Protein AF-0000000071061839 (afdb_homodimer)

pLDDT: mean 84.87, std 19.9, range [21.23, 98.69]

Structure (mmCIF, N/CA/C/O backbone):
data_AF-0000000071061839-model_v1
#
loop_
_entity.id
_entity.type
_entity.pdbx_description
1 polymer 'procollagen-proline 4-dioxygenase'
#
loop_
_atom_site.group_PDB
_atom_site.id
_atom_site.type_symbol
_atom_site.label_atom_id
_atom_site.label_alt_id
_atom_site.label_comp_id
_atom_site.label_asym_id
_atom_site.label_entity_id
_atom_site.label_seq_id
_atom_site.pdbx_PDB_ins_code
_atom_site.Cartn_x
_atom_site.Cartn_y
_atom_site.Cartn_z
_atom_site.occupancy
_atom_site.B_iso_or_equiv
_atom_site.auth_seq_id
_atom_site.auth_comp_id
_atom_site.auth_asym_id
_atom_site.auth_atom_id
_atom_site.pdbx_PDB_model_num
ATOM 1 N N . MET A 1 1 ? -59.281 7.383 -28.953 1 25.58 1 MET A N 1
ATOM 2 C CA . MET A 1 1 ? -58.375 8.438 -29.406 1 25.58 1 MET A CA 1
ATOM 3 C C . MET A 1 1 ? -57.938 9.312 -28.234 1 25.58 1 MET A C 1
ATOM 5 O O . MET A 1 1 ? -57.562 10.461 -28.422 1 25.58 1 MET A O 1
ATOM 9 N N . ASP A 1 2 ? -58.188 8.812 -27.031 1 27.55 2 ASP A N 1
ATOM 10 C CA . ASP A 1 2 ? -58.125 9.531 -25.75 1 27.55 2 ASP A CA 1
ATOM 11 C C . ASP A 1 2 ? -56.719 10.125 -25.531 1 27.55 2 ASP A C 1
ATOM 13 O O . ASP A 1 2 ? -55.719 9.414 -25.625 1 27.55 2 ASP A O 1
ATOM 17 N N . LEU A 1 3 ? -56.656 11.43 -25.875 1 27.33 3 LEU A N 1
ATOM 18 C CA . LEU A 1 3 ? -55.562 12.391 -25.844 1 27.33 3 LEU A CA 1
ATOM 19 C C . LEU A 1 3 ? -54.969 12.516 -24.453 1 27.33 3 LEU A C 1
ATOM 21 O O . LEU A 1 3 ? -55.625 13 -23.531 1 27.33 3 LEU A O 1
ATOM 25 N N . ILE A 1 4 ? -54.438 11.477 -23.859 1 32.66 4 ILE A N 1
ATOM 26 C CA . ILE A 1 4 ? -53.906 11.531 -22.484 1 32.66 4 ILE A CA 1
ATOM 27 C C . ILE A 1 4 ? -52.875 12.648 -22.375 1 32.66 4 ILE A C 1
ATOM 29 O O . ILE A 1 4 ? -51.906 12.672 -23.125 1 32.66 4 ILE A O 1
ATOM 33 N N . PRO A 1 5 ? -53.375 13.852 -21.891 1 31.67 5 PRO A N 1
ATOM 34 C CA . PRO A 1 5 ? -52.531 15.031 -21.734 1 31.67 5 PRO A CA 1
ATOM 35 C C . PRO A 1 5 ? -51.25 14.742 -21 1 31.67 5 PRO A C 1
ATOM 37 O O . PRO A 1 5 ? -51.188 13.844 -20.156 1 31.67 5 PRO A O 1
ATOM 40 N N . GLY A 1 6 ? -50.062 14.812 -21.719 1 27.62 6 GLY A N 1
ATOM 41 C CA . GLY A 1 6 ? -48.656 14.68 -21.391 1 27.62 6 GLY A CA 1
ATOM 42 C C . GLY A 1 6 ? -48.219 15.648 -20.312 1 27.62 6 GLY A C 1
ATOM 43 O O . GLY A 1 6 ? -48.125 16.859 -20.547 1 27.62 6 GLY A O 1
ATOM 44 N N . CYS A 1 7 ? -48.875 15.578 -19.047 1 29.03 7 CYS A N 1
ATOM 45 C CA . CYS A 1 7 ? -48.469 16.484 -17.984 1 29.03 7 CYS A CA 1
ATOM 46 C C . CYS A 1 7 ? -46.969 16.531 -17.844 1 29.03 7 CYS A C 1
ATOM 48 O O . CYS A 1 7 ? -46.312 15.5 -17.656 1 29.03 7 CYS A O 1
ATOM 50 N N . LEU A 1 8 ? -46.375 17.453 -18.516 1 27.45 8 LEU A N 1
ATOM 51 C CA . LEU A 1 8 ? -44.969 17.844 -18.422 1 27.45 8 LEU A CA 1
ATOM 52 C C . LEU A 1 8 ? -44.594 18.156 -16.984 1 27.45 8 LEU A C 1
ATOM 54 O O . LEU A 1 8 ? -45.062 19.141 -16.406 1 27.45 8 LEU A O 1
ATOM 58 N N . LEU A 1 9 ? -44.625 17.125 -16.094 1 29.12 9 LEU A N 1
ATOM 59 C CA . LEU A 1 9 ? -44.125 17.406 -14.766 1 29.12 9 LEU A CA 1
ATOM 60 C C . LEU A 1 9 ? -42.75 18.062 -14.859 1 29.12 9 LEU A C 1
ATOM 62 O O . LEU A 1 9 ? -41.781 17.453 -15.344 1 29.12 9 LEU A O 1
ATOM 66 N N . VAL A 1 10 ? -42.75 19.391 -15.141 1 29.34 10 VAL A N 1
ATOM 67 C CA . VAL A 1 10 ? -41.531 20.172 -14.969 1 29.34 10 VAL A CA 1
ATOM 68 C C . VAL A 1 10 ? -40.938 19.906 -13.594 1 29.34 10 VAL A C 1
ATOM 70 O O . VAL A 1 10 ? -41.594 20.172 -12.57 1 29.34 10 VAL A O 1
ATOM 73 N N . MET A 1 11 ? -40.25 18.766 -13.516 1 25.92 11 MET A N 1
ATOM 74 C CA . MET A 1 11 ? -39.406 18.562 -12.344 1 25.92 11 MET A CA 1
ATOM 75 C C . MET A 1 11 ? -38.594 19.828 -12.031 1 25.92 11 MET A C 1
ATOM 77 O O . MET A 1 11 ? -37.781 20.266 -12.844 1 25.92 11 MET A O 1
ATOM 81 N N . LEU A 1 12 ? -39.281 20.812 -11.383 1 27.95 12 LEU A N 1
ATOM 82 C CA . LEU A 1 12 ? -38.562 21.906 -10.773 1 27.95 12 LEU A CA 1
ATOM 83 C C . LEU A 1 12 ? -37.312 21.391 -10.031 1 27.95 12 LEU A C 1
ATOM 85 O O . LEU A 1 12 ? -37.438 20.609 -9.086 1 27.95 12 LEU A O 1
ATOM 89 N N . LEU A 1 13 ? -36.25 21.219 -10.812 1 29.03 13 LEU A N 1
ATOM 90 C CA . LEU A 1 13 ? -34.906 21.078 -10.25 1 29.03 13 LEU A CA 1
ATOM 91 C C . LEU A 1 13 ? -34.688 22.094 -9.141 1 29.03 13 LEU A C 1
ATOM 93 O O . LEU A 1 13 ? -34.562 23.297 -9.414 1 29.03 13 LEU A O 1
ATOM 97 N N . LEU A 1 14 ? -35.438 21.953 -8.031 1 28.61 14 LEU A N 1
ATOM 98 C CA . LEU A 1 14 ? -34.969 22.703 -6.867 1 28.61 14 LEU A CA 1
ATOM 99 C C . LEU A 1 14 ? -33.469 22.562 -6.703 1 28.61 14 LEU A C 1
ATOM 101 O O . LEU A 1 14 ? -32.969 21.469 -6.43 1 28.61 14 LEU A O 1
ATOM 105 N N . SER A 1 15 ? -32.719 23.312 -7.508 1 28.66 15 SER A N 1
ATOM 106 C CA . SER A 1 15 ? -31.328 23.562 -7.215 1 28.66 15 SER A CA 1
ATOM 107 C C . SER A 1 15 ? -31.125 23.938 -5.75 1 28.66 15 SER A C 1
ATOM 109 O O . SER A 1 15 ? -31.625 24.969 -5.297 1 28.66 15 SER A O 1
ATOM 111 N N . THR A 1 16 ? -31.328 22.969 -4.867 1 29.89 16 THR A N 1
ATOM 112 C CA . THR A 1 16 ? -30.812 23.266 -3.533 1 29.89 16 THR A CA 1
ATOM 113 C C . THR A 1 16 ? -29.484 24 -3.611 1 29.89 16 THR A C 1
ATOM 115 O O . THR A 1 16 ? -28.5 23.469 -4.145 1 29.89 16 THR A O 1
ATOM 118 N N . LEU A 1 17 ? -29.547 25.297 -3.766 1 29.91 17 LEU A N 1
ATOM 119 C CA . LEU A 1 17 ? -28.406 26.141 -3.439 1 29.91 17 LEU A CA 1
ATOM 120 C C . LEU A 1 17 ? -27.703 25.656 -2.172 1 29.91 17 LEU A C 1
ATOM 122 O O . LEU A 1 17 ? -28.281 25.719 -1.083 1 29.91 17 LEU A O 1
ATOM 126 N N . VAL A 1 18 ? -27 24.578 -2.287 1 32.41 18 VAL A N 1
ATOM 127 C CA . VAL A 1 18 ? -26.016 24.359 -1.239 1 32.41 18 VAL A CA 1
ATOM 128 C C . VAL A 1 18 ? -25.344 25.672 -0.871 1 32.41 18 VAL A C 1
ATOM 130 O O . VAL A 1 18 ? -24.672 26.297 -1.702 1 32.41 18 VAL A O 1
ATOM 133 N N . LEU A 1 19 ? -26.062 26.422 -0.115 1 31.7 19 LEU A N 1
ATOM 134 C CA . LEU A 1 19 ? -25.359 27.516 0.562 1 31.7 19 LEU A CA 1
ATOM 135 C C . LEU A 1 19 ? -23.922 27.094 0.889 1 31.7 19 LEU A C 1
ATOM 137 O O . LEU A 1 19 ? -23.703 26.156 1.65 1 31.7 19 LEU A O 1
ATOM 141 N N . GLY A 1 20 ? -23.062 27.188 -0.068 1 32.41 20 GLY A N 1
ATOM 142 C CA . GLY A 1 20 ? -21.625 27.125 0.153 1 32.41 20 GLY A CA 1
ATOM 143 C C . GLY A 1 20 ? -21.203 27.766 1.465 1 32.41 20 GLY A C 1
ATOM 144 O O . GLY A 1 20 ? -21.562 28.906 1.75 1 32.41 20 GLY A O 1
ATOM 145 N N . HIS A 1 21 ? -21.234 27.047 2.51 1 35.69 21 HIS A N 1
ATOM 146 C CA . HIS A 1 21 ? -20.547 27.562 3.697 1 35.69 21 HIS A CA 1
ATOM 147 C C . HIS A 1 21 ? -19.344 28.422 3.322 1 35.69 21 HIS A C 1
ATOM 149 O O . HIS A 1 21 ? -18.5 28 2.533 1 35.69 21 HIS A O 1
ATOM 155 N N . ARG A 1 22 ? -19.531 29.625 3.174 1 39.03 22 ARG A N 1
ATOM 156 C CA . ARG A 1 22 ? -18.422 30.547 2.996 1 39.03 22 ARG A CA 1
ATOM 157 C C . ARG A 1 22 ? -17.203 30.109 3.793 1 39.03 22 ARG A C 1
ATOM 159 O O . ARG A 1 22 ? -17.297 29.828 4.988 1 39.03 22 ARG A O 1
ATOM 166 N N . PRO A 1 23 ? -16.219 29.547 3.199 1 40.41 23 PRO A N 1
ATOM 167 C CA . PRO A 1 23 ? -15.031 29.156 3.949 1 40.41 23 PRO A CA 1
ATOM 168 C C . PRO A 1 23 ? -14.633 30.188 5.004 1 40.41 23 PRO A C 1
ATOM 170 O O . PRO A 1 23 ? -14.57 31.375 4.707 1 40.41 23 PRO A O 1
ATOM 173 N N . LEU A 1 24 ? -15.117 30.109 6.215 1 44.12 24 LEU A N 1
ATOM 174 C CA . LEU A 1 24 ? -14.531 30.906 7.297 1 44.12 24 LEU A CA 1
ATOM 175 C C . LEU A 1 24 ? -13.07 31.234 7 1 44.12 24 LEU A C 1
ATOM 177 O O . LEU A 1 24 ? -12.32 30.375 6.527 1 44.12 24 LEU A O 1
ATOM 181 N N . GLU A 1 25 ? -12.828 32.312 6.625 1 52.88 25 GLU A N 1
ATOM 182 C CA . GLU A 1 25 ? -11.453 32.75 6.375 1 52.88 25 GLU A CA 1
ATOM 183 C C . GLU A 1 25 ? -10.477 32 7.293 1 52.88 25 GLU A C 1
ATOM 185 O O . GLU A 1 25 ? -10.578 32.094 8.516 1 52.88 25 GLU A O 1
ATOM 190 N N . ARG A 1 26 ? -9.75 31.031 7.043 1 65.94 26 ARG A N 1
ATOM 191 C CA . ARG A 1 26 ? -8.977 30.031 7.762 1 65.94 26 ARG A CA 1
ATOM 192 C C . ARG A 1 26 ? -7.621 30.594 8.188 1 65.94 26 ARG A C 1
ATOM 194 O O . ARG A 1 26 ? -6.582 30.188 7.664 1 65.94 26 ARG A O 1
ATOM 201 N N . SER A 1 27 ? -7.621 31.828 8.781 1 84.69 27 SER A N 1
ATOM 202 C CA . SER A 1 27 ? -6.379 32.312 9.375 1 84.69 27 SER A CA 1
ATOM 203 C C . SER A 1 27 ? -6.289 31.938 10.852 1 84.69 27 SER A C 1
ATOM 205 O O . SER A 1 27 ? -6.316 32.812 11.719 1 84.69 27 SER A O 1
ATOM 207 N N . HIS A 1 28 ? -5.941 30.812 11.164 1 92.06 28 HIS A N 1
ATOM 208 C CA . HIS A 1 28 ? -5.93 30.266 12.516 1 92.06 28 HIS A CA 1
ATOM 209 C C . HIS A 1 28 ? -4.863 30.938 13.367 1 92.06 28 HIS A C 1
ATOM 211 O O . HIS A 1 28 ? -5.035 31.094 14.578 1 92.06 28 HIS A O 1
ATOM 217 N N . SER A 1 29 ? -3.801 31.375 12.742 1 92.88 29 SER A N 1
ATOM 218 C CA . SER A 1 29 ? -2.627 31.828 13.477 1 92.88 29 SER A CA 1
ATOM 219 C C . SER A 1 29 ? -2.846 33.219 14.047 1 92.88 29 SER A C 1
ATOM 221 O O . SER A 1 29 ? -2.07 33.688 14.891 1 92.88 29 SER A O 1
ATOM 223 N N . LEU A 1 30 ? -3.91 33.906 13.68 1 94.25 30 LEU A N 1
ATOM 224 C CA . LEU A 1 30 ? -4.152 35.281 14.07 1 94.25 30 LEU A CA 1
ATOM 225 C C . LEU A 1 30 ? -4.812 35.344 15.445 1 94.25 30 LEU A C 1
ATOM 227 O O . LEU A 1 30 ? -5.004 36.438 15.992 1 94.25 30 LEU A O 1
ATOM 231 N N . SER A 1 31 ? -5.141 34.219 16.016 1 95.81 31 SER A N 1
ATOM 232 C CA . SER A 1 31 ? -5.754 34.125 17.344 1 95.81 31 SER A CA 1
ATOM 233 C C . SER A 1 31 ? -5.398 32.812 18.016 1 95.81 31 SER A C 1
ATOM 235 O O . SER A 1 31 ? -5.41 31.766 17.391 1 95.81 31 SER A O 1
ATOM 237 N N . VAL A 1 32 ? -5.105 32.875 19.297 1 97.19 32 VAL A N 1
ATOM 238 C CA . VAL A 1 32 ? -4.766 31.672 20.031 1 97.19 32 VAL A CA 1
ATOM 239 C C . VAL A 1 32 ? -5.973 30.734 20.094 1 97.19 32 VAL A C 1
ATOM 241 O O . VAL A 1 32 ? -5.844 29.531 19.875 1 97.19 32 VAL A O 1
ATOM 244 N N . VAL A 1 33 ? -7.141 31.266 20.281 1 96.06 33 VAL A N 1
ATOM 245 C CA . VAL A 1 33 ? -8.328 30.438 20.516 1 96.06 33 VAL A CA 1
ATOM 246 C C . VAL A 1 33 ? -8.719 29.719 19.234 1 96.06 33 VAL A C 1
ATOM 248 O O . VAL A 1 33 ? -9.227 28.594 19.281 1 96.06 33 VAL A O 1
ATOM 251 N N . THR A 1 34 ? -8.461 30.281 18.109 1 94.88 34 THR A N 1
ATOM 252 C CA . THR A 1 34 ? -8.836 29.641 16.844 1 94.88 34 THR A CA 1
ATOM 253 C C . THR A 1 34 ? -7.867 28.5 16.516 1 94.88 34 THR A C 1
ATOM 255 O O . THR A 1 34 ? -8.141 27.688 15.633 1 94.88 34 THR A O 1
ATOM 258 N N . MET A 1 35 ? -6.762 28.375 17.203 1 96.56 35 MET A N 1
ATOM 259 C CA . MET A 1 35 ? -5.824 27.266 17 1 96.56 35 MET A CA 1
ATOM 260 C C . MET A 1 35 ? -6.203 26.062 17.859 1 96.56 35 MET A C 1
ATOM 262 O O . MET A 1 35 ? -5.719 24.953 17.609 1 96.56 35 MET A O 1
ATOM 266 N N . VAL A 1 36 ? -6.996 26.297 18.844 1 96.44 36 VAL A N 1
ATOM 267 C CA . VAL A 1 36 ? -7.316 25.25 19.812 1 96.44 36 VAL A CA 1
ATOM 268 C C . VAL A 1 36 ? -7.926 24.047 19.078 1 96.44 36 VAL A C 1
ATOM 270 O O . VAL A 1 36 ? -7.52 22.906 19.297 1 96.44 36 VAL A O 1
ATOM 273 N N . PRO A 1 37 ? -8.898 24.234 18.094 1 95.19 37 PRO A N 1
ATOM 274 C CA . PRO A 1 37 ? -9.477 23.094 17.391 1 95.19 37 PRO A CA 1
ATOM 275 C C . PRO A 1 37 ? -8.445 22.328 16.562 1 95.19 37 PRO A C 1
ATOM 277 O O . PRO A 1 37 ? -8.648 21.156 16.234 1 95.19 37 PRO A O 1
ATOM 280 N N . LEU A 1 38 ? -7.398 22.969 16.203 1 97.25 38 LEU A N 1
ATOM 281 C CA . LEU A 1 38 ? -6.359 22.312 15.398 1 97.25 38 LEU A CA 1
ATOM 282 C C . LEU A 1 38 ? -5.684 21.203 16.188 1 97.25 38 LEU A C 1
ATOM 284 O O . LEU A 1 38 ? -5.215 20.219 15.609 1 97.25 38 LEU A O 1
ATOM 288 N N . LEU A 1 39 ? -5.566 21.375 17.516 1 97.94 39 LEU A N 1
ATOM 289 C CA . LEU A 1 39 ? -5.012 20.328 18.359 1 97.94 39 LEU A CA 1
ATOM 290 C C . LEU A 1 39 ? -5.863 19.062 18.281 1 97.94 39 LEU A C 1
ATOM 292 O O . LEU A 1 39 ? -5.332 17.953 18.234 1 97.94 39 LEU A O 1
ATOM 296 N N . GLU A 1 40 ? -7.164 19.281 18.312 1 97 40 GLU A N 1
ATOM 297 C CA . GLU A 1 40 ? -8.07 18.141 18.172 1 97 40 GLU A CA 1
ATOM 298 C C . GLU A 1 40 ? -7.969 17.516 16.781 1 97 40 GLU A C 1
ATOM 300 O O . GLU A 1 40 ? -8.047 16.297 16.641 1 97 40 GLU A O 1
ATOM 305 N N . LEU A 1 41 ? -7.898 18.328 15.766 1 97.56 41 LEU A N 1
ATOM 306 C CA . LEU A 1 41 ? -7.719 17.812 14.406 1 97.56 41 LEU A CA 1
ATOM 307 C C . LEU A 1 41 ? -6.461 16.953 14.305 1 97.56 41 LEU A C 1
ATOM 309 O O . LEU A 1 41 ? -6.488 15.875 13.719 1 97.56 41 LEU A O 1
ATOM 313 N N . GLU A 1 42 ? -5.383 17.406 14.875 1 98.38 42 GLU A N 1
ATOM 314 C CA . GLU A 1 42 ? -4.137 16.641 14.844 1 98.38 42 GLU A CA 1
ATOM 315 C C . GLU A 1 42 ? -4.285 15.312 15.578 1 98.38 42 GLU A C 1
ATOM 317 O O . GLU A 1 42 ? -3.732 14.297 15.148 1 98.38 42 GLU A O 1
ATOM 322 N N . ARG A 1 43 ? -4.969 15.359 16.703 1 98.19 43 ARG A N 1
ATOM 323 C CA . ARG A 1 43 ? -5.227 14.117 17.422 1 98.19 43 ARG A CA 1
ATOM 324 C C . ARG A 1 43 ? -5.949 13.102 16.531 1 98.19 43 ARG A C 1
ATOM 326 O O . ARG A 1 43 ? -5.598 11.922 16.516 1 98.19 43 ARG A O 1
ATOM 333 N N . LYS A 1 44 ? -6.957 13.57 15.789 1 98 44 LYS A N 1
ATOM 334 C CA . LYS A 1 44 ? -7.695 12.703 14.875 1 98 44 LYS A CA 1
ATOM 335 C C . LYS A 1 44 ? -6.781 12.148 13.789 1 98 44 LYS A C 1
ATOM 337 O O . LYS A 1 44 ? -6.891 10.977 13.414 1 98 44 LYS A O 1
ATOM 342 N N . LEU A 1 45 ? -5.938 12.984 13.297 1 98.62 45 LEU A N 1
ATOM 343 C CA . LEU A 1 45 ? -5 12.57 12.266 1 98.62 45 LEU A CA 1
ATOM 344 C C . LEU A 1 45 ? -4.047 11.5 12.789 1 98.62 45 LEU A C 1
ATOM 346 O O . LEU A 1 45 ? -3.758 10.523 12.102 1 98.62 45 LEU A O 1
ATOM 350 N N . ILE A 1 46 ? -3.566 11.688 14.016 1 98.69 46 ILE A N 1
ATOM 351 C CA . ILE A 1 46 ? -2.67 10.727 14.648 1 98.69 46 ILE A CA 1
ATOM 352 C C . ILE A 1 46 ? -3.396 9.398 14.844 1 98.69 46 ILE A C 1
ATOM 354 O O . ILE A 1 46 ? -2.848 8.336 14.547 1 98.69 46 ILE A O 1
ATOM 358 N N . ASP A 1 47 ? -4.621 9.445 15.297 1 98.69 47 ASP A N 1
ATOM 359 C CA . ASP A 1 47 ? -5.426 8.234 15.477 1 98.69 47 ASP A CA 1
ATOM 360 C C . ASP A 1 47 ? -5.621 7.508 14.148 1 98.69 47 ASP A C 1
ATOM 362 O O . ASP A 1 47 ? -5.559 6.277 14.094 1 98.69 47 ASP A O 1
ATOM 366 N N . ASN A 1 48 ? -5.922 8.273 13.133 1 98.69 48 ASN A N 1
ATOM 367 C CA . ASN A 1 48 ? -6.094 7.695 11.805 1 98.69 48 ASN A CA 1
ATOM 368 C C . ASN A 1 48 ? -4.812 7.02 11.32 1 98.69 48 ASN A C 1
ATOM 370 O O . ASN A 1 48 ? -4.863 5.949 10.711 1 98.69 48 ASN A O 1
ATOM 374 N N . LEU A 1 49 ? -3.67 7.641 11.508 1 98.5 49 LEU A N 1
ATOM 375 C CA . LEU A 1 49 ? -2.383 7.062 11.148 1 98.5 49 LEU A CA 1
ATOM 376 C C . LEU A 1 49 ? -2.125 5.773 11.922 1 98.5 49 LEU A C 1
ATOM 378 O O . LEU A 1 49 ? -1.561 4.82 11.383 1 98.5 49 LEU A O 1
ATOM 382 N N . GLU A 1 50 ? -2.502 5.781 13.203 1 98.56 50 GLU A N 1
ATOM 383 C CA . GLU A 1 50 ? -2.395 4.57 14.016 1 98.56 50 GLU A CA 1
ATOM 384 C C . GLU A 1 50 ? -3.254 3.445 13.445 1 98.56 50 GLU A C 1
ATOM 386 O O . GLU A 1 50 ? -2.824 2.291 13.398 1 98.56 50 GLU A O 1
ATOM 391 N N . ASN A 1 51 ? -4.461 3.773 13.055 1 98.62 51 ASN A N 1
ATOM 392 C CA . ASN A 1 51 ? -5.328 2.785 12.422 1 98.62 51 ASN A CA 1
ATOM 393 C C . ASN A 1 51 ? -4.734 2.275 11.109 1 98.62 51 ASN A C 1
ATOM 395 O O . ASN A 1 51 ? -4.906 1.106 10.758 1 98.62 51 ASN A O 1
ATOM 399 N N . TYR A 1 52 ? -4.133 3.135 10.352 1 98.56 52 TYR A N 1
ATOM 400 C CA . TYR A 1 52 ? -3.436 2.738 9.133 1 98.56 52 TYR A CA 1
ATOM 401 C C . TYR A 1 52 ? -2.373 1.687 9.43 1 98.56 52 TYR A C 1
ATOM 403 O O . TYR A 1 52 ? -2.201 0.733 8.672 1 98.56 52 TYR A O 1
ATOM 411 N N . THR A 1 53 ? -1.593 1.855 10.547 1 98.5 53 THR A N 1
ATOM 412 C CA . THR A 1 53 ? -0.584 0.868 10.914 1 98.5 53 THR A CA 1
ATOM 413 C C . THR A 1 53 ? -1.233 -0.479 11.227 1 98.5 53 THR A C 1
ATOM 415 O O . THR A 1 53 ? -0.648 -1.53 10.953 1 98.5 53 THR A O 1
ATOM 418 N N . LYS A 1 54 ? -2.418 -0.487 11.797 1 98.44 54 LYS A N 1
ATOM 419 C CA . LYS A 1 54 ? -3.133 -1.736 12.047 1 98.44 54 LYS A CA 1
ATOM 420 C C . LYS A 1 54 ? -3.469 -2.445 10.734 1 98.44 54 LYS A C 1
ATOM 422 O O . LYS A 1 54 ? -3.408 -3.674 10.656 1 98.44 54 LYS A O 1
ATOM 427 N N . ALA A 1 55 ? -3.869 -1.646 9.758 1 97.88 55 ALA A N 1
ATOM 428 C CA . ALA A 1 55 ? -4.145 -2.217 8.438 1 97.88 55 ALA A CA 1
ATOM 429 C C . ALA A 1 55 ? -2.885 -2.832 7.836 1 97.88 55 ALA A C 1
ATOM 431 O O . ALA A 1 55 ? -2.934 -3.92 7.254 1 97.88 55 ALA A O 1
ATOM 432 N N . LEU A 1 56 ? -1.729 -2.146 7.941 1 97.94 56 LEU A N 1
ATOM 433 C CA . LEU A 1 56 ? -0.449 -2.672 7.477 1 97.94 56 LEU A CA 1
ATOM 434 C C . LEU A 1 56 ? -0.105 -3.975 8.195 1 97.94 56 LEU A C 1
ATOM 436 O O . LEU A 1 56 ? 0.336 -4.938 7.559 1 97.94 56 LEU A O 1
ATOM 440 N N . GLU A 1 57 ? -0.303 -3.969 9.484 1 98.19 57 GLU A N 1
ATOM 441 C CA . GLU A 1 57 ? -0.006 -5.145 10.297 1 98.19 57 GLU A CA 1
ATOM 442 C C . GLU A 1 57 ? -0.872 -6.332 9.883 1 98.19 57 GLU A C 1
ATOM 444 O O . GLU A 1 57 ? -0.398 -7.469 9.852 1 98.19 57 GLU A O 1
ATOM 449 N N . GLN A 1 58 ? -2.102 -6.074 9.656 1 97.56 58 GLN A N 1
ATOM 450 C CA . GLN A 1 58 ? -3.008 -7.141 9.234 1 97.56 58 GLN A CA 1
ATOM 451 C C . GLN A 1 58 ? -2.545 -7.773 7.93 1 97.56 58 GLN A C 1
ATOM 453 O O . GLN A 1 58 ? -2.52 -9 7.805 1 97.56 58 GLN A O 1
ATOM 458 N N . LYS A 1 59 ? -2.262 -6.914 6.949 1 97.31 59 LYS A N 1
ATOM 459 C CA . LYS A 1 59 ? -1.76 -7.438 5.68 1 97.31 59 LYS A CA 1
ATOM 460 C C . LYS A 1 59 ? -0.466 -8.219 5.883 1 97.31 59 LYS A C 1
ATOM 462 O O . LYS A 1 59 ? -0.29 -9.297 5.309 1 97.31 59 LYS A O 1
ATOM 467 N N . LEU A 1 60 ? 0.446 -7.695 6.691 1 97.81 60 LEU A N 1
ATOM 468 C CA . LEU A 1 60 ? 1.716 -8.344 6.996 1 97.81 60 LEU A CA 1
ATOM 469 C C . LEU A 1 60 ? 1.486 -9.727 7.602 1 97.81 60 LEU A C 1
ATOM 471 O O . LEU A 1 60 ? 2.127 -10.703 7.199 1 97.81 60 LEU A O 1
ATOM 475 N N . GLU A 1 61 ? 0.584 -9.852 8.539 1 97.19 61 GLU A N 1
ATOM 476 C CA . GLU A 1 61 ? 0.305 -11.102 9.242 1 97.19 61 GLU A CA 1
ATOM 477 C C . GLU A 1 61 ? -0.28 -12.141 8.289 1 97.19 61 GLU A C 1
ATOM 479 O O . GLU A 1 61 ? 0.076 -13.32 8.352 1 97.19 61 GLU A O 1
ATOM 484 N N . ILE A 1 62 ? -1.18 -11.711 7.465 1 97.06 62 ILE A N 1
ATOM 485 C CA . ILE A 1 62 ? -1.797 -12.609 6.496 1 97.06 62 ILE A CA 1
ATOM 486 C C . ILE A 1 62 ? -0.723 -13.203 5.586 1 97.06 62 ILE A C 1
ATOM 488 O O . ILE A 1 62 ? -0.671 -14.422 5.391 1 97.06 62 ILE A O 1
ATOM 492 N N . ILE A 1 63 ? 0.178 -12.406 5.039 1 97.94 63 ILE A N 1
ATOM 493 C CA . ILE A 1 63 ? 1.2 -12.859 4.102 1 97.94 63 ILE A CA 1
ATOM 494 C C . ILE A 1 63 ? 2.189 -13.773 4.816 1 97.94 63 ILE A C 1
ATOM 496 O O . ILE A 1 63 ? 2.525 -14.852 4.316 1 97.94 63 ILE A O 1
ATOM 500 N N . ARG A 1 64 ? 2.645 -13.398 6.016 1 97.31 64 ARG A N 1
ATOM 501 C CA . ARG A 1 64 ? 3.633 -14.172 6.758 1 97.31 64 ARG A CA 1
ATOM 502 C C . ARG A 1 64 ? 3.111 -15.57 7.074 1 97.31 64 ARG A C 1
ATOM 504 O O . ARG A 1 64 ? 3.848 -16.547 6.965 1 97.31 64 ARG A O 1
ATOM 511 N N . SER A 1 65 ? 1.888 -15.633 7.48 1 96.31 65 SER A N 1
ATOM 512 C CA . SER A 1 65 ? 1.301 -16.922 7.805 1 96.31 65 SER A CA 1
ATOM 513 C C . SER A 1 65 ? 1.286 -17.844 6.586 1 96.31 65 SER A C 1
ATOM 515 O O . SER A 1 65 ? 1.519 -19.047 6.707 1 96.31 65 SER A O 1
ATOM 517 N N . GLN A 1 66 ? 1.046 -17.328 5.426 1 97.31 66 GLN A N 1
ATOM 518 C CA . GLN A 1 66 ? 0.961 -18.125 4.207 1 97.31 66 GLN A CA 1
ATOM 519 C C . GLN A 1 66 ? 2.35 -18.469 3.68 1 97.31 66 GLN A C 1
ATOM 521 O O . GLN A 1 66 ? 2.547 -19.547 3.096 1 97.31 66 GLN A O 1
ATOM 526 N N . ILE A 1 67 ? 3.346 -17.562 3.875 1 98 67 ILE A N 1
ATOM 527 C CA . ILE A 1 67 ? 4.715 -17.828 3.441 1 98 67 ILE A CA 1
ATOM 528 C C . ILE A 1 67 ? 5.23 -19.094 4.105 1 98 67 ILE A C 1
ATOM 530 O O . ILE A 1 67 ? 5.875 -19.938 3.457 1 98 67 ILE A O 1
ATOM 534 N N . THR A 1 68 ? 4.945 -19.25 5.363 1 96.62 68 THR A N 1
ATOM 535 C CA . THR A 1 68 ? 5.375 -20.422 6.105 1 96.62 68 THR A CA 1
ATOM 536 C C . THR A 1 68 ? 4.812 -21.703 5.477 1 96.62 68 THR A C 1
ATOM 538 O O . THR A 1 68 ? 5.539 -22.672 5.266 1 96.62 68 THR A O 1
ATOM 541 N N . VAL A 1 69 ? 3.568 -21.703 5.113 1 96 69 VAL A N 1
ATOM 542 C CA . VAL A 1 69 ? 2.885 -22.844 4.523 1 96 69 VAL A CA 1
ATOM 543 C C . VAL A 1 69 ? 3.436 -23.109 3.125 1 96 69 VAL A C 1
ATOM 545 O O . VAL A 1 69 ? 3.742 -24.25 2.781 1 96 69 VAL A O 1
ATOM 548 N N . MET A 1 70 ? 3.568 -22.078 2.332 1 97.5 70 MET A N 1
ATOM 549 C CA . MET A 1 70 ? 4.043 -22.203 0.958 1 97.5 70 MET A CA 1
ATOM 550 C C . MET A 1 70 ? 5.48 -22.719 0.925 1 97.5 70 MET A C 1
ATOM 552 O O . MET A 1 70 ? 5.824 -23.562 0.09 1 97.5 70 MET A O 1
ATOM 556 N N . ARG A 1 71 ? 6.297 -22.188 1.824 1 97.69 71 ARG A N 1
ATOM 557 C CA . ARG A 1 71 ? 7.699 -22.594 1.879 1 97.69 71 ARG A CA 1
ATOM 558 C C . ARG A 1 71 ? 7.828 -24.062 2.275 1 97.69 71 ARG A C 1
ATOM 560 O O . ARG A 1 71 ? 8.648 -24.797 1.721 1 97.69 71 ARG A O 1
ATOM 567 N N . ALA A 1 72 ? 7.059 -24.469 3.26 1 96.94 72 ALA A N 1
ATOM 568 C CA . ALA A 1 72 ? 7.074 -25.875 3.684 1 96.94 72 ALA A CA 1
ATOM 569 C C . ALA A 1 72 ? 6.719 -26.797 2.523 1 96.94 72 ALA A C 1
ATOM 571 O O . ALA A 1 72 ? 7.371 -27.828 2.316 1 96.94 72 ALA A O 1
ATOM 572 N N . GLU A 1 73 ? 5.703 -26.453 1.767 1 96.69 73 GLU A N 1
ATOM 573 C CA . GLU A 1 73 ? 5.297 -27.266 0.623 1 96.69 73 GLU A CA 1
ATOM 574 C C . GLU A 1 73 ? 6.355 -27.25 -0.474 1 96.69 73 GLU A C 1
ATOM 576 O O . GLU A 1 73 ? 6.691 -28.297 -1.036 1 96.69 73 GLU A O 1
ATOM 581 N N . ASN A 1 74 ? 6.879 -26.109 -0.792 1 97.94 74 ASN A N 1
ATOM 582 C CA . ASN A 1 74 ? 7.891 -25.969 -1.835 1 97.94 74 ASN A CA 1
ATOM 583 C C . ASN A 1 74 ? 9.156 -26.734 -1.492 1 97.94 74 ASN A C 1
ATOM 585 O O . ASN A 1 74 ? 9.805 -27.297 -2.379 1 97.94 74 ASN A O 1
ATOM 589 N N . GLU A 1 75 ? 9.508 -26.797 -0.247 1 97.25 75 GLU A N 1
ATOM 590 C CA . GLU A 1 75 ? 10.719 -27.5 0.196 1 97.25 75 GLU A CA 1
ATOM 591 C C . GLU A 1 75 ? 10.594 -29 -0.002 1 97.25 75 GLU A C 1
ATOM 593 O O . GLU A 1 75 ? 11.578 -29.672 -0.3 1 97.25 75 GLU A O 1
ATOM 598 N N . LYS A 1 76 ? 9.383 -29.547 0.138 1 95.81 76 LYS A N 1
ATOM 599 C CA . LYS A 1 76 ? 9.172 -30.953 -0.174 1 95.81 76 LYS A CA 1
ATOM 600 C C . LYS A 1 76 ? 9.578 -31.266 -1.611 1 95.81 76 LYS A C 1
ATOM 602 O O . LYS A 1 76 ? 10.258 -32.25 -1.868 1 95.81 76 LYS A O 1
ATOM 607 N N . GLY A 1 77 ? 9.164 -30.406 -2.504 1 95.31 77 GLY A N 1
ATOM 608 C CA . GLY A 1 77 ? 9.492 -30.578 -3.91 1 95.31 77 GLY A CA 1
ATOM 609 C C . GLY A 1 77 ? 10.945 -30.281 -4.227 1 95.31 77 GLY A C 1
ATOM 610 O O . GLY A 1 77 ? 11.555 -30.938 -5.059 1 95.31 77 GLY A O 1
ATOM 611 N N . GLY A 1 78 ? 11.516 -29.266 -3.559 1 91.06 78 GLY A N 1
ATOM 612 C CA . GLY A 1 78 ? 12.891 -28.844 -3.803 1 91.06 78 GLY A CA 1
ATOM 613 C C . GLY A 1 78 ? 13.906 -29.906 -3.436 1 91.06 78 GLY A C 1
ATOM 614 O O . GLY A 1 78 ? 14.922 -30.078 -4.121 1 91.06 78 GLY A O 1
ATOM 615 N N . ARG A 1 79 ? 13.695 -30.688 -2.436 1 90.69 79 ARG A N 1
ATOM 616 C CA . ARG A 1 79 ? 14.609 -31.734 -1.981 1 90.69 79 ARG A CA 1
ATOM 617 C C . ARG A 1 79 ? 14.617 -32.906 -2.945 1 90.69 79 ARG A C 1
ATOM 619 O O . ARG A 1 79 ? 15.68 -33.469 -3.264 1 90.69 79 ARG A O 1
ATOM 626 N N . ASN A 1 80 ? 13.438 -33.281 -3.416 1 93.69 80 ASN A N 1
ATOM 627 C CA . ASN A 1 80 ? 13.25 -34.406 -4.336 1 93.69 80 ASN A CA 1
ATOM 628 C C . ASN A 1 80 ? 12.219 -34.094 -5.41 1 93.69 80 ASN A C 1
ATOM 630 O O . ASN A 1 80 ? 11.086 -34.594 -5.355 1 93.69 80 ASN A O 1
ATOM 634 N N . ALA A 1 81 ? 12.672 -33.438 -6.387 1 96.56 81 ALA A N 1
ATOM 635 C CA . ALA A 1 81 ? 11.75 -32.844 -7.355 1 96.56 81 ALA A CA 1
ATOM 636 C C . ALA A 1 81 ? 10.992 -33.938 -8.109 1 96.56 81 ALA A C 1
ATOM 638 O O . ALA A 1 81 ? 9.758 -33.906 -8.188 1 96.56 81 ALA A O 1
ATOM 639 N N . ILE A 1 82 ? 11.727 -34.938 -8.664 1 96.12 82 ILE A N 1
ATOM 640 C CA . ILE A 1 82 ? 11.109 -35.938 -9.539 1 96.12 82 ILE A CA 1
ATOM 641 C C . ILE A 1 82 ? 10.141 -36.781 -8.727 1 96.12 82 ILE A C 1
ATOM 643 O O . ILE A 1 82 ? 8.969 -36.938 -9.078 1 96.12 82 ILE A O 1
ATOM 647 N N . PRO A 1 83 ? 10.555 -37.344 -7.559 1 96.12 83 PRO A N 1
ATOM 648 C CA . PRO A 1 83 ? 9.602 -38.094 -6.746 1 96.12 83 PRO A CA 1
ATOM 649 C C . PRO A 1 83 ? 8.383 -37.25 -6.34 1 96.12 83 PRO A C 1
ATOM 651 O O . PRO A 1 83 ? 7.258 -37.75 -6.371 1 96.12 83 PRO A O 1
ATOM 654 N N . TYR A 1 84 ? 8.617 -36 -5.93 1 97.62 84 TYR A N 1
ATOM 655 C CA . TYR A 1 84 ? 7.527 -35.125 -5.539 1 97.62 84 TYR A CA 1
ATOM 656 C C . TYR A 1 84 ? 6.547 -34.938 -6.691 1 97.62 84 TYR A C 1
ATOM 658 O O . TYR A 1 84 ? 5.336 -35.062 -6.52 1 97.62 84 TYR A O 1
ATOM 666 N N . LEU A 1 85 ? 7.043 -34.71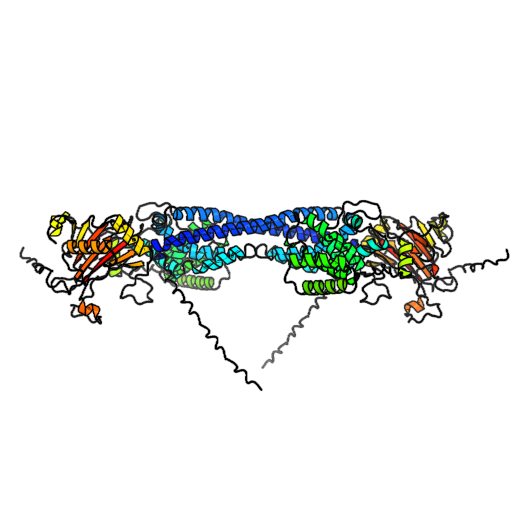9 -7.898 1 98 85 LEU A N 1
ATOM 667 C CA . LEU A 1 85 ? 6.219 -34.375 -9.055 1 98 85 LEU A CA 1
ATOM 668 C C . LEU A 1 85 ? 5.668 -35.625 -9.719 1 98 85 LEU A C 1
ATOM 670 O O . LEU A 1 85 ? 4.773 -35.562 -10.555 1 98 85 LEU A O 1
ATOM 674 N N . SER A 1 86 ? 6.238 -36.781 -9.352 1 97.31 86 SER A N 1
ATOM 675 C CA . SER A 1 86 ? 5.746 -38.031 -9.875 1 97.31 86 SER A CA 1
ATOM 676 C C . SER A 1 86 ? 4.363 -38.375 -9.32 1 97.31 86 SER A C 1
ATOM 678 O O . SER A 1 86 ? 3.645 -39.188 -9.883 1 97.31 86 SER A O 1
ATOM 680 N N . ASN A 1 87 ? 4.07 -37.812 -8.117 1 97.81 87 ASN A N 1
ATOM 681 C CA . ASN A 1 87 ? 2.699 -37.906 -7.621 1 97.81 87 ASN A CA 1
ATOM 682 C C . ASN A 1 87 ? 1.778 -36.938 -8.367 1 97.81 87 ASN A C 1
ATOM 684 O O . ASN A 1 87 ? 2.023 -35.719 -8.391 1 97.81 87 ASN A O 1
ATOM 688 N N . PRO A 1 88 ? 0.729 -37.469 -8.969 1 97.94 88 PRO A N 1
ATOM 689 C CA . PRO A 1 88 ? -0.1 -36.625 -9.82 1 97.94 88 PRO A CA 1
ATOM 690 C C . PRO A 1 88 ? -0.788 -35.5 -9.047 1 97.94 88 PRO A C 1
ATOM 692 O O . PRO A 1 88 ? -1.034 -34.438 -9.602 1 97.94 88 PRO A O 1
ATOM 695 N N . LEU A 1 89 ? -1.085 -35.688 -7.777 1 98.5 89 LEU A N 1
ATOM 696 C CA . LEU A 1 89 ? -1.746 -34.656 -6.98 1 98.5 89 LEU A CA 1
ATOM 697 C C . LEU A 1 89 ? -0.794 -33.5 -6.688 1 98.5 89 LEU A C 1
ATOM 699 O O . LEU A 1 89 ? -1.194 -32.344 -6.727 1 98.5 89 LEU A O 1
ATOM 703 N N . ASN A 1 90 ? 0.483 -33.844 -6.387 1 98.25 90 ASN A N 1
ATOM 704 C CA . ASN A 1 90 ? 1.486 -32.812 -6.176 1 98.25 90 ASN A CA 1
ATOM 705 C C . ASN A 1 90 ? 1.713 -31.969 -7.438 1 98.25 90 ASN A C 1
ATOM 707 O O . ASN A 1 90 ? 1.743 -30.75 -7.383 1 98.25 90 ASN A O 1
ATOM 711 N N . GLY A 1 91 ? 1.867 -32.719 -8.594 1 98.19 91 GLY A N 1
ATOM 712 C CA . GLY A 1 91 ? 2.057 -32.031 -9.852 1 98.19 91 GLY A CA 1
ATOM 713 C C . GLY A 1 91 ? 0.892 -31.109 -10.211 1 98.19 91 GLY A C 1
ATOM 714 O O . GLY A 1 91 ? 1.092 -29.969 -10.609 1 98.19 91 GLY A O 1
ATOM 715 N N . PHE A 1 92 ? -0.252 -31.578 -9.977 1 98.38 92 PHE A N 1
ATOM 716 C CA . PHE A 1 92 ? -1.46 -30.828 -10.281 1 98.38 92 PHE A CA 1
ATOM 717 C C . PHE A 1 92 ? -1.55 -29.578 -9.406 1 98.38 92 PHE A C 1
ATOM 719 O O . PHE A 1 92 ? -1.793 -28.469 -9.906 1 98.38 92 PHE A O 1
ATOM 726 N N . SER A 1 93 ? -1.406 -29.797 -8.109 1 98.44 93 SER A N 1
ATOM 727 C CA . SER A 1 93 ? -1.515 -28.688 -7.164 1 98.44 93 SER A CA 1
ATOM 728 C C . SER A 1 93 ? -0.504 -27.594 -7.477 1 98.44 93 SER A C 1
ATOM 730 O O . SER A 1 93 ? -0.801 -26.406 -7.324 1 98.44 93 SER A O 1
ATOM 732 N N . LEU A 1 94 ? 0.709 -28.016 -7.867 1 98.31 94 LEU A N 1
ATOM 733 C CA . LEU A 1 94 ? 1.732 -27.031 -8.227 1 98.31 94 LEU A CA 1
ATOM 734 C C . LEU A 1 94 ? 1.28 -26.188 -9.414 1 98.31 94 LEU A C 1
ATOM 736 O O . LEU A 1 94 ? 1.376 -24.953 -9.367 1 98.31 94 LEU A O 1
ATOM 740 N N . ILE A 1 95 ? 0.774 -26.844 -10.477 1 98.06 95 ILE A N 1
ATOM 741 C CA . ILE A 1 95 ? 0.309 -26.141 -11.672 1 98.06 95 ILE A CA 1
ATOM 742 C C . ILE A 1 95 ? -0.829 -25.188 -11.305 1 98.06 95 ILE A C 1
ATOM 744 O O . ILE A 1 95 ? -0.828 -24.031 -11.711 1 98.06 95 ILE A O 1
ATOM 748 N N . ARG A 1 96 ? -1.749 -25.641 -10.531 1 98.12 96 ARG A N 1
ATOM 749 C CA . ARG A 1 96 ? -2.914 -24.859 -10.148 1 98.12 96 ARG A CA 1
ATOM 750 C C . ARG A 1 96 ? -2.51 -23.656 -9.305 1 98.12 96 ARG A C 1
ATOM 752 O O . ARG A 1 96 ? -2.963 -22.531 -9.547 1 98.12 96 ARG A O 1
ATOM 759 N N . ARG A 1 97 ? -1.63 -23.875 -8.258 1 97.56 97 ARG A N 1
ATOM 760 C CA . ARG A 1 97 ? -1.172 -22.781 -7.402 1 97.56 97 ARG A CA 1
ATOM 761 C C . ARG A 1 97 ? -0.481 -21.688 -8.227 1 97.56 97 ARG A C 1
ATOM 763 O O . ARG A 1 97 ? -0.749 -20.5 -8.039 1 97.56 97 ARG A O 1
ATOM 770 N N . LEU A 1 98 ? 0.378 -22.125 -9.125 1 98.19 98 LEU A N 1
ATOM 771 C CA . LEU A 1 98 ? 1.139 -21.172 -9.922 1 98.19 98 LEU A CA 1
ATOM 772 C C . LEU A 1 98 ? 0.224 -20.406 -10.875 1 98.19 98 LEU A C 1
ATOM 774 O O . LEU A 1 98 ? 0.408 -19.219 -11.094 1 98.19 98 LEU A O 1
ATOM 778 N N . HIS A 1 99 ? -0.749 -21.078 -11.398 1 97.31 99 HIS A N 1
ATOM 779 C CA . HIS A 1 99 ? -1.604 -20.438 -12.391 1 97.31 99 HIS A CA 1
ATOM 780 C C . HIS A 1 99 ? -2.662 -19.562 -11.727 1 97.31 99 HIS A C 1
ATOM 782 O O . HIS A 1 99 ? -3.047 -18.516 -12.266 1 97.31 99 HIS A O 1
ATOM 788 N N . VAL A 1 100 ? -3.145 -19.984 -10.547 1 97.56 100 VAL A N 1
ATOM 789 C CA . VAL A 1 100 ? -4.305 -19.312 -9.977 1 97.56 100 VAL A CA 1
ATOM 790 C C . VAL A 1 100 ? -3.889 -18.516 -8.75 1 97.56 100 VAL A C 1
ATOM 792 O O . VAL A 1 100 ? -3.992 -17.281 -8.734 1 97.56 100 VAL A O 1
ATOM 795 N N . ASP A 1 101 ? -3.322 -19.156 -7.766 1 97.69 101 ASP A N 1
ATOM 796 C CA . ASP A 1 101 ? -3.049 -18.531 -6.477 1 97.69 101 ASP A CA 1
ATOM 797 C C . ASP A 1 101 ? -2.021 -17.406 -6.621 1 97.69 101 ASP A C 1
ATOM 799 O O . ASP A 1 101 ? -2.158 -16.359 -6 1 97.69 101 ASP A O 1
ATOM 803 N N . TRP A 1 102 ? -1.002 -17.641 -7.344 1 98.25 102 TRP A N 1
ATOM 804 C CA . TRP A 1 102 ? 0.069 -16.656 -7.418 1 98.25 102 TRP A CA 1
ATOM 805 C C . TRP A 1 102 ? -0.389 -15.414 -8.172 1 98.25 102 TRP A C 1
ATOM 807 O O . TRP A 1 102 ? 0.085 -14.305 -7.902 1 98.25 102 TRP A O 1
ATOM 817 N N . ILE A 1 103 ? -1.317 -15.586 -9.141 1 97.44 103 ILE A N 1
ATOM 818 C CA . ILE A 1 103 ? -1.913 -14.414 -9.773 1 97.44 103 ILE A CA 1
ATOM 819 C C . ILE A 1 103 ? -2.684 -13.602 -8.734 1 97.44 103 ILE A C 1
ATOM 821 O O . ILE A 1 103 ? -2.607 -12.375 -8.727 1 97.44 103 ILE A O 1
ATOM 825 N N . LYS A 1 104 ? -3.389 -14.273 -7.871 1 97.44 104 LYS A N 1
ATOM 826 C CA . LYS A 1 104 ? -4.109 -13.617 -6.785 1 97.44 104 LYS A CA 1
ATOM 827 C C . LYS A 1 104 ? -3.145 -12.93 -5.824 1 97.44 104 LYS A C 1
ATOM 829 O O . LYS A 1 104 ? -3.432 -11.836 -5.324 1 97.44 104 LYS A O 1
ATOM 834 N N . TRP A 1 105 ? -1.999 -13.578 -5.52 1 97.75 105 TRP A N 1
ATOM 835 C CA . TRP A 1 105 ? -0.978 -12.969 -4.672 1 97.75 105 TRP A CA 1
ATOM 836 C C . TRP A 1 105 ? -0.438 -11.688 -5.305 1 97.75 105 TRP A C 1
ATOM 838 O O . TRP A 1 105 ? -0.238 -10.688 -4.617 1 97.75 105 TRP A O 1
ATOM 848 N N . GLY A 1 106 ? -0.188 -11.805 -6.656 1 97.31 106 GLY A N 1
ATOM 849 C CA . GLY A 1 106 ? 0.244 -10.602 -7.355 1 97.31 106 GLY A CA 1
ATOM 850 C C . GLY A 1 106 ? -0.719 -9.438 -7.195 1 97.31 106 GLY A C 1
ATOM 851 O O . GLY A 1 106 ? -0.303 -8.32 -6.887 1 97.31 106 GLY A O 1
ATOM 852 N N . LYS A 1 107 ? -2.006 -9.711 -7.34 1 96.88 107 LYS A N 1
ATOM 853 C CA . LYS A 1 107 ? -3.035 -8.68 -7.188 1 96.88 107 LYS A CA 1
ATOM 854 C C . LYS A 1 107 ? -3.104 -8.188 -5.746 1 96.88 107 LYS A C 1
ATOM 856 O O . LYS A 1 107 ? -3.307 -6.992 -5.508 1 96.88 107 LYS A O 1
ATOM 861 N N . TYR A 1 108 ? -2.967 -9.055 -4.816 1 97.5 108 TYR A N 1
ATOM 862 C CA . TYR A 1 108 ? -3.021 -8.719 -3.398 1 97.5 108 TYR A CA 1
ATOM 863 C C . TYR A 1 108 ? -1.893 -7.766 -3.02 1 97.5 108 TYR A C 1
ATOM 865 O O . TYR A 1 108 ? -2.092 -6.84 -2.227 1 97.5 108 TYR A O 1
ATOM 873 N N . MET A 1 109 ? -0.698 -7.98 -3.547 1 97.19 109 MET A N 1
ATOM 874 C CA . MET A 1 109 ? 0.436 -7.09 -3.314 1 97.19 109 MET A CA 1
ATOM 875 C C . MET A 1 109 ? 0.15 -5.691 -3.854 1 97.19 109 MET A C 1
ATOM 877 O O . MET A 1 109 ? 0.543 -4.695 -3.244 1 97.19 109 MET A O 1
ATOM 881 N N . GLU A 1 110 ? -0.525 -5.641 -4.98 1 96 110 GLU A N 1
ATOM 882 C CA . GLU A 1 110 ? -0.809 -4.375 -5.648 1 96 110 GLU A CA 1
ATOM 883 C C . GLU A 1 110 ? -1.904 -3.6 -4.922 1 96 110 GLU A C 1
ATOM 885 O O . GLU A 1 110 ? -2.023 -2.385 -5.086 1 96 110 GLU A O 1
ATOM 890 N N . GLN A 1 111 ? -2.727 -4.297 -4.207 1 95.06 111 GLN A N 1
ATOM 891 C CA . GLN A 1 111 ? -3.84 -3.66 -3.506 1 95.06 111 GLN A CA 1
ATOM 892 C C . GLN A 1 111 ? -3.336 -2.678 -2.451 1 95.06 111 GLN A C 1
ATOM 894 O O . GLN A 1 111 ? -2.504 -3.031 -1.613 1 95.06 111 GLN A O 1
ATOM 899 N N . PRO A 1 112 ? -3.848 -1.429 -2.525 1 94 112 PRO A N 1
ATOM 900 C CA . PRO A 1 112 ? -3.422 -0.447 -1.525 1 94 112 PRO A CA 1
ATOM 901 C C . PRO A 1 112 ? -3.852 -0.823 -0.109 1 94 112 PRO A C 1
ATOM 903 O O . PRO A 1 112 ? -4.918 -1.411 0.08 1 94 112 PRO A O 1
ATOM 906 N N . VAL A 1 113 ? -3.031 -0.48 0.836 1 95.94 113 VAL A N 1
ATOM 907 C CA . VAL A 1 113 ? -3.33 -0.717 2.244 1 95.94 113 VAL A CA 1
ATOM 908 C C . VAL A 1 113 ? -3.98 0.523 2.852 1 95.94 113 VAL A C 1
ATOM 910 O O . VAL A 1 113 ? -3.594 1.651 2.537 1 95.94 113 VAL A O 1
ATOM 913 N N . GLY A 1 114 ? -4.961 0.306 3.738 1 96.75 114 GLY A N 1
ATOM 914 C CA . GLY A 1 114 ? -5.543 1.392 4.512 1 96.75 114 GLY A CA 1
ATOM 915 C C . GLY A 1 114 ? -6.371 2.346 3.67 1 96.75 114 GLY A C 1
ATOM 916 O O . GLY A 1 114 ? -6.27 3.564 3.824 1 96.75 114 GLY A O 1
ATOM 917 N N . ILE A 1 115 ? -7.141 1.818 2.775 1 96.19 115 ILE A N 1
ATOM 918 C CA . ILE A 1 115 ? -7.953 2.629 1.875 1 96.19 115 ILE A CA 1
ATOM 919 C C . ILE A 1 115 ? -8.898 3.516 2.689 1 96.19 115 ILE A C 1
ATOM 921 O O . ILE A 1 115 ? -9.062 4.695 2.381 1 96.19 115 ILE A O 1
ATOM 925 N N . SER A 1 116 ? -9.508 2.947 3.705 1 97.38 116 SER A N 1
ATOM 926 C CA . SER A 1 116 ? -10.414 3.711 4.551 1 97.38 116 SER A CA 1
ATOM 927 C C . SER A 1 116 ? -9.695 4.867 5.234 1 97.38 116 SER A C 1
ATOM 929 O O . SER A 1 116 ? -10.234 5.973 5.324 1 97.38 116 SER A O 1
ATOM 931 N N . GLN A 1 117 ? -8.492 4.621 5.734 1 98.12 117 GLN A N 1
ATOM 932 C CA . GLN A 1 117 ? -7.703 5.641 6.414 1 98.12 117 GLN A CA 1
ATOM 933 C C . GLN A 1 117 ? -7.25 6.727 5.438 1 98.12 117 GLN A C 1
ATOM 935 O O . GLN A 1 117 ? -7.223 7.906 5.785 1 98.12 117 GLN A O 1
ATOM 940 N N . ILE A 1 118 ? -6.848 6.324 4.238 1 97.62 118 ILE A N 1
ATOM 941 C CA . ILE A 1 118 ? -6.449 7.27 3.201 1 97.62 118 ILE A CA 1
ATOM 942 C C . ILE A 1 118 ? -7.629 8.172 2.844 1 97.62 118 ILE A C 1
ATOM 944 O O . ILE A 1 118 ? -7.473 9.391 2.723 1 97.62 118 ILE A O 1
ATOM 948 N N . LYS A 1 119 ? -8.82 7.621 2.758 1 97.12 119 LYS A N 1
ATOM 949 C CA . LYS A 1 119 ? -10.031 8.383 2.473 1 97.12 119 LYS A CA 1
ATOM 950 C C . LYS A 1 119 ? -10.367 9.336 3.617 1 97.12 119 LYS A C 1
ATOM 952 O O . LYS A 1 119 ? -10.766 10.477 3.387 1 97.12 119 LYS A O 1
ATOM 957 N N . ALA A 1 120 ? -10.266 8.805 4.789 1 97.5 120 ALA A N 1
ATOM 958 C CA . ALA A 1 120 ? -10.508 9.641 5.961 1 97.5 120 ALA A CA 1
ATOM 959 C C . ALA A 1 120 ? -9.586 10.859 5.969 1 97.5 120 ALA A C 1
ATOM 961 O O . ALA A 1 120 ? -10.039 11.984 6.203 1 97.5 120 ALA A O 1
ATOM 962 N N . PHE A 1 121 ? -8.32 10.703 5.703 1 97.62 121 PHE A N 1
ATOM 963 C CA . PHE A 1 121 ? -7.395 11.828 5.613 1 97.62 121 PHE A CA 1
ATOM 964 C C . PHE A 1 121 ? -7.859 12.828 4.566 1 97.62 121 PHE A C 1
ATOM 966 O O . PHE A 1 121 ? -7.797 14.039 4.789 1 97.62 121 PHE A O 1
ATOM 973 N N . GLY A 1 122 ? -8.258 12.289 3.447 1 96.12 122 GLY A N 1
ATOM 974 C CA . GLY A 1 122 ? -8.758 13.148 2.383 1 96.12 122 GLY A CA 1
ATOM 975 C C . GLY A 1 122 ? -9.898 14.039 2.824 1 96.12 122 GLY A C 1
ATOM 976 O O . GLY A 1 122 ? -9.992 15.188 2.387 1 96.12 122 GLY A O 1
ATOM 977 N N . SER A 1 123 ? -10.711 13.586 3.711 1 95.81 123 SER A N 1
ATOM 978 C CA . SER A 1 123 ? -11.867 14.336 4.18 1 95.81 123 SER A CA 1
ATOM 979 C C . SER A 1 123 ? -11.453 15.469 5.109 1 95.81 123 SER A C 1
ATOM 981 O O . SER A 1 123 ? -12.188 16.453 5.266 1 95.81 123 SER A O 1
ATOM 983 N N . TRP A 1 124 ? -10.281 15.367 5.742 1 95.94 124 TRP A N 1
ATOM 984 C CA . TRP A 1 124 ? -9.812 16.375 6.688 1 95.94 124 TRP A CA 1
ATOM 985 C C . TRP A 1 124 ? -8.836 17.328 6.02 1 95.94 124 TRP A C 1
ATOM 987 O O . TRP A 1 124 ? -8.422 18.328 6.625 1 95.94 124 TRP A O 1
ATOM 997 N N . LYS A 1 125 ? -8.461 17.094 4.82 1 94.12 125 LYS A N 1
ATOM 998 C CA . LYS A 1 125 ? -7.445 17.859 4.113 1 94.12 125 LYS A CA 1
ATOM 999 C C . LYS A 1 125 ? -7.84 19.328 4.008 1 94.12 125 LYS A C 1
ATOM 1001 O O . LYS A 1 125 ? -6.992 20.219 4.145 1 94.12 125 LYS A O 1
ATOM 1006 N N . ASN A 1 126 ? -9.141 19.562 3.861 1 91.69 126 ASN A N 1
ATOM 1007 C CA . ASN A 1 126 ? -9.609 20.938 3.695 1 91.69 126 ASN A CA 1
ATOM 1008 C C . ASN A 1 126 ? -9.664 21.672 5.031 1 91.69 126 ASN A C 1
ATOM 1010 O O . ASN A 1 126 ? -9.812 22.891 5.059 1 91.69 126 ASN A O 1
ATOM 1014 N N . GLU A 1 127 ? -9.547 21 6.066 1 93.94 127 GLU A N 1
ATOM 1015 C CA . GLU A 1 127 ? -9.57 21.609 7.391 1 93.94 127 GLU A CA 1
ATOM 1016 C C . GLU A 1 127 ? -8.172 22.031 7.824 1 93.94 127 GLU A C 1
ATOM 1018 O O . GLU A 1 127 ? -8.016 22.766 8.805 1 93.94 127 GLU A O 1
ATOM 1023 N N . LEU A 1 128 ? -7.129 21.625 7.113 1 96.31 128 LEU A N 1
ATOM 1024 C CA . LEU A 1 128 ? -5.746 21.938 7.461 1 96.31 128 LEU A CA 1
ATOM 1025 C C . LEU A 1 128 ? -5.441 23.406 7.203 1 96.31 128 LEU A C 1
ATOM 1027 O O . LEU A 1 128 ? -6.043 24.031 6.32 1 96.31 128 LEU A O 1
ATOM 1031 N N . PRO A 1 129 ? -4.523 23.984 8.039 1 96.38 129 PRO A N 1
ATOM 1032 C CA . PRO A 1 129 ? -4.082 25.344 7.777 1 96.38 129 PRO A CA 1
ATOM 1033 C C . PRO A 1 129 ? -3.59 25.547 6.348 1 96.38 129 PRO A C 1
ATOM 1035 O O . PRO A 1 129 ? -2.984 24.641 5.766 1 96.38 129 PRO A O 1
ATOM 1038 N N . THR A 1 130 ? -3.795 26.656 5.758 1 94.06 130 THR A N 1
ATOM 1039 C CA . THR A 1 130 ? -3.412 26.984 4.391 1 94.06 130 THR A CA 1
ATOM 1040 C C . THR A 1 130 ? -2.027 27.625 4.352 1 94.06 130 THR A C 1
ATOM 1042 O O . THR A 1 130 ? -1.398 27.812 5.395 1 94.06 130 THR A O 1
ATOM 1045 N N . GLN A 1 131 ? -1.615 27.938 3.148 1 94.31 131 GLN A N 1
ATOM 1046 C CA . GLN A 1 131 ? -0.347 28.641 2.967 1 94.31 131 GLN A CA 1
ATOM 1047 C C . GLN A 1 131 ? -0.385 30.016 3.611 1 94.31 131 GLN A C 1
ATOM 1049 O O . GLN A 1 131 ? 0.61 30.469 4.18 1 94.31 131 GLN A O 1
ATOM 1054 N N . LEU A 1 132 ? -1.49 30.625 3.545 1 91.75 132 LEU A N 1
ATOM 1055 C CA . LEU A 1 132 ? -1.658 31.938 4.152 1 91.75 132 LEU A CA 1
ATOM 1056 C C . LEU A 1 132 ? -1.514 31.859 5.668 1 91.75 132 LEU A C 1
ATOM 1058 O O . LEU A 1 132 ? -0.931 32.75 6.289 1 91.75 132 LEU A O 1
ATOM 1062 N N . ASP A 1 133 ? -2.068 30.828 6.227 1 93.25 133 ASP A N 1
ATOM 1063 C CA . ASP A 1 133 ? -1.927 30.609 7.664 1 93.25 133 ASP A CA 1
ATOM 1064 C C . ASP A 1 133 ? -0.457 30.484 8.055 1 93.25 133 ASP A C 1
ATOM 1066 O O . ASP A 1 133 ? -0.027 31.062 9.062 1 93.25 133 ASP A O 1
ATOM 1070 N N . LEU A 1 134 ? 0.218 29.734 7.285 1 96.38 134 LEU A N 1
ATOM 1071 C CA . LEU A 1 134 ? 1.637 29.547 7.57 1 96.38 134 LEU A CA 1
ATOM 1072 C C . LEU A 1 134 ? 2.396 30.859 7.406 1 96.38 134 LEU A C 1
ATOM 1074 O O . LEU A 1 134 ? 3.271 31.188 8.211 1 96.38 134 LEU A O 1
ATOM 1078 N N . TRP A 1 135 ? 2.086 31.609 6.379 1 95 135 TRP A N 1
ATOM 1079 C CA . TRP A 1 135 ? 2.752 32.875 6.137 1 95 135 TRP A CA 1
ATOM 1080 C C . TRP A 1 135 ? 2.477 33.875 7.27 1 95 135 TRP A C 1
ATOM 1082 O O . TRP A 1 135 ? 3.381 34.594 7.715 1 95 135 TRP A O 1
ATOM 1092 N N . ASP A 1 136 ? 1.228 33.875 7.707 1 94.31 136 ASP A N 1
ATOM 1093 C CA . ASP A 1 136 ? 0.872 34.719 8.836 1 94.31 136 ASP A CA 1
ATOM 1094 C C . ASP A 1 136 ? 1.639 34.312 10.094 1 94.31 136 ASP A C 1
ATOM 1096 O O . ASP A 1 136 ? 2.092 35.188 10.852 1 94.31 136 ASP A O 1
ATOM 1100 N N . ALA A 1 137 ? 1.707 33.094 10.297 1 97.19 137 ALA A N 1
ATOM 1101 C CA . ALA A 1 137 ? 2.453 32.562 11.445 1 97.19 137 ALA A CA 1
ATOM 1102 C C . ALA A 1 137 ? 3.93 32.938 11.352 1 97.19 137 ALA A C 1
ATOM 1104 O O . ALA A 1 137 ? 4.539 33.344 12.344 1 97.19 137 ALA A O 1
ATOM 1105 N N . CYS A 1 138 ? 4.5 32.781 10.164 1 97.88 138 CYS A N 1
ATOM 1106 C CA . CYS A 1 138 ? 5.891 33.188 9.945 1 97.88 138 CYS A CA 1
ATOM 1107 C C . CYS A 1 138 ? 6.098 34.656 10.258 1 97.88 138 CYS A C 1
ATOM 1109 O O . CYS A 1 138 ? 7.039 35.031 10.969 1 97.88 138 CYS A O 1
ATOM 1111 N N . ALA A 1 139 ? 5.223 35.438 9.742 1 96.12 139 ALA A N 1
ATOM 1112 C CA . ALA A 1 139 ? 5.316 36.875 9.977 1 96.12 139 ALA A CA 1
ATOM 1113 C C . ALA A 1 139 ? 5.242 37.188 11.469 1 96.12 139 ALA A C 1
ATOM 1115 O O . ALA A 1 139 ? 5.926 38.125 11.945 1 96.12 139 ALA A O 1
ATOM 1116 N N . GLY A 1 140 ? 4.379 36.469 12.125 1 96.81 140 GLY A N 1
ATOM 1117 C CA . GLY A 1 140 ? 4.27 36.656 13.562 1 96.81 140 GLY A CA 1
ATOM 1118 C C . GLY A 1 140 ? 5.551 36.344 14.305 1 96.81 140 GLY A C 1
ATOM 1119 O O . GLY A 1 140 ? 5.973 37.094 15.18 1 96.81 140 GLY A O 1
ATOM 1120 N N . ILE A 1 141 ? 6.148 35.25 13.984 1 98.06 141 ILE A N 1
ATOM 1121 C CA . ILE A 1 141 ? 7.398 34.812 14.594 1 98.06 141 ILE A CA 1
ATOM 1122 C C . ILE A 1 141 ? 8.484 35.875 14.344 1 98.06 141 ILE A C 1
ATOM 1124 O O . ILE A 1 141 ? 9.219 36.219 15.258 1 98.06 141 ILE A O 1
ATOM 1128 N N . VAL A 1 142 ? 8.594 36.312 13.148 1 97.44 142 VAL A N 1
ATOM 1129 C CA . VAL A 1 142 ? 9.602 37.281 12.758 1 97.44 142 VAL A CA 1
ATOM 1130 C C . VAL A 1 142 ? 9.359 38.594 13.492 1 97.44 142 VAL A C 1
ATOM 1132 O O . VAL A 1 142 ? 10.305 39.25 13.922 1 97.44 142 VAL A O 1
ATOM 1135 N N . ARG A 1 143 ? 8.094 39 13.625 1 95.25 143 ARG A N 1
ATOM 1136 C CA . ARG A 1 143 ? 7.734 40.219 14.328 1 95.25 143 ARG A CA 1
ATOM 1137 C C . ARG A 1 143 ? 8.195 40.188 15.773 1 95.25 143 ARG A C 1
ATOM 1139 O O . ARG A 1 143 ? 8.773 41.156 16.281 1 95.25 143 ARG A O 1
ATOM 1146 N N . ILE A 1 144 ? 7.949 39.062 16.422 1 96.38 144 ILE A N 1
ATOM 1147 C CA . ILE A 1 144 ? 8.383 38.906 17.797 1 96.38 144 ILE A CA 1
ATOM 1148 C C . ILE A 1 144 ? 9.898 39.031 17.891 1 96.38 144 ILE A C 1
ATOM 1150 O O . ILE A 1 144 ? 10.43 39.812 18.688 1 96.38 144 ILE A O 1
ATOM 1154 N N . GLN A 1 145 ? 10.57 38.281 17.047 1 96.06 145 GLN A N 1
ATOM 1155 C CA . GLN A 1 145 ? 12.023 38.219 17.078 1 96.06 145 GLN A CA 1
ATOM 1156 C C . GLN A 1 145 ? 12.641 39.594 16.797 1 96.06 145 GLN A C 1
ATOM 1158 O O . GLN A 1 145 ? 13.539 40 17.516 1 96.06 145 GLN A O 1
ATOM 1163 N N . SER A 1 146 ? 12.18 40.281 15.766 1 93 146 SER A N 1
ATOM 1164 C CA . SER A 1 146 ? 12.758 41.562 15.312 1 93 146 SER A CA 1
ATOM 1165 C C . SER A 1 146 ? 12.414 42.688 16.266 1 93 146 SER A C 1
ATOM 1167 O O . SER A 1 146 ? 13.281 43.5 16.625 1 93 146 SER A O 1
ATOM 1169 N N . LEU A 1 147 ? 11.156 42.781 16.656 1 91.5 147 LEU A N 1
ATOM 1170 C CA . LEU A 1 147 ? 10.695 43.906 17.469 1 91.5 147 LEU A CA 1
ATOM 1171 C C . LEU A 1 147 ? 11.328 43.844 18.859 1 91.5 147 LEU A C 1
ATOM 1173 O O . LEU A 1 147 ? 11.633 44.906 19.438 1 91.5 147 LEU A O 1
ATOM 1177 N N . TYR A 1 148 ? 11.516 42.688 19.359 1 92.44 148 TYR A N 1
ATOM 1178 C CA . TYR A 1 148 ? 12.062 42.562 20.703 1 92.44 148 TYR A CA 1
ATOM 1179 C C . TYR A 1 148 ? 13.555 42.25 20.656 1 92.44 148 TYR A C 1
ATOM 1181 O O . TYR A 1 148 ? 14.156 41.938 21.688 1 92.44 148 TYR A O 1
ATOM 1189 N N . ASN A 1 149 ? 14.156 42.281 19.516 1 91.44 149 ASN A N 1
ATOM 1190 C CA . ASN A 1 149 ? 15.578 42.094 19.281 1 91.44 149 ASN A CA 1
ATOM 1191 C C . ASN A 1 149 ? 16.094 40.812 19.938 1 91.44 149 ASN A C 1
ATOM 1193 O O . ASN A 1 149 ? 17.062 40.844 20.703 1 91.44 149 ASN A O 1
ATOM 1197 N N . LEU A 1 150 ? 15.422 39.75 19.672 1 94.56 150 LEU A N 1
ATOM 1198 C CA . LEU A 1 150 ? 15.82 38.469 20.234 1 94.56 150 LEU A CA 1
ATOM 1199 C C . LEU A 1 150 ? 16.891 37.812 19.359 1 94.56 150 LEU A C 1
ATOM 1201 O O . LEU A 1 150 ? 16.812 37.875 18.125 1 94.56 150 LEU A O 1
ATOM 1205 N N . LYS A 1 151 ? 17.875 37.25 20.016 1 96 151 LYS A N 1
ATOM 1206 C CA . LYS A 1 151 ? 18.844 36.469 19.281 1 96 151 LYS A CA 1
ATOM 1207 C C . LYS A 1 151 ? 18.203 35.188 18.734 1 96 151 LYS A C 1
ATOM 1209 O O . LYS A 1 151 ? 17.656 34.375 19.5 1 96 151 LYS A O 1
ATOM 1214 N N . ILE A 1 152 ? 18.328 34.969 17.5 1 97.5 152 ILE A N 1
ATOM 1215 C CA . ILE A 1 152 ? 17.641 33.844 16.828 1 97.5 152 ILE A CA 1
ATOM 1216 C C . ILE A 1 152 ? 18.094 32.531 17.422 1 97.5 152 ILE A C 1
ATOM 1218 O O . ILE A 1 152 ? 17.266 31.656 17.703 1 97.5 152 ILE A O 1
ATOM 1222 N N . ALA A 1 153 ? 19.375 32.344 17.641 1 96.62 153 ALA A N 1
ATOM 1223 C CA . ALA A 1 153 ? 19.938 31.094 18.156 1 96.62 153 ALA A CA 1
ATOM 1224 C C . ALA A 1 153 ? 19.312 30.719 19.5 1 96.62 153 ALA A C 1
ATOM 1226 O O . ALA A 1 153 ? 19.094 29.547 19.781 1 96.62 153 ALA A O 1
ATOM 1227 N N . ASP A 1 154 ? 19.047 31.734 20.344 1 97.25 154 ASP A N 1
ATOM 1228 C CA . ASP A 1 154 ? 18.406 31.5 21.625 1 97.25 154 ASP A CA 1
ATOM 1229 C C . ASP A 1 154 ? 16.906 31.297 21.469 1 97.25 154 ASP A C 1
ATOM 1231 O O . ASP A 1 154 ? 16.328 30.406 22.094 1 97.25 154 ASP A O 1
ATOM 1235 N N . PHE A 1 155 ? 16.328 32.094 20.609 1 97.94 155 PHE A N 1
ATOM 1236 C CA . PHE A 1 155 ? 14.883 32.094 20.375 1 97.94 155 PHE A CA 1
ATOM 1237 C C . PHE A 1 155 ? 14.414 30.719 19.891 1 97.94 155 PHE A C 1
ATOM 1239 O O . PHE A 1 155 ? 13.43 30.172 20.391 1 97.94 155 PHE A O 1
ATOM 1246 N N . ILE A 1 156 ? 15.117 30.094 18.984 1 98 156 ILE A N 1
ATOM 1247 C CA . ILE A 1 156 ? 14.711 28.828 18.359 1 98 156 ILE A CA 1
ATOM 1248 C C . ILE A 1 156 ? 14.844 27.703 19.375 1 98 156 ILE A C 1
ATOM 1250 O O . ILE A 1 156 ? 14.25 26.625 19.188 1 98 156 ILE A O 1
ATOM 1254 N N . ASP A 1 157 ? 15.578 27.922 20.422 1 97.56 157 ASP A N 1
ATOM 1255 C CA . ASP A 1 157 ? 15.766 26.906 21.438 1 97.56 157 ASP A CA 1
ATOM 1256 C C . ASP A 1 157 ? 14.883 27.172 22.656 1 97.56 157 ASP A C 1
ATOM 1258 O O . ASP A 1 157 ? 15.055 26.562 23.703 1 97.56 157 ASP A O 1
ATOM 1262 N N . GLY A 1 158 ? 14.016 28.141 22.594 1 97.44 158 GLY A N 1
ATOM 1263 C CA . GLY A 1 158 ? 12.992 28.344 23.609 1 97.44 158 GLY A CA 1
ATOM 1264 C C . GLY A 1 158 ? 13.359 29.391 24.641 1 97.44 158 GLY A C 1
ATOM 1265 O O . GLY A 1 158 ? 12.664 29.547 25.641 1 97.44 158 GLY A O 1
ATOM 1266 N N . CYS A 1 159 ? 14.453 30.062 24.406 1 97.19 159 CYS A N 1
ATOM 1267 C CA . CYS A 1 159 ? 14.781 31.188 25.266 1 97.19 159 CYS A CA 1
ATOM 1268 C C . CYS A 1 159 ? 14.18 32.469 24.734 1 97.19 159 CYS A C 1
ATOM 1270 O O . CYS A 1 159 ? 14.688 33.062 23.766 1 97.19 159 CYS A O 1
ATOM 1272 N N . ILE A 1 160 ? 13.188 33 25.391 1 95.38 160 ILE A N 1
ATOM 1273 C CA . ILE A 1 160 ? 12.445 34.156 24.906 1 95.38 160 ILE A CA 1
ATOM 1274 C C . ILE A 1 160 ? 12.508 35.281 25.953 1 95.38 160 ILE A C 1
ATOM 1276 O O . ILE A 1 160 ? 11.914 35.156 27.031 1 95.38 160 ILE A O 1
ATOM 1280 N N . HIS A 1 161 ? 13.109 36.281 25.578 1 88.94 161 HIS A N 1
ATOM 1281 C CA . HIS A 1 161 ? 13.211 37.5 26.375 1 88.94 161 HIS A CA 1
ATOM 1282 C C . HIS A 1 161 ? 13.641 37.188 27.812 1 88.94 161 HIS A C 1
ATOM 1284 O O . HIS A 1 161 ? 12.969 37.562 28.766 1 88.94 161 HIS A O 1
ATOM 1290 N N . GLY A 1 162 ? 14.672 36.312 27.953 1 90.12 162 GLY A N 1
ATOM 1291 C CA . GLY A 1 162 ? 15.328 36.031 29.219 1 90.12 162 GLY A CA 1
ATOM 1292 C C . GLY A 1 162 ? 14.75 34.844 29.953 1 90.12 162 GLY A C 1
ATOM 1293 O O . GLY A 1 162 ? 15.273 34.438 30.984 1 90.12 162 GLY A O 1
ATOM 1294 N N . LYS A 1 163 ? 13.75 34.188 29.5 1 95.81 163 LYS A N 1
ATOM 1295 C CA . LYS A 1 163 ? 13.141 33.031 30.125 1 95.81 163 LYS A CA 1
ATOM 1296 C C . LYS A 1 163 ? 13.266 31.797 29.234 1 95.81 163 LYS A C 1
ATOM 1298 O O . LYS A 1 163 ? 13.023 31.859 28.031 1 95.81 163 LYS A O 1
ATOM 1303 N N . GLN A 1 164 ? 13.641 30.672 29.844 1 97.19 164 GLN A N 1
ATOM 1304 C CA . GLN A 1 164 ? 13.797 29.422 29.094 1 97.19 164 GLN A CA 1
ATOM 1305 C C . GLN A 1 164 ? 12.516 28.594 29.141 1 97.19 164 GLN A C 1
ATOM 1307 O O . GLN A 1 164 ? 12.031 28.25 30.234 1 97.19 164 GLN A O 1
ATOM 1312 N N . TYR A 1 165 ? 11.945 28.328 28.016 1 96.81 165 TYR A N 1
ATOM 1313 C CA . TYR A 1 165 ? 10.797 27.438 27.875 1 96.81 165 TYR A CA 1
ATOM 1314 C C . TYR A 1 165 ? 11.211 26.078 27.344 1 96.81 165 TYR A C 1
ATOM 1316 O O . TYR A 1 165 ? 12.234 25.953 26.656 1 96.81 165 TYR A O 1
ATOM 1324 N N . ASN A 1 166 ? 10.492 25.062 27.719 1 94.12 166 ASN A N 1
ATOM 1325 C CA . ASN A 1 166 ? 10.781 23.719 27.234 1 94.12 166 ASN A CA 1
ATOM 1326 C C . ASN A 1 166 ? 10.188 23.484 25.844 1 94.12 166 ASN A C 1
ATOM 1328 O O . ASN A 1 166 ? 9.375 22.594 25.641 1 94.12 166 ASN A O 1
ATOM 1332 N N . VAL A 1 167 ? 10.531 24.266 24.906 1 96.56 167 VAL A N 1
ATOM 1333 C CA . VAL A 1 167 ? 10.102 24.219 23.5 1 96.56 167 VAL A CA 1
ATOM 1334 C C . VAL A 1 167 ? 11.266 24.578 22.594 1 96.56 167 VAL A C 1
ATOM 1336 O O . VAL A 1 167 ? 12.211 25.25 23 1 96.56 167 VAL A O 1
ATOM 1339 N N . SER A 1 168 ? 11.305 24 21.438 1 97 168 SER A N 1
ATOM 1340 C CA . SER A 1 168 ? 12.312 24.328 20.422 1 97 168 SER A CA 1
ATOM 1341 C C . SER A 1 168 ? 11.75 24.156 19.016 1 97 168 SER A C 1
ATOM 1343 O O . SER A 1 168 ? 10.797 23.422 18.812 1 97 168 SER A O 1
ATOM 1345 N N . MET A 1 169 ? 12.297 24.859 18.141 1 97.75 169 MET A N 1
ATOM 1346 C CA . MET A 1 169 ? 11.906 24.75 16.734 1 97.75 169 MET A CA 1
ATOM 1347 C C . MET A 1 169 ? 12.68 23.625 16.047 1 97.75 169 MET A C 1
ATOM 1349 O O . MET A 1 169 ? 13.852 23.406 16.359 1 97.75 169 MET A O 1
ATOM 1353 N N . SER A 1 170 ? 12.016 22.969 15.164 1 97.25 170 SER A N 1
ATOM 1354 C CA . SER A 1 170 ? 12.688 22 14.297 1 97.25 170 SER A CA 1
ATOM 1355 C C . SER A 1 170 ? 13.375 22.688 13.125 1 97.25 170 SER A C 1
ATOM 1357 O O . SER A 1 170 ? 13.18 23.875 12.898 1 97.25 170 SER A O 1
ATOM 1359 N N . ALA A 1 171 ? 14.234 21.922 12.422 1 97.81 171 ALA A N 1
ATOM 1360 C CA . ALA A 1 171 ? 14.852 22.438 11.203 1 97.81 171 ALA A CA 1
ATOM 1361 C C . ALA A 1 171 ? 13.789 22.875 10.188 1 97.81 171 ALA A C 1
ATOM 1363 O O . ALA A 1 171 ? 13.938 23.891 9.523 1 97.81 171 ALA A O 1
ATOM 1364 N N . ALA A 1 172 ? 12.734 22.141 10.141 1 97.88 172 ALA A N 1
ATOM 1365 C CA . ALA A 1 172 ? 11.648 22.453 9.219 1 97.88 172 ALA A CA 1
ATOM 1366 C C . ALA A 1 172 ? 10.953 23.75 9.609 1 97.88 172 ALA A C 1
ATOM 1368 O O . ALA A 1 172 ? 10.531 24.516 8.75 1 97.88 172 ALA A O 1
ATOM 1369 N N . ASP A 1 173 ? 10.773 23.953 10.891 1 98.5 173 ASP A N 1
ATOM 1370 C CA . ASP A 1 173 ? 10.211 25.203 11.375 1 98.5 173 ASP A CA 1
ATOM 1371 C C . ASP A 1 173 ? 11.062 26.406 10.945 1 98.5 173 ASP A C 1
ATOM 1373 O O . ASP A 1 173 ? 10.562 27.344 10.344 1 98.5 173 ASP A O 1
ATOM 1377 N N . MET A 1 174 ? 12.328 26.297 11.266 1 98.5 174 MET A N 1
ATOM 1378 C CA . MET A 1 174 ? 13.273 27.375 10.961 1 98.5 174 MET A CA 1
ATOM 1379 C C . MET A 1 174 ? 13.312 27.656 9.461 1 98.5 174 MET A C 1
ATOM 1381 O O . MET A 1 174 ? 13.336 28.812 9.039 1 98.5 174 MET A O 1
ATOM 1385 N N . PHE A 1 175 ? 13.359 26.578 8.672 1 98.44 175 PHE A N 1
ATOM 1386 C CA . PHE A 1 175 ? 13.406 26.688 7.223 1 98.44 175 PHE A CA 1
ATOM 1387 C C . PHE A 1 175 ? 12.172 27.406 6.699 1 98.44 175 PHE A C 1
ATOM 1389 O O . PHE A 1 175 ? 12.266 28.219 5.773 1 98.44 175 PHE A O 1
ATOM 1396 N N . SER A 1 176 ? 11.008 27.125 7.258 1 98.56 176 SER A N 1
ATOM 1397 C CA . SER A 1 176 ? 9.766 27.766 6.824 1 98.56 176 SER A CA 1
ATOM 1398 C C . SER A 1 176 ? 9.812 29.266 7.039 1 98.56 176 SER A C 1
ATOM 1400 O O . SER A 1 176 ? 9.352 30.047 6.195 1 98.56 176 SER A O 1
ATOM 1402 N N . VAL A 1 177 ? 10.305 29.703 8.156 1 98.62 177 VAL A N 1
ATOM 1403 C CA . VAL A 1 177 ? 10.422 31.125 8.453 1 98.62 177 VAL A CA 1
ATOM 1404 C C . VAL A 1 177 ? 11.398 31.766 7.465 1 98.62 177 VAL A C 1
ATOM 1406 O O . VAL A 1 177 ? 11.078 32.781 6.852 1 98.62 177 VAL A O 1
ATOM 1409 N N . GLY A 1 178 ? 12.594 31.156 7.285 1 98.31 178 GLY A N 1
ATOM 1410 C CA . GLY A 1 178 ? 13.57 31.656 6.332 1 98.31 178 GLY A CA 1
ATOM 1411 C C . GLY A 1 178 ? 13.039 31.719 4.91 1 98.31 178 GLY A C 1
ATOM 1412 O O . GLY A 1 178 ? 13.305 32.688 4.184 1 98.31 178 GLY A O 1
ATOM 1413 N N . HIS A 1 179 ? 12.398 30.703 4.551 1 98 179 HIS A N 1
ATOM 1414 C CA . HIS A 1 179 ? 11.82 30.625 3.213 1 98 179 HIS A CA 1
ATOM 1415 C C . HIS A 1 179 ? 10.805 31.75 2.994 1 98 179 HIS A C 1
ATOM 1417 O O . HIS A 1 179 ? 10.797 32.375 1.935 1 98 179 HIS A O 1
ATOM 1423 N N . HIS A 1 180 ? 9.953 31.938 3.941 1 97.44 180 HIS A N 1
ATOM 1424 C CA . HIS A 1 180 ? 8.969 33 3.857 1 97.44 180 HIS A CA 1
ATOM 1425 C C . HIS A 1 180 ? 9.648 34.375 3.697 1 97.44 180 HIS A C 1
ATOM 1427 O O . HIS A 1 180 ? 9.227 35.188 2.871 1 97.44 180 HIS A O 1
ATOM 1433 N N . LEU A 1 181 ? 10.633 34.656 4.461 1 97.81 181 LEU A N 1
ATOM 1434 C CA . LEU A 1 181 ? 11.375 35.906 4.395 1 97.81 181 LEU A CA 1
ATOM 1435 C C . LEU A 1 181 ? 12.016 36.094 3.023 1 97.81 181 LEU A C 1
ATOM 1437 O O . LEU A 1 181 ? 12 37.188 2.463 1 97.81 181 LEU A O 1
ATOM 1441 N N . ALA A 1 182 ? 12.586 34.969 2.521 1 96.88 182 ALA A N 1
ATOM 1442 C CA . ALA A 1 182 ? 13.18 35.031 1.189 1 96.88 182 ALA A CA 1
ATOM 1443 C C . ALA A 1 182 ? 12.133 35.344 0.131 1 96.88 182 ALA A C 1
ATOM 1445 O O . ALA A 1 182 ? 12.383 36.156 -0.779 1 96.88 182 ALA A O 1
ATOM 1446 N N . MET A 1 183 ? 11.062 34.75 0.243 1 95 183 MET A N 1
ATOM 1447 C CA . MET A 1 183 ? 9.984 35 -0.71 1 95 183 MET A CA 1
ATOM 1448 C C . MET A 1 183 ? 9.508 36.438 -0.663 1 95 183 MET A C 1
ATOM 1450 O O . MET A 1 183 ? 9.117 37 -1.688 1 95 183 MET A O 1
ATOM 1454 N N . LYS A 1 184 ? 9.5 37.031 0.488 1 94.06 184 LYS A N 1
ATOM 1455 C CA . LYS A 1 184 ? 9.07 38.406 0.667 1 94.06 184 LYS A CA 1
ATOM 1456 C C . LYS A 1 184 ? 10.211 39.375 0.389 1 94.06 184 LYS A C 1
ATOM 1458 O O . LYS A 1 184 ? 10.086 40.594 0.638 1 94.06 184 LYS A O 1
ATOM 1463 N N . ASN A 1 185 ? 11.398 38.906 -0.063 1 93.75 185 ASN A N 1
ATOM 1464 C CA . ASN A 1 185 ? 12.578 39.688 -0.45 1 93.75 185 ASN A CA 1
ATOM 1465 C C . ASN A 1 185 ? 13.18 40.406 0.741 1 93.75 185 ASN A C 1
ATOM 1467 O O . ASN A 1 185 ? 13.617 41.562 0.612 1 93.75 185 ASN A O 1
ATOM 1471 N N . VAL A 1 186 ? 12.961 39.844 1.899 1 95.44 186 VAL A N 1
ATOM 1472 C CA . VAL A 1 186 ? 13.672 40.281 3.09 1 95.44 186 VAL A CA 1
ATOM 1473 C C . VAL A 1 186 ? 14.922 39.438 3.289 1 95.44 186 VAL A C 1
ATOM 1475 O O . VAL A 1 186 ? 14.977 38.594 4.195 1 95.44 186 VAL A O 1
ATOM 1478 N N . SER A 1 187 ? 15.953 39.688 2.518 1 95.81 187 SER A N 1
ATOM 1479 C CA . SER A 1 187 ? 17.109 38.812 2.367 1 95.81 187 SER A CA 1
ATOM 1480 C C . SER A 1 187 ? 17.953 38.781 3.639 1 95.81 187 SER A C 1
ATOM 1482 O O . SER A 1 187 ? 18.484 37.719 4.008 1 95.81 187 SER A O 1
ATOM 1484 N N . SER A 1 188 ? 18.141 39.906 4.312 1 95.56 188 SER A N 1
ATOM 1485 C CA . SER A 1 188 ? 18.938 39.938 5.531 1 95.56 188 SER A CA 1
ATOM 1486 C C . SER A 1 188 ? 18.344 39.031 6.602 1 95.56 188 SER A C 1
ATOM 1488 O O . SER A 1 188 ? 19.078 38.281 7.242 1 95.56 188 SER A O 1
ATOM 1490 N N . GLY A 1 189 ? 16.984 39.188 6.77 1 96.56 189 GLY A N 1
ATOM 1491 C CA . GLY A 1 189 ? 16.312 38.281 7.711 1 96.56 189 GLY A CA 1
ATOM 1492 C C . GLY A 1 189 ? 16.391 36.844 7.316 1 96.56 189 GLY A C 1
ATOM 1493 O O . GLY A 1 189 ? 16.562 35.969 8.172 1 96.56 189 GLY A O 1
ATOM 1494 N N . ALA A 1 190 ? 16.281 36.625 6.008 1 98.19 190 ALA A N 1
ATOM 1495 C CA . ALA A 1 190 ? 16.359 35.25 5.5 1 98.19 190 ALA A CA 1
ATOM 1496 C C . ALA A 1 190 ? 17.703 34.594 5.832 1 98.19 190 ALA A C 1
ATOM 1498 O O . ALA A 1 190 ? 17.75 33.438 6.266 1 98.19 190 ALA A O 1
ATOM 1499 N N . VAL A 1 191 ? 18.766 35.344 5.641 1 98.06 191 VAL A N 1
ATOM 1500 C CA . VAL A 1 191 ? 20.109 34.844 5.926 1 98.06 191 VAL A CA 1
ATOM 1501 C C . VAL A 1 191 ? 20.203 34.469 7.398 1 98.06 191 VAL A C 1
ATOM 1503 O O . VAL A 1 191 ? 20.703 33.375 7.727 1 98.06 191 VAL A O 1
ATOM 1506 N N . GLN A 1 192 ? 19.703 35.312 8.281 1 97.56 192 GLN A N 1
ATOM 1507 C CA . GLN A 1 192 ? 19.828 35.094 9.719 1 97.56 192 GLN A CA 1
ATOM 1508 C C . GLN A 1 192 ? 19.109 33.812 10.141 1 97.56 192 GLN A C 1
ATOM 1510 O O . GLN A 1 192 ? 19.609 33.062 10.984 1 97.56 192 GLN A O 1
ATOM 1515 N N . TRP A 1 193 ? 17.969 33.562 9.586 1 98.31 193 TRP A N 1
ATOM 1516 C CA . TRP A 1 193 ? 17.188 32.375 9.945 1 98.31 193 TRP A CA 1
ATOM 1517 C C . TRP A 1 193 ? 17.75 31.125 9.273 1 98.31 193 TRP A C 1
ATOM 1519 O O . TRP A 1 193 ? 17.906 30.078 9.914 1 98.31 193 TRP A O 1
ATOM 1529 N N . LEU A 1 194 ? 18.062 31.172 8.008 1 98.38 194 LEU A N 1
ATOM 1530 C CA . LEU A 1 194 ? 18.469 30.016 7.223 1 98.38 194 LEU A CA 1
ATOM 1531 C C . LEU A 1 194 ? 19.844 29.516 7.676 1 98.38 194 LEU A C 1
ATOM 1533 O O . LEU A 1 194 ? 20.125 28.312 7.594 1 98.38 194 LEU A O 1
ATOM 1537 N N . GLN A 1 195 ? 20.688 30.406 8.164 1 97.38 195 GLN A N 1
ATOM 1538 C CA . GLN A 1 195 ? 22.016 30.016 8.586 1 97.38 195 GLN A CA 1
ATOM 1539 C C . GLN A 1 195 ? 21.969 29.062 9.773 1 97.38 195 GLN A C 1
ATOM 1541 O O . GLN A 1 195 ? 22.922 28.328 10.023 1 97.38 195 GLN A O 1
ATOM 1546 N N . GLU A 1 196 ? 20.828 29.062 10.523 1 97.44 196 GLU A N 1
ATOM 1547 C CA . GLU A 1 196 ? 20.672 28.203 11.695 1 97.44 196 GLU A CA 1
ATOM 1548 C C . GLU A 1 196 ? 20.188 26.812 11.312 1 97.44 196 GLU A C 1
ATOM 1550 O O . GLU A 1 196 ? 20.266 25.875 12.109 1 97.44 196 GLU A O 1
ATOM 1555 N N . VAL A 1 197 ? 19.719 26.516 10.102 1 98.06 197 VAL A N 1
ATOM 1556 C CA . VAL A 1 197 ? 18.969 25.344 9.695 1 98.06 197 VAL A CA 1
ATOM 1557 C C . VAL A 1 197 ? 19.906 24.141 9.562 1 98.06 197 VAL A C 1
ATOM 1559 O O . VAL A 1 197 ? 19.594 23.047 10.031 1 98.06 197 VAL A O 1
ATOM 1562 N N . PRO A 1 198 ? 21.141 24.281 8.969 1 96.5 198 PRO A N 1
ATOM 1563 C CA . PRO A 1 198 ? 21.984 23.109 8.711 1 96.5 198 PRO A CA 1
ATOM 1564 C C . PRO A 1 198 ? 22.391 22.391 9.992 1 96.5 198 PRO A C 1
ATOM 1566 O O . PRO A 1 198 ? 22.359 21.156 10.047 1 96.5 198 PRO A O 1
ATOM 1569 N N . GLN A 1 199 ? 22.734 23.109 10.977 1 95.69 199 GLN A N 1
ATOM 1570 C CA . GLN A 1 199 ? 23.141 22.5 12.234 1 95.69 199 GLN A CA 1
ATOM 1571 C C . GLN A 1 199 ? 21.984 21.719 12.852 1 95.69 199 GLN A C 1
ATOM 1573 O O . GLN A 1 199 ? 22.172 20.594 13.336 1 95.69 199 GLN A O 1
ATOM 1578 N N . ARG A 1 200 ? 20.781 22.297 12.875 1 97.06 200 ARG A N 1
ATOM 1579 C CA . ARG A 1 200 ? 19.609 21.625 13.406 1 97.06 200 ARG A CA 1
ATOM 1580 C C . ARG A 1 200 ? 19.25 20.391 12.57 1 97.06 200 ARG A C 1
ATOM 1582 O O . ARG A 1 200 ? 18.844 19.359 13.117 1 97.06 200 ARG A O 1
ATOM 1589 N N . LEU A 1 201 ? 19.375 20.531 11.289 1 96.19 201 LEU A N 1
ATOM 1590 C CA . LEU A 1 201 ? 19.094 19.438 10.359 1 96.19 201 LEU A CA 1
ATOM 1591 C C . LEU A 1 201 ? 20 18.234 10.648 1 96.19 201 LEU A C 1
ATOM 1593 O O . LEU A 1 201 ? 19.531 17.094 10.664 1 96.19 201 LEU A O 1
ATOM 1597 N N . GLN A 1 202 ? 21.266 18.422 10.859 1 95.44 202 GLN A N 1
ATOM 1598 C CA . GLN A 1 202 ? 22.219 17.359 11.156 1 95.44 202 GLN A CA 1
ATOM 1599 C C . GLN A 1 202 ? 21.844 16.625 12.445 1 95.44 202 GLN A C 1
ATOM 1601 O O . GLN A 1 202 ? 21.969 15.398 12.531 1 95.44 202 GLN A O 1
ATOM 1606 N N . LYS A 1 203 ? 21.391 17.359 13.422 1 94.81 203 LYS A N 1
ATOM 1607 C CA . LYS A 1 203 ? 20.984 16.781 14.703 1 94.81 203 LYS A CA 1
ATOM 1608 C C . LYS A 1 203 ? 19.734 15.93 14.555 1 94.81 203 LYS A C 1
ATOM 1610 O O . LYS A 1 203 ? 19.547 14.953 15.289 1 94.81 203 LYS A O 1
ATOM 1615 N N . GLU A 1 204 ? 18.859 16.281 13.602 1 94.75 204 GLU A N 1
ATOM 1616 C CA . GLU A 1 204 ? 17.547 15.648 13.461 1 94.75 204 GLU A CA 1
ATOM 1617 C C . GLU A 1 204 ? 17.609 14.477 12.477 1 94.75 204 GLU A C 1
ATOM 1619 O O . GLU A 1 204 ? 16.703 13.641 12.438 1 94.75 204 GLU A O 1
ATOM 1624 N N . LEU A 1 205 ? 18.656 14.328 11.727 1 92.25 205 LEU A N 1
ATOM 1625 C CA . LEU A 1 205 ? 18.797 13.375 10.633 1 92.25 205 LEU A CA 1
ATOM 1626 C C . LEU A 1 205 ? 18.547 11.953 11.117 1 92.25 205 LEU A C 1
ATOM 1628 O O . LEU A 1 205 ? 17.875 11.172 10.445 1 92.25 205 LEU A O 1
ATOM 1632 N N . PRO A 1 206 ? 19.031 11.539 12.312 1 91.44 206 PRO A N 1
ATOM 1633 C CA . PRO A 1 206 ? 18.859 10.148 12.742 1 91.44 206 PRO A CA 1
ATOM 1634 C C . PRO A 1 206 ? 17.438 9.828 13.156 1 91.44 206 PRO A C 1
ATOM 1636 O O . PRO A 1 206 ? 17.031 8.664 13.148 1 91.44 206 PRO A O 1
ATOM 1639 N N . SER A 1 207 ? 16.641 10.836 13.453 1 91.38 207 SER A N 1
ATOM 1640 C CA . SER A 1 207 ? 15.352 10.555 14.078 1 91.38 207 SER A CA 1
ATOM 1641 C C . SER A 1 207 ? 14.195 10.898 13.148 1 91.38 207 SER A C 1
ATOM 1643 O O . SER A 1 207 ? 13.062 10.445 13.352 1 91.38 207 SER A O 1
ATOM 1645 N N . ILE A 1 208 ? 14.398 11.664 12.133 1 93.25 208 ILE A N 1
ATOM 1646 C CA . ILE A 1 208 ? 13.328 12.094 11.242 1 93.25 208 ILE A CA 1
ATOM 1647 C C . ILE A 1 208 ? 13.359 11.266 9.961 1 93.25 208 ILE A C 1
ATOM 1649 O O . ILE A 1 208 ? 14.406 11.117 9.336 1 93.25 208 ILE A O 1
ATOM 1653 N N . PRO A 1 209 ? 12.242 10.68 9.664 1 94.38 209 PRO A N 1
ATOM 1654 C CA . PRO A 1 209 ? 12.211 9.883 8.438 1 94.38 209 PRO A CA 1
ATOM 1655 C C . PRO A 1 209 ? 12.469 10.711 7.18 1 94.38 209 PRO A C 1
ATOM 1657 O O . PRO A 1 209 ? 12.195 11.914 7.168 1 94.38 209 PRO A O 1
ATOM 1660 N N . ARG A 1 210 ? 12.875 10.055 6.125 1 90.69 210 ARG A N 1
ATOM 1661 C CA . ARG A 1 210 ? 13.344 10.68 4.895 1 90.69 210 ARG A CA 1
ATOM 1662 C C . ARG A 1 210 ? 12.25 11.531 4.258 1 90.69 210 ARG A C 1
ATOM 1664 O O . ARG A 1 210 ? 12.523 12.609 3.721 1 90.69 210 ARG A O 1
ATOM 1671 N N . HIS A 1 211 ? 11.008 11.078 4.301 1 91.81 211 HIS A N 1
ATOM 1672 C CA . HIS A 1 211 ? 9.953 11.773 3.578 1 91.81 211 HIS A CA 1
ATOM 1673 C C . HIS A 1 211 ? 9.57 13.078 4.273 1 91.81 211 HIS A C 1
ATOM 1675 O O . HIS A 1 211 ? 8.93 13.945 3.672 1 91.81 211 HIS A O 1
ATOM 1681 N N . LEU A 1 212 ? 9.922 13.242 5.512 1 94.25 212 LEU A N 1
ATOM 1682 C CA . LEU A 1 212 ? 9.625 14.461 6.25 1 94.25 212 LEU A CA 1
ATOM 1683 C C . LEU A 1 212 ? 10.82 15.398 6.254 1 94.25 212 LEU A C 1
ATOM 1685 O O . LEU A 1 212 ? 10.688 16.578 6.586 1 94.25 212 LEU A O 1
ATOM 1689 N N . LEU A 1 213 ? 12.008 14.945 5.941 1 92.56 213 LEU A N 1
ATOM 1690 C CA . LEU A 1 213 ? 13.242 15.711 6.012 1 92.56 213 LEU A CA 1
ATOM 1691 C C . LEU A 1 213 ? 13.281 16.781 4.926 1 92.56 213 LEU A C 1
ATOM 1693 O O . LEU A 1 213 ? 12.859 16.531 3.793 1 92.56 213 LEU A O 1
ATOM 1697 N N . ILE A 1 214 ? 13.688 17.953 5.336 1 94.5 214 ILE A N 1
ATOM 1698 C CA . ILE A 1 214 ? 13.984 18.969 4.336 1 94.5 214 ILE A CA 1
ATOM 1699 C C . ILE A 1 214 ? 15.281 18.625 3.615 1 94.5 214 ILE A C 1
ATOM 1701 O O . ILE A 1 214 ? 16.234 18.141 4.234 1 94.5 214 ILE A O 1
ATOM 1705 N N . ALA A 1 215 ? 15.328 18.844 2.359 1 93.12 215 ALA A N 1
ATOM 1706 C CA . ALA A 1 215 ? 16.531 18.562 1.584 1 93.12 215 ALA A CA 1
ATOM 1707 C C . ALA A 1 215 ? 17.641 19.578 1.899 1 93.12 215 ALA A C 1
ATOM 1709 O O . ALA A 1 215 ? 17.406 20.781 1.841 1 93.12 215 ALA A O 1
ATOM 1710 N N . GLU A 1 216 ? 18.703 19.062 2.232 1 94.12 216 GLU A N 1
ATOM 1711 C CA . GLU A 1 216 ? 19.828 19.938 2.551 1 94.12 216 GLU A CA 1
ATOM 1712 C C . GLU A 1 216 ? 20.141 20.891 1.402 1 94.12 216 GLU A C 1
ATOM 1714 O O . GLU A 1 216 ? 20.453 22.062 1.63 1 94.12 216 GLU A O 1
ATOM 1719 N N . VAL A 1 217 ? 20.078 20.422 0.191 1 95.5 217 VAL A N 1
ATOM 1720 C CA . VAL A 1 217 ? 20.391 21.219 -0.995 1 95.5 217 VAL A CA 1
ATOM 1721 C C . VAL A 1 217 ? 19.438 22.422 -1.079 1 95.5 217 VAL A C 1
ATOM 1723 O O . VAL A 1 217 ? 19.828 23.5 -1.521 1 95.5 217 VAL A O 1
ATOM 1726 N N . ASP A 1 218 ? 18.219 22.234 -0.71 1 95.88 218 ASP A N 1
ATOM 17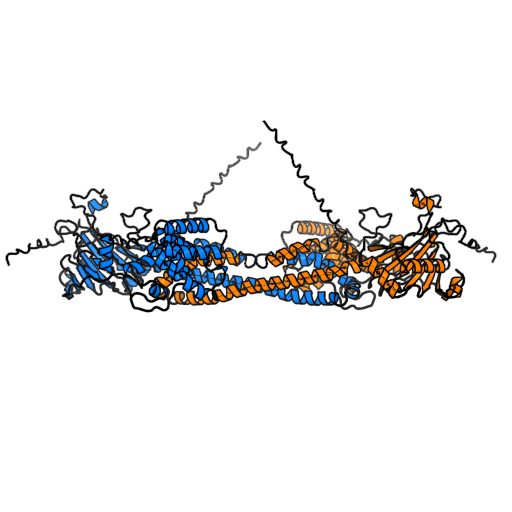27 C CA . ASP A 1 218 ? 17.25 23.328 -0.751 1 95.88 218 ASP A CA 1
ATOM 1728 C C . ASP A 1 218 ? 17.609 24.422 0.246 1 95.88 218 ASP A C 1
ATOM 1730 O O . ASP A 1 218 ? 17.453 25.609 -0.043 1 95.88 218 ASP A O 1
ATOM 1734 N N . VAL A 1 219 ? 18.031 24.016 1.438 1 97.31 219 VAL A N 1
ATOM 1735 C CA . VAL A 1 219 ? 18.438 24.969 2.475 1 97.31 219 VAL A CA 1
ATOM 1736 C C . VAL A 1 219 ? 19.656 25.766 2.004 1 97.31 219 VAL A C 1
ATOM 1738 O O . VAL A 1 219 ? 19.672 27 2.096 1 97.31 219 VAL A O 1
ATOM 1741 N N . LEU A 1 220 ? 20.672 25.047 1.476 1 97.19 220 LEU A N 1
ATOM 1742 C CA . LEU A 1 220 ? 21.906 25.672 1.027 1 97.19 220 LEU A CA 1
ATOM 1743 C C . LEU A 1 220 ? 21.625 26.625 -0.134 1 97.19 220 LEU A C 1
ATOM 1745 O O . LEU A 1 220 ? 22.172 27.734 -0.173 1 97.19 220 LEU A O 1
ATOM 1749 N N . ARG A 1 221 ? 20.891 26.172 -1.053 1 97.19 221 ARG A N 1
ATOM 1750 C CA . ARG A 1 221 ? 20.562 26.984 -2.219 1 97.19 221 ARG A CA 1
ATOM 1751 C C . ARG A 1 221 ? 19.875 28.281 -1.806 1 97.19 221 ARG A C 1
ATOM 1753 O O . ARG A 1 221 ? 20.25 29.359 -2.254 1 97.19 221 ARG A O 1
ATOM 1760 N N . LEU A 1 222 ? 18.828 28.156 -1 1 97.44 222 LEU A N 1
ATOM 1761 C CA . LEU A 1 222 ? 18.078 29.328 -0.572 1 97.44 222 LEU A CA 1
ATOM 1762 C C . LEU A 1 222 ? 18.969 30.281 0.22 1 97.44 222 LEU A C 1
ATOM 1764 O O . LEU A 1 222 ? 18.844 31.5 0.083 1 97.44 222 LEU A O 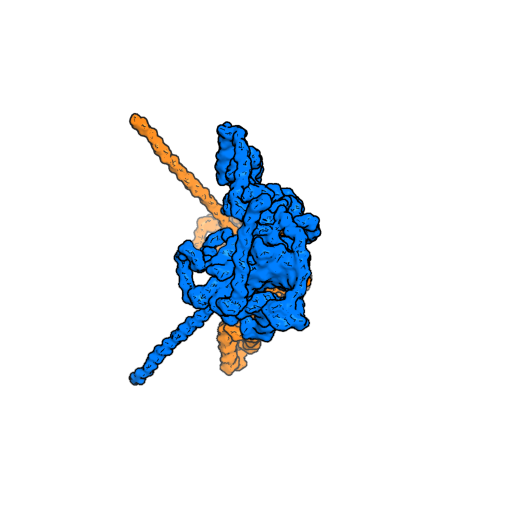1
ATOM 1768 N N . LEU A 1 223 ? 19.797 29.75 1.116 1 98.06 223 LEU A N 1
ATOM 1769 C CA . LEU A 1 223 ? 20.734 30.562 1.886 1 98.06 223 LEU A CA 1
ATOM 1770 C C . LEU A 1 223 ? 21.703 31.297 0.963 1 98.06 223 LEU A C 1
ATOM 1772 O O . LEU A 1 223 ? 21.984 32.469 1.169 1 98.06 223 LEU A O 1
ATOM 1776 N N . ALA A 1 224 ? 22.203 30.625 -0.052 1 97.69 224 ALA A N 1
ATOM 1777 C CA . ALA A 1 224 ? 23.109 31.234 -1.028 1 97.69 224 ALA A CA 1
ATOM 1778 C C . ALA A 1 224 ? 22.422 32.375 -1.784 1 97.69 224 ALA A C 1
ATOM 1780 O O . ALA A 1 224 ? 23 33.438 -1.998 1 97.69 224 ALA A O 1
ATOM 1781 N N . GLU A 1 225 ? 21.266 32.094 -2.207 1 97.44 225 GLU A N 1
ATOM 1782 C CA . GLU A 1 225 ? 20.484 33.125 -2.906 1 97.44 225 GLU A CA 1
ATOM 1783 C C . GLU A 1 225 ? 20.281 34.344 -2.031 1 97.44 225 GLU A C 1
ATOM 1785 O O . GLU A 1 225 ? 20.344 35.5 -2.52 1 97.44 225 GLU A O 1
ATOM 1790 N N . ALA A 1 226 ? 19.922 34.094 -0.764 1 97.75 226 ALA A N 1
ATOM 1791 C CA . ALA A 1 226 ? 19.734 35.188 0.173 1 97.75 226 ALA A CA 1
ATOM 1792 C C . ALA A 1 226 ? 21.031 36 0.338 1 97.75 226 ALA A C 1
ATOM 1794 O O . ALA A 1 226 ? 21 37.25 0.336 1 97.75 226 ALA A O 1
ATOM 1795 N N . HIS A 1 227 ? 22.188 35.375 0.488 1 97.19 227 HIS A N 1
ATOM 1796 C CA . HIS A 1 227 ? 23.469 36.031 0.562 1 97.19 227 HIS A CA 1
ATOM 1797 C C . HIS A 1 227 ? 23.75 36.844 -0.708 1 97.19 227 HIS A C 1
ATOM 1799 O O . HIS A 1 227 ? 24.297 37.938 -0.647 1 97.19 227 HIS A O 1
ATOM 1805 N N . PHE A 1 228 ? 23.453 36.25 -1.81 1 96 228 PHE A N 1
ATOM 1806 C CA . PHE A 1 228 ? 23.672 36.906 -3.096 1 96 228 PHE A CA 1
ATOM 1807 C C . PHE A 1 228 ? 22.906 38.219 -3.17 1 96 228 PHE A C 1
ATOM 1809 O O . PHE A 1 228 ? 23.453 39.219 -3.611 1 96 228 PHE A O 1
ATOM 1816 N N . LYS A 1 229 ? 21.688 38.188 -2.768 1 95.81 229 LYS A N 1
ATOM 1817 C CA . LYS A 1 229 ? 20.859 39.375 -2.785 1 95.81 229 LYS A CA 1
ATOM 1818 C C . LYS A 1 229 ? 21.422 40.438 -1.852 1 95.81 229 LYS A C 1
ATOM 1820 O O . LYS A 1 229 ? 21.281 41.656 -2.117 1 95.81 229 LYS A O 1
ATOM 1825 N N . GLU A 1 230 ? 22.031 40 -0.784 1 95.44 230 GLU A N 1
ATOM 1826 C CA . GLU A 1 230 ? 22.656 40.906 0.17 1 95.44 230 GLU A CA 1
ATOM 1827 C C . GLU A 1 230 ? 24.047 41.312 -0.293 1 95.44 230 GLU A C 1
ATOM 1829 O O . GLU A 1 230 ? 24.781 42 0.439 1 95.44 230 GLU A O 1
ATOM 1834 N N . LYS A 1 231 ? 24.469 40.812 -1.463 1 93.69 231 LYS A N 1
ATOM 1835 C CA . LYS A 1 231 ? 25.766 41.094 -2.088 1 93.69 231 LYS A CA 1
ATOM 1836 C C . LYS A 1 231 ? 26.906 40.531 -1.259 1 93.69 231 LYS A C 1
ATOM 1838 O O . LYS A 1 231 ? 28 41.062 -1.246 1 93.69 231 LYS A O 1
ATOM 1843 N N . ASN A 1 232 ? 26.594 39.562 -0.473 1 94.94 232 ASN A N 1
ATOM 1844 C CA . ASN A 1 232 ? 27.625 38.812 0.222 1 94.94 232 ASN A CA 1
ATOM 1845 C C . ASN A 1 232 ? 28.094 37.625 -0.62 1 94.94 232 ASN A C 1
ATOM 1847 O O . ASN A 1 232 ? 27.875 36.469 -0.259 1 94.94 232 ASN A O 1
ATOM 1851 N N . TYR A 1 233 ? 28.812 37.875 -1.588 1 95.56 233 TYR A N 1
ATOM 1852 C CA . TYR A 1 233 ? 29.156 36.875 -2.592 1 95.56 233 TYR A CA 1
ATOM 1853 C C . TYR A 1 233 ? 30.156 35.875 -2.029 1 95.56 233 TYR A C 1
ATOM 1855 O O . TYR A 1 233 ? 30.125 34.688 -2.389 1 95.56 233 TYR A O 1
ATOM 1863 N N . SER A 1 234 ? 31.047 36.312 -1.178 1 94.5 234 SER A N 1
ATOM 1864 C CA . SER A 1 234 ? 32.062 35.438 -0.594 1 94.5 234 SER A CA 1
ATOM 18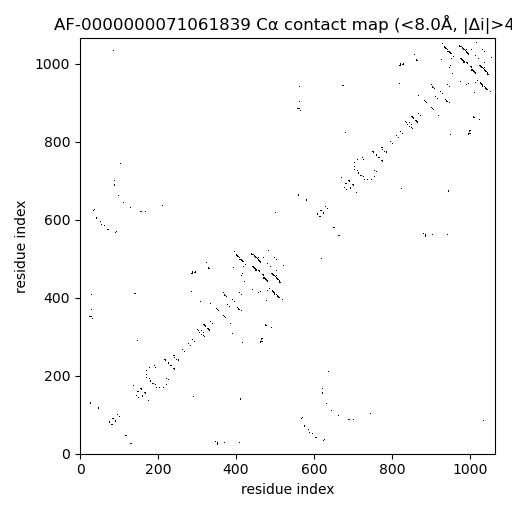65 C C . SER A 1 234 ? 31.422 34.344 0.257 1 94.5 234 SER A C 1
ATOM 1867 O O . SER A 1 234 ? 31.984 33.25 0.386 1 94.5 234 SER A O 1
ATOM 1869 N N . LYS A 1 235 ? 30.297 34.656 0.837 1 96.56 235 LYS A N 1
ATOM 1870 C CA . LYS A 1 235 ? 29.578 33.688 1.641 1 96.56 235 LYS A CA 1
ATOM 1871 C C . LYS A 1 235 ? 28.672 32.812 0.768 1 96.56 235 LYS A C 1
ATOM 1873 O O . LYS A 1 235 ? 28.422 31.641 1.09 1 96.56 235 LYS A O 1
ATOM 1878 N N . ALA A 1 236 ? 28.234 33.344 -0.319 1 97.31 236 ALA A N 1
ATOM 1879 C CA . ALA A 1 236 ? 27.328 32.625 -1.221 1 97.31 236 ALA A CA 1
ATOM 1880 C C . ALA A 1 236 ? 28.078 31.562 -2.01 1 97.31 236 ALA A C 1
ATOM 1882 O O . ALA A 1 236 ? 27.547 30.469 -2.24 1 97.31 236 ALA A O 1
ATOM 1883 N N . LEU A 1 237 ? 29.281 31.844 -2.369 1 96.62 237 LEU A N 1
ATOM 1884 C CA . LEU A 1 237 ? 30 31 -3.312 1 96.62 237 LEU A CA 1
ATOM 1885 C C . LEU A 1 237 ? 30.234 29.609 -2.734 1 96.62 237 LEU A C 1
ATOM 1887 O O . LEU A 1 237 ? 29.969 28.609 -3.395 1 96.62 237 LEU A O 1
ATOM 1891 N N . PRO A 1 238 ? 30.828 29.469 -1.513 1 97.06 238 PRO A N 1
ATOM 1892 C CA . PRO A 1 238 ? 31.016 28.125 -0.967 1 97.06 238 PRO A CA 1
ATOM 1893 C C . PRO A 1 238 ? 29.719 27.344 -0.829 1 97.06 238 PRO A C 1
ATOM 1895 O O . PRO A 1 238 ? 29.703 26.109 -0.975 1 97.06 238 PRO A O 1
ATOM 1898 N N . LEU A 1 239 ? 28.594 27.969 -0.488 1 97.69 239 LEU A N 1
ATOM 1899 C CA . LEU A 1 239 ? 27.281 27.312 -0.386 1 97.69 239 LEU A CA 1
ATOM 1900 C C . LEU A 1 239 ? 26.844 26.766 -1.737 1 97.69 239 LEU A C 1
ATOM 1902 O O . LEU A 1 239 ? 26.328 25.656 -1.817 1 97.69 239 LEU A O 1
ATOM 1906 N N . LEU A 1 240 ? 27.047 27.547 -2.758 1 97.56 240 LEU A N 1
ATOM 1907 C CA . LEU A 1 240 ? 26.703 27.109 -4.109 1 97.56 240 LEU A CA 1
ATOM 1908 C C . LEU A 1 240 ? 27.578 25.922 -4.535 1 97.56 240 LEU A C 1
ATOM 1910 O O . LEU A 1 240 ? 27.094 25.016 -5.199 1 97.56 240 LEU A O 1
ATOM 1914 N N . HIS A 1 241 ? 28.781 25.969 -4.125 1 96.81 241 HIS A N 1
ATOM 1915 C CA . HIS A 1 241 ? 29.672 24.859 -4.402 1 96.81 241 HIS A CA 1
ATOM 1916 C C . HIS A 1 241 ? 29.172 23.578 -3.752 1 96.81 241 HIS A C 1
ATOM 1918 O O . HIS A 1 241 ? 29.172 22.516 -4.379 1 96.81 241 HIS A O 1
ATOM 1924 N N . ASN A 1 242 ? 28.781 23.672 -2.557 1 96.81 242 ASN A N 1
ATOM 1925 C CA . ASN A 1 242 ? 28.25 22.516 -1.843 1 96.81 242 ASN A CA 1
ATOM 1926 C C . ASN A 1 242 ? 26.969 22 -2.488 1 96.81 242 ASN A C 1
ATOM 1928 O O . ASN A 1 242 ? 26.719 20.797 -2.527 1 96.81 242 ASN A O 1
ATOM 1932 N N . CYS A 1 243 ? 26.109 22.906 -2.982 1 96.75 243 CYS A N 1
ATOM 1933 C CA . CYS A 1 243 ? 24.906 22.516 -3.703 1 96.75 243 CYS A CA 1
ATOM 1934 C C . CYS A 1 243 ? 25.25 21.688 -4.934 1 96.75 243 CYS A C 1
ATOM 1936 O O . CYS A 1 243 ? 24.609 20.672 -5.203 1 96.75 243 CYS A O 1
ATOM 1938 N N . LEU A 1 244 ? 26.234 22.094 -5.605 1 95.75 244 LEU A N 1
ATOM 1939 C CA . LEU A 1 244 ? 26.625 21.438 -6.848 1 95.75 244 LEU A CA 1
ATOM 1940 C C . LEU A 1 244 ? 27.266 20.078 -6.562 1 95.75 244 LEU A C 1
ATOM 1942 O O . LEU A 1 244 ? 27.203 19.172 -7.406 1 95.75 244 LEU A O 1
ATOM 1946 N N . LYS A 1 245 ? 27.844 19.859 -5.402 1 96.44 245 LYS A N 1
ATOM 1947 C CA . LYS A 1 245 ? 28.328 18.547 -4.992 1 96.44 245 LYS A CA 1
ATOM 1948 C C . LYS A 1 245 ? 27.172 17.578 -4.797 1 96.44 245 LYS A C 1
ATOM 1950 O O . LYS A 1 245 ? 27.297 16.391 -5.109 1 96.44 245 LYS A O 1
ATOM 1955 N N . LEU A 1 246 ? 26.094 18.125 -4.258 1 95 246 LEU A N 1
ATOM 1956 C CA . LEU A 1 246 ? 24.938 17.297 -3.988 1 95 246 LEU A CA 1
ATOM 1957 C C . LEU A 1 246 ? 24.109 17.078 -5.258 1 95 246 LEU A C 1
ATOM 1959 O O . LEU A 1 246 ? 23.562 15.992 -5.469 1 95 246 LEU A O 1
ATOM 1963 N N . GLN A 1 247 ? 24.031 18.172 -6.098 1 95.62 247 GLN A N 1
ATOM 1964 C CA . GLN A 1 247 ? 23.328 18.125 -7.375 1 95.62 247 GLN A CA 1
ATOM 1965 C C . GLN A 1 247 ? 24.172 18.75 -8.484 1 95.62 247 GLN A C 1
ATOM 1967 O O . GLN A 1 247 ? 23.922 19.891 -8.898 1 95.62 247 GLN A O 1
ATOM 1972 N N . PRO A 1 248 ? 24.906 18 -9.055 1 93.31 248 PRO A N 1
ATOM 1973 C CA . PRO A 1 248 ? 25.891 18.547 -10 1 93.31 248 PRO A CA 1
ATOM 1974 C C . PRO A 1 248 ? 25.25 19.047 -11.289 1 93.31 248 PRO A C 1
ATOM 1976 O O . PRO A 1 248 ? 25.812 19.922 -11.961 1 93.31 248 PRO A O 1
ATOM 1979 N N . HIS A 1 249 ? 24.031 18.656 -11.586 1 93.19 249 HIS A N 1
ATOM 1980 C CA . HIS A 1 249 ? 23.453 18.984 -12.891 1 93.19 249 HIS A CA 1
ATOM 1981 C C . HIS A 1 249 ? 22.328 20 -12.75 1 93.19 249 HIS A C 1
ATOM 1983 O O . HIS A 1 249 ? 21.531 20.188 -13.68 1 93.19 249 HIS A O 1
ATOM 1989 N N . ASP A 1 250 ? 22.297 20.609 -11.68 1 94.12 250 ASP A N 1
ATOM 1990 C CA . ASP A 1 250 ? 21.266 21.641 -11.516 1 94.12 250 ASP A CA 1
ATOM 1991 C C . ASP A 1 250 ? 21.641 22.922 -12.242 1 94.12 250 ASP A C 1
ATOM 1993 O O . ASP A 1 250 ? 22.562 23.641 -11.828 1 94.12 250 ASP A O 1
ATOM 1997 N N . ALA A 1 251 ? 20.891 23.328 -13.234 1 94.19 251 ALA A N 1
ATOM 1998 C CA . ALA A 1 251 ? 21.219 24.438 -14.125 1 94.19 251 ALA A CA 1
ATOM 1999 C C . ALA A 1 251 ? 21.094 25.766 -13.398 1 94.19 251 ALA A C 1
ATOM 2001 O O . ALA A 1 251 ? 21.891 26.688 -13.633 1 94.19 251 ALA A O 1
ATOM 2002 N N . ARG A 1 252 ? 20.156 25.859 -12.641 1 93 252 ARG A N 1
ATOM 2003 C CA . ARG A 1 252 ? 19.922 27.109 -11.922 1 93 252 ARG A CA 1
ATOM 2004 C C . ARG A 1 252 ? 21.078 27.406 -10.969 1 93 252 ARG A C 1
ATOM 2006 O O . ARG A 1 252 ? 21.531 28.547 -10.875 1 93 252 ARG A O 1
ATOM 2013 N N . VAL A 1 253 ? 21.484 26.438 -10.227 1 95.38 253 VAL A N 1
ATOM 2014 C CA . VAL A 1 253 ? 22.578 26.578 -9.266 1 95.38 253 VAL A CA 1
ATOM 2015 C C . VAL A 1 253 ? 23.875 26.891 -10 1 95.38 253 VAL A C 1
ATOM 2017 O O . VAL A 1 253 ? 24.672 27.703 -9.547 1 95.38 253 VAL A O 1
ATOM 2020 N N . LEU A 1 254 ? 24.062 26.266 -11.117 1 95.75 254 LEU A N 1
ATOM 2021 C CA . LEU A 1 254 ? 25.266 26.484 -11.922 1 95.75 254 LEU A CA 1
ATOM 2022 C C . LEU A 1 254 ? 25.344 27.922 -12.398 1 95.75 254 LEU A C 1
ATOM 2024 O O . LEU A 1 254 ? 26.406 28.547 -12.352 1 95.75 254 LEU A O 1
ATOM 2028 N N . ARG A 1 255 ? 24.297 28.422 -12.922 1 96.19 255 ARG A N 1
ATOM 2029 C CA . ARG A 1 255 ? 24.25 29.797 -13.406 1 96.19 255 ARG A CA 1
ATOM 2030 C C . ARG A 1 255 ? 24.562 30.781 -12.281 1 96.19 255 ARG A C 1
ATOM 2032 O O . ARG A 1 255 ? 25.328 31.734 -12.477 1 96.19 255 ARG A O 1
ATOM 2039 N N . LEU A 1 256 ? 23.906 30.516 -11.156 1 96 256 LEU A N 1
ATOM 2040 C CA . LEU A 1 256 ? 24.109 31.391 -10.008 1 96 256 LEU A CA 1
ATOM 2041 C C . LEU A 1 256 ? 25.562 31.328 -9.531 1 96 256 LEU A C 1
ATOM 2043 O O . LEU A 1 256 ? 26.141 32.344 -9.117 1 96 256 LEU A O 1
ATOM 2047 N N . TRP A 1 257 ? 26.125 30.156 -9.484 1 96.5 257 TRP A N 1
ATOM 2048 C CA . TRP A 1 257 ? 27.516 29.938 -9.094 1 96.5 257 TRP A CA 1
ATOM 2049 C C . TRP A 1 257 ? 28.453 30.734 -10 1 96.5 257 TRP A C 1
ATOM 2051 O O . TRP A 1 257 ? 29.359 31.406 -9.516 1 96.5 257 TRP A O 1
ATOM 2061 N N . LYS A 1 258 ? 28.25 30.656 -11.305 1 95.75 258 LYS A N 1
ATOM 2062 C CA . LYS A 1 258 ? 29.078 31.375 -12.266 1 95.75 258 LYS A CA 1
ATOM 2063 C C . LYS A 1 258 ? 28.953 32.875 -12.07 1 95.75 258 LYS A C 1
ATOM 2065 O O . LYS A 1 258 ? 29.969 33.594 -12.062 1 95.75 258 LYS A O 1
ATOM 2070 N N . SER A 1 259 ? 27.75 33.312 -11.977 1 95.75 259 SER A N 1
ATOM 2071 C CA . SER A 1 259 ? 27.516 34.719 -11.781 1 95.75 259 SER A CA 1
ATOM 2072 C C . SER A 1 259 ? 28.203 35.219 -10.516 1 95.75 259 SER A C 1
ATOM 2074 O O . SER A 1 259 ? 28.734 36.344 -10.492 1 95.75 259 SER A O 1
ATOM 2076 N N . THR A 1 260 ? 28.047 34.5 -9.445 1 96.25 260 THR A N 1
ATOM 2077 C CA . THR A 1 260 ? 28.641 34.875 -8.164 1 96.25 260 THR A CA 1
ATOM 2078 C C . THR A 1 260 ? 30.156 34.938 -8.266 1 96.25 260 THR A C 1
ATOM 2080 O O . THR A 1 260 ? 30.781 35.875 -7.734 1 96.25 260 THR A O 1
ATOM 2083 N N . LYS A 1 261 ? 30.719 34 -8.906 1 94.75 261 LYS A N 1
ATOM 2084 C CA . LYS A 1 261 ? 32.156 33.969 -9.117 1 94.75 261 LYS A CA 1
ATOM 2085 C C . LYS A 1 261 ? 32.625 35.188 -9.906 1 94.75 261 LYS A C 1
ATOM 2087 O O . LYS A 1 261 ? 33.625 35.812 -9.555 1 94.75 261 LYS A O 1
ATOM 2092 N N . ASP A 1 262 ? 31.906 35.531 -10.914 1 94.44 262 ASP A N 1
ATOM 2093 C CA . ASP A 1 262 ? 32.25 36.656 -11.758 1 94.44 262 ASP A CA 1
ATOM 2094 C C . ASP A 1 262 ? 32.188 37.969 -10.953 1 94.44 262 ASP A C 1
ATOM 2096 O O . ASP A 1 262 ? 33.031 38.844 -11.133 1 94.44 262 ASP A O 1
ATOM 2100 N N . LEU A 1 263 ? 31.219 38.062 -10.18 1 94.19 263 LEU A N 1
ATOM 2101 C CA . LEU A 1 263 ? 31.031 39.281 -9.391 1 94.19 263 LEU A CA 1
ATOM 2102 C C . LEU A 1 263 ? 32.156 39.438 -8.352 1 94.19 263 LEU A C 1
ATOM 2104 O O . LEU A 1 263 ? 32.562 40.562 -8.055 1 94.19 263 LEU A O 1
ATOM 2108 N N . ILE A 1 264 ? 32.594 38.375 -7.746 1 92.31 264 ILE A N 1
ATOM 2109 C CA . ILE A 1 264 ? 33.688 38.406 -6.797 1 92.31 264 ILE A CA 1
ATOM 2110 C C . ILE A 1 264 ? 34.969 38.875 -7.5 1 92.31 264 ILE A C 1
ATOM 2112 O O . ILE A 1 264 ? 35.75 39.656 -6.941 1 92.31 264 ILE A O 1
ATOM 2116 N N . GLU A 1 265 ? 35.188 38.438 -8.633 1 90.44 265 GLU A N 1
ATOM 2117 C CA . GLU A 1 265 ? 36.375 38.75 -9.406 1 90.44 265 GLU A CA 1
ATOM 2118 C C . GLU A 1 265 ? 36.375 40.219 -9.844 1 90.44 265 GLU A C 1
ATOM 2120 O O . GLU A 1 265 ? 37.406 40.906 -9.859 1 90.44 265 GLU A O 1
ATOM 2125 N N . ASN A 1 266 ? 35.25 40.688 -10.242 1 86.88 266 ASN A N 1
ATOM 2126 C CA . ASN A 1 266 ? 35.156 42.031 -10.758 1 86.88 266 ASN A CA 1
ATOM 2127 C C . ASN A 1 266 ? 35.031 43.062 -9.633 1 86.88 266 ASN A C 1
ATOM 2129 O O . ASN A 1 266 ? 35.375 44.219 -9.812 1 86.88 266 ASN A O 1
ATOM 2133 N N . GLU A 1 267 ? 34.406 42.75 -8.484 1 71.94 267 GLU A N 1
ATOM 2134 C CA . GLU A 1 267 ? 34.25 43.656 -7.359 1 71.94 267 GLU A CA 1
ATOM 2135 C C . GLU A 1 267 ? 34.844 43.094 -6.082 1 71.94 267 GLU A C 1
ATOM 2137 O O . GLU A 1 267 ? 34.125 42.562 -5.23 1 71.94 267 GLU A O 1
ATOM 2142 N N . PRO A 1 268 ? 36.156 42.969 -5.98 1 59.31 268 PRO A N 1
ATOM 2143 C CA . PRO A 1 268 ? 36.781 42.25 -4.875 1 59.31 268 PRO A CA 1
ATOM 2144 C C . PRO A 1 268 ? 36.312 42.75 -3.508 1 59.31 268 PRO A C 1
ATOM 2146 O O . PRO A 1 268 ? 36.344 41.969 -2.535 1 59.31 268 PRO A O 1
ATOM 2149 N N . ASN A 1 269 ? 36.281 44.031 -3.26 1 51.81 269 ASN A N 1
ATOM 2150 C CA . ASN A 1 269 ? 35.969 44.531 -1.918 1 51.81 269 ASN A CA 1
ATOM 2151 C C . ASN A 1 269 ? 34.531 44.969 -1.813 1 51.81 269 ASN A C 1
ATOM 2153 O O . ASN A 1 269 ? 34.219 46.156 -1.907 1 51.81 269 ASN A O 1
ATOM 2157 N N . PRO A 1 270 ? 33.625 44.094 -2.115 1 52.97 270 PRO A N 1
ATOM 2158 C CA . PRO A 1 270 ? 32.312 44.688 -1.995 1 52.97 270 PRO A CA 1
ATOM 2159 C C . PRO A 1 270 ? 32.031 45.281 -0.605 1 52.97 270 PRO A C 1
ATOM 2161 O O . PRO A 1 270 ? 32.375 44.625 0.402 1 52.97 270 PRO A O 1
ATOM 2164 N N . THR A 1 271 ? 32.375 46.594 -0.35 1 47.34 271 THR A N 1
ATOM 2165 C CA . THR A 1 271 ? 32.031 47.156 0.943 1 47.34 271 THR A CA 1
ATOM 2166 C C . THR A 1 271 ? 30.672 46.656 1.426 1 47.34 271 THR A C 1
ATOM 2168 O O . THR A 1 271 ? 29.672 46.719 0.702 1 47.34 271 THR A O 1
ATOM 2171 N N . PRO A 1 272 ? 30.766 45.75 2.221 1 46.66 272 PRO A N 1
ATOM 2172 C CA . PRO A 1 272 ? 29.469 45.344 2.775 1 46.66 272 PRO A CA 1
ATOM 2173 C C . PRO A 1 272 ? 28.5 46.5 2.92 1 46.66 272 PRO A C 1
ATOM 2175 O O . PRO A 1 272 ? 28.875 47.562 3.418 1 46.66 272 PRO A O 1
ATOM 2178 N N . GLN A 1 273 ? 27.828 46.844 1.923 1 41.25 273 GLN A N 1
ATOM 2179 C CA . GLN A 1 273 ? 26.844 47.875 2.215 1 41.25 273 GLN A CA 1
ATOM 2180 C C . GLN A 1 273 ? 26.359 47.781 3.656 1 41.25 273 GLN A C 1
ATOM 2182 O O . GLN A 1 273 ? 25.969 46.719 4.117 1 41.25 273 GLN A O 1
ATOM 2187 N N . GLU A 1 274 ? 27.016 48.5 4.559 1 37.72 274 GLU A N 1
ATOM 2188 C CA . GLU A 1 274 ? 26.422 48.656 5.883 1 37.72 274 GLU A CA 1
ATOM 2189 C C . GLU A 1 274 ? 24.906 48.438 5.832 1 37.72 274 GLU A C 1
ATOM 2191 O O . GLU A 1 274 ? 24.25 48.844 4.867 1 37.72 274 GLU A O 1
ATOM 2196 N N . ASN A 1 275 ? 24.453 47.469 6.445 1 38.06 275 ASN A N 1
ATOM 2197 C CA . ASN A 1 275 ? 23.031 47.312 6.699 1 38.06 275 ASN A CA 1
ATOM 2198 C C . ASN A 1 275 ? 22.297 48.656 6.723 1 38.06 275 ASN A C 1
ATOM 2200 O O . ASN A 1 275 ? 22.484 49.438 7.645 1 38.06 275 ASN A O 1
ATOM 2204 N N . LYS A 1 276 ? 22.234 49.344 5.672 1 38.44 276 LYS A N 1
ATOM 2205 C CA . LYS A 1 276 ? 21.25 50.438 5.781 1 38.44 276 LYS A CA 1
ATOM 2206 C C . LYS A 1 276 ? 20 49.969 6.535 1 38.44 276 LYS A C 1
ATOM 2208 O O . LYS A 1 276 ? 19.188 49.219 5.984 1 38.44 276 LYS A O 1
ATOM 2213 N N . GLU A 1 277 ? 20.25 49.562 7.68 1 35.84 277 GLU A N 1
ATOM 2214 C CA . GLU A 1 277 ? 19.016 49.531 8.453 1 35.84 277 GLU A CA 1
ATOM 2215 C C . GLU A 1 277 ? 18.078 50.656 8.008 1 35.84 277 GLU A C 1
ATOM 2217 O O . GLU A 1 277 ? 18.375 51.844 8.18 1 35.84 277 GLU A O 1
ATOM 2222 N N . GLN A 1 278 ? 17.641 50.781 6.871 1 35.72 278 GLN A N 1
ATOM 2223 C CA . GLN A 1 278 ? 16.594 51.75 6.582 1 35.72 278 GLN A CA 1
ATOM 2224 C C . GLN A 1 278 ? 15.781 52.062 7.836 1 35.72 278 GLN A C 1
ATOM 2226 O O . GLN A 1 278 ? 15.133 51.188 8.414 1 35.72 278 GLN A O 1
ATOM 2231 N N . LYS A 1 279 ? 16.172 53.125 8.555 1 39.69 279 LYS A N 1
ATOM 2232 C CA . LYS A 1 279 ? 15.531 53.844 9.641 1 39.69 279 LYS A CA 1
ATOM 2233 C C . LYS A 1 279 ? 14.094 54.219 9.289 1 39.69 279 LYS A C 1
ATOM 2235 O O . LYS A 1 279 ? 13.836 55.281 8.719 1 39.69 279 LYS A O 1
ATOM 2240 N N . VAL A 1 280 ? 13.297 53.5 8.828 1 39.34 280 VAL A N 1
ATOM 2241 C CA . VAL A 1 280 ? 11.969 54.094 8.789 1 39.34 280 VAL A CA 1
ATOM 2242 C C . VAL A 1 280 ? 11.602 54.656 10.164 1 39.34 280 VAL A C 1
ATOM 2244 O O . VAL A 1 280 ? 11.539 53.906 11.141 1 39.34 280 VAL A O 1
ATOM 2247 N N . PRO A 1 281 ? 11.664 55.875 10.328 1 39.69 281 PRO A N 1
ATOM 2248 C CA . PRO A 1 281 ? 11.391 56.562 11.594 1 39.69 281 PRO A CA 1
ATOM 2249 C C . PRO A 1 281 ? 10.203 55.969 12.344 1 39.69 281 PRO A C 1
ATOM 2251 O O . PRO A 1 281 ? 10.242 55.844 13.57 1 39.69 281 PRO A O 1
ATOM 2254 N N . ILE A 1 282 ? 9.07 55.781 11.672 1 43.03 282 ILE A N 1
ATOM 2255 C CA . ILE A 1 282 ? 7.82 55.375 12.297 1 43.03 282 ILE A CA 1
ATOM 2256 C C . ILE A 1 282 ? 8.016 54.031 12.992 1 43.03 282 ILE A C 1
ATOM 2258 O O . ILE A 1 282 ? 7.535 53.812 14.109 1 43.03 282 ILE A O 1
ATOM 2262 N N . VAL A 1 283 ? 8.797 53 12.25 1 53.56 283 VAL A N 1
ATOM 2263 C CA . VAL A 1 283 ? 9.125 51.656 12.711 1 53.56 283 VAL A CA 1
ATOM 2264 C C . VAL A 1 283 ? 10 51.719 13.961 1 53.56 283 VAL A C 1
ATOM 2266 O O . VAL A 1 283 ? 9.844 50.938 14.891 1 53.56 283 VAL A O 1
ATOM 2269 N N . ASN A 1 284 ? 10.477 52.938 14.18 1 71.62 284 ASN A N 1
ATOM 2270 C CA . ASN A 1 284 ? 11.422 53.125 15.273 1 71.62 284 ASN A CA 1
ATOM 2271 C C . ASN A 1 284 ? 10.711 53.5 16.578 1 71.62 284 ASN A C 1
ATOM 2273 O O . ASN A 1 284 ? 11.023 52.938 17.641 1 71.62 284 ASN A O 1
ATOM 2277 N N . THR A 1 285 ? 9.477 54.344 16.281 1 79.44 285 THR A N 1
ATOM 2278 C CA . THR A 1 285 ? 8.773 54.719 17.5 1 79.44 285 THR A CA 1
ATOM 2279 C C . THR A 1 285 ? 8 53.531 18.078 1 79.44 285 THR A C 1
ATOM 2281 O O . THR A 1 285 ? 7.969 53.312 19.297 1 79.44 285 THR A O 1
ATOM 2284 N N . PHE A 1 286 ? 7.504 52.812 17.203 1 85.56 286 PHE A N 1
ATOM 2285 C CA . PHE A 1 286 ? 6.762 51.625 17.594 1 85.56 286 PHE A CA 1
ATOM 2286 C C . PHE A 1 286 ? 7.672 50.625 18.281 1 85.56 286 PHE A C 1
ATOM 2288 O O . PHE A 1 286 ? 7.363 50.125 19.375 1 85.56 286 PHE A O 1
ATOM 2295 N N . LYS A 1 287 ? 8.719 50.406 17.641 1 86.06 287 LYS A N 1
ATOM 2296 C CA . LYS A 1 287 ? 9.672 49.469 18.188 1 86.06 287 LYS A CA 1
ATOM 2297 C C . LYS A 1 287 ? 10.227 49.938 19.531 1 86.06 287 LYS A C 1
ATOM 2299 O O . LYS A 1 287 ? 10.305 49.188 20.484 1 86.06 287 LYS A O 1
ATOM 2304 N N . THR A 1 288 ? 10.469 51.156 19.562 1 85.88 288 THR A N 1
ATOM 2305 C CA . THR A 1 288 ? 11.055 51.719 20.781 1 85.88 288 THR A CA 1
ATOM 2306 C C . THR A 1 288 ? 10.031 51.719 21.906 1 85.88 288 THR A C 1
ATOM 2308 O O . THR A 1 288 ? 10.383 51.5 23.078 1 85.88 288 THR A O 1
ATOM 2311 N N . SER A 1 289 ? 8.82 52 21.5 1 87.31 289 SER A N 1
ATOM 2312 C CA . SER A 1 289 ? 7.77 52.031 22.5 1 87.31 289 SER A CA 1
ATOM 2313 C C . SER A 1 289 ? 7.5 50.656 23.078 1 87.31 289 SER A C 1
ATOM 2315 O O . SER A 1 289 ? 7.246 50.5 24.281 1 87.31 289 SER A O 1
ATOM 2317 N N . CYS A 1 290 ? 7.629 49.688 22.297 1 88.5 290 CYS A N 1
ATOM 2318 C CA . CYS A 1 290 ? 7.309 48.312 22.734 1 88.5 290 CYS A CA 1
ATOM 2319 C C . CYS A 1 290 ? 8.477 47.719 23.484 1 88.5 290 CYS A C 1
ATOM 2321 O O . CYS A 1 290 ? 8.273 46.844 24.344 1 88.5 290 CYS A O 1
ATOM 2323 N N . ASN A 1 291 ? 9.695 48.094 23.281 1 81 291 ASN A N 1
ATOM 2324 C CA . ASN A 1 291 ? 10.875 47.531 23.938 1 81 291 ASN A CA 1
ATOM 2325 C C . ASN A 1 291 ? 11.164 48.219 25.266 1 81 291 ASN A C 1
ATOM 2327 O O . ASN A 1 291 ? 12.117 47.844 25.953 1 81 291 ASN A O 1
ATOM 2331 N N . GLY A 1 292 ? 10.219 48.969 25.812 1 66.69 292 GLY A N 1
ATOM 2332 C CA . GLY A 1 292 ? 10.289 49.531 27.141 1 66.69 292 GLY A CA 1
ATOM 2333 C C . GLY A 1 292 ? 11.414 50.531 27.297 1 66.69 292 GLY A C 1
ATOM 2334 O O . GLY A 1 292 ? 11.875 50.781 28.406 1 66.69 292 GLY A O 1
ATOM 2335 N N . LEU A 1 293 ? 12.102 50.906 26.297 1 52.75 293 LEU A N 1
ATOM 2336 C CA . LEU A 1 293 ? 13.25 51.781 26.453 1 52.75 293 LEU A CA 1
ATOM 2337 C C . LEU A 1 293 ? 12.805 53.188 26.859 1 52.75 293 LEU A C 1
ATOM 2339 O O . LEU A 1 293 ? 13.641 54.031 27.188 1 52.75 293 LEU A O 1
ATOM 2343 N N . LEU A 1 294 ? 11.453 53.281 26.891 1 51.22 294 LEU A N 1
ATOM 2344 C CA . LEU A 1 294 ? 11.062 54.656 27.266 1 51.22 294 LEU A CA 1
ATOM 2345 C C . LEU A 1 294 ? 10.852 54.75 28.766 1 51.22 294 LEU A C 1
ATOM 2347 O O . LEU A 1 294 ? 10.383 53.812 29.406 1 51.22 294 LEU A O 1
ATOM 2351 N N . GLU A 1 295 ? 11.539 55.656 29.438 1 50.72 295 GLU A N 1
ATOM 2352 C CA . GLU A 1 295 ? 11.539 56 30.859 1 50.72 295 GLU A CA 1
ATOM 2353 C C . GLU A 1 295 ? 10.117 56.125 31.406 1 50.72 295 GLU A C 1
ATOM 2355 O O . GLU A 1 295 ? 9.258 56.75 30.766 1 50.72 295 GLU A O 1
ATOM 2360 N N . LYS A 1 296 ? 9.68 55.156 32.375 1 55.88 296 LYS A N 1
ATOM 2361 C CA . LYS A 1 296 ? 8.398 55.156 33.094 1 55.88 296 LYS A CA 1
ATOM 2362 C C . LYS A 1 296 ? 8.164 56.5 33.75 1 55.88 296 LYS A C 1
ATOM 2364 O O . LYS A 1 296 ? 9.055 57.031 34.438 1 55.88 296 LYS A O 1
ATOM 2369 N N . PRO A 1 297 ? 7.203 57.219 33.344 1 50.09 297 PRO A N 1
ATOM 2370 C CA . PRO A 1 297 ? 6.988 58.438 34.156 1 50.09 297 PRO A CA 1
ATOM 2371 C C . PRO A 1 297 ? 6.879 58.125 35.656 1 50.09 297 PRO A C 1
ATOM 2373 O O . PRO A 1 297 ? 6.438 57.031 36.031 1 50.09 297 PRO A O 1
ATOM 2376 N N . THR A 1 298 ? 7.68 58.656 36.438 1 49.31 298 THR A N 1
ATOM 2377 C CA . THR A 1 298 ? 7.914 58.5 37.875 1 49.31 298 THR A CA 1
ATOM 2378 C C . THR A 1 298 ? 6.594 58.375 38.625 1 49.31 298 THR A C 1
ATOM 2380 O O . THR A 1 298 ? 6.48 57.562 39.562 1 49.31 298 THR A O 1
ATOM 2383 N N . ARG A 1 299 ? 5.797 59.438 39 1 52.34 299 ARG A N 1
ATOM 2384 C CA . ARG A 1 299 ? 4.895 59.531 40.125 1 52.34 299 ARG A CA 1
ATOM 2385 C C . ARG A 1 299 ? 3.506 59 39.781 1 52.34 299 ARG A C 1
ATOM 2387 O O . ARG A 1 299 ? 2.725 59.688 39.125 1 52.34 299 ARG A O 1
ATOM 2394 N N . LEU A 1 300 ? 3.305 57.656 39.844 1 59.62 300 LEU A N 1
ATOM 2395 C CA . LEU A 1 300 ? 1.982 57.062 39.719 1 59.62 300 LEU A CA 1
ATOM 2396 C C . LEU A 1 300 ? 1.112 57.375 40.938 1 59.62 300 LEU A C 1
ATOM 2398 O O . LEU A 1 300 ? 1.542 57.219 42.062 1 59.62 300 LEU A O 1
ATOM 2402 N N . HIS A 1 301 ? 0.136 58.344 40.781 1 70.62 301 HIS A N 1
ATOM 2403 C CA . HIS A 1 301 ? -0.814 58.688 41.844 1 70.62 301 HIS A CA 1
ATOM 2404 C C . HIS A 1 301 ? -2.057 57.781 41.75 1 70.62 301 HIS A C 1
ATOM 2406 O O . HIS A 1 301 ? -2.625 57.625 40.688 1 70.62 301 HIS A O 1
ATOM 2412 N N . CYS A 1 302 ? -2.17 56.812 42.719 1 71.25 302 CYS A N 1
ATOM 2413 C CA . CYS A 1 302 ? -3.383 56 42.844 1 71.25 302 CYS A CA 1
ATOM 2414 C C . CYS A 1 302 ? -4.422 56.719 43.688 1 71.25 302 CYS A C 1
ATOM 2416 O O . CYS A 1 302 ? -4.082 57.375 44.688 1 71.25 302 CYS A O 1
ATOM 2418 N N . PHE A 1 303 ? -5.613 56.875 43.125 1 72.88 303 PHE A N 1
ATOM 2419 C CA . PHE A 1 303 ? -6.703 57.469 43.906 1 72.88 303 PHE A CA 1
ATOM 2420 C C . PHE A 1 303 ? -8.016 56.75 43.625 1 72.88 303 PHE A C 1
ATOM 2422 O O . PHE A 1 303 ? -8.125 56 42.656 1 72.88 303 PHE A O 1
ATOM 2429 N N . TYR A 1 304 ? -8.867 56.781 44.562 1 71.94 304 TYR A N 1
ATOM 2430 C CA . TYR A 1 304 ? -10.227 56.281 44.344 1 71.94 304 TYR A CA 1
ATOM 2431 C C . TYR A 1 304 ? -11.086 57.375 43.719 1 71.94 304 TYR A C 1
ATOM 2433 O O . TYR A 1 304 ? -11.109 58.531 44.188 1 71.94 304 TYR A O 1
ATOM 2441 N N . ASN A 1 305 ? -11.609 57.156 42.625 1 69.5 305 ASN A N 1
ATOM 2442 C CA . ASN A 1 305 ? -12.531 58.094 42 1 69.5 305 ASN A CA 1
ATOM 2443 C C . ASN A 1 305 ? -13.93 58 42.594 1 69.5 305 ASN A C 1
ATOM 2445 O O . ASN A 1 305 ? -14.625 57 42.438 1 69.5 305 ASN A O 1
ATOM 2449 N N . PHE A 1 306 ? -14.297 59.094 43.188 1 64.06 306 PHE A N 1
ATOM 2450 C CA . PHE A 1 306 ? -15.594 59.125 43.875 1 64.06 306 PHE A CA 1
ATOM 2451 C C . PHE A 1 306 ? -16.562 60.062 43.125 1 64.06 306 PHE A C 1
ATOM 2453 O O . PHE A 1 306 ? -17.734 60.156 43.469 1 64.06 306 PHE A O 1
ATOM 2460 N N . THR A 1 307 ? -16.062 60.688 42.062 1 61.81 307 THR A N 1
ATOM 2461 C CA . THR A 1 307 ? -16.766 61.906 41.75 1 61.81 307 THR A CA 1
ATOM 2462 C C . THR A 1 307 ? -17.359 61.844 40.344 1 61.81 307 THR A C 1
ATOM 2464 O O . THR A 1 307 ? -18.25 62.625 39.969 1 61.81 307 THR A O 1
ATOM 2467 N N . THR A 1 308 ? -16.984 60.938 39.625 1 69 308 THR A N 1
ATOM 2468 C CA . THR A 1 308 ? -17.453 60.969 38.219 1 69 308 THR A CA 1
ATOM 2469 C C . THR A 1 308 ? -18.969 60.844 38.156 1 69 308 THR A C 1
ATOM 2471 O O . THR A 1 308 ? -19.625 61.594 37.438 1 69 308 THR A O 1
ATOM 2474 N N . THR A 1 309 ? -19.453 59.906 38.906 1 66.31 309 THR A N 1
ATOM 2475 C CA . THR A 1 309 ? -20.906 59.75 39.062 1 66.31 309 THR A CA 1
ATOM 2476 C C . THR A 1 309 ? -21.266 59.594 40.531 1 66.31 309 THR A C 1
ATOM 2478 O O . THR A 1 309 ? -20.422 59.25 41.375 1 66.31 309 THR A O 1
ATOM 2481 N N . PRO A 1 310 ? -22.484 59.906 40.75 1 65.25 310 PRO A N 1
ATOM 2482 C CA . PRO A 1 310 ? -22.891 59.781 42.156 1 65.25 310 PRO A CA 1
ATOM 2483 C C . PRO A 1 310 ? -22.734 58.344 42.688 1 65.25 310 PRO A C 1
ATOM 2485 O O . PRO A 1 310 ? -22.469 58.156 43.875 1 65.25 310 PRO A O 1
ATOM 2488 N N . PHE A 1 311 ? -22.766 57.5 41.906 1 66.38 311 PHE A N 1
ATOM 2489 C CA . PHE A 1 311 ? -22.688 56.125 42.312 1 66.38 311 PHE A CA 1
ATOM 2490 C C . PHE A 1 311 ? -21.297 55.781 42.844 1 66.38 311 PHE A C 1
ATOM 2492 O O . PHE A 1 311 ? -21.141 54.938 43.719 1 66.38 311 PHE A O 1
ATOM 2499 N N . LEU A 1 312 ? -20.344 56.438 42.438 1 73.62 312 LEU A N 1
ATOM 2500 C CA . LEU A 1 312 ? -18.953 56.156 42.812 1 73.62 312 LEU A CA 1
ATOM 2501 C C . LEU A 1 312 ? -18.688 56.531 44.25 1 73.62 312 LEU A C 1
ATOM 2503 O O . LEU A 1 312 ? -17.672 56.094 44.812 1 73.62 312 LEU A O 1
ATOM 2507 N N . ARG A 1 313 ? -19.594 57.156 44.688 1 66.81 313 ARG A N 1
ATOM 2508 C CA . ARG A 1 313 ? -19.484 57.438 46.125 1 66.81 313 ARG A CA 1
ATOM 2509 C C . ARG A 1 313 ? -19.688 56.156 46.938 1 66.81 313 ARG A C 1
ATOM 2511 O O . ARG A 1 313 ? -19.109 56.031 48.031 1 66.81 313 ARG A O 1
ATOM 2518 N N . LEU A 1 314 ? -20.438 55.375 46.438 1 56.56 314 LEU A N 1
ATOM 2519 C CA . LEU A 1 314 ? -20.734 54.125 47.125 1 56.56 314 LEU A CA 1
ATOM 2520 C C . LEU A 1 314 ? -19.719 53.062 46.75 1 56.56 314 LEU A C 1
ATOM 2522 O O . LEU A 1 314 ? -19.344 52.219 47.594 1 56.56 314 LEU A O 1
ATOM 2526 N N . ALA A 1 315 ? -19.281 53.125 45.562 1 67.56 315 ALA A N 1
ATOM 2527 C CA . ALA A 1 315 ? -18.359 52.125 45.062 1 67.56 315 ALA A CA 1
ATOM 2528 C C . ALA A 1 315 ? -17.266 52.75 44.219 1 67.56 315 ALA A C 1
ATOM 2530 O O . ALA A 1 315 ? -17.312 52.688 43 1 67.56 315 ALA A O 1
ATOM 2531 N N . PRO A 1 316 ? -16.312 53.156 44.938 1 73.62 316 PRO A N 1
ATOM 2532 C CA . PRO A 1 316 ? -15.258 53.875 44.188 1 73.62 316 PRO A CA 1
ATOM 2533 C C . PRO A 1 316 ? -14.391 52.938 43.344 1 73.62 316 PRO A C 1
ATOM 2535 O O . PRO A 1 316 ? -14.211 51.75 43.719 1 73.62 316 PRO A O 1
ATOM 2538 N N . LEU A 1 317 ? -14 53.438 42.312 1 83.81 317 LEU A N 1
ATOM 2539 C CA . LEU A 1 317 ? -13.141 52.688 41.438 1 83.81 317 LEU A CA 1
ATOM 2540 C C . LEU A 1 317 ? -11.672 52.969 41.719 1 83.81 317 LEU A C 1
ATOM 2542 O O . LEU A 1 317 ? -11.266 54.125 41.844 1 83.81 317 LEU A O 1
ATOM 2546 N N . LYS A 1 318 ? -10.945 51.906 42 1 86.12 318 LYS A N 1
ATOM 2547 C CA . LYS A 1 318 ? -9.5 52.062 42.125 1 86.12 318 LYS A CA 1
ATOM 2548 C C . LYS A 1 318 ? -8.867 52.531 40.812 1 86.12 318 LYS A C 1
ATOM 2550 O O . LYS A 1 318 ? -8.945 51.844 39.812 1 86.12 318 LYS A O 1
ATOM 2555 N N . THR A 1 319 ? -8.281 53.719 40.875 1 88.44 319 THR A N 1
ATOM 2556 C CA . THR A 1 319 ? -7.809 54.375 39.656 1 88.44 319 THR A CA 1
ATOM 2557 C C . THR A 1 319 ? -6.34 54.75 39.781 1 88.44 319 THR A C 1
ATOM 2559 O O . THR A 1 319 ? -5.895 55.188 40.844 1 88.44 319 THR A O 1
ATOM 2562 N N . GLU A 1 320 ? -5.641 54.438 38.781 1 89.75 320 GLU A N 1
ATOM 2563 C CA . GLU A 1 320 ? -4.242 54.844 38.688 1 89.75 320 GLU A CA 1
ATOM 2564 C C . GLU A 1 320 ? -4.043 55.812 37.5 1 89.75 320 GLU A C 1
ATOM 2566 O O . GLU A 1 320 ? -4.496 55.531 36.406 1 89.75 320 GLU A O 1
ATOM 2571 N N . GLN A 1 321 ? -3.406 56.938 37.781 1 89.88 321 GLN A N 1
ATOM 2572 C CA . GLN A 1 321 ? -3.111 57.875 36.719 1 89.88 321 GLN A CA 1
ATOM 2573 C C . GLN A 1 321 ? -1.834 57.5 35.969 1 89.88 321 GLN A C 1
ATOM 2575 O O . GLN A 1 321 ? -0.753 57.469 36.562 1 89.88 321 GLN A O 1
ATOM 2580 N N . ILE A 1 322 ? -1.939 57.188 34.781 1 90.94 322 ILE A N 1
ATOM 2581 C CA . ILE A 1 322 ? -0.793 56.844 33.969 1 90.94 322 ILE A CA 1
ATOM 2582 C C . ILE A 1 322 ? -0.106 58.094 33.469 1 90.94 322 ILE A C 1
ATOM 2584 O O . ILE A 1 322 ? 1.125 58.188 33.469 1 90.94 322 ILE A O 1
ATOM 2588 N N . GLY A 1 323 ? -0.976 59.031 33.031 1 88.38 323 GLY A N 1
ATOM 2589 C CA . GLY A 1 323 ? -0.464 60.344 32.594 1 88.38 323 GLY A CA 1
ATOM 2590 C C . GLY A 1 323 ? -1.545 61.406 32.438 1 88.38 323 GLY A C 1
ATOM 2591 O O . GLY A 1 323 ? -2.727 61.062 32.312 1 88.38 323 GLY A O 1
ATOM 2592 N N . LEU A 1 324 ? -1.15 62.656 32.375 1 87.12 324 LEU A N 1
ATOM 2593 C CA . LEU A 1 324 ? -2.104 63.781 32.375 1 87.12 324 LEU A CA 1
ATOM 2594 C C . LEU A 1 324 ? -2.246 64.375 30.969 1 87.12 324 LEU A C 1
ATOM 2596 O O . LEU A 1 324 ? -3.291 64.875 30.625 1 87.12 324 LEU A O 1
ATOM 2600 N N . LYS A 1 325 ? -1.201 64.25 30.219 1 88.56 325 LYS A N 1
ATOM 2601 C CA . LYS A 1 325 ? -1.229 64.75 28.859 1 88.56 325 LYS A CA 1
ATOM 2602 C C . LYS A 1 325 ? -0.66 63.719 27.875 1 88.56 325 LYS A C 1
ATOM 2604 O O . LYS A 1 325 ? 0.543 63.688 27.609 1 88.56 325 LYS A O 1
ATOM 2609 N N . PRO A 1 326 ? -1.401 63 27.281 1 91.12 326 PRO A N 1
ATOM 2610 C CA . PRO A 1 326 ? -2.861 62.938 27.391 1 91.12 326 PRO A CA 1
ATOM 2611 C C . PRO A 1 326 ? -3.32 62.281 28.703 1 91.12 326 PRO A C 1
ATOM 2613 O O . PRO A 1 326 ? -2.535 61.625 29.375 1 91.12 326 PRO A O 1
ATOM 2616 N N . TYR A 1 327 ? -4.539 62.656 29.016 1 89.88 327 TYR A N 1
ATOM 2617 C CA . TYR A 1 327 ? -5.113 62.062 30.219 1 89.88 327 TYR A CA 1
ATOM 2618 C C . TYR A 1 327 ? -5.383 60.562 30 1 89.88 327 TYR A C 1
ATOM 2620 O O . TYR A 1 327 ? -6.219 60.188 29.172 1 89.88 327 TYR A O 1
ATOM 2628 N N . VAL A 1 328 ? -4.629 59.719 30.703 1 92.56 328 VAL A N 1
ATOM 2629 C CA . VAL A 1 328 ? -4.805 58.281 30.656 1 92.56 328 VAL A CA 1
ATOM 2630 C C . VAL A 1 328 ? -4.84 57.719 32.094 1 92.56 328 VAL A C 1
ATOM 2632 O O . VAL A 1 328 ? -3.932 57.969 32.875 1 92.56 328 VAL A O 1
ATOM 2635 N N . VAL A 1 329 ? -5.879 57 32.375 1 92.81 329 VAL A N 1
ATOM 2636 C CA . VAL A 1 329 ? -5.996 56.375 33.719 1 92.81 329 VAL A CA 1
ATOM 2637 C C . VAL A 1 329 ? -6.227 54.875 33.562 1 92.81 329 VAL A C 1
ATOM 2639 O O . VAL A 1 329 ? -6.758 54.406 32.562 1 92.81 329 VAL A O 1
ATOM 2642 N N . LEU A 1 330 ? -5.773 54.156 34.562 1 94.12 330 LEU A N 1
ATOM 2643 C CA . LEU A 1 330 ? -5.957 52.719 34.688 1 94.12 330 LEU A CA 1
ATOM 2644 C C . LEU A 1 330 ? -6.906 52.375 35.844 1 94.12 330 LEU A C 1
ATOM 2646 O O . LEU A 1 330 ? -6.648 52.75 36.969 1 94.12 330 LEU A O 1
ATOM 2650 N N . TYR A 1 331 ? -8.047 51.812 35.5 1 94.19 331 TYR A N 1
ATOM 2651 C CA . TYR A 1 331 ? -8.992 51.344 36.5 1 94.19 331 TYR A CA 1
ATOM 2652 C C . TYR A 1 331 ? -8.703 49.875 36.875 1 94.19 331 TYR A C 1
ATOM 2654 O O . TYR A 1 331 ? -8.492 49.031 35.969 1 94.19 331 TYR A O 1
ATOM 2662 N N . HIS A 1 332 ? -8.719 49.625 38.156 1 93.31 332 HIS A N 1
ATOM 2663 C CA . HIS A 1 332 ? -8.453 48.281 38.625 1 93.31 332 HIS A CA 1
ATOM 2664 C C . HIS A 1 332 ? -9.742 47.562 39.062 1 93.31 332 HIS A C 1
ATOM 2666 O O . HIS A 1 332 ? -10.664 48.219 39.562 1 93.31 332 HIS A O 1
ATOM 2672 N N . GLU A 1 333 ? -9.891 46.25 38.844 1 93.69 333 GLU A N 1
ATOM 2673 C CA . GLU A 1 333 ? -10.953 45.406 39.312 1 93.69 333 GLU A CA 1
ATOM 2674 C C . GLU A 1 333 ? -12.312 45.844 38.781 1 93.69 333 GLU A C 1
ATOM 2676 O O . GLU A 1 333 ? -13.281 45.938 39.562 1 93.69 333 GLU A O 1
ATOM 2681 N N . VAL A 1 334 ? -12.305 46.094 37.562 1 95.44 334 VAL A N 1
ATOM 2682 C CA . VAL A 1 334 ? -13.539 46.625 37 1 95.44 334 VAL A CA 1
ATOM 2683 C C . VAL A 1 334 ? -14.305 45.531 36.281 1 95.44 334 VAL A C 1
ATOM 2685 O O . VAL A 1 334 ? -15.477 45.688 35.906 1 95.44 334 VAL A O 1
ATOM 2688 N N . LEU A 1 335 ? -13.711 44.375 36.062 1 96.44 335 LEU A N 1
ATOM 2689 C CA . LEU A 1 335 ? -14.398 43.188 35.562 1 96.44 335 LEU A CA 1
ATOM 2690 C C . LEU A 1 335 ? -14.164 42 36.5 1 96.44 335 LEU A C 1
ATOM 2692 O O . LEU A 1 335 ? -13.047 41.781 36.969 1 96.44 335 LEU A O 1
ATOM 2696 N N . SER A 1 336 ? -15.18 41.219 36.75 1 95.81 336 SER A N 1
ATOM 2697 C CA . SER A 1 336 ? -15.055 40 37.531 1 95.81 336 SER A CA 1
ATOM 2698 C C . SER A 1 336 ? -14.594 38.844 36.656 1 95.81 336 SER A C 1
ATOM 2700 O O . SER A 1 336 ? -14.719 38.875 35.438 1 95.81 336 SER A O 1
ATOM 2702 N N . ALA A 1 337 ? -14.109 37.781 37.375 1 96.25 337 ALA A N 1
ATOM 2703 C CA . ALA A 1 337 ? -13.672 36.562 36.656 1 96.25 337 ALA A CA 1
ATOM 2704 C C . ALA A 1 337 ? -14.828 35.938 35.875 1 96.25 337 ALA A C 1
ATOM 2706 O O . ALA A 1 337 ? -14.625 35.406 34.781 1 96.25 337 ALA A O 1
ATOM 2707 N N . ARG A 1 338 ? -15.977 36.031 36.438 1 96.38 338 ARG A N 1
ATOM 2708 C CA . ARG A 1 338 ? -17.156 35.469 35.781 1 96.38 338 ARG A CA 1
ATOM 2709 C C . ARG A 1 338 ? -17.516 36.25 34.531 1 96.38 338 ARG A C 1
ATOM 2711 O O . ARG A 1 338 ? -17.812 35.656 33.5 1 96.38 338 ARG A O 1
ATOM 2718 N N . GLU A 1 339 ? -17.484 37.562 34.625 1 96.5 339 GLU A N 1
ATOM 2719 C CA . GLU A 1 339 ? -17.75 38.406 33.469 1 96.5 339 GLU A CA 1
ATOM 2720 C C . GLU A 1 339 ? -16.734 38.156 32.344 1 96.5 339 GLU A C 1
ATOM 2722 O O . GLU A 1 339 ? -17.109 38.031 31.188 1 96.5 339 GLU A O 1
ATOM 2727 N N . ILE A 1 340 ? -15.531 38 32.75 1 97.88 340 ILE A N 1
ATOM 2728 C CA . ILE A 1 340 ? -14.445 37.781 31.781 1 97.88 340 ILE A CA 1
ATOM 2729 C C . ILE A 1 340 ? -14.664 36.438 31.062 1 97.88 340 ILE A C 1
ATOM 2731 O O . ILE A 1 340 ? -14.609 36.406 29.828 1 97.88 340 ILE A O 1
ATOM 2735 N N . SER A 1 341 ? -14.961 35.438 31.828 1 96.81 341 SER A N 1
ATOM 2736 C CA . SER A 1 341 ? -15.18 34.125 31.266 1 96.81 341 SER A CA 1
ATOM 2737 C C . SER A 1 341 ? -16.344 34.125 30.266 1 96.81 341 SER A C 1
ATOM 2739 O O . SER A 1 341 ? -16.266 33.5 29.219 1 96.81 341 SER A O 1
ATOM 2741 N N . MET A 1 342 ? -17.328 34.812 30.594 1 95.81 342 MET A N 1
ATOM 2742 C CA . MET A 1 342 ? -18.516 34.844 29.734 1 95.81 342 MET A CA 1
ATOM 2743 C C . MET A 1 342 ? -18.219 35.625 28.453 1 95.81 342 MET A C 1
ATOM 2745 O O . MET A 1 342 ? -18.641 35.219 27.375 1 95.81 342 MET A O 1
ATOM 2749 N N . LEU A 1 343 ? -17.516 36.719 28.562 1 96.25 343 LEU A N 1
ATOM 2750 C CA . LEU A 1 343 ? -17.141 37.531 27.406 1 96.25 343 LEU A CA 1
ATOM 2751 C C . LEU A 1 343 ? -16.281 36.719 26.453 1 96.25 343 LEU A C 1
ATOM 2753 O O . LEU A 1 343 ? -16.562 36.656 25.25 1 96.25 343 LEU A O 1
ATOM 2757 N N . MET A 1 344 ? -15.266 36.031 26.969 1 96.88 344 MET A N 1
ATOM 2758 C CA . MET A 1 344 ? -14.336 35.25 26.172 1 96.88 344 MET A CA 1
ATOM 2759 C C . MET A 1 344 ? -15.055 34.094 25.516 1 96.88 344 MET A C 1
ATOM 2761 O O . MET A 1 344 ? -14.82 33.781 24.344 1 96.88 344 MET A O 1
ATOM 2765 N N . GLY A 1 345 ? -15.891 33.406 26.312 1 95.38 345 GLY A N 1
ATOM 2766 C CA . GLY A 1 345 ? -16.625 32.25 25.781 1 95.38 345 GLY A CA 1
ATOM 2767 C C . GLY A 1 345 ? -17.5 32.625 24.594 1 95.38 345 GLY A C 1
ATOM 2768 O O . GLY A 1 345 ? -17.5 31.906 23.594 1 95.38 345 GLY A O 1
ATOM 2769 N N . LYS A 1 346 ? -18.188 33.719 24.719 1 93.69 346 LYS A N 1
ATOM 2770 C CA . LYS A 1 346 ? -19.078 34.156 23.641 1 93.69 346 LYS A CA 1
ATOM 2771 C C . LYS A 1 346 ? -18.266 34.562 22.406 1 93.69 346 LYS A C 1
ATOM 2773 O O . LYS A 1 346 ? -18.672 34.281 21.281 1 93.69 346 LYS A O 1
ATOM 2778 N N . ALA A 1 347 ? -17.234 35.219 22.594 1 95 347 ALA A N 1
ATOM 2779 C CA . ALA A 1 347 ? -16.422 35.688 21.469 1 95 347 ALA A CA 1
ATOM 2780 C C . ALA A 1 347 ? -15.703 34.531 20.797 1 95 347 ALA A C 1
ATOM 2782 O O . ALA A 1 347 ? -15.602 34.5 19.562 1 95 347 ALA A O 1
ATOM 2783 N N . ALA A 1 348 ? -15.227 33.562 21.547 1 94.5 348 ALA A N 1
ATOM 2784 C CA . ALA A 1 348 ? -14.438 32.438 21.047 1 94.5 348 ALA A CA 1
ATOM 2785 C C . ALA A 1 348 ? -15.219 31.641 20 1 94.5 348 ALA A C 1
ATOM 2787 O O . ALA A 1 348 ? -14.633 31.094 19.062 1 94.5 348 ALA A O 1
ATOM 2788 N N . GLN A 1 349 ? -16.453 31.656 20.047 1 91.25 349 GLN A N 1
ATOM 2789 C CA . GLN A 1 349 ? -17.297 30.859 19.172 1 91.25 349 GLN A CA 1
ATOM 2790 C C . GLN A 1 349 ? -17.578 31.594 17.859 1 91.25 349 GLN A C 1
ATOM 2792 O O . GLN A 1 349 ? -18.031 31 16.891 1 91.25 349 GLN A O 1
ATOM 2797 N N . ASN A 1 350 ? -17.156 32.875 17.828 1 89.69 350 ASN A N 1
ATOM 2798 C CA . ASN A 1 350 ? -17.578 33.688 16.703 1 89.69 350 ASN A CA 1
ATOM 2799 C C . ASN A 1 350 ? -16.438 34.562 16.156 1 89.69 350 ASN A C 1
ATOM 2801 O O . ASN A 1 350 ? -16.672 35.625 15.602 1 89.69 350 ASN A O 1
ATOM 2805 N N . MET A 1 351 ? -15.32 34.094 16.312 1 89.69 351 MET A N 1
ATOM 2806 C CA . MET A 1 351 ? -14.164 34.906 15.953 1 89.69 351 MET A CA 1
ATOM 2807 C C . MET A 1 351 ? -14.094 35.125 14.453 1 89.69 351 MET A C 1
ATOM 2809 O O . MET A 1 351 ? -14.312 34.219 13.664 1 89.69 351 MET A O 1
ATOM 2813 N N . LYS A 1 352 ? -13.828 36.375 14.016 1 86.62 352 LYS A N 1
ATOM 2814 C CA . LYS A 1 352 ? -13.594 36.75 12.625 1 86.62 352 LYS A CA 1
ATOM 2815 C C . LYS A 1 352 ? -12.359 37.656 12.508 1 86.62 352 LYS A C 1
ATOM 2817 O O . LYS A 1 352 ? -11.93 38.25 13.492 1 86.62 352 LYS A O 1
ATOM 2822 N N . ASN A 1 353 ? -11.75 37.656 11.32 1 80.56 353 ASN A N 1
ATOM 2823 C CA . ASN A 1 353 ? -10.602 38.531 11.109 1 80.56 353 ASN A CA 1
ATOM 2824 C C . ASN A 1 353 ? -10.953 40 11.352 1 80.56 353 ASN A C 1
ATOM 2826 O O . ASN A 1 353 ? -12.031 40.438 10.961 1 80.56 353 ASN A O 1
ATOM 2830 N N . THR A 1 354 ? -9.992 40.562 12.086 1 75.12 354 THR A N 1
ATOM 2831 C CA . THR A 1 354 ? -10.227 41.969 12.344 1 75.12 354 THR A CA 1
ATOM 2832 C C . THR A 1 354 ? -9.492 42.844 11.328 1 75.12 354 THR A C 1
ATOM 2834 O O . THR A 1 354 ? -8.305 42.656 11.094 1 75.12 354 THR A O 1
ATOM 2837 N N . ARG A 1 355 ? -10.195 43.531 10.43 1 66.94 355 ARG A N 1
ATOM 2838 C CA . ARG A 1 355 ? -9.586 44.406 9.445 1 66.94 355 ARG A CA 1
ATOM 2839 C C . ARG A 1 355 ? -9.703 45.875 9.883 1 66.94 355 ARG A C 1
ATOM 2841 O O . ARG A 1 355 ? -10.625 46.219 10.609 1 66.94 355 ARG A O 1
ATOM 2848 N N . VAL A 1 356 ? -8.531 46.531 9.672 1 58.5 356 VAL A N 1
ATOM 2849 C CA . VAL A 1 356 ? -8.562 47.969 9.898 1 58.5 356 VAL A CA 1
ATOM 2850 C C . VAL A 1 356 ? -9.32 48.656 8.766 1 58.5 356 VAL A C 1
ATOM 2852 O O . VAL A 1 356 ? -9.266 48.219 7.613 1 58.5 356 VAL A O 1
ATOM 2855 N N . GLN A 1 357 ? -10.164 49.594 9.156 1 47.19 357 GLN A N 1
ATOM 2856 C CA . GLN A 1 357 ? -10.992 50.312 8.195 1 47.19 357 GLN A CA 1
ATOM 2857 C C . GLN A 1 357 ? -10.164 50.781 7.004 1 47.19 357 GLN A C 1
ATOM 2859 O O . GLN A 1 357 ? -10.664 50.844 5.879 1 47.19 357 GLN A O 1
ATOM 2864 N N . SER A 1 358 ? -8.891 51.094 7.238 1 46.41 358 SER A N 1
ATOM 2865 C CA . SER A 1 358 ? -8.07 51.656 6.176 1 46.41 358 SER A CA 1
ATOM 2866 C C . SER A 1 358 ? -7.418 50.562 5.336 1 46.41 358 SER A C 1
ATOM 2868 O O . SER A 1 358 ? -6.848 50.844 4.277 1 46.41 358 SER A O 1
ATOM 2870 N N . GLU A 1 359 ? -7.391 49.438 5.766 1 50.5 359 GLU A N 1
ATOM 2871 C CA . GLU A 1 359 ? -6.625 48.375 5.109 1 50.5 359 GLU A CA 1
ATOM 2872 C C . GLU A 1 359 ? -7.34 47.875 3.857 1 50.5 359 GLU A C 1
ATOM 2874 O O . GLU A 1 359 ? -8.531 47.562 3.898 1 50.5 359 GLU A O 1
ATOM 2879 N N . LYS A 1 360 ? -6.727 48.219 2.826 1 49.47 360 LYS A N 1
ATOM 2880 C CA . LYS A 1 360 ? -7.152 47.625 1.574 1 49.47 360 LYS A CA 1
ATOM 2881 C C . LYS A 1 360 ? -6.914 46.094 1.594 1 49.47 360 LYS A C 1
ATOM 2883 O O . LYS A 1 360 ? -5.961 45.625 2.213 1 49.47 360 LYS A O 1
ATOM 2888 N N . ALA A 1 361 ? -7.957 45.438 1.026 1 44.78 361 ALA A N 1
ATOM 2889 C CA . ALA A 1 361 ? -8.133 43.969 1.014 1 44.78 361 ALA A CA 1
ATOM 2890 C C . ALA A 1 361 ? -6.789 43.25 0.883 1 44.78 361 ALA A C 1
ATOM 2892 O O . ALA A 1 361 ? -6.586 42.188 1.471 1 44.78 361 ALA A O 1
ATOM 2893 N N . VAL A 1 362 ? -5.895 43.625 0.039 1 43.47 362 VAL A N 1
ATOM 2894 C CA . VAL A 1 362 ? -4.895 42.781 -0.594 1 43.47 362 VAL A CA 1
ATOM 2895 C C . VAL A 1 362 ? -3.537 42.969 0.073 1 43.47 362 VAL A C 1
ATOM 2897 O O . VAL A 1 362 ? -2.551 42.344 -0.293 1 43.47 362 VAL A O 1
ATOM 2900 N N . ASN A 1 363 ? -3.32 44 1.026 1 46.59 363 ASN A N 1
ATOM 2901 C CA . ASN A 1 363 ? -1.937 44.344 1.33 1 46.59 363 ASN A CA 1
ATOM 2902 C C . ASN A 1 363 ? -1.351 43.438 2.406 1 46.59 363 ASN A C 1
ATOM 2904 O O . ASN A 1 363 ? -2.068 42.969 3.299 1 46.59 363 ASN A O 1
ATOM 2908 N N . THR A 1 364 ? -0.047 42.938 2.256 1 48.78 364 THR A N 1
ATOM 2909 C CA . THR A 1 364 ? 0.894 42.031 2.875 1 48.78 364 THR A CA 1
ATOM 2910 C C . THR A 1 364 ? 1.195 42.438 4.312 1 48.78 364 THR A C 1
ATOM 2912 O O . THR A 1 364 ? 1.499 41.594 5.156 1 48.78 364 THR A O 1
ATOM 2915 N N . ASN A 1 365 ? 1.35 43.719 4.617 1 53.59 365 ASN A N 1
ATOM 2916 C CA . ASN A 1 365 ? 1.726 44.125 5.969 1 53.59 365 ASN A CA 1
ATOM 2917 C C . ASN A 1 365 ? 0.516 44.594 6.773 1 53.59 365 ASN A C 1
ATOM 2919 O O . ASN A 1 365 ? 0.101 45.75 6.66 1 53.59 365 ASN A O 1
ATOM 2923 N N . ARG A 1 366 ? -0.024 43.719 7.461 1 67.69 366 ARG A N 1
ATOM 2924 C CA . ARG A 1 366 ? -1.253 44 8.195 1 67.69 366 ARG A CA 1
ATOM 2925 C C . ARG A 1 366 ? -0.982 44.906 9.398 1 67.69 366 ARG A C 1
ATOM 2927 O O . ARG A 1 366 ? -0.072 44.656 10.188 1 67.69 366 ARG A O 1
ATOM 2934 N N . GLU A 1 367 ? -1.595 46.031 9.469 1 76.06 367 GLU A N 1
ATOM 2935 C CA . GLU A 1 367 ? -1.503 46.969 10.602 1 76.06 367 GLU A CA 1
ATOM 2936 C C . GLU A 1 367 ? -2.016 46.312 11.883 1 76.06 367 GLU A C 1
ATOM 2938 O O . GLU A 1 367 ? -1.603 46.688 12.984 1 76.06 367 GLU A O 1
ATOM 2943 N N . ARG A 1 368 ? -2.846 45.375 11.656 1 78.38 368 ARG A N 1
ATOM 2944 C CA . ARG A 1 368 ? -3.369 44.625 12.789 1 78.38 368 ARG A CA 1
ATOM 2945 C C . ARG A 1 368 ? -3.48 43.125 12.453 1 78.38 368 ARG A C 1
ATOM 2947 O O . ARG A 1 368 ? -3.867 42.781 11.336 1 78.38 368 ARG A O 1
ATOM 2954 N N . THR A 1 369 ? -3.039 42.312 13.336 1 88 369 THR A N 1
ATOM 2955 C CA . THR A 1 369 ? -3.205 40.875 13.195 1 88 369 THR A CA 1
ATOM 2956 C C . THR A 1 369 ? -3.898 40.281 14.43 1 88 369 THR A C 1
ATOM 2958 O O . THR A 1 369 ? -3.26 40.062 15.461 1 88 369 THR A O 1
ATOM 2961 N N . ALA A 1 370 ? -5.145 40.094 14.359 1 92.56 370 ALA A N 1
ATOM 2962 C CA . ALA A 1 370 ? -5.992 39.562 15.43 1 92.56 370 ALA A CA 1
ATOM 2963 C C . ALA A 1 370 ? -7.34 39.094 14.875 1 92.56 370 ALA A C 1
ATOM 2965 O O . ALA A 1 370 ? -7.645 39.312 13.703 1 92.56 370 ALA A O 1
ATOM 2966 N N . LYS A 1 371 ? -7.996 38.375 15.703 1 93.06 371 LYS A N 1
ATOM 2967 C CA . LYS A 1 371 ? -9.391 38.062 15.414 1 93.06 371 LYS A CA 1
ATOM 2968 C C . LYS A 1 371 ? -10.312 38.625 16.5 1 93.06 371 LYS A C 1
ATOM 2970 O O . LYS A 1 371 ? -9.898 38.781 17.641 1 93.06 371 LYS A O 1
ATOM 2975 N N . GLY A 1 372 ? -11.547 38.938 16.062 1 94.31 372 GLY A N 1
ATOM 2976 C CA . GLY A 1 372 ? -12.43 39.562 17.047 1 94.31 372 GLY A CA 1
ATOM 2977 C C . GLY A 1 372 ? -13.898 39.281 16.766 1 94.31 372 GLY A C 1
ATOM 2978 O O . GLY A 1 372 ? -14.234 38.562 15.82 1 94.31 372 GLY A O 1
ATOM 2979 N N . TYR A 1 373 ? -14.68 39.688 17.703 1 93.75 373 TYR A N 1
ATOM 2980 C CA . TYR A 1 373 ? -16.141 39.562 17.703 1 93.75 373 TYR A CA 1
ATOM 2981 C C . TYR A 1 373 ? -16.797 40.812 18.266 1 93.75 373 TYR A C 1
ATOM 2983 O O . TYR A 1 373 ? -16.312 41.375 19.25 1 93.75 373 TYR A O 1
ATOM 2991 N N . TRP A 1 374 ? -17.781 41.312 17.547 1 93.62 374 TRP A N 1
ATOM 2992 C CA . TRP A 1 374 ? -18.547 42.469 18.031 1 93.62 374 TRP A CA 1
ATOM 2993 C C . TRP A 1 374 ? -19.719 42 18.906 1 93.62 374 TRP A C 1
ATOM 2995 O O . TRP A 1 374 ? -20.578 41.25 18.453 1 93.62 374 TRP A O 1
ATOM 3005 N N . LEU A 1 375 ? -19.719 42.406 20.125 1 92.75 375 LEU A N 1
ATOM 3006 C CA . LEU A 1 375 ? -20.75 42.062 21.094 1 92.75 375 LEU A CA 1
ATOM 3007 C C . LEU A 1 375 ? -21.688 43.219 21.344 1 92.75 375 LEU A C 1
ATOM 3009 O O . LEU A 1 375 ? -21.25 44.281 21.781 1 92.75 375 LEU A O 1
ATOM 3013 N N . LYS A 1 376 ? -22.938 43.031 21.203 1 90.81 376 LYS A N 1
ATOM 3014 C CA . LYS A 1 376 ? -23.938 44.062 21.406 1 90.81 376 LYS A CA 1
ATOM 3015 C C . LYS A 1 376 ? -24.094 44.406 22.891 1 90.81 376 LYS A C 1
ATOM 3017 O O . LYS A 1 376 ? -24.156 43.5 23.734 1 90.81 376 LYS A O 1
ATOM 3022 N N . LYS A 1 377 ? -24.219 45.656 23.141 1 88.38 377 LYS A N 1
ATOM 3023 C CA . LYS A 1 377 ? -24.281 46.156 24.516 1 88.38 377 LYS A CA 1
ATOM 3024 C C . LYS A 1 377 ? -25.578 45.719 25.203 1 88.38 377 LYS A C 1
ATOM 3026 O O . LYS A 1 377 ? -25.594 45.438 26.406 1 88.38 377 LYS A O 1
ATOM 3031 N N . GLU A 1 378 ? -26.594 45.656 24.453 1 83.31 378 GLU A N 1
ATOM 3032 C CA . GLU A 1 378 ? -27.906 45.344 25.016 1 83.31 378 GLU A CA 1
ATOM 3033 C C . GLU A 1 378 ? -28.219 43.844 24.859 1 83.31 378 GLU A C 1
ATOM 3035 O O . GLU A 1 378 ? -29.359 43.438 25.031 1 83.31 378 GLU A O 1
ATOM 3040 N N . SER A 1 379 ? -27.266 43.125 24.703 1 80.06 379 SER A N 1
ATOM 3041 C CA . SER A 1 379 ? -27.453 41.688 24.391 1 80.06 379 SER A CA 1
ATOM 3042 C C . SER A 1 379 ? -27.953 40.938 25.609 1 80.06 379 SER A C 1
ATOM 3044 O O . SER A 1 379 ? -28.781 40.031 25.484 1 80.06 379 SER A O 1
ATOM 3046 N N . ASN A 1 380 ? -27.391 41.219 26.734 1 87.25 380 ASN A N 1
ATOM 3047 C CA . ASN A 1 380 ? -27.797 40.5 27.953 1 87.25 380 ASN A CA 1
ATOM 3048 C C . ASN A 1 380 ? -27.531 41.344 29.203 1 87.25 380 ASN A C 1
ATOM 3050 O O . ASN A 1 380 ? -27.156 42.531 29.094 1 87.25 380 ASN A O 1
ATOM 3054 N N . GLU A 1 381 ? -27.781 40.75 30.344 1 91.5 381 GLU A N 1
ATOM 3055 C CA . GLU A 1 381 ? -27.656 41.469 31.609 1 91.5 381 GLU A CA 1
ATOM 3056 C C . GLU A 1 381 ? -26.203 41.812 31.906 1 91.5 381 GLU A C 1
ATOM 3058 O O . GLU A 1 381 ? -25.922 42.875 32.469 1 91.5 381 GLU A O 1
ATOM 3063 N N . MET A 1 382 ? -25.344 40.969 31.562 1 91.81 382 MET A N 1
ATOM 3064 C CA . MET A 1 382 ? -23.922 41.219 31.828 1 91.81 382 MET A CA 1
ATOM 3065 C C . MET A 1 382 ? -23.422 42.438 31.047 1 91.81 382 MET A C 1
ATOM 3067 O O . MET A 1 382 ? -22.781 43.312 31.625 1 91.81 382 MET A O 1
ATOM 3071 N N . THR A 1 383 ? -23.766 42.5 29.812 1 93.25 383 THR A N 1
ATOM 3072 C CA . THR A 1 383 ? -23.297 43.625 28.984 1 93.25 383 THR A CA 1
ATOM 3073 C C . THR A 1 383 ? -23.922 44.938 29.469 1 93.25 383 THR A C 1
ATOM 3075 O O . THR A 1 383 ? -23.281 45.969 29.391 1 93.25 383 THR A O 1
ATOM 3078 N N . ARG A 1 384 ? -25.094 44.875 29.938 1 92.56 384 ARG A N 1
ATOM 3079 C CA . ARG A 1 384 ? -25.75 46.062 30.469 1 92.56 384 ARG A CA 1
ATOM 3080 C C . ARG A 1 384 ? -25.047 46.531 31.719 1 92.56 384 ARG A C 1
ATOM 3082 O O . ARG A 1 384 ? -24.891 47.75 31.922 1 92.56 384 ARG A O 1
ATOM 3089 N N . ARG A 1 385 ? -24.719 45.625 32.5 1 93.56 385 ARG A N 1
ATOM 3090 C CA . ARG A 1 385 ? -24 46 33.75 1 93.56 385 ARG A CA 1
ATOM 3091 C C . ARG A 1 385 ? -22.656 46.625 33.406 1 93.56 385 ARG A C 1
ATOM 3093 O O . ARG A 1 385 ? -22.25 47.594 34.062 1 93.56 385 ARG A O 1
ATOM 3100 N N . ILE A 1 386 ? -21.953 46.031 32.469 1 94.69 386 ILE A N 1
ATOM 3101 C CA . ILE A 1 386 ? -20.656 46.562 32.062 1 94.69 386 ILE A CA 1
ATOM 3102 C C . ILE A 1 386 ? -20.844 47.969 31.484 1 94.69 386 ILE A C 1
ATOM 3104 O O . ILE A 1 386 ? -20.031 48.875 31.734 1 94.69 386 ILE A O 1
ATOM 3108 N N . THR A 1 387 ? -21.906 48.188 30.75 1 93.88 387 THR A N 1
ATOM 3109 C CA . THR A 1 387 ? -22.203 49.469 30.172 1 93.88 387 THR A CA 1
ATOM 3110 C C . THR A 1 387 ? -22.406 50.531 31.266 1 93.88 387 THR A C 1
ATOM 3112 O O . THR A 1 387 ? -21.891 51.625 31.172 1 93.88 387 THR A O 1
ATOM 3115 N N . ARG A 1 388 ? -23.125 50.188 32.25 1 91.69 388 ARG A N 1
ATOM 3116 C CA . ARG A 1 388 ? -23.328 51.094 33.375 1 91.69 388 ARG A CA 1
ATOM 3117 C C . ARG A 1 388 ? -22.016 51.406 34.062 1 91.69 388 ARG A C 1
ATOM 3119 O O . ARG A 1 388 ? -21.797 52.562 34.469 1 91.69 388 ARG A O 1
ATOM 3126 N N . ARG A 1 389 ? -21.234 50.438 34.188 1 93 389 ARG A N 1
ATOM 3127 C CA . ARG A 1 389 ? -19.922 50.625 34.812 1 93 389 ARG A CA 1
ATOM 3128 C C . ARG A 1 389 ? -19.078 51.625 34 1 93 389 ARG A C 1
ATOM 3130 O O . ARG A 1 389 ? -18.375 52.438 34.562 1 93 389 ARG A O 1
ATOM 3137 N N . ILE A 1 390 ? -19.141 51.5 32.719 1 94.06 390 ILE A N 1
ATOM 3138 C CA . ILE A 1 390 ? -18.406 52.406 31.844 1 94.06 390 ILE A CA 1
ATOM 3139 C C . ILE A 1 390 ? -18.938 53.844 32.031 1 94.06 390 ILE A C 1
ATOM 3141 O O . ILE A 1 390 ? -18.156 54.781 32.062 1 94.06 390 ILE A O 1
ATOM 3145 N N . VAL A 1 391 ? -20.219 53.969 32.188 1 90.5 391 VAL A N 1
ATOM 3146 C CA . VAL A 1 391 ? -20.828 55.281 32.438 1 90.5 391 VAL A CA 1
ATOM 3147 C C . VAL A 1 391 ? -20.281 55.844 33.75 1 90.5 391 VAL A C 1
ATOM 3149 O O . VAL A 1 391 ? -19.953 57 33.844 1 90.5 391 VAL A O 1
ATOM 3152 N N . ASP A 1 392 ? -20.219 55 34.656 1 88.31 392 ASP A N 1
ATOM 3153 C CA . ASP A 1 392 ? -19.719 55.438 35.969 1 88.31 392 ASP A CA 1
ATOM 3154 C C . ASP A 1 392 ? -18.25 55.812 35.875 1 88.31 392 ASP A C 1
ATOM 3156 O O . ASP A 1 392 ? -17.797 56.719 36.594 1 88.31 392 ASP A O 1
ATOM 3160 N N . MET A 1 393 ? -17.469 55.094 35.094 1 88.81 393 MET A N 1
ATOM 3161 C CA . MET A 1 393 ? -16.031 55.312 34.938 1 88.81 393 MET A CA 1
ATOM 3162 C C . MET A 1 393 ? -15.781 56.625 34.219 1 88.81 393 MET A C 1
ATOM 3164 O O . MET A 1 393 ? -14.867 57.375 34.531 1 88.81 393 MET A O 1
ATOM 3168 N N . THR A 1 394 ? -16.625 56.938 33.219 1 88.44 394 THR A N 1
ATOM 3169 C CA . THR A 1 394 ? -16.266 57.969 32.25 1 88.44 394 THR A CA 1
ATOM 3170 C C . THR A 1 394 ? -17.156 59.188 32.438 1 88.44 394 THR A C 1
ATOM 3172 O O . THR A 1 394 ? -16.781 60.281 32.031 1 88.44 394 THR A O 1
ATOM 3175 N N . GLY A 1 395 ? -18.375 58.906 32.875 1 86.19 395 GLY A N 1
ATOM 3176 C CA . GLY A 1 395 ? -19.359 59.969 32.969 1 86.19 395 GLY A CA 1
ATOM 3177 C C . GLY A 1 395 ? -20.094 60.25 31.656 1 86.19 395 GLY A C 1
ATOM 3178 O O . GLY A 1 395 ? -20.953 61.125 31.594 1 86.19 395 GLY A O 1
ATOM 3179 N N . PHE A 1 396 ? -19.812 59.531 30.672 1 87.88 396 PHE A N 1
ATOM 3180 C CA . PHE A 1 396 ? -20.391 59.75 29.359 1 87.88 396 PHE A CA 1
ATOM 3181 C C . PHE A 1 396 ? -21.672 58.938 29.188 1 87.88 396 PHE A C 1
ATOM 3183 O O . PHE A 1 396 ? -21.875 57.938 29.875 1 87.88 396 PHE A O 1
ATOM 3190 N N . ASP A 1 397 ? -22.438 59.438 28.297 1 86.94 397 ASP A N 1
ATOM 3191 C CA . ASP A 1 397 ? -23.609 58.688 27.828 1 86.94 397 ASP A CA 1
ATOM 3192 C C . ASP A 1 397 ? -23.219 57.719 26.719 1 86.94 397 ASP A C 1
ATOM 3194 O O . ASP A 1 397 ? -22.578 58.094 25.734 1 86.94 397 ASP A O 1
ATOM 3198 N N . LEU A 1 398 ? -23.719 56.438 26.812 1 87.81 398 LEU A N 1
ATOM 3199 C CA . LEU A 1 398 ? -23.25 55.406 25.891 1 87.81 398 LEU A CA 1
ATOM 3200 C C . LEU A 1 398 ? -24.359 55.031 24.906 1 87.81 398 LEU A C 1
ATOM 3202 O O . LEU A 1 398 ? -24.203 54.094 24.125 1 87.81 398 LEU A O 1
ATOM 3206 N N . ALA A 1 399 ? -25.422 55.688 24.844 1 80.62 399 ALA A N 1
ATOM 3207 C CA . ALA A 1 399 ? -26.562 55.344 24 1 80.62 399 ALA A CA 1
ATOM 3208 C C . ALA A 1 399 ? -26.156 55.312 22.531 1 80.62 399 ALA A C 1
ATOM 3210 O O . ALA A 1 399 ? -26.625 54.469 21.766 1 80.62 399 ALA A O 1
ATOM 3211 N N . ASP A 1 400 ? -25.266 56.156 22.078 1 79.81 400 ASP A N 1
ATOM 3212 C CA . ASP A 1 400 ? -24.875 56.219 20.672 1 79.81 400 ASP A CA 1
ATOM 3213 C C . ASP A 1 400 ? -23.438 55.781 20.469 1 79.81 400 ASP A C 1
ATOM 3215 O O . ASP A 1 400 ? -22.797 56.094 19.469 1 79.81 400 ASP A O 1
ATOM 3219 N N . SER A 1 401 ? -22.984 55.031 21.391 1 84.12 401 SER A N 1
ATOM 3220 C CA . SER A 1 401 ? -21.625 54.5 21.266 1 84.12 401 SER A CA 1
ATOM 3221 C C . SER A 1 401 ? -21.594 53.188 20.5 1 84.12 401 SER A C 1
ATOM 3223 O O . SER A 1 401 ? -22.641 52.594 20.234 1 84.12 401 SER A O 1
ATOM 3225 N N . GLU A 1 402 ? -20.438 52.719 20.078 1 88.5 402 GLU A N 1
ATOM 3226 C CA . GLU A 1 402 ? -20.266 51.5 19.328 1 88.5 402 GLU A CA 1
ATOM 3227 C C . GLU A 1 402 ? -20.406 50.281 20.219 1 88.5 402 GLU A C 1
ATOM 3229 O O . GLU A 1 402 ? -20.328 50.375 21.453 1 88.5 402 GLU A O 1
ATOM 3234 N N . ASP A 1 403 ? -20.672 49.188 19.625 1 92 403 ASP A N 1
ATOM 3235 C CA . ASP A 1 403 ? -20.703 47.906 20.344 1 92 403 ASP A CA 1
ATOM 3236 C C . ASP A 1 403 ? -19.328 47.531 20.875 1 92 403 ASP A C 1
ATOM 3238 O O . ASP A 1 403 ? -18.312 48.094 20.453 1 92 403 ASP A O 1
ATOM 3242 N N . PHE A 1 404 ? -19.281 46.594 21.859 1 94.56 404 PHE A N 1
ATOM 3243 C CA . PHE A 1 404 ? -18.016 46.094 22.375 1 94.56 404 PHE A CA 1
ATOM 3244 C C . PHE A 1 404 ? -17.266 45.312 21.328 1 94.56 404 PHE A C 1
ATOM 3246 O O . PHE A 1 404 ? -17.828 44.406 20.703 1 94.56 404 PHE A O 1
ATOM 3253 N N . GLN A 1 405 ? -16.125 45.594 21.062 1 95.38 405 GLN A N 1
ATOM 3254 C CA . GLN A 1 405 ? -15.266 44.75 20.234 1 95.38 405 GLN A CA 1
ATOM 3255 C C . GLN A 1 405 ? -14.344 43.906 21.094 1 95.38 405 GLN A C 1
ATOM 3257 O O . GLN A 1 405 ? -13.484 44.406 21.812 1 95.38 405 GLN A O 1
ATOM 3262 N N . VAL A 1 406 ? -14.531 42.594 21.078 1 96.69 406 VAL A N 1
ATOM 3263 C CA . VAL A 1 406 ? -13.695 41.656 21.797 1 96.69 406 VAL A CA 1
ATOM 3264 C C . VAL A 1 406 ? -12.664 41.031 20.859 1 96.69 406 VAL A C 1
ATOM 3266 O O . VAL A 1 406 ? -13.031 40.438 19.828 1 96.69 406 VAL A O 1
ATOM 3269 N N . ILE A 1 407 ? -11.422 41.125 21.219 1 97.12 407 ILE A N 1
ATOM 3270 C CA . ILE A 1 407 ? -10.344 40.719 20.312 1 97.12 407 ILE A CA 1
ATOM 3271 C C . ILE A 1 407 ? -9.43 39.719 21.016 1 97.12 407 ILE A C 1
ATOM 3273 O O . ILE A 1 407 ? -9.164 39.844 22.219 1 97.12 407 ILE A O 1
ATOM 3277 N N . ASN A 1 408 ? -9.047 38.688 20.359 1 97.56 408 ASN A N 1
ATOM 3278 C CA . ASN A 1 408 ? -7.992 37.781 20.766 1 97.56 408 ASN A CA 1
ATOM 3279 C C . ASN A 1 408 ? -6.82 37.781 19.781 1 97.56 408 ASN A C 1
ATOM 3281 O O . ASN A 1 408 ? -7.02 37.719 18.578 1 97.56 408 ASN A O 1
ATOM 3285 N N . TYR A 1 409 ? -5.648 37.938 20.266 1 96.81 409 TYR A N 1
ATOM 3286 C CA . TYR A 1 409 ? -4.438 38 19.453 1 96.81 409 TYR A CA 1
ATOM 3287 C C . TYR A 1 409 ? -3.801 36.625 19.312 1 96.81 409 TYR A C 1
ATOM 3289 O O . TYR A 1 409 ? -3.936 35.781 20.203 1 96.81 409 TYR A O 1
ATOM 3297 N N . GLY A 1 410 ? -3.158 36.438 18.203 1 95.69 410 GLY A N 1
ATOM 3298 C CA . GLY A 1 410 ? -2.451 35.188 17.938 1 95.69 410 GLY A CA 1
ATOM 3299 C C . GLY A 1 410 ? -0.943 35.344 17.969 1 95.69 410 GLY A C 1
ATOM 3300 O O . GLY A 1 410 ? -0.403 36.094 18.781 1 95.69 410 GLY A O 1
ATOM 3301 N N . ILE A 1 411 ? -0.237 34.594 17.172 1 96.44 411 ILE A N 1
ATOM 3302 C CA . ILE A 1 411 ? 1.221 34.594 17.125 1 96.44 411 ILE A CA 1
ATOM 3303 C C . ILE A 1 411 ? 1.729 35.969 16.719 1 96.44 411 ILE A C 1
ATOM 3305 O O . ILE A 1 411 ? 1.536 36.406 15.578 1 96.44 411 ILE A O 1
ATOM 3309 N N . GLY A 1 412 ? 2.379 36.594 17.672 1 96.62 412 GLY A N 1
ATOM 3310 C CA . GLY A 1 412 ? 2.898 37.938 17.391 1 96.62 412 GLY A CA 1
ATOM 3311 C C . GLY A 1 412 ? 1.812 38.938 17.109 1 96.62 412 GLY A C 1
ATOM 3312 O O . GLY A 1 412 ? 2.051 39.938 16.438 1 96.62 412 GLY A O 1
ATOM 3313 N N . GLY A 1 413 ? 0.605 38.719 17.484 1 95.94 413 GLY A N 1
ATOM 3314 C CA . GLY A 1 413 ? -0.501 39.625 17.25 1 95.94 413 GLY A CA 1
ATOM 3315 C C . GLY A 1 413 ? -0.233 41.031 17.766 1 95.94 413 GLY A C 1
ATOM 3316 O O . GLY A 1 413 ? 0.373 41.188 18.828 1 95.94 413 GLY A O 1
ATOM 3317 N N . HIS A 1 414 ? -0.677 42.031 16.969 1 94.75 414 HIS A N 1
ATOM 3318 C CA . HIS A 1 414 ? -0.369 43.406 17.297 1 94.75 414 HIS A CA 1
ATOM 3319 C C . HIS A 1 414 ? -1.334 44.344 16.594 1 94.75 414 HIS A C 1
ATOM 3321 O O . HIS A 1 414 ? -2.16 43.938 15.789 1 94.75 414 HIS A O 1
ATOM 3327 N N . TYR A 1 415 ? -1.312 45.5 16.938 1 94.44 415 TYR A N 1
ATOM 3328 C CA . TYR A 1 415 ? -1.935 46.625 16.25 1 94.44 415 TYR A CA 1
ATOM 3329 C C . TYR A 1 415 ? -0.995 47.844 16.219 1 94.44 415 TYR A C 1
ATOM 3331 O O . TYR A 1 415 ? -0.647 48.406 17.266 1 94.44 415 TYR A O 1
ATOM 3339 N N . SER A 1 416 ? -0.519 48.25 15.07 1 92.25 416 SER A N 1
ATOM 3340 C CA . SER A 1 416 ? 0.474 49.281 14.906 1 92.25 416 SER A CA 1
ATOM 3341 C C . SER A 1 416 ? -0.054 50.625 15.406 1 92.25 416 SER A C 1
ATOM 3343 O O . SER A 1 416 ? -1.233 50.75 15.742 1 92.25 416 SER A O 1
ATOM 3345 N N . LEU A 1 417 ? 0.826 51.562 15.484 1 93 417 LEU A N 1
ATOM 3346 C CA . LEU A 1 417 ? 0.464 52.906 15.969 1 93 417 LEU A CA 1
ATOM 3347 C C . LEU A 1 417 ? -0.726 53.438 15.195 1 93 417 LEU A C 1
ATOM 3349 O O . LEU A 1 417 ? -0.741 53.406 13.961 1 93 417 LEU A O 1
ATOM 3353 N N . HIS A 1 418 ? -1.715 54 15.938 1 92 418 HIS A N 1
ATOM 3354 C CA . HIS A 1 418 ? -2.936 54.5 15.312 1 92 418 HIS A CA 1
ATOM 3355 C C . HIS A 1 418 ? -3.682 55.438 16.25 1 92 418 HIS A C 1
ATOM 3357 O O . HIS A 1 418 ? -3.322 55.562 17.422 1 92 418 HIS A O 1
ATOM 3363 N N . PHE A 1 419 ? -4.59 56.062 15.656 1 93.19 419 PHE A N 1
ATOM 3364 C CA . PHE A 1 419 ? -5.535 56.875 16.422 1 93.19 419 PHE A CA 1
ATOM 3365 C C . PHE A 1 419 ? -6.902 56.219 16.469 1 93.19 419 PHE A C 1
ATOM 3367 O O . PHE A 1 419 ? -7.285 55.5 15.539 1 93.19 419 PHE A O 1
ATOM 3374 N N . ASP A 1 420 ? -7.59 56.5 17.516 1 93.62 420 ASP A N 1
ATOM 3375 C CA . ASP A 1 420 ? -8.945 55.969 17.594 1 93.62 420 ASP A CA 1
ATOM 3376 C C . ASP A 1 420 ? -9.961 56.938 17.031 1 93.62 420 ASP A C 1
ATOM 3378 O O . ASP A 1 420 ? -11.117 56.594 16.781 1 93.62 420 ASP A O 1
ATOM 3382 N N . TYR A 1 421 ? -9.523 58.125 16.797 1 91.56 421 TYR A N 1
ATOM 3383 C CA . TYR A 1 421 ? -10.422 59.125 16.219 1 91.56 421 TYR A CA 1
ATOM 3384 C C . TYR A 1 421 ? -10.242 59.219 14.711 1 91.56 421 TYR A C 1
ATOM 3386 O O . TYR A 1 421 ? -9.242 58.75 14.172 1 91.56 421 TYR A O 1
ATOM 3394 N N . PHE A 1 422 ? -11.164 59.938 13.992 1 86.62 422 PHE A N 1
ATOM 3395 C CA . PHE A 1 422 ? -11.133 60.094 12.547 1 86.62 422 PHE A CA 1
ATOM 3396 C C . PHE A 1 422 ? -10.656 61.469 12.141 1 86.62 422 PHE A C 1
ATOM 3398 O O . PHE A 1 422 ? -10.211 61.688 11.008 1 86.62 422 PHE A O 1
ATOM 3405 N N . GLY A 1 423 ? -10.789 62.438 13.023 1 82.5 423 GLY A N 1
ATOM 3406 C CA . GLY A 1 423 ? -10.328 63.781 12.766 1 82.5 423 GLY A CA 1
ATOM 3407 C C . GLY A 1 423 ? -11.305 64.625 11.938 1 82.5 423 GLY A C 1
ATOM 3408 O O . GLY A 1 423 ? -10.891 65.375 11.078 1 82.5 423 GLY A O 1
ATOM 3409 N N . PHE A 1 424 ? -12.555 64.5 12.164 1 74.88 424 PHE A N 1
ATOM 3410 C CA . PHE A 1 424 ? -13.586 65.125 11.359 1 74.88 424 PHE A CA 1
ATOM 3411 C C . PHE A 1 424 ? -13.523 66.625 11.5 1 74.88 424 PHE A C 1
ATOM 3413 O O . PHE A 1 424 ? -13.898 67.375 10.578 1 74.88 424 PHE A O 1
ATOM 3420 N N . ALA A 1 425 ? -13.031 67.062 12.633 1 72.06 425 ALA A N 1
ATOM 3421 C CA . ALA A 1 425 ? -13.023 68.5 12.898 1 72.06 425 ALA A CA 1
ATOM 3422 C C . ALA A 1 425 ? -11.844 69.188 12.219 1 72.06 425 ALA A C 1
ATOM 3424 O O . ALA A 1 425 ? -11.805 70.375 12.109 1 72.06 425 ALA A O 1
ATOM 3425 N N . SER A 1 426 ? -11.031 68.312 11.766 1 71.12 426 SER A N 1
ATOM 3426 C CA . SER A 1 426 ? -9.852 68.875 11.117 1 71.12 426 SER A CA 1
ATOM 3427 C C . SER A 1 426 ? -10.211 69.5 9.773 1 71.12 426 SER A C 1
ATOM 3429 O O . SER A 1 426 ? -11.016 69 9.016 1 71.12 426 SER A O 1
ATOM 3431 N N . SER A 1 427 ? -9.711 70.625 9.672 1 67.06 427 SER A N 1
ATOM 3432 C CA . SER A 1 427 ? -9.938 71.312 8.406 1 67.06 427 SER A CA 1
ATOM 3433 C C . SER A 1 427 ? -9.391 70.5 7.23 1 67.06 427 SER A C 1
ATOM 3435 O O . SER A 1 427 ? -9.82 70.688 6.09 1 67.06 427 SER A O 1
ATOM 3437 N N . ASN A 1 428 ? -8.617 69.625 7.598 1 62.06 428 ASN A N 1
ATOM 3438 C CA . ASN A 1 428 ? -7.953 68.875 6.551 1 62.06 428 ASN A CA 1
ATOM 3439 C C . ASN A 1 428 ? -8.648 67.562 6.293 1 62.06 428 ASN A C 1
ATOM 3441 O O . ASN A 1 428 ? -8.18 66.75 5.492 1 62.06 428 ASN A O 1
ATOM 3445 N N . TYR A 1 429 ? -9.711 67.5 6.957 1 69.75 429 TYR A N 1
ATOM 3446 C CA . TYR A 1 429 ? -10.406 66.188 6.75 1 69.75 429 TYR A CA 1
ATOM 3447 C C . TYR A 1 429 ? -11.086 66.188 5.391 1 69.75 429 TYR A C 1
ATOM 3449 O O . TYR A 1 429 ? -11.93 67 5.09 1 69.75 429 TYR A O 1
ATOM 3457 N N . THR A 1 430 ? -10.695 65.312 4.582 1 63.72 430 THR A N 1
ATOM 3458 C CA . THR A 1 430 ? -11.234 65.25 3.225 1 63.72 430 THR A CA 1
ATOM 3459 C C . THR A 1 430 ? -12.031 64 3.004 1 63.72 430 THR A C 1
ATOM 3461 O O . THR A 1 430 ? -12.578 63.781 1.922 1 63.72 430 THR A O 1
ATOM 3464 N N . GLY A 1 431 ? -12.133 63.25 3.973 1 64.5 431 GLY A N 1
ATOM 3465 C CA . GLY A 1 431 ? -12.781 61.969 3.713 1 64.5 431 GLY A CA 1
ATOM 3466 C C . GLY A 1 431 ? -14.297 62.031 3.721 1 64.5 431 GLY A C 1
ATOM 3467 O O . GLY A 1 431 ? -14.867 63.031 4.211 1 64.5 431 GLY A O 1
ATOM 3468 N N . GLU A 1 432 ? -14.93 61.156 3.002 1 71.06 432 GLU A N 1
ATOM 3469 C CA . GLU A 1 432 ? -16.391 61.031 3.035 1 71.06 432 GLU A CA 1
ATOM 3470 C C . GLU A 1 432 ? -16.875 60.531 4.387 1 71.06 432 GLU A C 1
ATOM 3472 O O . GLU A 1 432 ? -16.266 59.656 4.988 1 71.06 432 GLU A O 1
ATOM 3477 N N . ARG A 1 433 ? -17.719 61.312 4.883 1 74.5 433 ARG A N 1
ATOM 3478 C CA . ARG A 1 433 ? -18.297 60.875 6.152 1 74.5 433 ARG A CA 1
ATOM 3479 C C . ARG A 1 433 ? -19.578 60.094 5.926 1 74.5 433 ARG A C 1
ATOM 3481 O O . ARG A 1 433 ? -20.406 60.469 5.098 1 74.5 433 ARG A O 1
ATOM 3488 N N . SER A 1 434 ? -19.594 59 6.516 1 71.06 434 SER A N 1
ATOM 3489 C CA . SER A 1 434 ? -20.844 58.25 6.492 1 71.06 434 SER A CA 1
ATOM 3490 C C . SER A 1 434 ? -21.938 58.938 7.285 1 71.06 434 SER A C 1
ATOM 3492 O O . SER A 1 434 ? -21.656 59.844 8.078 1 71.06 434 SER A O 1
ATOM 3494 N N . HIS A 1 435 ? -23.188 58.594 6.906 1 69.69 435 HIS A N 1
ATOM 3495 C CA . HIS A 1 435 ? -24.312 59.125 7.637 1 69.69 435 HIS A CA 1
ATOM 3496 C C . HIS A 1 435 ? -24.172 58.875 9.133 1 69.69 435 HIS A C 1
ATOM 3498 O O . HIS A 1 435 ? -24.484 59.781 9.938 1 69.69 435 HIS A O 1
ATOM 3504 N N . HIS A 1 436 ? -23.688 57.781 9.422 1 74.62 436 HIS A N 1
ATOM 3505 C CA . HIS A 1 436 ? -23.516 57.406 10.828 1 74.62 436 HIS A CA 1
ATOM 3506 C C . HIS A 1 436 ? -22.484 58.312 11.484 1 74.62 436 HIS A C 1
ATOM 3508 O O . HIS A 1 436 ? -22.672 58.75 12.625 1 74.62 436 HIS A O 1
ATOM 3514 N N . SER A 1 437 ? -21.453 58.562 10.758 1 75.94 437 SER A N 1
ATOM 3515 C CA . SER A 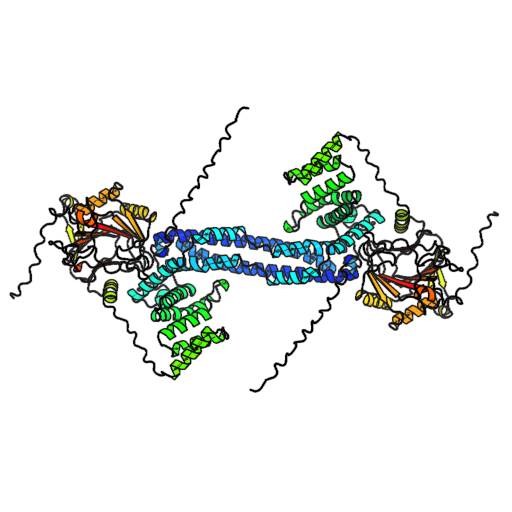1 437 ? -20.391 59.406 11.297 1 75.94 437 SER A CA 1
ATOM 3516 C C . SER A 1 437 ? -20.875 60.844 11.484 1 75.94 437 SER A C 1
ATOM 3518 O O . SER A 1 437 ? -20.406 61.562 12.391 1 75.94 437 SER A O 1
ATOM 3520 N N . ILE A 1 438 ? -21.766 61.188 10.641 1 74.25 438 ILE A N 1
ATOM 3521 C CA . ILE A 1 438 ? -22.297 62.531 10.711 1 74.25 438 ILE A CA 1
ATOM 3522 C C . ILE A 1 438 ? -23.219 62.656 11.922 1 74.25 438 ILE A C 1
ATOM 3524 O O . ILE A 1 438 ? -23.172 63.688 12.633 1 74.25 438 ILE A O 1
ATOM 3528 N N . VAL A 1 439 ? -23.922 61.656 12.141 1 76.19 439 VAL A N 1
ATOM 3529 C CA . VAL A 1 439 ? -24.922 61.719 13.195 1 76.19 439 VAL A CA 1
ATOM 3530 C C . VAL A 1 439 ? -24.25 61.5 14.555 1 76.19 439 VAL A C 1
ATOM 3532 O O . VAL A 1 439 ? -24.562 62.219 15.523 1 76.19 439 VAL A O 1
ATOM 3535 N N . LEU A 1 440 ? -23.328 60.656 14.641 1 83 440 LEU A N 1
ATOM 3536 C CA . LEU A 1 440 ? -22.766 60.25 15.922 1 83 440 LEU A CA 1
ATOM 3537 C C . LEU A 1 440 ? -21.531 61.062 16.266 1 83 440 LEU A C 1
ATOM 3539 O O . LEU A 1 440 ? -21.109 61.125 17.438 1 83 440 LEU A O 1
ATOM 3543 N N . GLY A 1 441 ? -20.922 61.688 15.242 1 85.94 441 GLY A N 1
ATOM 3544 C CA . GLY A 1 441 ? -19.703 62.469 15.445 1 85.94 441 GLY A CA 1
ATOM 3545 C C . GLY A 1 441 ? -18.469 61.562 15.602 1 85.94 441 GLY A C 1
ATOM 3546 O O . GLY A 1 441 ? -18.531 60.375 15.336 1 85.94 441 GLY A O 1
ATOM 3547 N N . ASP A 1 442 ? -17.391 62.188 16 1 90.5 442 ASP A N 1
ATOM 3548 C CA . ASP A 1 442 ? -16.125 61.469 16.156 1 90.5 442 ASP A CA 1
ATOM 3549 C C . ASP A 1 442 ? -16.062 60.75 17.516 1 90.5 442 ASP A C 1
ATOM 3551 O O . ASP A 1 442 ? -16.969 60.906 18.328 1 90.5 442 ASP A O 1
ATOM 3555 N N . ARG A 1 443 ? -15.117 59.875 17.672 1 92.75 443 ARG A N 1
ATOM 3556 C CA . ARG A 1 443 ? -14.898 59.188 18.922 1 92.75 443 ARG A CA 1
ATOM 3557 C C . ARG A 1 443 ? -14.234 60.094 19.953 1 92.75 443 ARG A C 1
ATOM 3559 O O . ARG A 1 443 ? -13.055 60.406 19.828 1 92.75 443 ARG A O 1
ATOM 3566 N N . ILE A 1 444 ? -14.953 60.406 20.938 1 91.56 444 ILE A N 1
ATOM 3567 C CA . ILE A 1 444 ? -14.469 61.375 21.922 1 91.56 444 ILE A CA 1
ATOM 3568 C C . ILE A 1 444 ? -13.539 60.688 22.906 1 91.56 444 ILE A C 1
ATOM 3570 O O . ILE A 1 444 ? -12.586 61.281 23.422 1 91.56 444 ILE A O 1
ATOM 3574 N N . ALA A 1 445 ? -13.797 59.406 23.188 1 94.19 445 ALA A N 1
ATOM 3575 C CA . ALA A 1 445 ? -13.008 58.688 24.188 1 94.19 445 ALA A CA 1
ATOM 3576 C C . ALA A 1 445 ? -13.023 57.188 23.922 1 94.19 445 ALA A C 1
ATOM 3578 O O . ALA A 1 445 ? -13.852 56.719 23.156 1 94.19 445 ALA A O 1
ATOM 3579 N N . THR A 1 446 ? -12.078 56.531 24.5 1 96.31 446 THR A N 1
ATOM 3580 C CA . THR A 1 446 ? -11.938 55.062 24.391 1 96.31 446 THR A CA 1
ATOM 3581 C C . THR A 1 446 ? -11.758 54.438 25.766 1 96.31 446 THR A C 1
ATOM 3583 O O . THR A 1 446 ? -11.023 54.938 26.609 1 96.31 446 THR A O 1
ATOM 3586 N N . VAL A 1 447 ? -12.445 53.344 26.031 1 96.94 447 VAL A N 1
ATOM 3587 C CA . VAL A 1 447 ? -12.18 52.469 27.156 1 96.94 447 VAL A CA 1
ATOM 3588 C C . VAL A 1 447 ? -11.711 51.094 26.641 1 96.94 447 VAL A C 1
ATOM 3590 O O . VAL A 1 447 ? -12.391 50.469 25.828 1 96.94 447 VAL A O 1
ATOM 3593 N N . LEU A 1 448 ? -10.578 50.688 27.094 1 98.19 448 LEU A N 1
ATOM 3594 C CA . LEU A 1 448 ? -9.992 49.406 26.703 1 98.19 448 LEU A CA 1
ATOM 3595 C C . LEU A 1 448 ? -9.828 48.5 27.906 1 98.19 448 LEU A C 1
ATOM 3597 O O . LEU A 1 448 ? -9.07 48.812 28.828 1 98.19 448 LEU A O 1
ATOM 3601 N N . PHE A 1 449 ? -10.523 47.375 27.891 1 98.25 449 PHE A N 1
ATOM 3602 C CA . PHE A 1 449 ? -10.453 46.406 28.969 1 98.25 449 PHE A CA 1
ATOM 3603 C C . PHE A 1 449 ? -9.453 45.312 28.625 1 98.25 449 PHE A C 1
ATOM 3605 O O . PHE A 1 449 ? -9.398 44.844 27.484 1 98.25 449 PHE A O 1
ATOM 3612 N N . TYR A 1 450 ? -8.703 44.906 29.594 1 98.38 450 TYR A N 1
ATOM 3613 C CA . TYR A 1 450 ? -7.887 43.688 29.5 1 98.38 450 TYR A CA 1
ATOM 3614 C C . TYR A 1 450 ? -8.586 42.5 30.156 1 98.38 450 TYR A C 1
ATOM 3616 O O . TYR A 1 450 ? -8.875 42.531 31.344 1 98.38 450 TYR A O 1
ATOM 3624 N N . LEU A 1 451 ? -8.789 41.469 29.391 1 98.5 451 LEU A N 1
ATOM 3625 C CA . LEU A 1 451 ? -9.539 40.312 29.891 1 98.5 451 LEU A CA 1
ATOM 3626 C C . LEU A 1 451 ? -8.602 39.25 30.406 1 98.5 451 LEU A C 1
ATOM 3628 O O . LEU A 1 451 ? -9.016 38.375 31.156 1 98.5 451 LEU A O 1
ATOM 3632 N N . THR A 1 452 ? -7.348 39.281 29.984 1 98.25 452 THR A N 1
ATOM 3633 C CA . THR A 1 452 ? -6.379 38.281 30.422 1 98.25 452 THR A CA 1
ATOM 3634 C C . THR A 1 452 ? -5.055 38.938 30.797 1 98.25 452 THR A C 1
ATOM 3636 O O . THR A 1 452 ? -4.75 40.031 30.328 1 98.25 452 THR A O 1
ATOM 3639 N N . ASP A 1 453 ? -4.336 38.219 31.688 1 97.06 453 ASP A N 1
ATOM 3640 C CA . ASP A 1 453 ? -2.92 38.531 31.859 1 97.06 453 ASP A CA 1
ATOM 3641 C C . ASP A 1 453 ? -2.102 38.062 30.656 1 97.06 453 ASP A C 1
ATOM 3643 O O . ASP A 1 453 ? -2.514 37.125 29.953 1 97.06 453 ASP A O 1
ATOM 3647 N N . VAL A 1 454 ? -1.037 38.688 30.406 1 97.19 454 VAL A N 1
ATOM 3648 C CA . VAL A 1 454 ? -0.111 38.281 29.344 1 97.19 454 VAL A CA 1
ATOM 3649 C C . VAL A 1 454 ? 1.296 38.156 29.922 1 97.19 454 VAL A C 1
ATOM 3651 O O . VAL A 1 454 ? 1.812 39.062 30.547 1 97.19 454 VAL A O 1
ATOM 3654 N N . GLU A 1 455 ? 1.877 37.062 29.75 1 95.94 455 GLU A N 1
ATOM 3655 C CA . GLU A 1 455 ? 3.16 36.75 30.375 1 95.94 455 GLU A CA 1
ATOM 3656 C C . GLU A 1 455 ? 4.27 37.625 29.812 1 95.94 455 GLU A C 1
ATOM 3658 O O . GLU A 1 455 ? 5.082 38.188 30.562 1 95.94 455 GLU A O 1
ATOM 3663 N N . GLN A 1 456 ? 4.383 37.75 28.516 1 96 456 GLN A N 1
ATOM 3664 C CA . GLN A 1 456 ? 5.391 38.594 27.875 1 96 456 GLN A CA 1
ATOM 3665 C C . GLN A 1 456 ? 4.801 39.344 26.703 1 96 456 GLN A C 1
ATOM 3667 O O . GLN A 1 456 ? 4.062 38.781 25.891 1 96 456 GLN A O 1
ATOM 3672 N N . GLY A 1 457 ? 5.137 40.625 26.672 1 94.88 457 GLY A N 1
ATOM 3673 C CA . GLY A 1 457 ? 4.66 41.469 25.578 1 94.88 457 GLY A CA 1
ATOM 3674 C C . GLY A 1 457 ? 3.219 41.906 25.766 1 94.88 457 GLY A C 1
ATOM 3675 O O . GLY A 1 457 ? 2.684 41.844 26.875 1 94.88 457 GLY A O 1
ATOM 3676 N N . GLY A 1 458 ? 2.635 42.531 24.719 1 96.12 458 GLY A N 1
ATOM 3677 C CA . GLY A 1 458 ? 1.214 42.812 24.641 1 96.12 458 GLY A CA 1
ATOM 3678 C C . GLY A 1 458 ? 0.851 44.156 25.234 1 96.12 458 GLY A C 1
ATOM 3679 O O . GLY A 1 458 ? -0.33 44.5 25.344 1 96.12 458 GLY A O 1
ATOM 3680 N N . ALA A 1 459 ? 1.758 44.938 25.531 1 95.88 459 ALA A N 1
ATOM 3681 C CA . ALA A 1 459 ? 1.479 46.219 26.156 1 95.88 459 ALA A CA 1
ATOM 3682 C C . ALA A 1 459 ? 0.752 47.156 25.203 1 95.88 459 ALA A C 1
ATOM 3684 O O . ALA A 1 459 ? 0.922 47.062 23.984 1 95.88 459 ALA A O 1
ATOM 3685 N N . THR A 1 460 ? -0.076 47.969 25.719 1 96.56 460 THR A N 1
ATOM 3686 C CA . THR A 1 460 ? -0.567 49.156 25.016 1 96.56 460 THR A CA 1
ATOM 3687 C C . THR A 1 460 ? 0.356 50.344 25.25 1 96.56 460 THR A C 1
ATOM 3689 O O . THR A 1 460 ? 0.576 50.75 26.391 1 96.56 460 THR A O 1
ATOM 3692 N N . VAL A 1 461 ? 0.866 50.906 24.188 1 94.88 461 VAL A N 1
ATOM 3693 C CA . VAL A 1 461 ? 1.851 51.969 24.328 1 94.88 461 VAL A CA 1
ATOM 3694 C C . VAL A 1 461 ? 1.363 53.219 23.609 1 94.88 461 VAL A C 1
ATOM 3696 O O . VAL A 1 461 ? 0.734 53.125 22.547 1 94.88 461 VAL A O 1
ATOM 3699 N N . PHE A 1 462 ? 1.599 54.312 24.234 1 93.75 462 PHE A N 1
ATOM 3700 C CA . PHE A 1 462 ? 1.358 55.625 23.609 1 93.75 462 PHE A CA 1
ATOM 3701 C C . PHE A 1 462 ? 2.658 56.219 23.094 1 93.75 462 PHE A C 1
ATOM 3703 O O . PHE A 1 462 ? 3.43 56.812 23.859 1 93.75 462 PHE A O 1
ATOM 3710 N N . GLY A 1 463 ? 2.904 56.094 21.859 1 87.75 463 GLY A N 1
ATOM 3711 C CA . GLY A 1 463 ? 4.188 56.281 21.188 1 87.75 463 GLY A CA 1
ATOM 3712 C C . GLY A 1 463 ? 4.77 57.656 21.391 1 87.75 463 GLY A C 1
ATOM 3713 O O . GLY A 1 463 ? 5.988 57.812 21.484 1 87.75 463 GLY A O 1
ATOM 3714 N N . ASN A 1 464 ? 3.949 58.625 21.469 1 87 464 ASN A N 1
ATOM 3715 C CA . ASN A 1 464 ? 4.449 60 21.484 1 87 464 ASN A CA 1
ATOM 3716 C C . ASN A 1 464 ? 4.777 60.469 22.906 1 87 464 ASN A C 1
ATOM 3718 O O . ASN A 1 464 ? 5.488 61.469 23.094 1 87 464 ASN A O 1
ATOM 3722 N N . VAL A 1 465 ? 4.246 59.75 23.938 1 89 465 VAL A N 1
ATOM 3723 C CA . VAL A 1 465 ? 4.414 60.281 25.281 1 89 465 VAL A CA 1
ATOM 3724 C C . VAL A 1 465 ? 5.09 59.219 26.156 1 89 465 VAL A C 1
ATOM 3726 O O . VAL A 1 465 ? 5.383 59.469 27.328 1 89 465 VAL A O 1
ATOM 3729 N N . GLY A 1 466 ? 5.23 58.031 25.672 1 86.94 466 GLY A N 1
ATOM 3730 C CA . GLY A 1 466 ? 6.012 57 26.359 1 86.94 466 GLY A CA 1
ATOM 3731 C C . GLY A 1 466 ? 5.219 56.25 27.391 1 86.94 466 GLY A C 1
ATOM 3732 O O . GLY A 1 466 ? 5.793 55.594 28.281 1 86.94 466 GLY A O 1
ATOM 3733 N N . TYR A 1 467 ? 3.85 56.312 27.453 1 90.69 467 TYR A N 1
ATOM 3734 C CA . TYR A 1 467 ? 3.023 55.531 28.359 1 90.69 467 TYR A CA 1
ATOM 3735 C C . TYR A 1 467 ? 2.988 54.062 27.906 1 90.69 467 TYR A C 1
ATOM 3737 O O . TYR A 1 467 ? 2.959 53.781 26.719 1 90.69 467 TYR A O 1
ATOM 3745 N N . SER A 1 468 ? 3.143 53.188 28.875 1 92.62 468 SER A N 1
ATOM 3746 C CA . SER A 1 468 ? 2.982 51.75 28.609 1 92.62 468 SER A CA 1
ATOM 3747 C C . SER A 1 468 ? 2.117 51.094 29.672 1 92.62 468 SER A C 1
ATOM 3749 O O . SER A 1 468 ? 2.334 51.312 30.875 1 92.62 468 SER A O 1
ATOM 3751 N N . VAL A 1 469 ? 1.162 50.375 29.234 1 94.06 469 VAL A N 1
ATOM 3752 C CA . VAL A 1 469 ? 0.302 49.625 30.141 1 94.06 469 VAL A CA 1
ATOM 3753 C C . VAL A 1 469 ? 0.311 48.125 29.75 1 94.06 469 VAL A C 1
ATOM 3755 O O . VAL A 1 469 ? -0.058 47.781 28.625 1 94.06 469 VAL A O 1
ATOM 3758 N N . TYR A 1 470 ? 0.695 47.312 30.719 1 94.19 470 TYR A N 1
ATOM 3759 C CA . TYR A 1 470 ? 0.708 45.875 30.469 1 94.19 470 TYR A CA 1
ATOM 3760 C C . TYR A 1 470 ? -0.624 45.25 30.859 1 94.19 470 TYR A C 1
ATOM 3762 O O . TYR A 1 470 ? -1.235 45.625 31.859 1 94.19 470 TYR A O 1
ATOM 3770 N N . PRO A 1 471 ? -0.997 44.25 30.094 1 96.44 471 PRO A N 1
ATOM 3771 C CA . PRO A 1 471 ? -2.312 43.656 30.344 1 96.44 471 PRO A CA 1
ATOM 3772 C C . PRO A 1 471 ? -2.402 42.938 31.688 1 96.44 471 PRO A C 1
ATOM 3774 O O . PRO A 1 471 ? -1.591 42.062 31.984 1 96.44 471 PRO A O 1
ATOM 3777 N N . GLN A 1 472 ? -3.357 43.312 32.438 1 96.38 472 GLN A N 1
ATOM 3778 C CA . GLN A 1 472 ? -3.785 42.656 33.656 1 96.38 472 GLN A CA 1
ATOM 3779 C C . GLN A 1 472 ? -5.289 42.375 33.656 1 96.38 472 GLN A C 1
ATOM 3781 O O . GLN A 1 472 ? -6.082 43.312 33.469 1 96.38 472 GLN A O 1
ATOM 3786 N N . ALA A 1 473 ? -5.59 41.125 33.906 1 97.81 473 ALA A N 1
ATOM 3787 C CA . ALA A 1 473 ? -6.992 40.719 33.812 1 97.81 473 ALA A CA 1
ATOM 3788 C C . ALA A 1 473 ? -7.859 41.562 34.75 1 97.81 473 ALA A C 1
ATOM 3790 O O . ALA A 1 473 ? -7.516 41.719 35.938 1 97.81 473 ALA A O 1
ATOM 3791 N N . GLY A 1 474 ? -8.93 42.094 34.188 1 97.56 474 GLY A N 1
ATOM 3792 C CA . GLY A 1 474 ? -9.906 42.781 35 1 97.56 474 GLY A CA 1
ATOM 3793 C C . GLY A 1 474 ? -9.648 44.281 35.094 1 97.56 474 GLY A C 1
ATOM 3794 O O . GLY A 1 474 ? -10.398 45 35.75 1 97.56 474 GLY A O 1
ATOM 3795 N N . THR A 1 475 ? -8.656 44.812 34.406 1 96.62 475 THR A N 1
ATOM 3796 C CA . THR A 1 475 ? -8.352 46.219 34.406 1 96.62 475 THR A CA 1
ATOM 3797 C C . THR A 1 475 ? -8.844 46.875 33.125 1 96.62 475 THR A C 1
ATOM 3799 O O . THR A 1 475 ? -9.25 46.188 32.188 1 96.62 475 THR A O 1
ATOM 3802 N N . ALA A 1 476 ? -8.859 48.219 33.125 1 97.56 476 ALA A N 1
ATOM 3803 C CA . ALA A 1 476 ? -9.242 49 31.938 1 97.56 476 ALA A CA 1
ATOM 3804 C C . ALA A 1 476 ? -8.516 50.344 31.891 1 97.56 476 ALA A C 1
ATOM 3806 O O . ALA A 1 476 ? -8.32 50.969 32.938 1 97.56 476 ALA A O 1
ATOM 3807 N N . ILE A 1 477 ? -8.156 50.719 30.734 1 96.88 477 ILE A N 1
ATOM 3808 C CA . ILE A 1 477 ? -7.605 52.062 30.594 1 96.88 477 ILE A CA 1
ATOM 3809 C C . ILE A 1 477 ? -8.617 52.969 29.875 1 96.88 477 ILE A C 1
ATOM 3811 O O . ILE A 1 477 ? -9.422 52.469 29.062 1 96.88 477 ILE A O 1
ATOM 3815 N N . PHE A 1 478 ? -8.609 54.25 30.188 1 95.75 478 PHE A N 1
ATOM 3816 C CA . PHE A 1 478 ? -9.477 55.281 29.625 1 95.75 478 PHE A CA 1
ATOM 3817 C C . PHE A 1 478 ? -8.664 56.5 29.188 1 95.75 478 PHE A C 1
ATOM 3819 O O . PHE A 1 478 ? -7.738 56.906 29.891 1 95.75 478 PHE A O 1
ATOM 3826 N N . TRP A 1 479 ? -8.992 57 28 1 94.81 479 TRP A N 1
ATOM 3827 C CA . TRP A 1 479 ? -8.391 58.281 27.578 1 94.81 479 TRP A CA 1
ATOM 3828 C C . TRP A 1 479 ? -9.344 59.062 26.672 1 94.81 479 TRP A C 1
ATOM 3830 O O . TRP A 1 479 ? -10.258 58.469 26.078 1 94.81 479 TRP A O 1
ATOM 3840 N N . TYR A 1 480 ? -9.102 60.344 26.609 1 93.81 480 TYR A N 1
ATOM 3841 C CA . TYR A 1 480 ? -9.82 61.219 25.688 1 93.81 480 TYR A CA 1
ATOM 3842 C C . TYR A 1 480 ? -9.133 61.281 24.328 1 93.81 480 TYR A C 1
ATOM 3844 O O . TYR A 1 480 ? -7.934 61.562 24.25 1 93.81 480 TYR A O 1
ATOM 3852 N N . ASN A 1 481 ? -9.891 61.031 23.312 1 94.56 481 ASN A N 1
ATOM 3853 C CA . ASN A 1 481 ? -9.359 61.125 21.953 1 94.56 481 ASN A CA 1
ATOM 3854 C C . ASN A 1 481 ? -9.367 62.594 21.453 1 94.56 481 ASN A C 1
ATOM 3856 O O . ASN A 1 481 ? -8.516 62.969 20.641 1 94.56 481 ASN A O 1
ATOM 3860 N N . LEU A 1 482 ? -10.375 63.25 21.906 1 90.88 482 LEU A N 1
ATOM 3861 C CA . LEU A 1 482 ? -10.594 64.625 21.422 1 90.88 482 LEU A CA 1
ATOM 3862 C C . LEU A 1 482 ? -10.359 65.625 22.531 1 90.88 482 LEU A C 1
ATOM 3864 O O . LEU A 1 482 ? -10.625 65.375 23.703 1 90.88 482 LEU A O 1
ATOM 3868 N N . ASP A 1 483 ? -9.906 66.75 22.062 1 84.94 483 ASP A N 1
ATOM 3869 C CA . ASP A 1 483 ? -9.836 67.875 23.031 1 84.94 483 ASP A CA 1
ATOM 3870 C C . ASP A 1 483 ? -11.195 68.562 23.188 1 84.94 483 ASP A C 1
ATOM 3872 O O . ASP A 1 483 ? -12.203 68.062 22.672 1 84.94 483 ASP A O 1
ATOM 3876 N N . THR A 1 484 ? -11.188 69.625 23.938 1 80.25 484 THR A N 1
ATOM 3877 C CA . THR A 1 484 ? -12.445 70.25 24.281 1 80.25 484 THR A CA 1
ATOM 3878 C C . THR A 1 484 ? -13.055 70.938 23.062 1 80.25 484 THR A C 1
ATOM 3880 O O . THR A 1 484 ? -14.258 71.188 23.031 1 80.25 484 THR A O 1
ATOM 3883 N N . ASP A 1 485 ? -12.188 71.188 22.016 1 79.62 485 ASP A N 1
ATOM 3884 C CA . ASP A 1 485 ? -12.672 71.812 20.812 1 79.62 485 ASP A CA 1
ATOM 3885 C C . ASP A 1 485 ? -13.086 70.812 19.75 1 79.62 485 ASP A C 1
ATOM 3887 O O . ASP A 1 485 ? -13.469 71.188 18.641 1 79.62 485 ASP A O 1
ATOM 3891 N N . GLY A 1 486 ? -12.977 69.625 20.125 1 83.25 486 GLY A N 1
ATOM 3892 C CA . GLY A 1 486 ? -13.414 68.562 19.203 1 83.25 486 GLY A CA 1
ATOM 3893 C C . GLY A 1 486 ? -12.312 68.062 18.281 1 83.25 486 GLY A C 1
ATOM 3894 O O . GLY A 1 486 ? -12.539 67.25 17.422 1 83.25 486 GLY A O 1
ATOM 3895 N N . ASN A 1 487 ? -11.141 68.562 18.438 1 87.75 487 ASN A N 1
ATOM 3896 C CA . ASN A 1 487 ? -10.016 68.188 17.609 1 87.75 487 ASN A CA 1
ATOM 3897 C C . ASN A 1 487 ? -9.352 66.875 18.172 1 87.75 487 ASN A C 1
ATOM 3899 O O . ASN A 1 487 ? -9.242 66.75 19.391 1 87.75 487 ASN A O 1
ATOM 3903 N N . GLY A 1 488 ? -8.914 66.062 17.312 1 92.31 488 GLY A N 1
ATOM 3904 C CA . GLY A 1 488 ? -8.172 64.938 17.734 1 92.31 488 GLY A CA 1
ATOM 3905 C C . GLY A 1 488 ? -6.879 65.25 18.453 1 92.31 488 GLY A C 1
ATOM 3906 O O . GLY A 1 488 ? -6.152 66.125 18.031 1 92.31 488 GLY A O 1
ATOM 3907 N N . ASP A 1 489 ? -6.59 64.562 19.547 1 92.94 489 ASP A N 1
ATOM 3908 C CA . ASP A 1 489 ? -5.344 64.75 20.281 1 92.94 489 ASP A CA 1
ATOM 3909 C C . ASP A 1 489 ? -4.234 63.875 19.719 1 92.94 489 ASP A C 1
ATOM 3911 O O . ASP A 1 489 ? -4.254 62.656 19.875 1 92.94 489 ASP A O 1
ATOM 3915 N N . PRO A 1 490 ? -3.238 64.438 19.109 1 92.88 490 PRO A N 1
ATOM 3916 C CA . PRO A 1 490 ? -2.182 63.656 18.484 1 92.88 490 PRO A CA 1
ATOM 3917 C C . PRO A 1 490 ? -1.376 62.844 19.5 1 92.88 490 PRO A C 1
ATOM 3919 O O . PRO A 1 490 ? -0.707 61.875 19.125 1 92.88 490 PRO A O 1
ATOM 3922 N N . LEU A 1 491 ? -1.467 63.219 20.766 1 93.56 491 LEU A N 1
ATOM 3923 C CA . LEU A 1 491 ? -0.695 62.531 21.797 1 93.56 491 LEU A CA 1
ATOM 3924 C C . LEU A 1 491 ? -1.337 61.188 22.156 1 93.56 491 LEU A C 1
ATOM 3926 O O . LEU A 1 491 ? -0.721 60.375 22.828 1 93.56 491 LEU A O 1
ATOM 3930 N N . THR A 1 492 ? -2.504 60.906 21.609 1 95 492 THR A N 1
ATOM 3931 C CA . THR A 1 492 ? -3.201 59.688 21.953 1 95 492 THR A CA 1
ATOM 3932 C C . THR A 1 492 ? -2.869 58.594 20.938 1 95 492 THR A C 1
ATOM 3934 O O . THR A 1 492 ? -3.492 57.531 20.938 1 95 492 THR A O 1
ATOM 3937 N N . ARG A 1 493 ? -1.908 58.844 20.047 1 94.5 493 ARG A N 1
ATOM 3938 C CA . ARG A 1 493 ? -1.454 57.781 19.156 1 94.5 493 ARG A CA 1
ATOM 3939 C C . ARG A 1 493 ? -0.899 56.594 19.953 1 94.5 493 ARG A C 1
ATOM 3941 O O . ARG A 1 493 ? 0.036 56.75 20.734 1 94.5 493 ARG A O 1
ATOM 3948 N N . HIS A 1 494 ? -1.483 55.438 19.75 1 94.5 494 HIS A N 1
ATOM 3949 C CA . HIS A 1 494 ? -1.104 54.281 20.562 1 94.5 494 HIS A CA 1
ATOM 3950 C C . HIS A 1 494 ? -1.039 53 19.734 1 94.5 494 HIS A C 1
ATOM 3952 O O . HIS A 1 494 ? -1.396 53.031 18.562 1 94.5 494 HIS A O 1
ATOM 3958 N N . ALA A 1 495 ? -0.487 51.969 20.312 1 94.88 495 ALA A N 1
ATOM 3959 C CA . ALA A 1 495 ? -0.314 50.688 19.656 1 94.88 495 ALA A CA 1
ATOM 3960 C C . ALA A 1 495 ? -0.499 49.531 20.656 1 94.88 495 ALA A C 1
ATOM 3962 O O . ALA A 1 495 ? -0.462 49.75 21.859 1 94.88 495 ALA A O 1
ATOM 3963 N N . SER A 1 496 ? -0.901 48.469 20.125 1 95.81 496 SER A N 1
ATOM 3964 C CA . SER A 1 496 ? -0.786 47.188 20.859 1 95.81 496 SER A CA 1
ATOM 3965 C C . SER A 1 496 ? 0.479 46.438 20.469 1 95.81 496 SER A C 1
ATOM 3967 O O . SER A 1 496 ? 0.593 45.969 19.328 1 95.81 496 SER A O 1
ATOM 3969 N N . CYS A 1 497 ? 1.377 46.312 21.375 1 95.81 497 CYS A N 1
ATOM 3970 C CA . CYS A 1 497 ? 2.635 45.656 21.094 1 95.81 497 CYS A CA 1
ATOM 3971 C C . CYS A 1 497 ? 2.406 44.156 20.828 1 95.81 497 CYS A C 1
ATOM 3973 O O . CYS A 1 497 ? 1.463 43.562 21.359 1 95.81 497 CYS A O 1
ATOM 3975 N N . PRO A 1 498 ? 3.295 43.562 20.031 1 96.19 498 PRO A N 1
ATOM 3976 C CA . PRO A 1 498 ? 3.146 42.125 19.75 1 96.19 498 PRO A CA 1
ATOM 3977 C C . PRO A 1 498 ? 3.164 41.281 21.016 1 96.19 498 PRO A C 1
ATOM 3979 O O . PRO A 1 498 ? 4 41.5 21.906 1 96.19 498 PRO A O 1
ATOM 3982 N N . VAL A 1 499 ? 2.186 40.375 21.047 1 97.12 499 VAL A N 1
ATOM 3983 C CA . VAL A 1 499 ? 2.178 39.375 22.141 1 97.12 499 VAL A CA 1
ATOM 3984 C C . VAL A 1 499 ? 3.334 38.406 21.953 1 97.12 499 VAL A C 1
ATOM 3986 O O . VAL A 1 499 ? 3.506 37.844 20.875 1 97.12 499 VAL A O 1
ATOM 3989 N N . VAL A 1 500 ? 4.164 38.219 22.953 1 96.69 500 VAL A N 1
ATOM 3990 C CA . VAL A 1 500 ? 5.285 37.312 22.859 1 96.69 500 VAL A CA 1
ATOM 3991 C C . VAL A 1 500 ? 4.867 35.938 23.422 1 96.69 500 VAL A C 1
ATOM 3993 O O . VAL A 1 500 ? 4.707 34.969 22.656 1 96.69 500 VAL A O 1
ATOM 3996 N N . VAL A 1 501 ? 4.562 35.875 24.719 1 97.56 501 VAL A N 1
ATOM 3997 C CA . VAL A 1 501 ? 4.043 34.656 25.344 1 97.56 501 VAL A CA 1
ATOM 3998 C C . VAL A 1 501 ? 2.752 34.969 26.094 1 97.56 501 VAL A C 1
ATOM 4000 O O . VAL A 1 501 ? 2.752 35.781 27.031 1 97.56 501 VAL A O 1
ATOM 4003 N N . GLY A 1 502 ? 1.65 34.375 25.625 1 97.5 502 GLY A N 1
ATOM 4004 C CA . GLY A 1 502 ? 0.36 34.594 26.25 1 97.5 502 GLY A CA 1
ATOM 4005 C C . GLY A 1 502 ? -0.785 34.656 25.266 1 97.5 502 GLY A C 1
ATOM 4006 O O . GLY A 1 502 ? -0.562 34.688 24.047 1 97.5 502 GLY A O 1
ATOM 4007 N N . SER A 1 503 ? -1.965 34.594 25.781 1 97.75 503 SER A N 1
ATOM 4008 C CA . SER A 1 503 ? -3.193 34.812 25.016 1 97.75 503 SER A CA 1
ATOM 4009 C C . SER A 1 503 ? -3.869 36.125 25.438 1 97.75 503 SER A C 1
ATOM 4011 O O . SER A 1 503 ? -4.641 36.156 26.391 1 97.75 503 SER A O 1
ATOM 4013 N N . LYS A 1 504 ? -3.648 37.125 24.641 1 98.25 504 LYS A N 1
ATOM 4014 C CA . LYS A 1 504 ? -4.168 38.438 24.984 1 98.25 504 LYS A CA 1
ATOM 4015 C C . LYS A 1 504 ? -5.605 38.594 24.5 1 98.25 504 LYS A C 1
ATOM 4017 O O . LYS A 1 504 ? -5.887 38.438 23.312 1 98.25 504 LYS A O 1
ATOM 4022 N N . TRP A 1 505 ? -6.477 38.781 25.422 1 98.5 505 TRP A N 1
ATOM 4023 C CA . TRP A 1 505 ? -7.871 39.156 25.172 1 98.5 505 TRP A CA 1
ATOM 4024 C C . TRP A 1 505 ? -8.156 40.562 25.641 1 98.5 505 TRP A C 1
ATOM 4026 O O . TRP A 1 505 ? -7.785 40.938 26.75 1 98.5 505 TRP A O 1
ATOM 4036 N N . VAL A 1 506 ? -8.805 41.375 24.75 1 98.38 506 VAL A N 1
ATOM 4037 C CA . VAL A 1 506 ? -9.188 42.719 25.125 1 98.38 506 VAL A CA 1
ATOM 4038 C C . VAL A 1 506 ? -10.625 43 24.688 1 98.38 506 VAL A C 1
ATOM 4040 O O . VAL A 1 506 ? -11.156 42.281 23.828 1 98.38 506 VAL A O 1
ATOM 4043 N N . MET A 1 507 ? -11.219 43.875 25.266 1 97.94 507 MET A N 1
ATOM 4044 C CA . MET A 1 507 ? -12.516 44.406 24.859 1 97.94 507 MET A CA 1
ATOM 4045 C C . MET A 1 507 ? -12.484 45.938 24.781 1 97.94 507 MET A C 1
ATOM 4047 O O . MET A 1 507 ? -12.07 46.594 25.734 1 97.94 507 MET A O 1
ATOM 4051 N N . THR A 1 508 ? -12.898 46.531 23.672 1 97.12 508 THR A N 1
ATOM 4052 C CA . THR A 1 508 ? -12.828 47.969 23.484 1 97.12 508 THR A CA 1
ATOM 4053 C C . THR A 1 508 ? -14.227 48.562 23.359 1 97.12 508 THR A C 1
ATOM 4055 O O . THR A 1 508 ? -15.109 48 22.719 1 97.12 508 THR A O 1
ATOM 4058 N N . GLU A 1 509 ? -14.445 49.688 23.984 1 96.12 509 GLU A N 1
ATOM 4059 C CA . GLU A 1 509 ? -15.609 50.562 23.844 1 96.12 509 GLU A CA 1
ATOM 4060 C C . GLU A 1 509 ? -15.203 51.938 23.312 1 96.12 509 GLU A C 1
ATOM 4062 O O . GLU A 1 509 ? -14.422 52.656 23.953 1 96.12 509 GLU A O 1
ATOM 4067 N N . TRP A 1 510 ? -15.719 52.281 22.156 1 94.75 510 TRP A N 1
ATOM 4068 C CA . TRP A 1 510 ? -15.516 53.594 21.594 1 94.75 510 TRP A CA 1
ATOM 4069 C C . TRP A 1 510 ? -16.75 54.469 21.828 1 94.75 510 TRP A C 1
ATOM 4071 O O . TRP A 1 510 ? -17.859 54.125 21.422 1 94.75 510 TRP A O 1
ATOM 4081 N N . ILE A 1 511 ? -16.531 55.594 22.438 1 92.44 511 ILE A N 1
ATOM 4082 C CA . ILE A 1 511 ? -17.594 56.531 22.797 1 92.44 511 ILE A CA 1
ATOM 4083 C C . ILE A 1 511 ? -17.625 57.688 21.828 1 92.44 511 ILE A C 1
ATOM 4085 O O . ILE A 1 511 ? -16.594 58.344 21.594 1 92.44 511 ILE A O 1
ATOM 4089 N N . HIS A 1 512 ? -18.797 58.094 21.312 1 90.94 512 HIS A N 1
ATOM 4090 C CA . HIS A 1 512 ? -18.906 59.156 20.312 1 90.94 512 HIS A CA 1
ATOM 4091 C C . HIS A 1 512 ? -19.266 60.469 20.969 1 90.94 512 HIS A C 1
ATOM 4093 O O . HIS A 1 512 ? -19.797 60.5 22.078 1 90.94 512 HIS A O 1
ATOM 4099 N N . GLU A 1 513 ? -19.094 61.562 20.234 1 85.44 513 GLU A N 1
ATOM 4100 C CA . GLU A 1 513 ? -19.156 62.906 20.812 1 85.44 513 GLU A CA 1
ATOM 4101 C C . GLU A 1 513 ? -20.578 63.438 20.781 1 85.44 513 GLU A C 1
ATOM 4103 O O . GLU A 1 513 ? -20.953 64.312 21.594 1 85.44 513 GLU A O 1
ATOM 4108 N N . ALA A 1 514 ? -21.453 63.094 19.938 1 77.5 514 ALA A N 1
ATOM 4109 C CA . ALA A 1 514 ? -22.719 63.781 19.656 1 77.5 514 ALA A CA 1
ATOM 4110 C C . ALA A 1 514 ? -23.547 63.938 20.938 1 77.5 514 ALA A C 1
ATOM 4112 O O . ALA A 1 514 ? -24.109 65 21.188 1 77.5 514 ALA A O 1
ATOM 4113 N N . ARG A 1 515 ? -23.641 62.969 21.703 1 73.56 515 ARG A N 1
ATOM 4114 C CA . ARG A 1 515 ? -24.531 63.031 22.859 1 73.56 515 ARG A CA 1
ATOM 4115 C C . ARG A 1 515 ? -23.797 63.562 24.078 1 73.56 515 ARG A C 1
ATOM 4117 O O . ARG A 1 515 ? -24.359 63.625 25.172 1 73.56 515 ARG A O 1
ATOM 4124 N N . GLN A 1 516 ? -22.562 64.062 23.875 1 74.94 516 GLN A N 1
ATOM 4125 C CA . GLN A 1 516 ? -21.766 64.375 25.062 1 74.94 516 GLN A CA 1
ATOM 4126 C C . GLN A 1 516 ? -21.75 65.938 25.281 1 74.94 516 GLN A C 1
ATOM 4128 O O . GLN A 1 516 ? -21.078 66.375 26.203 1 74.94 516 GLN A O 1
ATOM 4133 N N . ILE A 1 517 ? -22.359 66.688 24.547 1 62.56 517 ILE A N 1
ATOM 4134 C CA . ILE A 1 517 ? -22.297 68.125 24.516 1 62.56 517 ILE A CA 1
ATOM 4135 C C . ILE A 1 517 ? -22.594 68.688 25.906 1 62.56 517 ILE A C 1
ATOM 4137 O O . ILE A 1 517 ? -21.953 69.625 26.359 1 62.56 517 ILE A O 1
ATOM 4141 N N . PHE A 1 518 ? -23.469 68.062 26.531 1 60.34 518 PHE A N 1
ATOM 4142 C CA . PHE A 1 518 ? -23.859 68.625 27.797 1 60.34 518 PHE A CA 1
ATOM 4143 C C . PHE A 1 518 ? -23.141 67.938 28.953 1 60.34 518 PHE A C 1
ATOM 4145 O O . PHE A 1 518 ? -23.359 68.312 30.125 1 60.34 518 PHE A O 1
ATOM 4152 N N . ILE A 1 519 ? -22.359 67.062 28.734 1 59.91 519 ILE A N 1
ATOM 4153 C CA . ILE A 1 519 ? -21.766 66.25 29.797 1 59.91 519 ILE A CA 1
ATOM 4154 C C . ILE A 1 519 ? -20.297 66.625 29.969 1 59.91 519 ILE A C 1
ATOM 4156 O O . ILE A 1 519 ? -19.812 66.75 31.109 1 59.91 519 ILE A O 1
ATOM 4160 N N . ARG A 1 520 ? -19.484 66.875 28.969 1 58.38 520 ARG A N 1
ATOM 4161 C CA . ARG A 1 520 ? -18.047 67.125 29.109 1 58.38 520 ARG A CA 1
ATOM 4162 C C . ARG A 1 520 ? -17.766 68.5 29.688 1 58.38 520 ARG A C 1
ATOM 4164 O O . ARG A 1 520 ? -18.234 69.5 29.156 1 58.38 520 ARG A O 1
ATOM 4171 N N . PRO A 1 521 ? -17.234 68.438 30.953 1 49.75 521 PRO A N 1
ATOM 4172 C CA . PRO A 1 521 ? -16.859 69.812 31.453 1 49.75 521 PRO A CA 1
ATOM 4173 C C . PRO A 1 521 ? -15.867 70.5 30.547 1 49.75 521 PRO A C 1
ATOM 4175 O O . PRO A 1 521 ? -15.062 69.875 29.859 1 49.75 521 PRO A O 1
ATOM 4178 N N . CYS A 1 522 ? -15.977 71.688 30.156 1 42.72 522 CYS A N 1
ATOM 4179 C CA . CYS A 1 522 ? -15 72.5 29.453 1 42.72 522 CYS A CA 1
ATOM 4180 C C . CYS A 1 522 ? -13.617 72.375 30.062 1 42.72 522 CYS A C 1
ATOM 4182 O O . CYS A 1 522 ? -13.438 72.625 31.266 1 42.72 522 CYS A O 1
ATOM 4184 N N . LEU A 1 523 ? -12.812 71.438 29.781 1 42.62 523 LEU A N 1
ATOM 4185 C CA . LEU A 1 523 ? -11.453 71.312 30.312 1 42.62 523 LEU A CA 1
ATOM 4186 C C . LEU A 1 523 ? -10.734 72.625 30.219 1 42.62 523 LEU A C 1
ATOM 4188 O O . LEU A 1 523 ? -10.906 73.375 29.266 1 42.62 523 LEU A O 1
ATOM 4192 N N . PRO A 1 524 ? -10.211 73.188 31.328 1 37.97 524 PRO A N 1
ATOM 4193 C CA . PRO A 1 524 ? -9.5 74.5 31.219 1 37.97 524 PRO A CA 1
ATOM 4194 C C . PRO A 1 524 ? -8.43 74.5 30.141 1 37.97 524 PRO A C 1
ATOM 4196 O O . PRO A 1 524 ? -7.871 73.438 29.812 1 37.97 524 PRO A O 1
ATOM 4199 N N . PRO A 1 525 ? -8.398 75.438 29.25 1 37 525 PRO A N 1
ATOM 4200 C CA . PRO A 1 525 ? -7.293 75.562 28.297 1 37 525 PRO A CA 1
ATOM 4201 C C . PRO A 1 525 ? -5.93 75.312 28.938 1 37 525 PRO A C 1
ATOM 4203 O O . PRO A 1 525 ? -5.746 75.625 30.125 1 37 525 PRO A O 1
ATOM 4206 N N . ALA A 1 526 ? -5.102 74.375 28.516 1 38.25 526 ALA A N 1
ATOM 4207 C CA . ALA A 1 526 ? -3.723 74.25 29 1 38.25 526 ALA A CA 1
ATOM 4208 C C . ALA A 1 526 ? -3.137 75.688 29.219 1 38.25 526 ALA A C 1
ATOM 4210 O O . ALA A 1 526 ? -3.162 76.5 28.297 1 38.25 526 ALA A O 1
ATOM 4211 N N . LYS A 1 527 ? -2.92 76.188 30.406 1 38.47 527 LYS A N 1
ATOM 4212 C CA . LYS A 1 527 ? -2.154 77.438 30.688 1 38.47 527 LYS A CA 1
ATOM 4213 C C . LYS A 1 527 ? -0.792 77.375 30 1 38.47 527 LYS A C 1
ATOM 4215 O O . LYS A 1 527 ? -0.057 76.375 30.125 1 38.47 527 LYS A O 1
ATOM 4220 N N . GLY A 1 528 ? -0.567 78 28.906 1 33.78 528 GLY A N 1
ATOM 4221 C CA . GLY A 1 528 ? 0.76 78.25 28.375 1 33.78 528 GLY A CA 1
ATOM 4222 C C . GLY A 1 528 ? 1.764 78.625 29.438 1 33.78 528 GLY A C 1
ATOM 4223 O O . GLY A 1 528 ? 1.427 79.375 30.375 1 33.78 528 GLY A O 1
ATOM 4224 N N . THR A 1 529 ? 2.723 77.688 29.797 1 33.38 529 THR A N 1
ATOM 4225 C CA . THR A 1 529 ? 3.857 78.062 30.656 1 33.38 529 THR A CA 1
ATOM 4226 C C . THR A 1 529 ? 4.457 79.375 30.266 1 33.38 529 THR A C 1
ATOM 4228 O O . THR A 1 529 ? 4.883 79.562 29.125 1 33.38 529 THR A O 1
ATOM 4231 N N . SER A 1 530 ? 4.043 80.5 30.781 1 29.38 530 SER A N 1
ATOM 4232 C CA . SER A 1 530 ? 4.816 81.688 30.719 1 29.38 530 SER A CA 1
ATOM 4233 C C . SER A 1 530 ? 6.234 81.5 31.25 1 29.38 530 SER A C 1
ATOM 4235 O O . SER A 1 530 ? 6.422 81 32.344 1 29.38 530 SER A O 1
ATOM 4237 N N . THR A 1 531 ? 7.203 81.312 30.406 1 25.27 531 THR A N 1
ATOM 4238 C CA . THR A 1 531 ? 8.648 81.312 30.609 1 25.27 531 THR A CA 1
ATOM 4239 C C . THR A 1 531 ? 9.102 82.562 31.359 1 25.27 531 THR A C 1
ATOM 4241 O O . THR A 1 531 ? 10.305 82.812 31.453 1 25.27 531 THR A O 1
ATOM 4244 N N . LYS A 1 532 ? 8.258 83.25 32.094 1 26.89 532 LYS A N 1
ATOM 4245 C CA . LYS A 1 532 ? 9.031 84.25 32.75 1 26.89 532 LYS A CA 1
ATOM 4246 C C . LYS A 1 532 ? 9.93 83.688 33.844 1 26.89 532 LYS A C 1
ATOM 4248 O O . LYS A 1 532 ? 10.602 84.438 34.562 1 26.89 532 LYS A O 1
ATOM 4253 N N . SER A 1 533 ? 10.102 82.438 34.219 1 21.75 533 SER A N 1
ATOM 4254 C CA . SER A 1 533 ? 11.297 82.438 35.062 1 21.75 533 SER A CA 1
ATOM 4255 C C . SER A 1 533 ? 12.562 82.375 34.219 1 21.75 533 SER A C 1
ATOM 4257 O O . SER A 1 533 ? 12.602 81.75 33.156 1 21.75 533 SER A O 1
ATOM 4259 N N . MET B 1 1 ? 33.344 26.344 -55.875 1 25.95 1 MET B N 1
ATOM 4260 C CA . MET B 1 1 ? 31.984 25.844 -56.094 1 25.95 1 MET B CA 1
ATOM 4261 C C . MET B 1 1 ? 31.875 24.359 -55.75 1 25.95 1 MET B C 1
ATOM 4263 O O . MET B 1 1 ? 31.109 23.609 -56.344 1 25.95 1 MET B O 1
ATOM 4267 N N . ASP B 1 2 ? 32.844 23.891 -54.969 1 27.41 2 ASP B N 1
ATOM 4268 C CA . ASP B 1 2 ? 33.188 22.516 -54.625 1 27.41 2 ASP B CA 1
ATOM 4269 C C . ASP B 1 2 ? 32.031 21.797 -53.938 1 27.41 2 ASP B C 1
ATOM 4271 O O . ASP B 1 2 ? 31.516 22.266 -52.938 1 27.41 2 ASP B O 1
ATOM 4275 N N . LEU B 1 3 ? 31.219 21.156 -54.812 1 27.92 3 LEU B N 1
ATOM 4276 C CA . LEU B 1 3 ? 29.984 20.406 -54.594 1 27.92 3 LEU B CA 1
ATOM 4277 C C . LEU B 1 3 ? 30.203 19.266 -53.625 1 27.92 3 LEU B C 1
ATOM 4279 O O . LEU B 1 3 ? 30.984 18.344 -53.906 1 27.92 3 LEU B O 1
ATOM 4283 N N . ILE B 1 4 ? 30.484 19.531 -52.375 1 32.22 4 ILE B N 1
ATOM 4284 C CA . ILE B 1 4 ? 30.75 18.516 -51.344 1 32.22 4 ILE B CA 1
ATOM 4285 C C . ILE B 1 4 ? 29.578 17.531 -51.312 1 32.22 4 ILE B C 1
ATOM 4287 O O . ILE B 1 4 ? 28.422 17.938 -51.125 1 32.22 4 ILE B O 1
ATOM 4291 N N . PRO B 1 5 ? 29.75 16.359 -52.031 1 32.38 5 PRO B N 1
ATOM 4292 C CA . PRO B 1 5 ? 28.734 15.305 -52.125 1 32.38 5 PRO B CA 1
ATOM 4293 C C . PRO B 1 5 ? 28.188 14.867 -50.781 1 32.38 5 PRO B C 1
ATOM 4295 O O . PRO B 1 5 ? 28.922 14.836 -49.781 1 32.38 5 PRO B O 1
ATOM 4298 N N . GLY B 1 6 ? 26.984 15.328 -50.406 1 28.17 6 GLY B N 1
ATOM 4299 C CA . GLY B 1 6 ? 26.172 15.023 -49.25 1 28.17 6 GLY B CA 1
ATOM 4300 C C . GLY B 1 6 ? 25.938 13.539 -49.062 1 28.17 6 GLY B C 1
ATOM 4301 O O . GLY B 1 6 ? 25.297 12.891 -49.875 1 28.17 6 GLY B O 1
ATOM 4302 N N . CYS B 1 7 ? 27.031 12.734 -48.656 1 29.09 7 CYS B N 1
ATOM 4303 C CA . CYS B 1 7 ? 26.938 11.305 -48.375 1 29.09 7 CYS B CA 1
ATOM 4304 C C . CYS B 1 7 ? 25.75 10.984 -47.5 1 29.09 7 CYS B C 1
ATOM 4306 O O . CYS B 1 7 ? 25.641 11.508 -46.375 1 29.09 7 CYS B O 1
ATOM 4308 N N . LEU B 1 8 ? 24.609 10.781 -48.094 1 28.5 8 LEU B N 1
ATOM 4309 C CA . LEU B 1 8 ? 23.391 10.273 -47.469 1 28.5 8 LEU B CA 1
ATOM 4310 C C . LEU B 1 8 ? 23.672 8.992 -46.688 1 28.5 8 LEU B C 1
ATOM 4312 O O . LEU B 1 8 ? 24 7.965 -47.312 1 28.5 8 LEU B O 1
ATOM 4316 N N . LEU B 1 9 ? 24.453 9.094 -45.594 1 29.12 9 LEU B N 1
ATOM 4317 C CA . LEU B 1 9 ? 24.578 7.898 -44.75 1 29.12 9 LEU B CA 1
ATOM 4318 C C . LEU B 1 9 ? 23.203 7.316 -44.438 1 29.12 9 LEU B C 1
ATOM 4320 O O . LEU B 1 9 ? 22.391 7.957 -43.75 1 29.12 9 LEU B O 1
ATOM 4324 N N . VAL B 1 10 ? 22.625 6.574 -45.406 1 29.48 10 VAL B N 1
ATOM 4325 C CA . VAL B 1 10 ? 21.469 5.742 -45.125 1 29.48 10 VAL B CA 1
ATOM 4326 C C . VAL B 1 10 ? 21.734 4.879 -43.906 1 29.48 10 VAL B C 1
ATOM 4328 O O . VAL B 1 10 ? 22.656 4.062 -43.875 1 29.48 10 VAL B O 1
ATOM 4331 N N . MET B 1 11 ? 21.578 5.512 -42.719 1 26.56 11 MET B N 1
ATOM 4332 C CA . MET B 1 11 ? 21.516 4.691 -41.5 1 26.56 11 MET B CA 1
ATOM 4333 C C . MET B 1 11 ? 20.594 3.488 -41.719 1 26.56 11 MET B C 1
ATOM 4335 O O . MET B 1 11 ? 19.406 3.645 -41.969 1 26.56 11 MET B O 1
ATOM 4339 N N . LEU B 1 12 ? 21.125 2.449 -42.406 1 27.98 12 LEU B N 1
ATOM 4340 C CA . LEU B 1 12 ? 20.469 1.15 -42.406 1 27.98 12 LEU B CA 1
ATOM 4341 C C . LEU B 1 12 ? 20.031 0.776 -40.969 1 27.98 12 LEU B C 1
ATOM 4343 O O . LEU B 1 12 ? 20.875 0.613 -40.094 1 27.98 12 LEU B O 1
ATOM 4347 N N . LEU B 1 13 ? 18.859 1.297 -40.594 1 28.95 13 LEU B N 1
ATOM 4348 C CA . LEU B 1 13 ? 18.156 0.766 -39.438 1 28.95 13 LEU B CA 1
ATOM 4349 C C . LEU B 1 13 ? 18.156 -0.759 -39.438 1 28.95 13 LEU B C 1
ATOM 4351 O O . LEU B 1 13 ? 17.531 -1.381 -40.312 1 28.95 13 LEU B O 1
ATOM 4355 N N . LEU B 1 14 ? 19.344 -1.363 -39.188 1 28.55 14 LEU B N 1
ATOM 4356 C CA . LEU B 1 14 ? 19.312 -2.783 -38.844 1 28.55 14 LEU B CA 1
ATOM 4357 C C . LEU B 1 14 ? 18.203 -3.09 -37.875 1 28.55 14 LEU B C 1
ATOM 4359 O O . LEU B 1 14 ? 18.25 -2.652 -36.719 1 28.55 14 LEU B O 1
ATOM 4363 N N . SER B 1 15 ? 16.969 -3.164 -38.344 1 28.67 15 SER B N 1
ATOM 4364 C CA . SER B 1 15 ? 15.898 -3.812 -37.594 1 28.67 15 SER B CA 1
ATOM 4365 C C . SER B 1 15 ? 16.359 -5.152 -37.031 1 28.67 15 SER B C 1
ATOM 4367 O O . SER B 1 15 ? 16.656 -6.082 -37.781 1 28.67 15 SER B O 1
ATOM 4369 N N . THR B 1 16 ? 17.25 -5.102 -36.031 1 29.88 16 THR B N 1
ATOM 4370 C CA . THR B 1 16 ? 17.438 -6.352 -35.312 1 29.88 16 THR B CA 1
ATOM 4371 C C . THR B 1 16 ? 16.094 -7.043 -35.062 1 29.88 16 THR B C 1
ATOM 4373 O O . THR B 1 16 ? 15.227 -6.5 -34.375 1 29.88 16 THR B O 1
ATOM 4376 N N . LEU B 1 17 ? 15.617 -7.793 -36.031 1 30.02 17 LEU B N 1
ATOM 4377 C CA . LEU B 1 17 ? 14.609 -8.812 -35.781 1 30.02 17 LEU B CA 1
ATOM 4378 C C . LEU B 1 17 ? 14.883 -9.539 -34.469 1 30.02 17 LEU B C 1
ATOM 4380 O O . LEU B 1 17 ? 15.883 -10.242 -34.344 1 30.02 17 LEU B O 1
ATOM 4384 N N . VAL B 1 18 ? 14.594 -8.883 -33.375 1 32.28 18 VAL B N 1
ATOM 4385 C CA . VAL B 1 18 ? 14.438 -9.688 -32.156 1 32.28 18 VAL B CA 1
ATOM 4386 C C . VAL B 1 18 ? 13.719 -10.992 -32.5 1 32.28 18 VAL B C 1
ATOM 4388 O O . VAL B 1 18 ? 12.555 -10.977 -32.938 1 32.28 18 VAL B O 1
ATOM 4391 N N . LEU B 1 19 ? 14.445 -11.906 -33.062 1 31.95 19 LEU B N 1
ATOM 4392 C CA . LEU B 1 19 ? 13.93 -13.273 -33.062 1 31.95 19 LEU B CA 1
ATOM 4393 C C . LEU B 1 19 ? 13.102 -13.539 -31.797 1 31.95 19 LEU B C 1
ATOM 4395 O O . LEU B 1 19 ? 13.625 -13.484 -30.688 1 31.95 19 LEU B O 1
ATOM 4399 N N . GLY B 1 20 ? 11.883 -13.117 -31.812 1 32.44 20 GLY B N 1
ATOM 4400 C CA . GLY B 1 20 ? 10.891 -13.555 -30.844 1 32.44 20 GLY B CA 1
ATOM 4401 C C . GLY B 1 20 ? 11.086 -14.992 -30.391 1 32.44 20 GLY B C 1
ATOM 4402 O O . GLY B 1 20 ? 11.211 -15.898 -31.234 1 32.44 20 GLY B O 1
ATOM 4403 N N . HIS B 1 21 ? 11.852 -15.242 -29.406 1 35.84 21 HIS B N 1
ATOM 4404 C CA . HIS B 1 21 ? 11.828 -16.562 -28.812 1 35.84 21 HIS B CA 1
ATOM 4405 C C . HIS B 1 21 ? 10.438 -17.188 -28.922 1 35.84 21 HIS B C 1
ATOM 4407 O O . HIS B 1 21 ? 9.438 -16.562 -28.562 1 35.84 21 HIS B O 1
ATOM 4413 N N . ARG B 1 22 ? 10.172 -17.891 -29.906 1 38.94 22 ARG B N 1
ATOM 4414 C CA . ARG B 1 22 ? 8.953 -18.672 -30.016 1 38.94 22 ARG B CA 1
ATOM 4415 C C . ARG B 1 22 ? 8.523 -19.203 -28.656 1 38.94 22 ARG B C 1
ATOM 4417 O O . ARG B 1 22 ? 9.328 -19.797 -27.938 1 38.94 22 ARG B O 1
ATOM 4424 N N . PRO B 1 23 ? 7.559 -18.656 -28.031 1 40.69 23 PRO B N 1
ATOM 4425 C CA . PRO B 1 23 ? 7.109 -19.188 -26.75 1 40.69 23 PRO B CA 1
ATOM 4426 C C . PRO B 1 23 ? 7.102 -20.719 -26.703 1 40.69 23 PRO B C 1
ATOM 4428 O O . PRO B 1 23 ? 6.59 -21.359 -27.625 1 40.69 23 PRO B O 1
ATOM 4431 N N . LEU B 1 24 ? 8.172 -21.375 -26.328 1 44.28 24 LEU B N 1
ATOM 4432 C CA . LEU B 1 24 ? 8.102 -22.812 -26.016 1 44.28 24 LEU B CA 1
ATOM 4433 C C . LEU B 1 24 ? 6.688 -23.203 -25.609 1 44.28 24 LEU B C 1
ATOM 4435 O O . LEU B 1 24 ? 6.035 -22.469 -24.844 1 44.28 24 LEU B O 1
ATOM 4439 N N . GLU B 1 25 ? 6.016 -23.766 -26.391 1 52.81 25 GLU B N 1
ATOM 4440 C CA . GLU B 1 25 ? 4.676 -24.234 -26.062 1 52.81 25 GLU B CA 1
ATOM 4441 C C . GLU B 1 25 ? 4.57 -24.594 -24.594 1 52.81 25 GLU B C 1
ATOM 4443 O O . GLU B 1 25 ? 5.293 -25.469 -24.109 1 52.81 25 GLU B O 1
ATOM 4448 N N . ARG B 1 26 ? 4.102 -23.938 -23.656 1 66.19 26 ARG B N 1
ATOM 4449 C CA . ARG B 1 26 ? 4.113 -23.938 -22.203 1 66.19 26 ARG B CA 1
ATOM 4450 C C . ARG B 1 26 ? 3.131 -24.953 -21.641 1 66.19 26 ARG B C 1
ATOM 4452 O O . ARG B 1 26 ? 2.102 -24.578 -21.062 1 66.19 26 ARG B O 1
ATOM 4459 N N . SER B 1 27 ? 3.154 -26.203 -22.188 1 84.94 27 SER B N 1
ATOM 4460 C CA . SER B 1 27 ? 2.375 -27.266 -21.547 1 84.94 27 SER B CA 1
ATOM 4461 C C . SER B 1 27 ? 3.223 -28.047 -20.547 1 84.94 27 SER B C 1
ATOM 4463 O O . SER B 1 27 ? 3.508 -29.219 -20.75 1 84.94 27 SER B O 1
ATOM 4465 N N . HIS B 1 28 ? 3.41 -27.594 -19.453 1 92.06 28 HIS B N 1
ATOM 4466 C CA . HIS B 1 28 ? 4.297 -28.141 -18.438 1 92.06 28 HIS B CA 1
ATOM 4467 C C . HIS B 1 28 ? 3.754 -29.453 -17.891 1 92.06 28 HIS B C 1
ATOM 4469 O O . HIS B 1 28 ? 4.523 -30.344 -17.531 1 92.06 28 HIS B O 1
ATOM 4475 N N . SER B 1 29 ? 2.461 -29.594 -17.875 1 92.94 29 SER B N 1
ATOM 4476 C CA . SER B 1 29 ? 1.823 -30.719 -17.188 1 92.94 29 SER B CA 1
ATOM 4477 C C . SER B 1 29 ? 1.941 -32 -18 1 92.94 29 SER B C 1
ATOM 4479 O O . SER B 1 29 ? 1.675 -33.094 -17.484 1 92.94 29 SER B O 1
ATOM 4481 N N . LEU B 1 30 ? 2.393 -31.922 -19.219 1 94.38 30 LEU B N 1
ATOM 4482 C CA . LEU B 1 30 ? 2.436 -33.094 -20.109 1 94.38 30 LEU B CA 1
ATOM 4483 C C . LEU B 1 30 ? 3.701 -33.906 -19.875 1 94.38 30 LEU B C 1
ATOM 4485 O O . LEU B 1 30 ? 3.869 -34.969 -20.469 1 94.38 30 LEU B O 1
ATOM 4489 N N . SER B 1 31 ? 4.57 -33.438 -19.016 1 95.88 31 SER B N 1
ATOM 4490 C CA . SER B 1 31 ? 5.812 -34.125 -18.672 1 95.88 31 SER B CA 1
ATOM 4491 C C . SER B 1 31 ? 6.258 -33.781 -17.266 1 95.88 31 SER B C 1
ATOM 4493 O O . SER B 1 31 ? 6.199 -32.625 -16.859 1 95.88 31 SER B O 1
ATOM 4495 N N . VAL B 1 32 ? 6.73 -34.781 -16.531 1 97.12 32 VAL B N 1
ATOM 4496 C CA . VAL B 1 32 ? 7.188 -34.562 -15.172 1 97.12 32 VAL B CA 1
ATOM 4497 C C . VAL B 1 32 ? 8.414 -33.656 -15.188 1 97.12 32 VAL B C 1
ATOM 4499 O O . VAL B 1 32 ? 8.508 -32.719 -14.398 1 97.12 32 VAL B O 1
ATOM 4502 N N . VAL B 1 33 ? 9.312 -33.844 -16.094 1 96.06 33 VAL B N 1
ATOM 4503 C CA . VAL B 1 33 ? 10.594 -33.125 -16.094 1 96.06 33 VAL B CA 1
ATOM 4504 C C . VAL B 1 33 ? 10.383 -31.656 -16.422 1 96.06 33 VAL B C 1
ATOM 4506 O O . VAL B 1 33 ? 11.102 -30.797 -15.93 1 96.06 33 VAL B O 1
ATOM 4509 N N . THR B 1 34 ? 9.398 -31.328 -17.203 1 94.94 34 THR B N 1
ATOM 4510 C CA . THR B 1 34 ? 9.164 -29.938 -17.562 1 94.94 34 THR B CA 1
ATOM 4511 C C . THR B 1 34 ? 8.516 -29.172 -16.406 1 94.94 34 THR B C 1
ATOM 4513 O O . THR B 1 34 ? 8.453 -27.953 -16.438 1 94.94 34 THR B O 1
ATOM 4516 N N . MET B 1 35 ? 8.07 -29.844 -15.367 1 96.56 35 MET B N 1
ATOM 4517 C CA . MET B 1 35 ? 7.5 -29.188 -14.195 1 96.56 35 MET B CA 1
ATOM 4518 C C . MET B 1 35 ? 8.586 -28.844 -13.18 1 96.56 35 MET B C 1
ATOM 4520 O O . MET B 1 35 ? 8.359 -28.047 -12.266 1 96.56 35 MET B O 1
ATOM 4524 N N . VAL B 1 36 ? 9.703 -29.484 -13.312 1 96.38 36 VAL B N 1
ATOM 4525 C CA . VAL B 1 36 ? 10.766 -29.344 -12.32 1 96.38 36 VAL B CA 1
ATOM 4526 C C . VAL B 1 36 ? 11.148 -27.875 -12.188 1 96.38 36 VAL B C 1
ATOM 4528 O O . VAL B 1 36 ? 11.242 -27.344 -11.078 1 96.38 36 VAL B O 1
ATOM 4531 N N . PRO B 1 37 ? 11.328 -27.078 -13.32 1 95.19 37 PRO B N 1
ATOM 4532 C CA . PRO B 1 37 ? 11.695 -25.672 -13.195 1 95.19 37 PRO B CA 1
ATOM 4533 C C . PRO B 1 37 ? 10.617 -24.844 -12.5 1 95.19 37 PRO B C 1
ATOM 4535 O O . PRO B 1 37 ? 10.898 -23.766 -11.977 1 95.19 37 PRO B O 1
ATOM 4538 N N . LEU B 1 38 ? 9.422 -25.297 -12.516 1 97.19 38 LEU B N 1
ATOM 4539 C CA . LEU B 1 38 ? 8.328 -24.562 -11.875 1 97.19 38 LEU B CA 1
ATOM 4540 C C . LEU B 1 38 ? 8.523 -24.516 -10.359 1 97.19 38 LEU B C 1
ATOM 4542 O O . LEU B 1 38 ? 8.086 -23.578 -9.703 1 97.19 38 LEU B O 1
ATOM 4546 N N . LEU B 1 39 ? 9.133 -25.578 -9.789 1 97.88 39 LEU B N 1
ATOM 4547 C CA . LEU B 1 39 ? 9.438 -25.562 -8.367 1 97.88 39 LEU B CA 1
ATOM 4548 C C . LEU B 1 39 ? 10.398 -24.438 -8.023 1 97.88 39 LEU B C 1
ATOM 4550 O O . LEU B 1 39 ? 10.242 -23.781 -6.992 1 97.88 39 LEU B O 1
ATOM 4554 N N . GLU B 1 40 ? 11.383 -24.266 -8.875 1 96.94 40 GLU B N 1
ATOM 4555 C CA . GLU B 1 40 ? 12.32 -23.156 -8.672 1 96.94 40 GLU B CA 1
ATOM 4556 C C . GLU B 1 40 ? 11.633 -21.812 -8.844 1 96.94 40 GLU B C 1
ATOM 4558 O O . GLU B 1 40 ? 11.922 -20.859 -8.117 1 96.94 40 GLU B O 1
ATOM 4563 N N . LEU B 1 41 ? 10.797 -21.688 -9.836 1 97.56 41 LEU B N 1
ATOM 4564 C CA . LEU B 1 41 ? 10.031 -20.453 -10.039 1 97.56 41 LEU B CA 1
ATOM 4565 C C . LEU B 1 41 ? 9.211 -20.125 -8.797 1 97.56 41 LEU B C 1
ATOM 4567 O O . LEU B 1 41 ? 9.203 -18.969 -8.352 1 97.56 41 LEU B O 1
ATOM 4571 N N . GLU B 1 42 ? 8.562 -21.094 -8.219 1 98.38 42 GLU B N 1
ATOM 4572 C CA . GLU B 1 42 ? 7.762 -20.859 -7.023 1 98.38 42 GLU B CA 1
ATOM 4573 C C . GLU B 1 42 ? 8.633 -20.422 -5.852 1 98.38 42 GLU B C 1
ATOM 4575 O O . GLU B 1 42 ? 8.227 -19.562 -5.055 1 98.38 42 GLU B O 1
ATOM 4580 N N . ARG B 1 43 ? 9.781 -21.031 -5.73 1 98.19 43 ARG B N 1
ATOM 4581 C CA . ARG B 1 43 ? 10.711 -20.609 -4.688 1 98.19 43 ARG B CA 1
ATOM 4582 C C . ARG B 1 43 ? 11.055 -19.125 -4.824 1 98.19 43 ARG B C 1
ATOM 4584 O O . ARG B 1 43 ? 11.07 -18.406 -3.832 1 98.19 43 ARG B O 1
ATOM 4591 N N . LYS B 1 44 ? 11.32 -18.688 -6.051 1 98 44 LYS B N 1
ATOM 4592 C CA . LYS B 1 44 ? 11.625 -17.281 -6.309 1 98 44 LYS B CA 1
ATOM 4593 C C . LYS B 1 44 ? 10.445 -16.391 -5.934 1 98 44 LYS B C 1
ATOM 4595 O O . LYS B 1 44 ? 10.625 -15.305 -5.371 1 98 44 LYS B O 1
ATOM 4600 N N . LEU B 1 45 ? 9.289 -16.844 -6.27 1 98.62 45 LEU B N 1
ATOM 4601 C CA . LEU B 1 45 ? 8.086 -16.094 -5.953 1 98.62 45 LEU B CA 1
ATOM 4602 C C . LEU B 1 45 ? 7.902 -15.969 -4.441 1 98.62 45 LEU B C 1
ATOM 4604 O O . LEU B 1 45 ? 7.547 -14.898 -3.941 1 98.62 45 LEU B O 1
ATOM 4608 N N . ILE B 1 46 ? 8.156 -17.047 -3.719 1 98.69 46 ILE B N 1
ATOM 4609 C CA . ILE B 1 46 ? 8.047 -17.047 -2.264 1 98.69 46 ILE B CA 1
ATOM 4610 C C . ILE B 1 46 ? 9.078 -16.094 -1.671 1 98.69 46 ILE B C 1
ATOM 4612 O O . ILE B 1 46 ? 8.758 -15.297 -0.78 1 98.69 46 ILE B O 1
ATOM 4616 N N . ASP B 1 47 ? 10.281 -16.109 -2.168 1 98.69 47 ASP B N 1
ATOM 4617 C CA . ASP B 1 47 ? 11.328 -15.211 -1.71 1 98.69 47 ASP B CA 1
ATOM 4618 C C . ASP B 1 47 ? 10.938 -13.75 -1.953 1 98.69 47 ASP B C 1
ATOM 4620 O O . ASP B 1 47 ? 11.172 -12.891 -1.104 1 98.69 47 ASP B O 1
ATOM 4624 N N . ASN B 1 48 ? 10.406 -13.516 -3.125 1 98.69 48 ASN B N 1
ATOM 4625 C CA . ASN B 1 48 ? 9.953 -12.164 -3.453 1 98.69 48 ASN B CA 1
ATOM 4626 C C . ASN B 1 48 ? 8.852 -11.695 -2.51 1 98.69 48 ASN B C 1
ATOM 4628 O O . ASN B 1 48 ? 8.836 -10.539 -2.096 1 98.69 48 ASN B O 1
ATOM 4632 N N . LEU B 1 49 ? 7.898 -12.547 -2.197 1 98.5 49 LEU B N 1
ATOM 4633 C CA . LEU B 1 49 ? 6.828 -12.227 -1.259 1 98.5 49 LEU B CA 1
ATOM 4634 C C . LEU B 1 49 ? 7.391 -11.945 0.131 1 98.5 49 LEU B C 1
ATOM 4636 O O . LEU B 1 49 ? 6.891 -11.062 0.838 1 98.5 49 LEU B O 1
ATOM 4640 N N . GLU B 1 50 ? 8.398 -12.719 0.521 1 98.56 50 GLU B N 1
ATOM 4641 C CA . GLU B 1 50 ? 9.078 -12.469 1.79 1 98.56 50 GLU B CA 1
ATOM 4642 C C . GLU B 1 50 ? 9.727 -11.094 1.808 1 98.56 50 GLU B C 1
ATOM 4644 O O . GLU B 1 50 ? 9.656 -10.375 2.811 1 98.56 50 GLU B O 1
ATOM 4649 N N . ASN B 1 51 ? 10.375 -10.734 0.728 1 98.62 51 ASN B N 1
ATOM 4650 C CA . ASN B 1 51 ? 10.961 -9.406 0.618 1 98.62 51 ASN B CA 1
ATOM 4651 C C . ASN B 1 51 ? 9.898 -8.312 0.672 1 98.62 51 ASN B C 1
ATOM 4653 O O . ASN B 1 51 ? 10.141 -7.234 1.207 1 98.62 51 ASN B O 1
ATOM 4657 N N . TYR B 1 52 ? 8.773 -8.539 0.066 1 98.56 52 TYR B N 1
ATOM 4658 C CA . TYR B 1 52 ? 7.648 -7.617 0.15 1 98.56 52 TYR B CA 1
ATOM 4659 C C . TYR B 1 52 ? 7.246 -7.379 1.6 1 98.56 52 TYR B C 1
ATOM 4661 O O . TYR B 1 52 ? 6.934 -6.25 1.984 1 98.56 52 TYR B O 1
ATOM 4669 N N . THR B 1 53 ? 7.223 -8.438 2.451 1 98.5 53 THR B N 1
ATOM 4670 C CA . THR B 1 53 ? 6.887 -8.281 3.861 1 98.5 53 THR B CA 1
ATOM 4671 C C . THR B 1 53 ? 7.918 -7.398 4.566 1 98.5 53 THR B C 1
ATOM 4673 O O . THR B 1 53 ? 7.582 -6.648 5.48 1 98.5 53 THR B O 1
ATOM 4676 N N . LYS B 1 54 ? 9.172 -7.484 4.184 1 98.5 54 LYS B N 1
ATOM 4677 C CA . LYS B 1 54 ? 10.195 -6.617 4.754 1 98.5 54 LYS B CA 1
ATOM 4678 C C . LYS B 1 54 ? 9.922 -5.152 4.43 1 98.5 54 LYS B C 1
ATOM 4680 O O . LYS B 1 54 ? 10.148 -4.273 5.266 1 98.5 54 LYS B O 1
ATOM 4685 N N . ALA B 1 55 ? 9.477 -4.93 3.193 1 97.94 55 ALA B N 1
ATOM 4686 C CA . ALA B 1 55 ? 9.109 -3.57 2.805 1 97.94 55 ALA B CA 1
ATOM 4687 C C . ALA B 1 55 ? 7.938 -3.059 3.641 1 97.94 55 ALA B C 1
ATOM 4689 O O . ALA B 1 55 ? 7.938 -1.905 4.078 1 97.94 55 ALA B O 1
ATOM 4690 N N . LEU B 1 56 ? 6.91 -3.898 3.877 1 97.94 56 LEU B N 1
ATOM 4691 C CA . LEU B 1 56 ? 5.777 -3.549 4.727 1 97.94 56 LEU B CA 1
ATOM 4692 C C . LEU B 1 56 ? 6.242 -3.238 6.148 1 97.94 56 LEU B C 1
ATOM 4694 O O . LEU B 1 56 ? 5.789 -2.264 6.754 1 97.94 56 LEU B O 1
ATOM 4698 N N . GLU B 1 57 ? 7.125 -4.066 6.633 1 98.19 57 GLU B N 1
ATOM 4699 C CA . GLU B 1 57 ? 7.645 -3.896 7.988 1 98.19 57 GLU B CA 1
ATOM 4700 C C . GLU B 1 57 ? 8.406 -2.582 8.125 1 98.19 57 GLU B C 1
ATOM 4702 O O . GLU B 1 57 ? 8.312 -1.907 9.156 1 98.19 57 GLU B O 1
ATOM 4707 N N . GLN B 1 58 ? 9.18 -2.277 7.16 1 97.62 58 GLN B N 1
ATOM 4708 C CA . GLN B 1 58 ? 9.938 -1.03 7.184 1 97.62 58 GLN B CA 1
ATOM 4709 C C . GLN B 1 58 ? 9.008 0.178 7.258 1 97.62 58 GLN B C 1
ATOM 4711 O O . GLN B 1 58 ? 9.234 1.095 8.047 1 97.62 58 GLN B O 1
ATOM 4716 N N . LYS B 1 59 ? 8.008 0.185 6.367 1 97.31 59 LYS B N 1
ATOM 4717 C CA . LYS B 1 59 ? 7.043 1.277 6.398 1 97.31 59 LYS B CA 1
ATOM 4718 C C . LYS B 1 59 ? 6.332 1.342 7.75 1 97.31 59 LYS B C 1
ATOM 4720 O O . LYS B 1 59 ? 6.148 2.424 8.312 1 97.31 59 LYS B O 1
ATOM 4725 N N . LEU B 1 60 ? 5.93 0.201 8.281 1 97.88 60 LEU B N 1
ATOM 4726 C CA . LEU B 1 60 ? 5.262 0.108 9.57 1 97.88 60 LEU B CA 1
ATOM 4727 C C . LEU B 1 60 ? 6.133 0.696 10.68 1 97.88 60 LEU B C 1
ATOM 4729 O O . LEU B 1 60 ? 5.652 1.469 11.508 1 97.88 60 LEU B O 1
ATOM 4733 N N . GLU B 1 61 ? 7.406 0.368 10.703 1 97.19 61 GLU B N 1
ATOM 4734 C CA . GLU B 1 61 ? 8.336 0.82 11.734 1 97.19 61 GLU B CA 1
ATOM 4735 C C . GLU B 1 61 ? 8.539 2.332 11.672 1 97.19 61 GLU B C 1
ATOM 4737 O O . GLU B 1 61 ? 8.594 2.998 12.711 1 97.19 61 GLU B O 1
ATOM 4742 N N . ILE B 1 62 ? 8.68 2.826 10.477 1 97.06 62 ILE B N 1
ATOM 4743 C CA . ILE B 1 62 ? 8.859 4.262 10.289 1 97.06 62 ILE B CA 1
ATOM 4744 C C . ILE B 1 62 ? 7.656 5.012 10.859 1 97.06 62 ILE B C 1
ATOM 4746 O O . ILE B 1 62 ? 7.82 5.969 11.617 1 97.06 62 ILE B O 1
ATOM 4750 N N . ILE B 1 63 ? 6.434 4.609 10.562 1 97.94 63 ILE B N 1
ATOM 4751 C CA . ILE B 1 63 ? 5.219 5.293 10.992 1 97.94 63 ILE B CA 1
ATOM 4752 C C . ILE B 1 63 ? 5.066 5.172 12.508 1 97.94 63 ILE B C 1
ATOM 4754 O O . ILE B 1 63 ? 4.793 6.164 13.195 1 97.94 63 ILE B O 1
ATOM 4758 N N . ARG B 1 64 ? 5.285 3.986 13.078 1 97.38 64 ARG B N 1
ATOM 4759 C CA . ARG B 1 64 ? 5.113 3.754 14.516 1 97.38 64 ARG B CA 1
ATOM 4760 C C . ARG B 1 64 ? 6.059 4.629 15.328 1 97.38 64 ARG B C 1
ATOM 4762 O O . ARG B 1 64 ? 5.668 5.184 16.359 1 97.38 64 ARG B O 1
ATOM 4769 N N . SER B 1 65 ? 7.266 4.711 14.883 1 96.31 65 SER B N 1
ATOM 4770 C CA . SER B 1 65 ? 8.242 5.531 15.594 1 96.31 65 SER B CA 1
ATOM 4771 C C . SER B 1 65 ? 7.809 6.992 15.633 1 96.31 65 SER B C 1
ATOM 4773 O O . SER B 1 65 ? 8.008 7.676 16.641 1 96.31 65 SER B O 1
ATOM 4775 N N . GLN B 1 66 ? 7.215 7.488 14.586 1 97.38 66 GLN B N 1
ATOM 4776 C CA . GLN B 1 66 ? 6.805 8.891 14.5 1 97.38 66 GLN B CA 1
ATOM 4777 C C . GLN B 1 66 ? 5.504 9.125 15.266 1 97.38 66 GLN B C 1
ATOM 4779 O O . GLN B 1 66 ? 5.293 10.203 15.82 1 97.38 66 GLN B O 1
ATOM 4784 N N . ILE B 1 67 ? 4.598 8.109 15.305 1 98 67 ILE B N 1
ATOM 4785 C CA . ILE B 1 67 ? 3.342 8.227 16.031 1 98 67 ILE B CA 1
ATOM 4786 C C . ILE B 1 67 ? 3.627 8.508 17.516 1 98 67 ILE B C 1
ATOM 4788 O O . ILE B 1 67 ? 2.971 9.352 18.125 1 98 67 ILE B O 1
ATOM 4792 N N . THR B 1 68 ? 4.594 7.828 18.047 1 96.69 68 THR B N 1
ATOM 4793 C CA . THR B 1 68 ? 4.969 8.016 19.438 1 96.69 68 THR B CA 1
ATOM 4794 C C . THR B 1 68 ? 5.387 9.461 19.703 1 96.69 68 THR B C 1
ATOM 4796 O O . THR B 1 68 ? 4.945 10.078 20.672 1 96.69 68 THR B O 1
ATOM 4799 N N . VAL B 1 69 ? 6.168 10.031 18.828 1 96 69 VAL B N 1
ATOM 4800 C CA . VAL B 1 69 ? 6.676 11.391 18.953 1 96 69 VAL B CA 1
ATOM 4801 C C . VAL B 1 69 ? 5.527 12.391 18.781 1 96 69 VAL B C 1
ATOM 4803 O O . VAL B 1 69 ? 5.387 13.328 19.562 1 96 69 VAL B O 1
ATOM 4806 N N . MET B 1 70 ? 4.715 12.18 17.766 1 97.5 70 MET B N 1
ATOM 4807 C CA . MET B 1 70 ? 3.605 13.086 17.469 1 97.5 70 MET B CA 1
ATOM 4808 C C . MET B 1 70 ? 2.582 13.078 18.609 1 97.5 70 MET B C 1
ATOM 4810 O O . MET B 1 70 ? 2.057 14.133 18.969 1 97.5 70 MET B O 1
ATOM 4814 N N . ARG B 1 71 ? 2.299 11.898 19.125 1 97.69 71 ARG B N 1
ATOM 4815 C CA . ARG B 1 71 ? 1.326 11.773 20.219 1 97.69 71 ARG B CA 1
ATOM 4816 C C . ARG B 1 71 ? 1.82 12.469 21.484 1 97.69 71 ARG B C 1
ATOM 4818 O O . ARG B 1 71 ? 1.045 13.125 22.172 1 97.69 71 ARG B O 1
ATOM 4825 N N . ALA B 1 72 ? 3.086 12.273 21.797 1 96.94 72 ALA B N 1
ATOM 4826 C CA . ALA B 1 72 ? 3.666 12.938 22.969 1 96.94 72 ALA B CA 1
ATOM 4827 C C . ALA B 1 72 ? 3.535 14.453 22.859 1 96.94 72 ALA B C 1
ATOM 4829 O O . ALA B 1 72 ? 3.176 15.125 23.828 1 96.94 72 ALA B O 1
ATOM 4830 N N . GLU B 1 73 ? 3.822 15 21.688 1 96.69 73 GLU B N 1
ATOM 4831 C CA . GLU B 1 73 ? 3.713 16.438 21.484 1 96.69 73 GLU B CA 1
ATOM 4832 C C . GLU B 1 73 ? 2.26 16.906 21.531 1 96.69 73 GLU B C 1
ATOM 4834 O O . GLU B 1 73 ? 1.947 17.922 22.172 1 96.69 73 GLU B O 1
ATOM 4839 N N . ASN B 1 74 ? 1.371 16.203 20.891 1 98 74 ASN B N 1
ATOM 4840 C CA . ASN B 1 74 ? -0.045 16.547 20.875 1 98 74 ASN B CA 1
ATOM 4841 C C . ASN B 1 74 ? -0.657 16.516 22.266 1 98 74 ASN B C 1
ATOM 4843 O O . ASN B 1 74 ? -1.526 17.328 22.594 1 98 74 ASN B O 1
ATOM 4847 N N . GLU B 1 75 ? -0.22 15.617 23.094 1 97.25 75 GLU B N 1
ATOM 4848 C CA . GLU B 1 75 ? -0.747 15.469 24.453 1 97.25 75 GLU B CA 1
ATOM 4849 C C . GLU B 1 75 ? -0.377 16.672 25.328 1 97.25 75 GLU B C 1
ATOM 4851 O O . GLU B 1 75 ? -1.149 17.078 26.188 1 97.25 75 GLU B O 1
ATOM 4856 N N . LYS B 1 76 ? 0.792 17.266 25.078 1 95.94 76 LYS B N 1
ATOM 4857 C CA . LYS B 1 76 ? 1.143 18.5 25.781 1 95.94 76 LYS B CA 1
ATOM 4858 C C . LYS B 1 76 ? 0.099 19.578 25.531 1 95.94 76 LYS B C 1
ATOM 4860 O O . LYS B 1 76 ? -0.322 20.266 26.469 1 95.94 76 LYS B O 1
ATOM 4865 N N . GLY B 1 77 ? -0.295 19.703 24.281 1 95.5 77 GLY B N 1
ATOM 4866 C CA . GLY B 1 77 ? -1.295 20.688 23.922 1 95.5 77 GLY B CA 1
ATOM 4867 C C . GLY B 1 77 ? -2.695 20.312 24.375 1 95.5 77 GLY B C 1
ATOM 4868 O O . GLY B 1 77 ? -3.471 21.188 24.781 1 95.5 77 GLY B O 1
ATOM 4869 N N . GLY B 1 78 ? -3.033 19.031 24.312 1 91.31 78 GLY B N 1
ATOM 4870 C CA . GLY B 1 78 ? -4.359 18.562 24.672 1 91.31 78 GLY B CA 1
ATOM 4871 C C . GLY B 1 78 ? -4.688 18.766 26.141 1 91.31 78 GLY B C 1
ATOM 4872 O O . GLY B 1 78 ? -5.828 19.078 26.5 1 91.31 78 GLY B O 1
ATOM 4873 N N . ARG B 1 79 ? -3.76 18.672 27.031 1 90.88 79 ARG B N 1
ATOM 4874 C CA . ARG B 1 79 ? -3.959 18.828 28.469 1 90.88 79 ARG B CA 1
ATOM 4875 C C . ARG B 1 79 ? -4.195 20.297 28.828 1 90.88 79 ARG B C 1
ATOM 4877 O O . ARG B 1 79 ? -5.055 20.609 29.656 1 90.88 79 ARG B O 1
ATOM 4884 N N . ASN B 1 80 ? -3.428 21.172 28.203 1 93.75 80 ASN B N 1
ATOM 4885 C CA . ASN B 1 80 ? -3.504 22.609 28.438 1 93.75 80 ASN B CA 1
ATOM 4886 C C . ASN B 1 80 ? -3.371 23.391 27.125 1 93.75 80 ASN B C 1
ATOM 4888 O O . ASN B 1 80 ? -2.332 24 26.875 1 93.75 80 ASN B O 1
ATOM 4892 N N . ALA B 1 81 ? -4.457 23.484 26.469 1 96.62 81 ALA B N 1
ATOM 4893 C CA . ALA B 1 81 ? -4.422 23.984 25.094 1 96.62 81 ALA B CA 1
ATOM 4894 C C . ALA B 1 81 ? -3.971 25.438 25.062 1 96.62 81 ALA B C 1
ATOM 4896 O O . ALA B 1 81 ? -3.045 25.797 24.328 1 96.62 81 ALA B O 1
ATOM 4897 N N . ILE B 1 82 ? -4.613 26.312 25.891 1 96.19 82 ILE B N 1
ATOM 4898 C CA . ILE B 1 82 ? -4.359 27.75 25.828 1 96.19 82 ILE B CA 1
ATOM 4899 C C . ILE B 1 82 ? -2.928 28.047 26.266 1 96.19 82 ILE B C 1
ATOM 4901 O O . ILE B 1 82 ? -2.168 28.688 25.547 1 96.19 82 ILE B O 1
ATOM 4905 N N . PRO B 1 83 ? -2.469 27.516 27.406 1 96.19 83 PRO B N 1
ATOM 4906 C CA . PRO B 1 83 ? -1.07 27.734 27.781 1 96.19 83 PRO B CA 1
ATOM 4907 C C . PRO B 1 83 ? -0.087 27.203 26.734 1 96.19 83 PRO B C 1
ATOM 4909 O O . PRO B 1 83 ? 0.917 27.859 26.453 1 96.19 83 PRO B O 1
ATOM 4912 N N . TYR B 1 84 ? -0.356 26.016 26.203 1 97.69 84 TYR B N 1
ATOM 4913 C CA . TYR B 1 84 ? 0.502 25.422 25.172 1 97.69 84 TYR B CA 1
ATOM 4914 C C . TYR B 1 84 ? 0.581 26.328 23.953 1 97.69 84 TYR B C 1
ATOM 4916 O O . TYR B 1 84 ? 1.673 26.625 23.469 1 97.69 84 TYR B O 1
ATOM 4924 N N . LEU B 1 85 ? -0.541 26.875 23.516 1 98.06 85 LEU B N 1
ATOM 4925 C CA . LEU B 1 85 ? -0.62 27.656 22.281 1 98.06 85 LEU B CA 1
ATOM 4926 C C . LEU B 1 85 ? -0.237 29.109 22.516 1 98.06 85 LEU B C 1
ATOM 4928 O O . LEU B 1 85 ? -0.003 29.859 21.578 1 98.06 85 LEU B O 1
ATOM 4932 N N . SER B 1 86 ? -0.194 29.484 23.797 1 97.31 86 SER B N 1
ATOM 4933 C CA . SER B 1 86 ? 0.225 30.844 24.141 1 97.31 86 SER B CA 1
ATOM 4934 C C . SER B 1 86 ? 1.709 31.047 23.859 1 97.31 86 SER B C 1
ATOM 4936 O O . SER B 1 86 ? 2.172 32.188 23.766 1 97.31 86 SER B O 1
ATOM 4938 N N . ASN B 1 87 ? 2.479 29.922 23.875 1 97.88 87 ASN B N 1
ATOM 4939 C CA . ASN B 1 87 ? 3.857 30 23.406 1 97.88 87 ASN B CA 1
ATOM 4940 C C . ASN B 1 87 ? 3.924 30.094 21.891 1 97.88 87 ASN B C 1
ATOM 4942 O O . ASN B 1 87 ? 3.416 29.219 21.188 1 97.88 87 ASN B O 1
ATOM 4946 N N . PRO B 1 88 ? 4.543 31.156 21.391 1 97.94 88 PRO B N 1
ATOM 4947 C CA . PRO B 1 88 ? 4.504 31.359 19.938 1 97.94 88 PRO B CA 1
ATOM 4948 C C . PRO B 1 88 ? 5.199 30.25 19.156 1 97.94 88 PRO B C 1
ATOM 4950 O O . PRO B 1 88 ? 4.809 29.953 18.016 1 97.94 88 PRO B O 1
ATOM 4953 N N . LEU B 1 89 ? 6.195 29.594 19.719 1 98.5 89 LEU B N 1
ATOM 4954 C CA . LEU B 1 89 ? 6.898 28.516 19.016 1 98.5 89 LEU B CA 1
ATOM 4955 C C . LEU B 1 89 ? 6.02 27.281 18.906 1 98.5 89 LEU B C 1
ATOM 4957 O O . LEU B 1 89 ? 6.02 26.625 17.859 1 98.5 89 LEU B O 1
ATOM 4961 N N . ASN B 1 90 ? 5.262 26.969 19.984 1 98.25 90 ASN B N 1
ATOM 4962 C CA . ASN B 1 90 ? 4.328 25.859 19.922 1 98.25 90 ASN B CA 1
ATOM 4963 C C . ASN B 1 90 ? 3.23 26.094 18.891 1 98.25 90 ASN B C 1
ATOM 4965 O O . ASN B 1 90 ? 2.92 25.203 18.094 1 98.25 90 ASN B O 1
ATOM 4969 N N . GLY B 1 91 ? 2.654 27.344 18.953 1 98.19 91 GLY B N 1
ATOM 4970 C CA . GLY B 1 91 ? 1.62 27.672 17.984 1 98.19 91 GLY B CA 1
ATOM 4971 C C . GLY B 1 91 ? 2.107 27.609 16.547 1 98.19 91 GLY B C 1
ATOM 4972 O O . GLY B 1 91 ? 1.433 27.047 15.68 1 98.19 91 GLY B O 1
ATOM 4973 N N . PHE B 1 92 ? 3.26 28.078 16.328 1 98.38 92 PHE B N 1
ATOM 4974 C CA . PHE B 1 92 ? 3.852 28.078 15 1 98.38 92 PHE B CA 1
ATOM 4975 C C . PHE B 1 92 ? 4.094 26.656 14.516 1 98.38 92 PHE B C 1
ATOM 4977 O O . PHE B 1 92 ? 3.729 26.312 13.391 1 98.38 92 PHE B O 1
ATOM 4984 N N . SER B 1 93 ? 4.766 25.891 15.352 1 98.5 93 SER B N 1
ATOM 4985 C CA . SER B 1 93 ? 5.098 24.516 14.984 1 98.5 93 SER B CA 1
ATOM 4986 C C . SER B 1 93 ? 3.848 23.703 14.641 1 98.5 93 SER B C 1
ATOM 4988 O O . SER B 1 93 ? 3.867 22.859 13.742 1 98.5 93 SER B O 1
ATOM 4990 N N . LEU B 1 94 ? 2.775 23.938 15.43 1 98.31 94 LEU B N 1
ATOM 4991 C CA . LEU B 1 94 ? 1.521 23.234 15.156 1 98.31 94 LEU B CA 1
ATOM 4992 C C . LEU B 1 94 ? 1 23.578 13.766 1 98.31 94 LEU B C 1
ATOM 4994 O O . LEU B 1 94 ? 0.633 22.688 12.992 1 98.31 94 LEU B O 1
ATOM 4998 N N . ILE B 1 95 ? 0.963 24.891 13.43 1 98.06 95 ILE B N 1
ATOM 4999 C CA . ILE B 1 95 ? 0.485 25.344 12.125 1 98.06 95 ILE B CA 1
ATOM 5000 C C . ILE B 1 95 ? 1.349 24.75 11.016 1 98.06 95 ILE B C 1
ATOM 5002 O O . ILE B 1 95 ? 0.828 24.234 10.023 1 98.06 95 ILE B O 1
ATOM 5006 N N . ARG B 1 96 ? 2.627 24.781 11.18 1 98.12 96 ARG B N 1
ATOM 5007 C CA . ARG B 1 96 ? 3.559 24.281 10.172 1 98.12 96 ARG B CA 1
ATOM 5008 C C . ARG B 1 96 ? 3.408 22.781 9.977 1 98.12 96 ARG B C 1
ATOM 5010 O O . ARG B 1 96 ? 3.35 22.297 8.844 1 98.12 96 ARG B O 1
ATOM 5017 N N . ARG B 1 97 ? 3.354 21.984 11.109 1 97.56 97 ARG B N 1
ATOM 5018 C CA . ARG B 1 97 ? 3.193 20.547 11.023 1 97.56 97 ARG B CA 1
ATOM 5019 C C . ARG B 1 97 ? 1.912 20.172 10.281 1 97.56 97 ARG B C 1
ATOM 5021 O O . ARG B 1 97 ? 1.922 19.297 9.406 1 97.56 97 ARG B O 1
ATOM 5028 N N . LEU B 1 98 ? 0.835 20.875 10.625 1 98.19 98 LEU B N 1
ATOM 5029 C CA . LEU B 1 98 ? -0.451 20.562 10.016 1 98.19 98 LEU B CA 1
ATOM 5030 C C . LEU B 1 98 ? -0.454 20.922 8.539 1 98.19 98 LEU B C 1
ATOM 5032 O O . LEU B 1 98 ? -1.027 20.203 7.711 1 98.19 98 LEU B O 1
ATOM 5036 N N . HIS B 1 99 ? 0.192 21.984 8.195 1 97.38 99 HIS B N 1
ATOM 5037 C CA . HIS B 1 99 ? 0.152 22.453 6.816 1 97.38 99 HIS B CA 1
ATOM 5038 C C . HIS B 1 99 ? 1.14 21.688 5.945 1 97.38 99 HIS B C 1
ATOM 5040 O O . HIS B 1 99 ? 0.878 21.438 4.766 1 97.38 99 HIS B O 1
ATOM 5046 N N . VAL B 1 100 ? 2.287 21.297 6.531 1 97.56 100 VAL B N 1
ATOM 5047 C CA . VAL B 1 100 ? 3.35 20.766 5.691 1 97.56 100 VAL B CA 1
ATOM 5048 C C . VAL B 1 100 ? 3.502 19.266 5.961 1 97.56 100 VAL B C 1
ATOM 5050 O O . VAL B 1 100 ? 3.285 18.438 5.066 1 97.56 100 VAL B O 1
ATOM 5053 N N . ASP B 1 101 ? 3.773 18.875 7.176 1 97.75 101 ASP B N 1
ATOM 5054 C CA . ASP B 1 101 ? 4.117 17.5 7.504 1 97.75 101 ASP B CA 1
ATOM 5055 C C . ASP B 1 101 ? 2.943 16.562 7.242 1 97.75 101 ASP B C 1
ATOM 5057 O O . ASP B 1 101 ? 3.129 15.445 6.742 1 97.75 101 ASP B O 1
ATOM 5061 N N . TRP B 1 102 ? 1.793 16.953 7.625 1 98.25 102 TRP B N 1
ATOM 5062 C CA . TRP B 1 102 ? 0.657 16.047 7.508 1 98.25 102 TRP B CA 1
ATOM 5063 C C . TRP B 1 102 ? 0.284 15.828 6.043 1 98.25 102 TRP B C 1
ATOM 5065 O O . TRP B 1 102 ? -0.222 14.766 5.676 1 98.25 102 TRP B O 1
ATOM 5075 N N . ILE B 1 103 ? 0.513 16.859 5.188 1 97.44 103 ILE B N 1
ATOM 5076 C CA . ILE B 1 103 ? 0.333 16.641 3.756 1 97.44 103 ILE B CA 1
ATOM 5077 C C . ILE B 1 103 ? 1.314 15.578 3.268 1 97.44 103 ILE B C 1
ATOM 5079 O O . ILE B 1 103 ? 0.952 14.703 2.471 1 97.44 103 ILE B O 1
ATOM 5083 N N . LYS B 1 104 ? 2.535 15.633 3.746 1 97.5 104 LYS B N 1
ATOM 5084 C CA . LYS B 1 104 ? 3.541 14.633 3.408 1 97.5 104 LYS B CA 1
ATOM 5085 C C . LYS B 1 104 ? 3.139 13.25 3.928 1 97.5 104 LYS B C 1
ATOM 5087 O O . LYS B 1 104 ? 3.369 12.242 3.264 1 97.5 104 LYS B O 1
ATOM 5092 N N . TRP B 1 105 ? 2.57 13.188 5.156 1 97.75 105 TRP B N 1
ATOM 5093 C CA . TRP B 1 105 ? 2.08 11.93 5.707 1 97.75 105 TRP B CA 1
ATOM 5094 C C . TRP B 1 105 ? 0.978 11.344 4.832 1 97.75 105 TRP B C 1
ATOM 5096 O O . TRP B 1 105 ? 0.949 10.133 4.582 1 97.75 105 TRP B O 1
ATOM 5106 N N . GLY B 1 106 ? 0.045 12.281 4.406 1 97.38 106 GLY B N 1
ATOM 5107 C CA . GLY B 1 106 ? -0.991 11.82 3.496 1 97.38 106 GLY B CA 1
ATOM 5108 C C . GLY B 1 106 ? -0.437 11.164 2.244 1 97.38 106 GLY B C 1
ATOM 5109 O O . GLY B 1 106 ? -0.881 10.086 1.854 1 97.38 106 GLY B O 1
ATOM 5110 N N . LYS B 1 107 ? 0.573 11.781 1.643 1 96.94 107 LYS B N 1
ATOM 5111 C CA . LYS B 1 107 ? 1.208 11.242 0.445 1 96.94 107 LYS B CA 1
ATOM 5112 C C . LYS B 1 107 ? 1.938 9.938 0.751 1 96.94 107 LYS B C 1
ATOM 5114 O O . LYS B 1 107 ? 1.932 9.008 -0.062 1 96.94 107 LYS B O 1
ATOM 5119 N N . TYR B 1 108 ? 2.57 9.867 1.87 1 97.44 108 TYR B N 1
ATOM 5120 C CA . TYR B 1 108 ? 3.318 8.68 2.281 1 97.44 108 TYR B CA 1
ATOM 5121 C C . TYR B 1 108 ? 2.393 7.48 2.436 1 97.44 108 TYR B C 1
ATOM 5123 O O . TYR B 1 108 ? 2.756 6.359 2.072 1 97.44 108 TYR B O 1
ATOM 5131 N N . MET B 1 109 ? 1.21 7.668 2.986 1 97.19 109 MET B N 1
ATOM 5132 C CA . MET B 1 109 ? 0.218 6.605 3.119 1 97.19 109 MET B CA 1
ATOM 5133 C C . MET B 1 109 ? -0.214 6.09 1.75 1 97.19 109 MET B C 1
ATOM 5135 O O . MET B 1 109 ? -0.436 4.891 1.575 1 97.19 109 MET B O 1
ATOM 5139 N N . GLU B 1 110 ? -0.325 7.008 0.812 1 96.06 110 GLU B N 1
ATOM 5140 C CA . GLU B 1 110 ? -0.798 6.668 -0.526 1 96.06 110 GLU B CA 1
ATOM 5141 C C . GLU B 1 110 ? 0.273 5.926 -1.319 1 96.06 110 GLU B C 1
ATOM 5143 O O . GLU B 1 110 ? -0.035 5.23 -2.291 1 96.06 110 GLU B O 1
ATOM 5148 N N . GLN B 1 111 ? 1.504 6.133 -0.966 1 95.12 111 GLN B N 1
ATOM 5149 C CA . GLN B 1 111 ? 2.609 5.508 -1.688 1 95.12 111 GLN B CA 1
ATOM 5150 C C . GLN B 1 111 ? 2.545 3.986 -1.583 1 95.12 111 GLN B C 1
ATOM 5152 O O . GLN B 1 111 ? 2.443 3.439 -0.484 1 95.12 111 GLN B O 1
ATOM 5157 N N . PRO B 1 112 ? 2.588 3.324 -2.754 1 94 112 PRO B N 1
ATOM 5158 C CA . PRO B 1 112 ? 2.557 1.86 -2.719 1 94 112 PRO B CA 1
ATOM 5159 C C . PRO B 1 112 ? 3.777 1.26 -2.027 1 94 112 PRO B C 1
ATOM 5161 O O . PRO B 1 112 ? 4.879 1.812 -2.119 1 94 112 PRO B O 1
ATOM 5164 N N . VAL B 1 113 ? 3.566 0.161 -1.372 1 96 113 VAL B N 1
ATOM 5165 C CA . VAL B 1 113 ? 4.645 -0.564 -0.709 1 96 113 VAL B CA 1
ATOM 5166 C C . VAL B 1 113 ? 5.172 -1.664 -1.629 1 96 113 VAL B C 1
ATOM 5168 O O . VAL B 1 113 ? 4.395 -2.318 -2.33 1 96 113 VAL B O 1
ATOM 5171 N N . GLY B 1 114 ? 6.512 -1.873 -1.604 1 96.81 114 GLY B N 1
ATOM 5172 C CA . GLY B 1 114 ? 7.121 -2.994 -2.301 1 96.81 114 GLY B CA 1
ATOM 5173 C C . GLY B 1 114 ? 7.062 -2.861 -3.811 1 96.81 114 GLY B C 1
ATOM 5174 O O . GLY B 1 114 ? 6.754 -3.826 -4.512 1 96.81 114 GLY B O 1
ATOM 5175 N N . ILE B 1 115 ? 7.305 -1.697 -4.297 1 96.25 115 ILE B N 1
ATOM 5176 C CA . ILE B 1 115 ? 7.242 -1.432 -5.73 1 96.25 115 ILE B CA 1
ATOM 5177 C C . ILE B 1 115 ? 8.203 -2.355 -6.473 1 96.25 115 ILE B C 1
ATOM 5179 O O . ILE B 1 115 ? 7.863 -2.912 -7.516 1 96.25 115 ILE B O 1
ATOM 5183 N N . SER B 1 116 ? 9.398 -2.502 -5.949 1 97.38 116 SER B N 1
ATOM 5184 C CA . SER B 1 116 ? 10.383 -3.373 -6.574 1 97.38 116 SER B CA 1
ATOM 5185 C C . SER B 1 116 ? 9.891 -4.816 -6.637 1 97.38 116 SER B C 1
ATOM 5187 O O . SER B 1 116 ? 10.078 -5.496 -7.648 1 97.38 116 SER B O 1
ATOM 5189 N N . GLN B 1 117 ? 9.289 -5.305 -5.566 1 98.12 117 GLN B N 1
ATOM 5190 C CA . GLN B 1 117 ? 8.773 -6.668 -5.504 1 98.12 117 GLN B CA 1
ATOM 5191 C C . GLN B 1 117 ? 7.594 -6.855 -6.457 1 98.12 117 GLN B C 1
ATOM 5193 O O . GLN B 1 117 ? 7.461 -7.91 -7.086 1 98.12 117 GLN B O 1
ATOM 5198 N N . ILE B 1 118 ? 6.711 -5.863 -6.527 1 97.62 118 ILE B N 1
ATOM 5199 C CA . ILE B 1 118 ? 5.574 -5.906 -7.441 1 97.62 118 ILE B CA 1
ATOM 5200 C C . ILE B 1 118 ? 6.078 -5.977 -8.883 1 97.62 118 ILE B C 1
ATOM 5202 O O . ILE B 1 118 ? 5.574 -6.77 -9.68 1 97.62 118 ILE B O 1
ATOM 5206 N N . LYS B 1 119 ? 7.113 -5.23 -9.211 1 97.19 119 LYS B N 1
ATOM 5207 C CA . LYS B 1 119 ? 7.715 -5.25 -10.539 1 97.19 119 LYS B CA 1
ATOM 5208 C C . LYS B 1 119 ? 8.367 -6.602 -10.828 1 97.19 119 LYS B C 1
ATOM 5210 O O . LYS B 1 119 ? 8.25 -7.125 -11.938 1 97.19 119 LYS B O 1
ATOM 5215 N N . ALA B 1 120 ? 9.078 -7.074 -9.859 1 97.56 120 ALA B N 1
ATOM 5216 C CA . ALA B 1 120 ? 9.695 -8.383 -10.008 1 97.56 120 ALA B CA 1
ATOM 5217 C C . ALA B 1 120 ? 8.656 -9.453 -10.32 1 97.56 120 ALA B C 1
ATOM 5219 O O . ALA B 1 120 ? 8.844 -10.266 -11.234 1 97.56 120 ALA B O 1
ATOM 5220 N N . PHE B 1 121 ? 7.551 -9.5 -9.648 1 97.69 121 PHE B N 1
ATOM 5221 C CA . PHE B 1 121 ? 6.477 -10.438 -9.938 1 97.69 121 PHE B CA 1
ATOM 5222 C C . PHE B 1 121 ? 6.004 -10.289 -11.375 1 97.69 121 PHE B C 1
ATOM 5224 O O . PHE B 1 121 ? 5.773 -11.289 -12.07 1 97.69 121 PHE B O 1
ATOM 5231 N N . GLY B 1 122 ? 5.832 -9.047 -11.758 1 96.25 122 GLY B N 1
ATOM 5232 C CA . GLY B 1 122 ? 5.414 -8.781 -13.125 1 96.25 122 GLY B CA 1
ATOM 5233 C C . GLY B 1 122 ? 6.324 -9.406 -14.164 1 96.25 122 GLY B C 1
ATOM 5234 O O . GLY B 1 122 ? 5.863 -9.867 -15.203 1 96.25 122 GLY B O 1
ATOM 5235 N N . SER B 1 123 ? 7.586 -9.484 -13.883 1 95.88 123 SER B N 1
ATOM 5236 C CA . SER B 1 123 ? 8.562 -10.031 -14.82 1 95.88 123 SER B CA 1
ATOM 5237 C C . SER B 1 123 ? 8.453 -11.547 -14.922 1 95.88 123 SER B C 1
ATOM 5239 O O . SER B 1 123 ? 8.859 -12.141 -15.922 1 95.88 123 SER B O 1
ATOM 5241 N N . TRP B 1 124 ? 7.902 -12.203 -13.898 1 96 124 TRP B N 1
ATOM 5242 C CA . TRP B 1 124 ? 7.797 -13.664 -13.883 1 96 124 TRP B CA 1
ATOM 5243 C C . TRP B 1 124 ? 6.402 -14.109 -14.305 1 96 124 TRP B C 1
ATOM 5245 O O . TRP B 1 124 ? 6.152 -15.305 -14.461 1 96 124 TRP B O 1
ATOM 5255 N N . LYS B 1 125 ? 5.512 -13.219 -14.492 1 94.12 125 LYS B N 1
ATOM 5256 C CA . LYS B 1 125 ? 4.113 -13.523 -14.789 1 94.12 125 LYS B CA 1
ATOM 5257 C C . LYS B 1 125 ? 3.984 -14.352 -16.062 1 94.12 125 LYS B C 1
ATOM 5259 O O . LYS B 1 125 ? 3.166 -15.273 -16.125 1 94.12 125 LYS B O 1
ATOM 5264 N N . ASN B 1 126 ? 4.863 -14.086 -17.016 1 91.81 126 ASN B N 1
ATOM 5265 C CA . ASN B 1 126 ? 4.789 -14.789 -18.297 1 91.81 126 ASN B CA 1
ATOM 5266 C C . ASN B 1 126 ? 5.375 -16.188 -18.188 1 91.81 126 ASN B C 1
ATOM 5268 O O . ASN B 1 126 ? 5.188 -17.016 -19.094 1 91.81 126 ASN B O 1
ATOM 5272 N N . GLU B 1 127 ? 6.031 -16.469 -17.172 1 94 127 GLU B N 1
ATOM 5273 C CA . GLU B 1 127 ? 6.621 -17.797 -16.984 1 94 127 GLU B CA 1
ATOM 5274 C C . GLU B 1 127 ? 5.645 -18.734 -16.281 1 94 127 GLU B C 1
ATOM 5276 O O . GLU B 1 127 ? 5.875 -19.953 -16.219 1 94 127 GLU B O 1
ATOM 5281 N N . LEU B 1 128 ? 4.539 -18.234 -15.773 1 96.31 128 LEU B N 1
ATOM 5282 C CA . LEU B 1 128 ? 3.559 -19.031 -15.055 1 96.31 128 LEU B CA 1
ATOM 5283 C C . LEU B 1 128 ? 2.789 -19.938 -16 1 96.31 128 LEU B C 1
ATOM 5285 O O . LEU B 1 128 ? 2.615 -19.609 -17.188 1 96.31 128 LEU B O 1
ATOM 5289 N N . PRO B 1 129 ? 2.365 -21.125 -15.477 1 96.44 129 PRO B N 1
ATOM 5290 C CA . PRO B 1 129 ? 1.516 -22 -16.281 1 96.44 129 PRO B CA 1
ATOM 5291 C C . PRO B 1 129 ? 0.278 -21.281 -16.828 1 96.44 129 PRO B C 1
ATOM 5293 O O . PRO B 1 129 ? -0.282 -20.406 -16.141 1 96.44 129 PRO B O 1
ATOM 5296 N N . THR B 1 130 ? -0.183 -21.594 -17.969 1 94.06 130 THR B N 1
ATOM 5297 C CA . THR B 1 130 ? -1.331 -20.969 -18.625 1 94.06 130 THR B CA 1
ATOM 5298 C C . THR B 1 130 ? -2.613 -21.734 -18.297 1 94.06 130 THR B C 1
ATOM 5300 O O . THR B 1 130 ? -2.58 -22.75 -17.594 1 94.06 130 THR B O 1
ATOM 5303 N N . GLN B 1 131 ? -3.68 -21.234 -18.859 1 94.31 131 GLN B N 1
ATOM 5304 C CA . GLN B 1 131 ? -4.965 -21.906 -18.703 1 94.31 131 GLN B CA 1
ATOM 5305 C C . GLN B 1 131 ? -4.941 -23.281 -19.359 1 94.31 131 GLN B C 1
ATOM 5307 O O . GLN B 1 131 ? -5.527 -24.234 -18.844 1 94.31 131 GLN B O 1
ATOM 5312 N N . LEU B 1 132 ? -4.27 -23.375 -20.422 1 91.69 132 LEU B N 1
ATOM 5313 C CA . LEU B 1 132 ? -4.148 -24.641 -21.125 1 91.69 132 LEU B CA 1
ATOM 5314 C C . LEU B 1 132 ? -3.4 -25.656 -20.281 1 91.69 132 LEU B C 1
ATOM 5316 O O . LEU B 1 132 ? -3.754 -26.844 -20.266 1 91.69 132 LEU B O 1
ATOM 5320 N N . ASP B 1 133 ? -2.383 -25.203 -19.625 1 93.25 133 ASP B N 1
ATOM 5321 C CA . ASP B 1 133 ? -1.641 -26.078 -18.719 1 93.25 133 ASP B CA 1
ATOM 5322 C C . ASP B 1 133 ? -2.547 -26.641 -17.625 1 93.25 133 ASP B C 1
ATOM 5324 O O . ASP B 1 133 ? -2.48 -27.828 -17.312 1 93.25 133 ASP B O 1
ATOM 5328 N N . LEU B 1 134 ? -3.316 -25.766 -17.109 1 96.38 134 LEU B N 1
ATOM 5329 C CA . LEU B 1 134 ? -4.23 -26.203 -16.047 1 96.38 134 LEU B CA 1
ATOM 5330 C C . LEU B 1 134 ? -5.266 -27.172 -16.594 1 96.38 134 LEU B C 1
ATOM 5332 O O . LEU B 1 134 ? -5.586 -28.172 -15.953 1 96.38 134 LEU B O 1
ATOM 5336 N N . TRP B 1 135 ? -5.785 -26.906 -17.766 1 95 135 TRP B N 1
ATOM 5337 C CA . TRP B 1 135 ? -6.777 -27.781 -18.375 1 95 135 TRP B CA 1
ATOM 5338 C C . TRP B 1 135 ? -6.188 -29.156 -18.656 1 95 135 TRP B C 1
ATOM 5340 O O . TRP B 1 135 ? -6.836 -30.172 -18.422 1 95 135 TRP B O 1
ATOM 5350 N N . ASP B 1 136 ? -4.961 -29.141 -19.156 1 94.25 136 ASP B N 1
ATOM 5351 C CA . ASP B 1 136 ? -4.277 -30.406 -19.406 1 94.25 136 ASP B CA 1
ATOM 5352 C C . ASP B 1 136 ? -4.078 -31.188 -18.094 1 94.25 136 ASP B C 1
ATOM 5354 O O . ASP B 1 136 ? -4.246 -32.406 -18.078 1 94.25 136 ASP B O 1
ATOM 5358 N N . ALA B 1 137 ? -3.695 -30.5 -17.125 1 97.12 137 ALA B N 1
ATOM 5359 C CA . ALA B 1 137 ? -3.514 -31.125 -15.828 1 97.12 137 ALA B CA 1
ATOM 5360 C C . ALA B 1 137 ? -4.832 -31.688 -15.305 1 97.12 137 ALA B C 1
ATOM 5362 O O . ALA B 1 137 ? -4.871 -32.812 -14.773 1 97.12 137 ALA B O 1
ATOM 5363 N N . CYS B 1 138 ? -5.895 -30.922 -15.43 1 97.88 138 CYS B N 1
ATOM 5364 C CA . CYS B 1 138 ? -7.211 -31.391 -15.023 1 97.88 138 CYS B CA 1
ATOM 5365 C C . CYS B 1 138 ? -7.59 -32.656 -15.766 1 97.88 138 CYS B C 1
ATOM 5367 O O . CYS B 1 138 ? -8.031 -33.625 -15.148 1 97.88 138 CYS B O 1
ATOM 5369 N N . ALA B 1 139 ? -7.398 -32.625 -17.031 1 96.12 139 ALA B N 1
ATOM 5370 C CA . ALA B 1 139 ? -7.719 -33.781 -17.844 1 96.12 139 ALA B CA 1
ATOM 5371 C C . ALA B 1 139 ? -6.918 -35 -17.406 1 96.12 139 ALA B C 1
ATOM 5373 O O . ALA B 1 139 ? -7.43 -36.125 -17.422 1 96.12 139 ALA B O 1
ATOM 5374 N N . GLY B 1 140 ? -5.684 -34.75 -17.094 1 96.81 140 GLY B N 1
ATOM 5375 C CA . GLY B 1 140 ? -4.848 -35.844 -16.594 1 96.81 140 GLY B CA 1
ATOM 5376 C C . GLY B 1 140 ? -5.363 -36.438 -15.312 1 96.81 140 GLY B C 1
ATOM 5377 O O . GLY B 1 140 ? -5.41 -37.688 -15.172 1 96.81 140 GLY B O 1
ATOM 5378 N N . ILE B 1 141 ? -5.723 -35.625 -14.375 1 98.06 141 ILE B N 1
ATOM 5379 C CA . ILE B 1 141 ? -6.258 -36.062 -13.094 1 98.06 141 ILE B CA 1
ATOM 5380 C C . ILE B 1 141 ? -7.527 -36.875 -13.32 1 98.06 141 ILE B C 1
ATOM 5382 O O . ILE B 1 141 ? -7.699 -37.969 -12.734 1 98.06 141 ILE B O 1
ATOM 5386 N N . VAL B 1 142 ? -8.391 -36.375 -14.125 1 97.38 142 VAL B N 1
ATOM 5387 C CA . VAL B 1 142 ? -9.656 -37.062 -14.414 1 97.38 142 VAL B CA 1
ATOM 5388 C C . VAL B 1 142 ? -9.398 -38.406 -15.094 1 97.38 142 VAL B C 1
ATOM 5390 O O . VAL B 1 142 ? -10.078 -39.375 -14.812 1 97.38 142 VAL B O 1
ATOM 5393 N N . ARG B 1 143 ? -8.438 -38.438 -16.016 1 95.19 143 ARG B N 1
ATOM 5394 C CA . ARG B 1 143 ? -8.086 -39.656 -16.719 1 95.19 143 ARG B CA 1
ATOM 5395 C C . ARG B 1 143 ? -7.637 -40.75 -15.742 1 95.19 143 ARG B C 1
ATOM 5397 O O . ARG B 1 143 ? -8.07 -41.906 -15.836 1 95.19 143 ARG B O 1
ATOM 5404 N N . ILE B 1 144 ? -6.797 -40.375 -14.82 1 96.38 144 ILE B N 1
ATOM 5405 C CA . ILE B 1 144 ? -6.328 -41.312 -13.82 1 96.38 144 ILE B CA 1
ATOM 5406 C C . ILE B 1 144 ? -7.512 -41.844 -13.008 1 96.38 144 ILE B C 1
ATOM 5408 O O . ILE B 1 144 ? -7.684 -43.062 -12.867 1 96.38 144 ILE B O 1
ATOM 5412 N N . GLN B 1 145 ? -8.305 -40.906 -12.516 1 96.06 145 GLN B N 1
ATOM 5413 C CA . GLN B 1 145 ? -9.422 -41.25 -11.648 1 96.06 145 GLN B CA 1
ATOM 5414 C C . GLN B 1 145 ? -10.422 -42.156 -12.367 1 96.06 145 GLN B C 1
ATOM 5416 O O . GLN B 1 145 ? -10.844 -43.188 -11.828 1 96.06 145 GLN B O 1
ATOM 5421 N N . SER B 1 146 ? -10.82 -41.812 -13.602 1 93 146 SER B N 1
ATOM 5422 C CA . SER B 1 146 ? -11.859 -42.531 -14.352 1 93 146 SER B CA 1
ATOM 5423 C C . SER B 1 146 ? -11.352 -43.875 -14.867 1 93 146 SER B C 1
ATOM 5425 O O . SER B 1 146 ? -12.047 -44.875 -14.758 1 93 146 SER B O 1
ATOM 5427 N N . LEU B 1 147 ? -10.172 -43.875 -15.445 1 91.56 147 LEU B N 1
ATOM 5428 C CA . LEU B 1 147 ? -9.648 -45.094 -16.078 1 91.56 147 LEU B CA 1
ATOM 5429 C C . LEU B 1 147 ? -9.367 -46.188 -15.047 1 91.56 147 LEU B C 1
ATOM 5431 O O . LEU B 1 147 ? -9.57 -47.375 -15.305 1 91.56 147 LEU B O 1
ATOM 5435 N N . TYR B 1 148 ? -8.938 -45.781 -13.898 1 92.5 148 TYR B N 1
ATOM 5436 C CA . TYR B 1 148 ? -8.594 -46.75 -12.875 1 92.5 148 TYR B CA 1
ATOM 5437 C C . TYR B 1 148 ? -9.711 -46.875 -11.836 1 92.5 148 TYR B C 1
ATOM 5439 O O . TYR B 1 148 ? -9.531 -47.5 -10.797 1 92.5 148 TYR B O 1
ATOM 5447 N N . ASN B 1 149 ? -10.82 -46.25 -12.062 1 91.44 149 ASN B N 1
ATOM 5448 C CA . ASN B 1 149 ? -12.031 -46.312 -11.242 1 91.44 149 ASN B CA 1
ATOM 5449 C C . ASN B 1 149 ? -11.734 -46.031 -9.781 1 91.44 149 ASN B C 1
ATOM 5451 O O . ASN B 1 149 ? -12.086 -46.812 -8.898 1 91.44 149 ASN B O 1
ATOM 5455 N N . LEU B 1 150 ? -11.062 -44.969 -9.57 1 94.56 150 LEU B N 1
ATOM 5456 C CA . LEU B 1 150 ? -10.734 -44.562 -8.203 1 94.56 150 LEU B CA 1
ATOM 5457 C C . LEU B 1 150 ? -11.891 -43.781 -7.57 1 94.56 150 LEU B C 1
ATOM 5459 O O . LEU B 1 150 ? -12.523 -42.938 -8.227 1 94.56 150 LEU B O 1
ATOM 5463 N N . LYS B 1 151 ? -12.156 -44.094 -6.34 1 95.94 151 LYS B N 1
ATOM 5464 C CA . LYS B 1 151 ? -13.117 -43.281 -5.598 1 95.94 151 LYS B CA 1
ATOM 5465 C C . LYS B 1 151 ? -12.578 -41.875 -5.34 1 95.94 151 LYS B C 1
ATOM 5467 O O . LYS B 1 151 ? -11.516 -41.719 -4.738 1 95.94 151 LYS B O 1
ATOM 5472 N N . ILE B 1 152 ? -13.312 -40.906 -5.703 1 97.5 152 ILE B N 1
ATOM 5473 C CA . ILE B 1 152 ? -12.844 -39.531 -5.656 1 97.5 152 ILE B CA 1
ATOM 5474 C C . ILE B 1 152 ? -12.531 -39.156 -4.215 1 97.5 152 ILE B C 1
ATOM 5476 O O . ILE B 1 152 ? -11.5 -38.531 -3.943 1 97.5 152 ILE B O 1
ATOM 5480 N N . ALA B 1 153 ? -13.367 -39.5 -3.262 1 96.56 153 ALA B N 1
ATOM 5481 C CA . ALA B 1 153 ? -13.195 -39.125 -1.854 1 96.56 153 ALA B CA 1
ATOM 5482 C C . ALA B 1 153 ? -11.859 -39.656 -1.318 1 96.56 153 ALA B C 1
ATOM 5484 O O . ALA B 1 153 ? -11.219 -38.969 -0.509 1 96.56 153 ALA B O 1
ATOM 5485 N N . ASP B 1 154 ? -11.453 -40.844 -1.754 1 97.19 154 ASP B N 1
ATOM 5486 C CA . ASP B 1 154 ? -10.172 -41.406 -1.349 1 97.19 154 ASP B CA 1
ATOM 5487 C C . ASP B 1 154 ? -9.016 -40.781 -2.125 1 97.19 154 ASP B C 1
ATOM 5489 O O . ASP B 1 154 ? -7.977 -40.438 -1.55 1 97.19 154 ASP B O 1
ATOM 5493 N N . PHE B 1 155 ? -9.25 -40.594 -3.398 1 97.88 155 PHE B N 1
ATOM 5494 C CA . PHE B 1 155 ? -8.242 -40.062 -4.309 1 97.88 155 PHE B CA 1
ATOM 5495 C C . PHE B 1 155 ? -7.785 -38.656 -3.873 1 97.88 155 PHE B C 1
ATOM 5497 O O . PHE B 1 155 ? -6.586 -38.375 -3.818 1 97.88 155 PHE B O 1
ATOM 5504 N N . ILE B 1 156 ? -8.672 -37.812 -3.488 1 98 156 ILE B N 1
ATOM 5505 C CA . ILE B 1 156 ? -8.375 -36.406 -3.152 1 98 156 ILE B CA 1
ATOM 5506 C C . ILE B 1 156 ? -7.621 -36.344 -1.825 1 98 156 ILE B C 1
ATOM 5508 O O . ILE B 1 156 ? -6.996 -35.344 -1.502 1 98 156 ILE B O 1
ATOM 5512 N N . ASP B 1 157 ? -7.668 -37.406 -1.065 1 97.56 157 ASP B N 1
ATOM 5513 C CA . ASP B 1 157 ? -6.977 -37.469 0.219 1 97.56 157 ASP B CA 1
ATOM 5514 C C . ASP B 1 157 ? -5.68 -38.25 0.115 1 97.56 157 ASP B C 1
ATOM 5516 O O . ASP B 1 157 ? -5.066 -38.594 1.132 1 97.56 157 ASP B O 1
ATOM 5520 N N . GLY B 1 158 ? -5.289 -38.656 -1.062 1 97.5 158 GLY B N 1
ATOM 5521 C CA . GLY B 1 158 ? -3.967 -39.219 -1.287 1 97.5 158 GLY B CA 1
ATOM 5522 C C . GLY B 1 158 ? -3.963 -40.719 -1.313 1 97.5 158 GLY B C 1
ATOM 5523 O O . GLY B 1 158 ? -2.898 -41.344 -1.334 1 97.5 158 GLY B O 1
ATOM 5524 N N . CYS B 1 159 ? -5.129 -41.312 -1.263 1 97.19 159 CYS B N 1
ATOM 5525 C CA . CYS B 1 159 ? -5.207 -42.75 -1.443 1 97.19 159 CYS B CA 1
ATOM 5526 C C . CYS B 1 159 ? -5.367 -43.125 -2.916 1 97.19 159 CYS B C 1
ATOM 5528 O O . CYS B 1 159 ? -6.457 -42.969 -3.477 1 97.19 159 CYS B O 1
ATOM 5530 N N . ILE B 1 160 ? -4.359 -43.656 -3.51 1 95.44 160 ILE B N 1
ATOM 5531 C CA . ILE B 1 160 ? -4.344 -43.938 -4.945 1 95.44 160 ILE B CA 1
ATOM 5532 C C . ILE B 1 160 ? -4.117 -45.438 -5.184 1 95.44 160 ILE B C 1
ATOM 5534 O O . ILE B 1 160 ? -3.029 -45.938 -4.914 1 95.44 160 ILE B O 1
ATOM 5538 N N . HIS B 1 161 ? -5.062 -46.031 -5.707 1 88.94 161 HIS B N 1
ATOM 5539 C CA . HIS B 1 161 ? -5.016 -47.406 -6.102 1 88.94 161 HIS B CA 1
ATOM 5540 C C . HIS B 1 161 ? -4.488 -48.281 -4.965 1 88.94 161 HIS B C 1
ATOM 5542 O O . HIS B 1 161 ? -3.531 -49.062 -5.152 1 88.94 161 HIS B O 1
ATOM 5548 N N . GLY B 1 162 ? -4.984 -48.031 -3.727 1 90.19 162 GLY B N 1
ATOM 5549 C CA . GLY B 1 162 ? -4.734 -48.906 -2.576 1 90.19 162 GLY B CA 1
ATOM 5550 C C . GLY B 1 162 ? -3.557 -48.438 -1.738 1 90.19 162 GLY B C 1
ATOM 5551 O O . GLY B 1 162 ? -3.285 -49 -0.677 1 90.19 162 GLY B O 1
ATOM 5552 N N . LYS B 1 163 ? -2.855 -47.438 -2.066 1 95.81 163 LYS B N 1
ATOM 5553 C CA . LYS B 1 163 ? -1.715 -46.906 -1.313 1 95.81 163 LYS B CA 1
ATOM 5554 C C . LYS B 1 163 ? -1.976 -45.5 -0.826 1 95.81 163 LYS B C 1
ATOM 5556 O O . LYS B 1 163 ? -2.455 -44.656 -1.586 1 95.81 163 LYS B O 1
ATOM 5561 N N . GLN B 1 164 ? -1.648 -45.25 0.433 1 97.19 164 GLN B N 1
ATOM 5562 C CA . GLN B 1 164 ? -1.853 -43.938 1.019 1 97.19 164 GLN B CA 1
ATOM 5563 C C . GLN B 1 164 ? -0.597 -43.062 0.894 1 97.19 164 GLN B C 1
ATOM 5565 O O . GLN B 1 164 ? 0.474 -43.438 1.368 1 97.19 164 GLN B O 1
ATOM 5570 N N . TYR B 1 165 ? -0.7 -41.969 0.229 1 96.81 165 TYR B N 1
ATOM 5571 C CA . TYR B 1 165 ? 0.368 -40.969 0.123 1 96.81 165 TYR B CA 1
ATOM 5572 C C . TYR B 1 165 ? 0.094 -39.781 1.024 1 96.81 165 TYR B C 1
ATOM 5574 O O . TYR B 1 165 ? -1.06 -39.5 1.35 1 96.81 165 TYR B O 1
ATOM 5582 N N . ASN B 1 166 ? 1.14 -39.156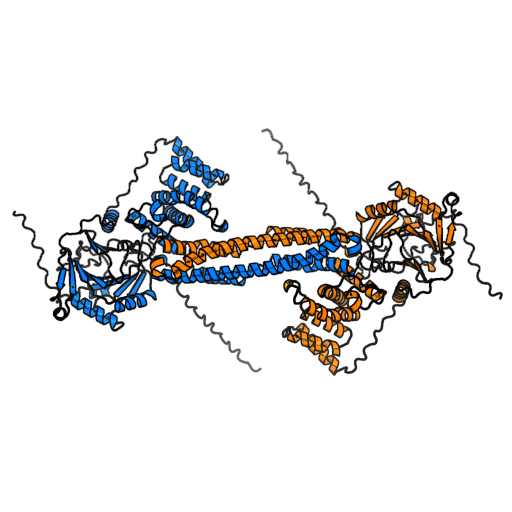 1.503 1 94.12 166 ASN B N 1
ATOM 5583 C CA . ASN B 1 166 ? 0.988 -37.969 2.344 1 94.12 166 ASN B CA 1
ATOM 5584 C C . ASN B 1 166 ? 0.747 -36.719 1.509 1 94.12 166 ASN B C 1
ATOM 5586 O O . ASN B 1 166 ? 1.529 -35.75 1.567 1 94.12 166 ASN B O 1
ATOM 5590 N N . VAL B 1 167 ? -0.254 -36.688 0.724 1 96.56 167 VAL B N 1
ATOM 5591 C CA . VAL B 1 167 ? -0.668 -35.594 -0.138 1 96.56 167 VAL B CA 1
ATOM 5592 C C . VAL B 1 167 ? -2.193 -35.5 -0.169 1 96.56 167 VAL B C 1
ATOM 5594 O O . VAL B 1 167 ? -2.883 -36.5 0.094 1 96.56 167 VAL B O 1
ATOM 5597 N N . SER B 1 168 ? -2.707 -34.344 -0.294 1 97 168 SER B N 1
ATOM 5598 C CA . SER B 1 168 ? -4.145 -34.125 -0.435 1 97 168 SER B CA 1
ATOM 5599 C C . SER B 1 168 ? -4.441 -32.906 -1.307 1 97 168 SER B C 1
ATOM 5601 O O . SER B 1 168 ? -3.609 -32 -1.437 1 97 168 SER B O 1
ATOM 5603 N N . MET B 1 169 ? -5.547 -32.938 -1.9 1 97.81 169 MET B N 1
ATOM 5604 C CA . MET B 1 169 ? -5.984 -31.797 -2.703 1 97.81 169 MET B CA 1
ATOM 5605 C C . MET B 1 169 ? -6.691 -30.75 -1.835 1 97.81 169 MET B C 1
ATOM 5607 O O . MET B 1 169 ? -7.391 -31.109 -0.883 1 97.81 169 MET B O 1
ATOM 5611 N N . SER B 1 170 ? -6.484 -29.516 -2.17 1 97.25 170 SER B N 1
ATOM 5612 C CA . SER B 1 170 ? -7.238 -28.438 -1.545 1 97.25 170 SER B CA 1
ATOM 5613 C C . SER B 1 170 ? -8.617 -28.281 -2.182 1 97.25 170 SER B C 1
ATOM 5615 O O . SER B 1 170 ? -8.898 -28.891 -3.213 1 97.25 170 SER B O 1
ATOM 5617 N N . ALA B 1 171 ? -9.484 -27.5 -1.516 1 97.81 171 ALA B N 1
ATOM 5618 C CA . ALA B 1 171 ? -10.781 -27.172 -2.104 1 97.81 171 ALA B CA 1
ATOM 5619 C C . ALA B 1 171 ? -10.617 -26.516 -3.467 1 97.81 171 ALA B C 1
ATOM 5621 O O . ALA B 1 171 ? -11.375 -26.797 -4.398 1 97.81 171 ALA B O 1
ATOM 5622 N N . ALA B 1 172 ? -9.625 -25.703 -3.572 1 97.94 172 ALA B N 1
ATOM 5623 C CA . ALA B 1 172 ? -9.367 -25.016 -4.828 1 97.94 172 ALA B CA 1
ATOM 5624 C C . ALA B 1 172 ? -8.93 -26 -5.918 1 97.94 172 ALA B C 1
ATOM 5626 O O . ALA B 1 172 ? -9.297 -25.828 -7.086 1 97.94 172 ALA B O 1
ATOM 5627 N N . ASP B 1 173 ? -8.133 -26.953 -5.559 1 98.5 173 ASP B N 1
ATOM 5628 C CA . ASP B 1 173 ? -7.746 -28 -6.5 1 98.5 173 ASP B CA 1
ATOM 5629 C C . ASP B 1 173 ? -8.969 -28.75 -7.035 1 98.5 173 ASP B C 1
ATOM 5631 O O . ASP B 1 173 ? -9.156 -28.844 -8.25 1 98.5 173 ASP B O 1
ATOM 5635 N N . MET B 1 174 ? -9.758 -29.219 -6.113 1 98.5 174 MET B N 1
ATOM 5636 C CA . MET B 1 174 ? -10.953 -29.984 -6.461 1 98.5 174 MET B CA 1
ATOM 5637 C C . MET B 1 174 ? -11.891 -29.172 -7.336 1 98.5 174 MET B C 1
ATOM 5639 O O . MET B 1 174 ? -12.438 -29.672 -8.32 1 98.5 174 MET B O 1
ATOM 5643 N N . PHE B 1 175 ? -12.094 -27.906 -6.949 1 98.38 175 PHE B N 1
ATOM 5644 C CA . PHE B 1 175 ? -12.969 -27 -7.691 1 98.38 175 PHE B CA 1
ATOM 5645 C C . PHE B 1 175 ? -12.477 -26.828 -9.117 1 98.38 175 PHE B C 1
ATOM 5647 O O . PHE B 1 175 ? -13.273 -26.766 -10.055 1 98.38 175 PHE B O 1
ATOM 5654 N N . SER B 1 176 ? -11.164 -26.703 -9.312 1 98.56 176 SER B N 1
ATOM 5655 C CA . SER B 1 176 ? -10.594 -26.531 -10.641 1 98.56 176 SER B CA 1
ATOM 5656 C C . SER B 1 176 ? -10.906 -27.719 -11.539 1 98.56 176 SER B C 1
ATOM 5658 O O . SER B 1 176 ? -11.219 -27.547 -12.719 1 98.56 176 SER B O 1
ATOM 5660 N N . VAL B 1 177 ? -10.781 -28.906 -11.031 1 98.62 177 VAL B N 1
ATOM 5661 C CA . VAL B 1 177 ? -11.086 -30.109 -11.797 1 98.62 177 VAL B CA 1
ATOM 5662 C C . VAL B 1 177 ? -12.57 -30.125 -12.164 1 98.62 177 VAL B C 1
ATOM 5664 O O . VAL B 1 177 ? -12.93 -30.328 -13.32 1 98.62 177 VAL B O 1
ATOM 5667 N N . GLY B 1 178 ? -13.453 -29.891 -11.148 1 98.31 178 GLY B N 1
ATOM 5668 C CA . GLY B 1 178 ? -14.883 -29.828 -11.398 1 98.31 178 GLY B CA 1
ATOM 5669 C C . GLY B 1 178 ? -15.273 -28.766 -12.406 1 98.31 178 GLY B C 1
ATOM 5670 O O . GLY B 1 178 ? -16.125 -29 -13.266 1 98.31 178 GLY B O 1
ATOM 5671 N N . HIS B 1 179 ? -14.703 -27.656 -12.25 1 98 179 HIS B N 1
ATOM 5672 C CA . HIS B 1 179 ? -14.969 -26.547 -13.164 1 98 179 HIS B CA 1
ATOM 5673 C C . HIS B 1 179 ? -14.586 -26.906 -14.594 1 98 179 HIS B C 1
ATOM 5675 O O . HIS B 1 179 ? -15.328 -26.609 -15.531 1 98 179 HIS B O 1
ATOM 5681 N N . HIS B 1 180 ? -13.438 -27.469 -14.742 1 97.44 180 HIS B N 1
ATOM 5682 C CA . HIS B 1 180 ? -12.984 -27.906 -16.062 1 97.44 180 HIS B CA 1
ATOM 5683 C C . HIS B 1 180 ? -13.961 -28.891 -16.672 1 97.44 180 HIS B C 1
ATOM 5685 O O . HIS B 1 180 ? -14.312 -28.781 -17.859 1 97.44 180 HIS B O 1
ATOM 5691 N N . LEU B 1 181 ? -14.383 -29.859 -15.961 1 97.81 181 LEU B N 1
ATOM 5692 C CA . LEU B 1 181 ? -15.336 -30.859 -16.438 1 97.81 181 LEU B CA 1
ATOM 5693 C C . LEU B 1 181 ? -16.656 -30.203 -16.844 1 97.81 181 LEU B C 1
ATOM 5695 O O . LEU B 1 181 ? -17.234 -30.562 -17.875 1 97.81 181 LEU B O 1
ATOM 5699 N N . ALA B 1 182 ? -17.094 -29.25 -16.016 1 96.88 182 ALA B N 1
ATOM 5700 C CA . ALA B 1 182 ? -18.312 -28.531 -16.359 1 96.88 182 ALA B CA 1
ATOM 5701 C C . ALA B 1 182 ? -18.156 -27.766 -17.656 1 96.88 182 ALA B C 1
ATOM 5703 O O . ALA B 1 182 ? -19.062 -27.766 -18.5 1 96.88 182 ALA B O 1
ATOM 5704 N N . MET B 1 183 ? -17.094 -27.172 -17.797 1 94.94 183 MET B N 1
ATOM 5705 C CA . MET B 1 183 ? -16.828 -26.391 -19 1 94.94 183 MET B CA 1
ATOM 5706 C C . MET B 1 183 ? -16.812 -27.297 -20.234 1 94.94 183 MET B C 1
ATOM 5708 O O . MET B 1 183 ? -17.219 -26.891 -21.328 1 94.94 183 MET B O 1
ATOM 5712 N N . LYS B 1 184 ? -16.344 -28.484 -20.094 1 94.06 184 LYS B N 1
ATOM 5713 C CA . LYS B 1 184 ? -16.25 -29.438 -21.188 1 94.06 184 LYS B CA 1
ATOM 5714 C C . LYS B 1 184 ? -17.562 -30.203 -21.344 1 94.06 184 LYS B C 1
ATOM 5716 O O . LYS B 1 184 ? -17.641 -31.172 -22.109 1 94.06 184 LYS B O 1
ATOM 5721 N N . ASN B 1 185 ? -18.625 -29.875 -20.578 1 93.75 185 ASN B N 1
ATOM 5722 C CA . ASN B 1 185 ? -19.969 -30.438 -20.625 1 93.75 185 ASN B CA 1
ATOM 5723 C C . ASN B 1 185 ? -19.969 -31.906 -20.219 1 93.75 185 ASN B C 1
ATOM 5725 O O . ASN B 1 185 ? -20.688 -32.719 -20.828 1 93.75 185 ASN B O 1
ATOM 5729 N N . VAL B 1 186 ? -19.016 -32.25 -19.406 1 95.38 186 VAL B N 1
ATOM 5730 C CA . VAL B 1 186 ? -19.031 -33.562 -18.75 1 95.38 186 VAL B CA 1
ATOM 5731 C C . VAL B 1 186 ? -19.688 -33.406 -17.375 1 95.38 186 VAL B C 1
ATOM 5733 O O . VAL B 1 186 ? -19.016 -33.5 -16.344 1 95.38 186 VAL B O 1
ATOM 5736 N N . SER B 1 187 ? -20.984 -33.312 -17.344 1 95.88 187 SER B N 1
ATOM 5737 C CA . SER B 1 187 ? -21.75 -32.906 -16.172 1 95.88 187 SER B CA 1
ATOM 5738 C C . SER B 1 187 ? -21.703 -33.969 -15.078 1 95.88 187 SER B C 1
ATOM 5740 O O . SER B 1 187 ? -21.641 -33.656 -13.891 1 95.88 187 SER B O 1
ATOM 5742 N N . SER B 1 188 ? -21.781 -35.25 -15.43 1 95.56 188 SER B N 1
ATOM 5743 C CA . SER B 1 188 ? -21.75 -36.312 -14.43 1 95.56 188 SER B CA 1
ATOM 5744 C C . SER B 1 188 ? -20.453 -36.281 -13.625 1 95.56 188 SER B C 1
ATOM 5746 O O . SER B 1 188 ? -20.469 -36.375 -12.398 1 95.56 188 SER B O 1
ATOM 5748 N N . GLY B 1 189 ? -19.328 -36.125 -14.398 1 96.56 189 GLY B N 1
ATOM 5749 C CA . GLY B 1 189 ? -18.031 -36 -13.734 1 96.56 189 GLY B CA 1
ATOM 5750 C C . GLY B 1 189 ? -17.938 -34.75 -12.875 1 96.56 189 GLY B C 1
ATOM 5751 O O . GLY B 1 189 ? -17.375 -34.812 -11.781 1 96.56 189 GLY B O 1
ATOM 5752 N N . ALA B 1 190 ? -18.516 -33.688 -13.414 1 98.19 190 ALA B N 1
ATOM 5753 C CA . ALA B 1 190 ? -18.484 -32.438 -12.68 1 98.19 190 ALA B CA 1
ATOM 5754 C C . ALA B 1 190 ? -19.203 -32.562 -11.344 1 98.19 190 ALA B C 1
ATOM 5756 O O . ALA B 1 190 ? -18.703 -32.094 -10.312 1 98.19 190 ALA B O 1
ATOM 5757 N N . VAL B 1 191 ? -20.328 -33.219 -11.336 1 98.06 191 VAL B N 1
ATOM 5758 C CA . VAL B 1 191 ? -21.109 -33.406 -10.109 1 98.06 191 VAL B CA 1
ATOM 5759 C C . VAL B 1 191 ? -20.266 -34.156 -9.086 1 98.06 191 VAL B C 1
ATOM 5761 O O . VAL B 1 191 ? -20.188 -33.781 -7.918 1 98.06 191 VAL B O 1
ATOM 5764 N N . GLN B 1 192 ? -19.609 -35.219 -9.531 1 97.56 192 GLN B N 1
ATOM 5765 C CA . GLN B 1 192 ? -18.844 -36.094 -8.633 1 97.56 192 GLN B CA 1
ATOM 5766 C C . GLN B 1 192 ? -17.703 -35.312 -7.969 1 97.56 192 GLN B C 1
ATOM 5768 O O . GLN B 1 192 ? -17.438 -35.5 -6.777 1 97.56 192 GLN B O 1
ATOM 5773 N N . TRP B 1 193 ? -17.047 -34.469 -8.68 1 98.31 193 TRP B N 1
ATOM 5774 C CA . TRP B 1 193 ? -15.922 -33.719 -8.148 1 98.31 193 TRP B CA 1
ATOM 5775 C C . TRP B 1 193 ? -16.406 -32.531 -7.305 1 98.31 193 TRP B C 1
ATOM 5777 O O . TRP B 1 193 ? -15.922 -32.312 -6.199 1 98.31 193 TRP B O 1
ATOM 5787 N N . LEU B 1 194 ? -17.391 -31.781 -7.77 1 98.38 194 LEU B N 1
ATOM 5788 C CA . LEU B 1 194 ? -17.844 -30.562 -7.125 1 98.38 194 LEU B CA 1
ATOM 5789 C C . LEU B 1 194 ? -18.531 -30.875 -5.801 1 98.38 194 LEU B C 1
ATOM 5791 O O . LEU B 1 194 ? -18.5 -30.062 -4.871 1 98.38 194 LEU B O 1
ATOM 5795 N N . GLN B 1 195 ? -19.156 -32.031 -5.703 1 97.38 195 GLN B N 1
ATOM 5796 C CA . GLN B 1 195 ? -19.875 -32.406 -4.488 1 97.38 195 GLN B CA 1
ATOM 5797 C C . GLN B 1 195 ? -18.922 -32.531 -3.307 1 97.38 195 GLN B C 1
ATOM 5799 O O . GLN B 1 195 ? -19.344 -32.438 -2.15 1 97.38 195 GLN B O 1
ATOM 5804 N N . GLU B 1 196 ? -17.625 -32.75 -3.58 1 97.38 196 GLU B N 1
ATOM 5805 C CA . GLU B 1 196 ? -16.609 -32.938 -2.535 1 97.38 196 GLU B CA 1
ATOM 5806 C C . GLU B 1 196 ? -16.078 -31.594 -2.047 1 97.38 196 GLU B C 1
ATOM 5808 O O . GLU B 1 196 ? -15.453 -31.516 -0.988 1 97.38 196 GLU B O 1
ATOM 5813 N N . VAL B 1 197 ? -16.312 -30.453 -2.674 1 98.06 197 VAL B N 1
ATOM 5814 C CA . VAL B 1 197 ? -15.633 -29.172 -2.488 1 98.06 197 VAL B CA 1
ATOM 5815 C C . VAL B 1 197 ? -16.141 -28.5 -1.215 1 98.06 197 VAL B C 1
ATOM 5817 O O . VAL B 1 197 ? -15.344 -28 -0.414 1 98.06 197 VAL B O 1
ATOM 5820 N N . PRO B 1 198 ? -17.484 -28.5 -0.894 1 96.5 198 PRO B N 1
ATOM 5821 C CA . PRO B 1 198 ? -17.984 -27.75 0.253 1 96.5 198 PRO B CA 1
ATOM 5822 C C . PRO B 1 198 ? -17.406 -28.234 1.58 1 96.5 198 PRO B C 1
ATOM 5824 O O . PRO B 1 198 ? -17.031 -27.406 2.428 1 96.5 198 PRO B O 1
ATOM 5827 N N . GLN B 1 199 ? -17.312 -29.484 1.744 1 95.75 199 GLN B N 1
ATOM 5828 C CA . GLN B 1 199 ? -16.766 -30.031 2.984 1 95.75 199 GLN B CA 1
ATOM 5829 C C . GLN B 1 199 ? -15.305 -29.625 3.166 1 95.75 199 GLN B C 1
ATOM 5831 O O . GLN B 1 199 ? -14.891 -29.234 4.262 1 95.75 199 GLN B O 1
ATOM 5836 N N . ARG B 1 200 ? -14.508 -29.734 2.105 1 97.06 200 ARG B N 1
ATOM 5837 C CA . ARG B 1 200 ? -13.102 -29.328 2.162 1 97.06 200 ARG B CA 1
ATOM 5838 C C . ARG B 1 200 ? -12.969 -27.828 2.404 1 97.06 200 ARG B C 1
ATOM 5840 O O . ARG B 1 200 ? -12.078 -27.391 3.135 1 97.06 200 ARG B O 1
ATOM 5847 N N . LEU B 1 201 ? -13.812 -27.078 1.776 1 96.25 201 LEU B N 1
ATOM 5848 C CA . LEU B 1 201 ? -13.82 -25.625 1.923 1 96.25 201 LEU B CA 1
ATOM 5849 C C . LEU B 1 201 ? -14.055 -25.219 3.375 1 96.25 201 LEU B C 1
ATOM 5851 O O . LEU B 1 201 ? -13.383 -24.328 3.896 1 96.25 201 LEU B O 1
ATOM 5855 N N . GLN B 1 202 ? -14.977 -25.812 4.066 1 95.5 202 GLN B N 1
ATOM 5856 C CA . GLN B 1 202 ? -15.289 -25.531 5.461 1 95.5 202 GLN B CA 1
ATOM 5857 C C . GLN B 1 202 ? -14.094 -25.828 6.363 1 95.5 202 GLN B C 1
ATOM 5859 O O . GLN B 1 202 ? -13.82 -25.078 7.305 1 95.5 202 GLN B O 1
ATOM 5864 N N . LYS B 1 203 ? -13.383 -26.875 6.062 1 94.94 203 LYS B N 1
ATOM 5865 C CA . LYS B 1 203 ? -12.211 -27.266 6.84 1 94.94 203 LYS B CA 1
ATOM 5866 C C . LYS B 1 203 ? -11.07 -26.266 6.652 1 94.94 203 LYS B C 1
ATOM 5868 O O . LYS B 1 203 ? -10.273 -26.031 7.562 1 94.94 203 LYS B O 1
ATOM 5873 N N . GLU B 1 204 ? -11.016 -25.625 5.469 1 94.81 204 GLU B N 1
ATOM 5874 C CA . GLU B 1 204 ? -9.891 -24.766 5.105 1 94.81 204 GLU B CA 1
ATOM 5875 C C . GLU B 1 204 ? -10.172 -23.312 5.469 1 94.81 204 GLU B C 1
ATOM 5877 O O . GLU B 1 204 ? -9.258 -22.484 5.508 1 94.81 204 GLU B O 1
ATOM 5882 N N . LEU B 1 205 ? -11.375 -22.953 5.812 1 92.31 205 LEU B N 1
ATOM 5883 C CA . LEU B 1 205 ? -11.844 -21.594 6.023 1 92.31 205 LEU B CA 1
ATOM 5884 C C . LEU B 1 205 ? -11.008 -20.875 7.086 1 92.31 205 LEU B C 1
ATOM 5886 O O . LEU B 1 205 ? -10.625 -19.719 6.914 1 92.31 205 LEU B O 1
ATOM 5890 N N . PRO B 1 206 ? -10.609 -21.562 8.188 1 91.56 206 PRO B N 1
ATOM 5891 C CA . PRO B 1 206 ? -9.875 -20.859 9.25 1 91.56 206 PRO B CA 1
ATOM 5892 C C . PRO B 1 206 ? -8.422 -20.562 8.859 1 91.56 206 PRO B C 1
ATOM 5894 O O . PRO B 1 206 ? -7.805 -19.656 9.43 1 91.56 206 PRO B O 1
ATOM 5897 N N . SER B 1 207 ? -7.906 -21.25 7.852 1 91.38 207 SER B N 1
ATOM 5898 C CA . SER B 1 207 ? -6.469 -21.156 7.617 1 91.38 207 SER B CA 1
ATOM 5899 C C . SER B 1 207 ? -6.16 -20.469 6.301 1 91.38 207 SER B C 1
ATOM 5901 O O . SER B 1 207 ? -5.035 -20.016 6.074 1 91.38 207 SER B O 1
ATOM 5903 N N . ILE B 1 208 ? -7.09 -20.344 5.426 1 93.38 208 ILE B N 1
ATOM 5904 C CA . ILE B 1 208 ? -6.844 -19.75 4.113 1 93.38 208 ILE B CA 1
ATOM 5905 C C . ILE B 1 208 ? -7.363 -18.312 4.09 1 93.38 208 ILE B C 1
ATOM 5907 O O . ILE B 1 208 ? -8.508 -18.047 4.484 1 93.38 208 ILE B O 1
ATOM 5911 N N . PRO B 1 209 ? -6.496 -17.422 3.721 1 94.38 209 PRO B N 1
ATOM 5912 C CA . PRO B 1 209 ? -6.941 -16.031 3.672 1 94.38 209 PRO B CA 1
ATOM 5913 C C . PRO B 1 209 ? -8.055 -15.797 2.654 1 94.38 209 PRO B C 1
ATOM 5915 O O . PRO B 1 209 ? -8.164 -16.547 1.676 1 94.38 209 PRO B O 1
ATOM 5918 N N . ARG B 1 210 ? -8.789 -14.734 2.828 1 90.75 210 ARG B N 1
ATOM 5919 C CA . ARG B 1 210 ? -10.008 -14.438 2.082 1 90.75 210 ARG B CA 1
ATOM 5920 C C . ARG B 1 210 ? -9.719 -14.297 0.591 1 90.75 210 ARG B C 1
ATOM 5922 O O . ARG B 1 210 ? -10.508 -14.742 -0.243 1 90.75 210 ARG B O 1
ATOM 5929 N N . HIS B 1 211 ? -8.602 -13.703 0.235 1 91.94 211 HIS B N 1
ATOM 5930 C CA . HIS B 1 211 ? -8.352 -13.414 -1.171 1 91.94 211 HIS B CA 1
ATOM 5931 C C . HIS B 1 211 ? -8.008 -14.68 -1.945 1 91.94 211 HIS B C 1
ATOM 5933 O O . HIS B 1 211 ? -8.055 -14.688 -3.178 1 91.94 211 HIS B O 1
ATOM 5939 N N . LEU B 1 212 ? -7.637 -15.727 -1.284 1 94.38 212 LEU B N 1
ATOM 5940 C CA . LEU B 1 212 ? -7.309 -16.984 -1.94 1 94.38 212 LEU B CA 1
ATOM 5941 C C . LEU B 1 212 ? -8.5 -17.938 -1.913 1 94.38 212 LEU B C 1
ATOM 5943 O O . LEU B 1 212 ? -8.523 -18.938 -2.643 1 94.38 212 LEU B O 1
ATOM 5947 N N . LEU B 1 213 ? -9.477 -17.719 -1.078 1 92.62 213 LEU B N 1
ATOM 5948 C CA . LEU B 1 213 ? -10.617 -18.609 -0.877 1 92.62 213 LEU B CA 1
ATOM 5949 C C . LEU B 1 213 ? -11.531 -18.609 -2.1 1 92.62 213 LEU B C 1
ATOM 5951 O O . LEU B 1 213 ? -11.758 -17.562 -2.707 1 92.62 213 LEU B O 1
ATOM 5955 N N . ILE B 1 214 ? -11.945 -19.797 -2.482 1 94.56 214 ILE B N 1
ATOM 5956 C CA . ILE B 1 214 ? -13 -19.875 -3.486 1 94.56 214 ILE B CA 1
ATOM 5957 C C . ILE B 1 214 ? -14.336 -19.484 -2.869 1 94.56 214 ILE B C 1
ATOM 5959 O O . ILE B 1 214 ? -14.617 -19.812 -1.717 1 94.56 214 ILE B O 1
ATOM 5963 N N . ALA B 1 215 ? -15.125 -18.797 -3.584 1 93.19 215 ALA B N 1
ATOM 5964 C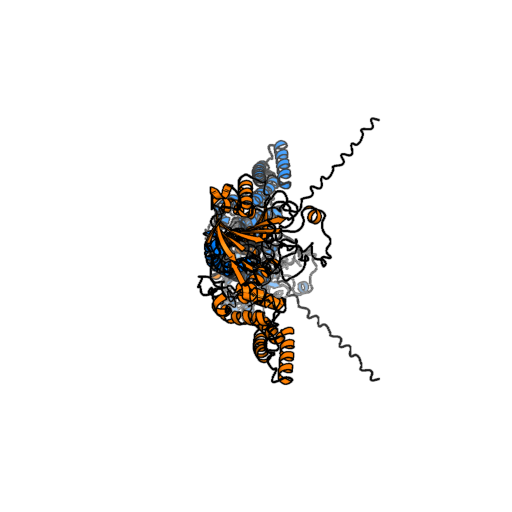 CA . ALA B 1 215 ? -16.438 -18.375 -3.092 1 93.19 215 ALA B CA 1
ATOM 5965 C C . ALA B 1 215 ? -17.391 -19.562 -3.016 1 93.19 215 ALA B C 1
ATOM 5967 O O . ALA B 1 215 ? -17.562 -20.297 -3.992 1 93.19 215 ALA B O 1
ATOM 5968 N N . GLU B 1 216 ? -17.922 -19.719 -1.912 1 94.12 216 GLU B N 1
ATOM 5969 C CA . GLU B 1 216 ? -18.859 -20.812 -1.718 1 94.12 216 GLU B CA 1
ATOM 5970 C C . GLU B 1 216 ? -19.984 -20.766 -2.744 1 94.12 216 GLU B C 1
ATOM 5972 O O . GLU B 1 216 ? -20.406 -21.797 -3.258 1 94.12 216 GLU B O 1
ATOM 5977 N N . VAL B 1 217 ? -20.484 -19.609 -3.043 1 95.44 217 VAL B N 1
ATOM 5978 C CA . VAL B 1 217 ? -21.609 -19.422 -3.971 1 95.44 217 VAL B CA 1
ATOM 5979 C C . VAL B 1 217 ? -21.219 -19.938 -5.352 1 95.44 217 VAL B C 1
ATOM 5981 O O . VAL B 1 217 ? -22.062 -20.469 -6.078 1 95.44 217 VAL B O 1
ATOM 5984 N N . ASP B 1 218 ? -20 -19.766 -5.73 1 95.88 218 ASP B N 1
ATOM 5985 C CA . ASP B 1 218 ? -19.547 -20.234 -7.035 1 95.88 218 ASP B CA 1
ATOM 5986 C C . ASP B 1 218 ? -19.562 -21.766 -7.105 1 95.88 218 ASP B C 1
ATOM 5988 O O . ASP B 1 218 ? -19.906 -22.328 -8.141 1 95.88 218 ASP B O 1
ATOM 5992 N N . VAL B 1 219 ? -19.125 -22.406 -6.035 1 97.31 219 VAL B N 1
ATOM 5993 C CA . VAL B 1 219 ? -19.125 -23.859 -5.961 1 97.31 219 VAL B CA 1
ATOM 5994 C C . VAL B 1 219 ? -20.547 -24.391 -6.051 1 97.31 219 VAL B C 1
ATOM 5996 O O . VAL B 1 219 ? -20.844 -25.297 -6.836 1 97.31 219 VAL B O 1
ATOM 5999 N N . LEU B 1 220 ? -21.453 -23.781 -5.234 1 97.12 220 LEU B N 1
ATOM 6000 C CA . LEU B 1 220 ? -22.844 -24.234 -5.188 1 97.12 220 LEU B CA 1
ATOM 6001 C C . LEU B 1 220 ? -23.516 -24.016 -6.535 1 97.12 220 LEU B C 1
ATOM 6003 O O . LEU B 1 220 ? -24.266 -24.891 -7.008 1 97.12 220 LEU B O 1
ATOM 6007 N N . ARG B 1 221 ? -23.344 -22.891 -7.07 1 97.12 221 ARG B N 1
ATOM 6008 C CA . ARG B 1 221 ? -23.938 -22.562 -8.359 1 97.12 221 ARG B CA 1
ATOM 6009 C C . ARG B 1 221 ? -23.5 -23.562 -9.438 1 97.12 221 ARG B C 1
ATOM 6011 O O . ARG B 1 221 ? -24.328 -24.094 -10.172 1 97.12 221 ARG B O 1
ATOM 6018 N N . LEU B 1 222 ? -22.203 -23.766 -9.547 1 97.44 222 LEU B N 1
ATOM 6019 C CA . LEU B 1 222 ? -21.672 -24.672 -10.562 1 97.44 222 LEU B CA 1
ATOM 6020 C C . LEU B 1 222 ? -22.188 -26.094 -10.344 1 97.44 222 LEU B C 1
ATOM 6022 O O . LEU B 1 222 ? -22.484 -26.797 -11.305 1 97.44 222 LEU B O 1
ATOM 6026 N N . LEU B 1 223 ? -22.203 -26.547 -9.102 1 98.06 223 LEU B N 1
ATOM 6027 C CA . LEU B 1 223 ? -22.734 -27.859 -8.758 1 98.06 223 LEU B CA 1
ATOM 6028 C C . LEU B 1 223 ? -24.203 -27.984 -9.148 1 98.06 223 LEU B C 1
ATOM 6030 O O . LEU B 1 223 ? -24.625 -29 -9.695 1 98.06 223 LEU B O 1
ATOM 6034 N N . ALA B 1 224 ? -24.984 -26.953 -8.891 1 97.62 224 ALA B N 1
ATOM 6035 C CA . ALA B 1 224 ? -26.406 -26.922 -9.266 1 97.62 224 ALA B CA 1
ATOM 6036 C C . ALA B 1 224 ? -26.578 -27.016 -10.773 1 97.62 224 ALA B C 1
ATOM 6038 O O . ALA B 1 224 ? -27.438 -27.75 -11.266 1 97.62 224 ALA B O 1
ATOM 6039 N N . GLU B 1 225 ? -25.828 -26.266 -11.453 1 97.44 225 GLU B N 1
ATOM 6040 C CA . GLU B 1 225 ? -25.875 -26.281 -12.914 1 97.44 225 GLU B CA 1
ATOM 6041 C C . GLU B 1 225 ? -25.547 -27.672 -13.453 1 97.44 225 GLU B C 1
ATOM 6043 O O . GLU B 1 225 ? -26.172 -28.141 -14.414 1 97.44 225 GLU B O 1
ATOM 6048 N N . ALA B 1 226 ? -24.484 -28.266 -12.883 1 97.75 226 ALA B N 1
ATOM 6049 C CA . ALA B 1 226 ? -24.109 -29.625 -13.289 1 97.75 226 ALA B CA 1
ATOM 6050 C C . ALA B 1 226 ? -25.25 -30.609 -13.031 1 97.75 226 ALA B C 1
ATOM 6052 O O . ALA B 1 226 ? -25.562 -31.438 -13.891 1 97.75 226 ALA B O 1
ATOM 6053 N N . HIS B 1 227 ? -25.906 -30.562 -11.875 1 97.12 227 HIS B N 1
ATOM 6054 C CA . HIS B 1 227 ? -27.062 -31.406 -11.57 1 97.12 227 HIS B CA 1
ATOM 6055 C C . HIS B 1 227 ? -28.203 -31.141 -12.555 1 97.12 227 HIS B C 1
ATOM 6057 O O . HIS B 1 227 ? -28.875 -32.094 -12.977 1 97.12 227 HIS B O 1
ATOM 6063 N N . PHE B 1 228 ? -28.422 -29.922 -12.844 1 96 228 PHE B N 1
ATOM 6064 C CA . PHE B 1 228 ? -29.484 -29.547 -13.773 1 96 228 PHE B CA 1
ATOM 6065 C C . PHE B 1 228 ? -29.266 -30.203 -15.133 1 96 228 PHE B C 1
ATOM 6067 O O . PHE B 1 228 ? -30.203 -30.734 -15.727 1 96 228 PHE B O 1
ATOM 6074 N N . LYS B 1 229 ? -28.062 -30.141 -15.609 1 95.81 229 LYS B N 1
ATOM 6075 C CA . LYS B 1 229 ? -27.734 -30.75 -16.891 1 95.81 229 LYS B CA 1
ATOM 6076 C C . LYS B 1 229 ? -27.938 -32.25 -16.875 1 95.81 229 LYS B C 1
ATOM 6078 O O . LYS B 1 229 ? -28.281 -32.875 -17.891 1 95.81 229 LYS B O 1
ATOM 6083 N N . GLU B 1 230 ? -27.719 -32.844 -15.719 1 95.31 230 GLU B N 1
ATOM 6084 C CA . GLU B 1 230 ? -27.922 -34.281 -15.539 1 95.31 230 GLU B CA 1
ATOM 6085 C C . GLU B 1 230 ? -29.391 -34.594 -15.258 1 95.31 230 GLU B C 1
ATOM 6087 O O . GLU B 1 230 ? -29.734 -35.75 -14.953 1 95.31 230 GLU B O 1
ATOM 6092 N N . LYS B 1 231 ? -30.234 -33.562 -15.227 1 93.62 231 LYS B N 1
ATOM 6093 C CA . LYS B 1 231 ? -31.672 -33.656 -14.984 1 93.62 231 LYS B CA 1
ATOM 6094 C C . LYS B 1 231 ? -31.969 -34.094 -13.562 1 93.62 231 LYS B C 1
ATOM 6096 O O . LYS B 1 231 ? -32.969 -34.781 -13.312 1 93.62 231 LYS B O 1
ATOM 6101 N N . ASN B 1 232 ? -31.016 -33.906 -12.719 1 94.94 232 ASN B N 1
ATOM 6102 C CA . ASN B 1 232 ? -31.25 -34.125 -11.289 1 94.94 232 ASN B CA 1
ATOM 6103 C C . ASN B 1 232 ? -31.781 -32.844 -10.625 1 94.94 232 ASN B C 1
ATOM 6105 O O . ASN B 1 232 ? -31.109 -32.25 -9.781 1 94.94 232 ASN B O 1
ATOM 6109 N N . TYR B 1 233 ? -32.969 -32.562 -10.844 1 95.56 233 TYR B N 1
ATOM 6110 C CA . TYR B 1 233 ? -33.531 -31.281 -10.445 1 95.56 233 TYR B CA 1
ATOM 6111 C C . TYR B 1 233 ? -33.75 -31.219 -8.938 1 95.56 233 TYR B C 1
ATOM 6113 O O . TYR B 1 233 ? -33.594 -30.156 -8.32 1 95.56 233 TYR B O 1
ATOM 6121 N N . SER B 1 234 ? -34.062 -32.312 -8.328 1 94.44 234 SER B N 1
ATOM 6122 C CA . SER B 1 234 ? -34.312 -32.375 -6.895 1 94.44 234 SER B CA 1
ATOM 6123 C C . SER B 1 234 ? -33.062 -32.031 -6.102 1 94.44 234 SER B C 1
ATOM 6125 O O . SER B 1 234 ? -33.156 -31.516 -4.984 1 94.44 234 SER B O 1
ATOM 6127 N N . LYS B 1 235 ? -31.922 -32.375 -6.691 1 96.56 235 LYS B N 1
ATOM 6128 C CA . LYS B 1 235 ? -30.656 -32.062 -6.035 1 96.56 235 LYS B CA 1
ATOM 6129 C C . LYS B 1 235 ? -30.203 -30.641 -6.363 1 96.56 235 LYS B C 1
ATOM 6131 O O . LYS B 1 235 ? -29.531 -30 -5.559 1 96.56 235 LYS B O 1
ATOM 6136 N N . ALA B 1 236 ? -30.609 -30.156 -7.484 1 97.31 236 ALA B N 1
ATOM 6137 C CA . ALA B 1 236 ? -30.219 -28.828 -7.938 1 97.31 236 ALA B CA 1
ATOM 6138 C C . ALA B 1 236 ? -30.953 -27.734 -7.164 1 97.31 236 ALA B C 1
ATOM 6140 O O . ALA B 1 236 ? -30.375 -26.703 -6.824 1 97.31 236 ALA B O 1
ATOM 6141 N N . LEU B 1 237 ? -32.156 -27.984 -6.855 1 96.62 237 LEU B N 1
ATOM 6142 C CA . LEU B 1 237 ? -33.031 -26.953 -6.324 1 96.62 237 LEU B CA 1
ATOM 6143 C C . LEU B 1 237 ? -32.531 -26.453 -4.969 1 96.62 237 LEU B C 1
ATOM 6145 O O . LEU B 1 237 ? -32.438 -25.25 -4.75 1 96.62 237 LEU B O 1
ATOM 6149 N N . PRO B 1 238 ? -32.281 -27.344 -3.963 1 97.06 238 PRO B N 1
ATOM 6150 C CA . PRO B 1 238 ? -31.781 -26.844 -2.68 1 97.06 238 PRO B CA 1
ATOM 6151 C C . PRO B 1 238 ? -30.469 -26.078 -2.818 1 97.06 238 PRO B C 1
ATOM 6153 O O . PRO B 1 238 ? -30.219 -25.141 -2.062 1 97.06 238 PRO B O 1
ATOM 6156 N N . LEU B 1 239 ? -29.578 -26.453 -3.715 1 97.69 239 LEU B N 1
ATOM 6157 C CA . LEU B 1 239 ? -28.312 -25.75 -3.957 1 97.69 239 LEU B CA 1
ATOM 6158 C C . LEU B 1 239 ? -28.578 -24.344 -4.469 1 97.69 239 LEU B C 1
ATOM 6160 O O . LEU B 1 239 ? -27.922 -23.391 -4.031 1 97.69 239 LEU B O 1
ATOM 6164 N N . LEU B 1 240 ? -29.516 -24.219 -5.359 1 97.56 240 LEU B N 1
ATOM 6165 C CA . LEU B 1 240 ? -29.875 -22.922 -5.898 1 97.56 240 LEU B CA 1
ATOM 6166 C C . LEU B 1 240 ? -30.484 -22.031 -4.812 1 97.56 240 LEU B C 1
ATOM 6168 O O . LEU B 1 240 ? -30.234 -20.828 -4.773 1 97.56 240 LEU B O 1
ATOM 6172 N N . HIS B 1 241 ? -31.219 -22.641 -3.971 1 96.81 241 HIS B N 1
ATOM 6173 C CA . HIS B 1 241 ? -31.781 -21.922 -2.84 1 96.81 241 HIS B CA 1
ATOM 6174 C C . HIS B 1 241 ? -30.688 -21.359 -1.942 1 96.81 241 HIS B C 1
ATOM 6176 O O . HIS B 1 241 ? -30.75 -20.203 -1.517 1 96.81 241 HIS B O 1
ATOM 6182 N N . ASN B 1 242 ? -29.75 -22.156 -1.664 1 96.75 242 ASN B N 1
ATOM 6183 C CA . ASN B 1 242 ? -28.625 -21.719 -0.844 1 96.75 242 ASN B CA 1
ATOM 6184 C C . ASN B 1 242 ? -27.844 -20.594 -1.523 1 96.75 242 ASN B C 1
ATOM 6186 O O . ASN B 1 242 ? -27.344 -19.688 -0.857 1 96.75 242 ASN B O 1
ATOM 6190 N N . CYS B 1 243 ? -27.688 -20.656 -2.838 1 96.75 243 CYS B N 1
ATOM 6191 C CA . CYS B 1 243 ? -27.031 -19.594 -3.588 1 96.75 243 CYS B CA 1
ATOM 6192 C C . CYS B 1 243 ? -27.766 -18.266 -3.414 1 96.75 243 CYS B C 1
ATOM 6194 O O . CYS B 1 243 ? -27.141 -17.219 -3.215 1 96.75 243 CYS B O 1
ATOM 6196 N N . LEU B 1 244 ? -29.016 -18.328 -3.451 1 95.75 244 LEU B N 1
ATOM 6197 C CA . LEU B 1 244 ? -29.844 -17.125 -3.373 1 95.75 244 LEU B CA 1
ATOM 6198 C C . LEU B 1 244 ? -29.828 -16.547 -1.963 1 95.75 244 LEU B C 1
ATOM 6200 O O . LEU B 1 244 ? -30.016 -15.344 -1.781 1 95.75 244 LEU B O 1
ATOM 6204 N N . LYS B 1 245 ? -29.594 -17.359 -0.939 1 96.38 245 LYS B N 1
ATOM 6205 C CA . LYS B 1 245 ? -29.406 -16.859 0.42 1 96.38 245 LYS B CA 1
ATOM 6206 C C . LYS B 1 245 ? -28.125 -16.031 0.529 1 96.38 245 LYS B C 1
ATOM 6208 O O . LYS B 1 245 ? -28.078 -15.031 1.246 1 96.38 245 LYS B O 1
ATOM 6213 N N . LEU B 1 246 ? -27.125 -16.5 -0.203 1 95 246 LEU B N 1
ATOM 6214 C CA . LEU B 1 246 ? -25.828 -15.828 -0.17 1 95 246 LEU B CA 1
ATOM 6215 C C . LEU B 1 246 ? -25.828 -14.602 -1.08 1 95 246 LEU B C 1
ATOM 6217 O O . LEU B 1 246 ? -25.234 -13.578 -0.752 1 95 246 LEU B O 1
ATOM 6221 N N . GLN B 1 247 ? -26.516 -14.766 -2.273 1 95.56 247 GLN B N 1
ATOM 6222 C CA . GLN B 1 247 ? -26.656 -13.68 -3.24 1 95.56 247 GLN B CA 1
ATOM 6223 C C . GLN B 1 247 ? -28.109 -13.562 -3.721 1 95.56 247 GLN B C 1
ATOM 6225 O O . GLN B 1 247 ? -28.438 -13.992 -4.828 1 95.56 247 GLN B O 1
ATOM 6230 N N . PRO B 1 248 ? -28.797 -12.836 -3.053 1 93.25 248 PRO B N 1
ATOM 6231 C CA . PRO B 1 248 ? -30.25 -12.812 -3.32 1 93.25 248 PRO B CA 1
ATOM 6232 C C . PRO B 1 248 ? -30.578 -12.125 -4.637 1 93.25 248 PRO B C 1
ATOM 6234 O O . PRO B 1 248 ? -31.641 -12.391 -5.227 1 93.25 248 PRO B O 1
ATOM 6237 N N . HIS B 1 249 ? -29.703 -11.328 -5.203 1 93.19 249 HIS B N 1
ATOM 6238 C CA . HIS B 1 249 ? -30.047 -10.516 -6.367 1 93.19 249 HIS B CA 1
ATOM 6239 C C . HIS B 1 249 ? -29.344 -11.023 -7.625 1 93.19 249 HIS B C 1
ATOM 6241 O O . HIS B 1 249 ? -29.297 -10.32 -8.633 1 93.19 249 HIS B O 1
ATOM 6247 N N . ASP B 1 250 ? -28.891 -12.18 -7.551 1 94.06 250 ASP B N 1
ATOM 6248 C CA . ASP B 1 250 ? -28.266 -12.734 -8.742 1 94.06 250 ASP B CA 1
ATOM 6249 C C . ASP B 1 250 ? -29.297 -13.211 -9.75 1 94.06 250 ASP B C 1
ATOM 6251 O O . ASP B 1 250 ? -29.984 -14.219 -9.531 1 94.06 250 ASP B O 1
ATOM 6255 N N . ALA B 1 251 ? -29.344 -12.617 -10.922 1 94.12 251 ALA B N 1
ATOM 6256 C CA . ALA B 1 251 ? -30.391 -12.859 -11.914 1 94.12 251 ALA B CA 1
ATOM 6257 C C . ALA B 1 251 ? -30.234 -14.242 -12.539 1 94.12 251 ALA B C 1
ATOM 6259 O O . ALA B 1 251 ? -31.234 -14.906 -12.828 1 94.12 251 ALA B O 1
ATOM 6260 N N . ARG B 1 252 ? -29.094 -14.57 -12.773 1 92.94 252 ARG B N 1
ATOM 6261 C CA . ARG B 1 252 ? -28.844 -15.867 -13.406 1 92.94 252 ARG B CA 1
ATOM 6262 C C . ARG B 1 252 ? -29.312 -17.016 -12.508 1 92.94 252 ARG B C 1
ATOM 6264 O O . ARG B 1 252 ? -29.922 -17.969 -12.977 1 92.94 252 ARG B O 1
ATOM 6271 N N . VAL B 1 253 ? -28.969 -16.953 -11.258 1 95.38 253 VAL B N 1
ATOM 6272 C CA . VAL B 1 253 ? -29.328 -17.984 -10.297 1 95.38 253 VAL B CA 1
ATOM 6273 C C . VAL B 1 253 ? -30.844 -18.016 -10.125 1 95.38 253 VAL B C 1
ATOM 6275 O O . VAL B 1 253 ? -31.438 -19.094 -10.023 1 95.38 253 VAL B O 1
ATOM 6278 N N . LEU B 1 254 ? -31.453 -16.875 -10.125 1 95.69 254 LEU B N 1
ATOM 6279 C CA . LEU B 1 254 ? -32.906 -16.781 -9.984 1 95.69 254 LEU B CA 1
ATOM 6280 C C . LEU B 1 254 ? -33.594 -17.453 -11.148 1 95.69 254 LEU B C 1
ATOM 6282 O O . LEU B 1 254 ? -34.594 -18.188 -10.953 1 95.69 254 LEU B O 1
ATOM 6286 N N . ARG B 1 255 ? -33.188 -17.188 -12.32 1 96.12 255 ARG B N 1
ATOM 6287 C CA . ARG B 1 255 ? -33.781 -17.781 -13.508 1 96.12 255 ARG B CA 1
ATOM 6288 C C . ARG B 1 255 ? -33.656 -19.312 -13.469 1 96.12 255 ARG B C 1
ATOM 6290 O O . ARG B 1 255 ? -34.625 -20.016 -13.781 1 96.12 255 ARG B O 1
ATOM 6297 N N . LEU B 1 256 ? -32.469 -19.734 -13.133 1 95.94 256 LEU B N 1
ATOM 6298 C CA . LEU B 1 256 ? -32.219 -21.172 -13.062 1 95.94 256 LEU B CA 1
ATOM 6299 C C . LEU B 1 256 ? -33.062 -21.812 -11.977 1 95.94 256 LEU B C 1
ATOM 6301 O O . LEU B 1 256 ? -33.562 -22.922 -12.148 1 95.94 256 LEU B O 1
ATOM 6305 N N . TRP B 1 257 ? -33.188 -21.172 -10.859 1 96.44 257 TRP B N 1
ATOM 6306 C CA . TRP B 1 257 ? -34.031 -21.641 -9.75 1 96.44 257 TRP B CA 1
ATOM 6307 C C . TRP B 1 257 ? -35.469 -21.812 -10.18 1 96.44 257 TRP B C 1
ATOM 6309 O O . TRP B 1 257 ? -36.094 -22.844 -9.914 1 96.44 257 TRP B O 1
ATOM 6319 N N . LYS B 1 258 ? -36 -20.812 -10.875 1 95.75 258 LYS B N 1
ATOM 6320 C CA . LYS B 1 258 ? -37.375 -20.859 -11.352 1 95.75 258 LYS B CA 1
ATOM 6321 C C . LYS B 1 258 ? -37.562 -22 -12.352 1 95.75 258 LYS B C 1
ATOM 6323 O O . LYS B 1 258 ? -38.562 -22.75 -12.273 1 95.75 258 LYS B O 1
ATOM 6328 N N . SER B 1 259 ? -36.688 -22.047 -13.258 1 95.69 259 SER B N 1
ATOM 6329 C CA . SER B 1 259 ? -36.75 -23.094 -14.273 1 95.69 259 SER B CA 1
ATOM 6330 C C . SER B 1 259 ? -36.719 -24.469 -13.633 1 95.69 259 SER B C 1
ATOM 6332 O O . SER B 1 259 ? -37.438 -25.375 -14.07 1 95.69 259 SER B O 1
ATOM 6334 N N . THR B 1 260 ? -35.844 -24.672 -12.719 1 96.19 260 THR B N 1
ATOM 6335 C CA . THR B 1 260 ? -35.688 -25.953 -12.023 1 96.19 260 THR B CA 1
ATOM 6336 C C . THR B 1 260 ? -36.969 -26.312 -11.281 1 96.19 260 THR B C 1
ATOM 6338 O O . THR B 1 260 ? -37.406 -27.469 -11.305 1 96.19 260 THR B O 1
ATOM 6341 N N . LYS B 1 261 ? -37.5 -25.359 -10.633 1 94.69 261 LYS B N 1
ATOM 6342 C CA . LYS B 1 261 ? -38.75 -25.562 -9.898 1 94.69 261 LYS B CA 1
ATOM 6343 C C . LYS B 1 261 ? -39.875 -25.969 -10.836 1 94.69 261 LYS B C 1
ATOM 6345 O O . LYS B 1 261 ? -40.656 -26.906 -10.531 1 94.69 261 LYS B O 1
ATOM 6350 N N . ASP B 1 262 ? -39.938 -25.312 -11.938 1 94.38 262 ASP B N 1
ATOM 6351 C CA . ASP B 1 262 ? -40.969 -25.609 -12.938 1 94.38 262 ASP B CA 1
ATOM 6352 C C . ASP B 1 262 ? -40.844 -27.031 -13.469 1 94.38 262 ASP B C 1
ATOM 6354 O O . ASP B 1 262 ? -41.844 -27.734 -13.672 1 94.38 262 ASP B O 1
ATOM 6358 N N . LEU B 1 263 ? -39.688 -27.391 -13.695 1 94.12 263 LEU B N 1
ATOM 6359 C CA . LEU B 1 263 ? -39.406 -28.719 -14.258 1 94.12 263 LEU B CA 1
ATOM 6360 C C . LEU B 1 263 ? -39.75 -29.812 -13.25 1 94.12 263 LEU B C 1
ATOM 6362 O O . LEU B 1 263 ? -40.219 -30.891 -13.633 1 94.12 263 LEU B O 1
ATOM 6366 N N . ILE B 1 264 ? -39.5 -29.625 -12 1 92.25 264 ILE B N 1
ATOM 6367 C CA . ILE B 1 264 ? -39.844 -30.578 -10.945 1 92.25 264 ILE B CA 1
ATOM 6368 C C . ILE B 1 264 ? -41.344 -30.734 -10.883 1 92.25 264 ILE B C 1
ATOM 6370 O O . ILE B 1 264 ? -41.875 -31.844 -10.727 1 92.25 264 ILE B O 1
ATOM 6374 N N . GLU B 1 265 ? -42.062 -29.703 -10.992 1 90.44 265 GLU B N 1
ATOM 6375 C CA . GLU B 1 265 ? -43.5 -29.703 -10.922 1 90.44 265 GLU B CA 1
ATOM 6376 C C . GLU B 1 265 ? -44.125 -30.391 -12.133 1 90.44 265 GLU B C 1
ATOM 6378 O O . GLU B 1 265 ? -45.125 -31.109 -12.016 1 90.44 265 GLU B O 1
ATOM 6383 N N . ASN B 1 266 ? -43.594 -30.172 -13.242 1 86.88 266 ASN B N 1
ATOM 6384 C CA . ASN B 1 266 ? -44.125 -30.734 -14.477 1 86.88 266 ASN B CA 1
ATOM 6385 C C . ASN B 1 266 ? -43.688 -32.156 -14.695 1 86.88 266 ASN B C 1
ATOM 6387 O O . ASN B 1 266 ? -44.375 -32.938 -15.383 1 86.88 266 ASN B O 1
ATOM 6391 N N . GLU B 1 267 ? -42.469 -32.594 -14.289 1 72 267 GLU B N 1
ATOM 6392 C CA . GLU B 1 267 ? -41.969 -33.938 -14.469 1 72 267 GLU B CA 1
ATOM 6393 C C . GLU B 1 267 ? -41.562 -34.562 -13.125 1 72 267 GLU B C 1
ATOM 6395 O O . GLU B 1 267 ? -40.406 -34.594 -12.773 1 72 267 GLU B O 1
ATOM 6400 N N . PRO B 1 268 ? -42.531 -34.875 -12.281 1 59.66 268 PRO B N 1
ATOM 6401 C CA . PRO B 1 268 ? -42.219 -35.281 -10.906 1 59.66 268 PRO B CA 1
ATOM 6402 C C . PRO B 1 268 ? -41.25 -36.438 -10.852 1 59.66 268 PRO B C 1
ATOM 6404 O O . PRO B 1 268 ? -40.5 -36.594 -9.867 1 59.66 268 PRO B O 1
ATOM 6407 N N . ASN B 1 269 ? -41.406 -37.5 -11.641 1 52.53 269 ASN B N 1
ATOM 6408 C CA . ASN B 1 269 ? -40.562 -38.656 -11.508 1 52.53 269 ASN B CA 1
ATOM 6409 C C . ASN B 1 269 ? -39.469 -38.656 -12.578 1 52.53 269 ASN B C 1
ATOM 6411 O O . ASN B 1 269 ? -39.594 -39.312 -13.602 1 52.53 269 ASN B O 1
ATOM 6415 N N . PRO B 1 270 ? -38.688 -37.625 -12.617 1 53.12 270 PRO B N 1
ATOM 6416 C CA . PRO B 1 270 ? -37.75 -37.781 -13.719 1 53.12 270 PRO B CA 1
ATOM 6417 C C . PRO B 1 270 ? -36.906 -39.031 -13.602 1 53.12 270 PRO B C 1
ATOM 6419 O O . PRO B 1 270 ? -36.438 -39.375 -12.508 1 53.12 270 PRO B O 1
ATOM 6422 N N . THR B 1 271 ? -37.375 -40.219 -14.18 1 47.53 271 THR B N 1
ATOM 6423 C CA . THR B 1 271 ? -36.531 -41.406 -14.156 1 47.53 271 THR B CA 1
ATOM 6424 C C . THR B 1 271 ? -35.062 -41.031 -14.328 1 47.53 271 THR B C 1
ATOM 6426 O O . THR B 1 271 ? -34.688 -40.344 -15.289 1 47.53 271 THR B O 1
ATOM 6429 N N . PRO B 1 272 ? -34.438 -40.969 -13.289 1 46.81 272 PRO B N 1
ATOM 6430 C CA . PRO B 1 272 ? -33 -40.75 -13.484 1 46.81 272 PRO B CA 1
ATOM 6431 C C . PRO B 1 272 ? -32.469 -41.406 -14.75 1 46.81 272 PRO B C 1
ATOM 6433 O O . PRO B 1 272 ? -32.781 -42.594 -15.023 1 46.81 272 PRO B O 1
ATOM 6436 N N . GLN B 1 273 ? -32.562 -40.78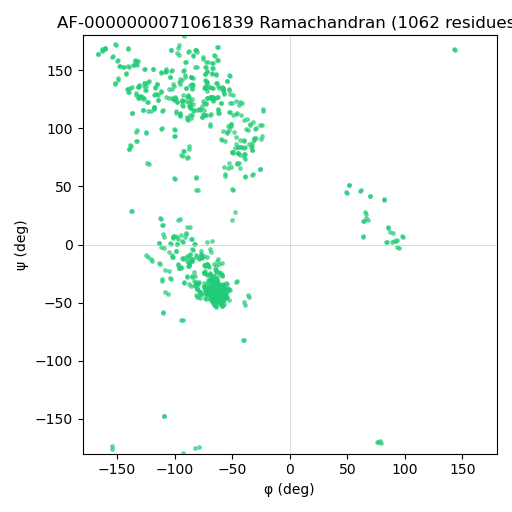1 -15.836 1 41.69 273 GLN B N 1
ATOM 6437 C CA . GLN B 1 273 ? -31.906 -41.438 -16.938 1 41.69 273 GLN B CA 1
ATOM 6438 C C . GLN B 1 273 ? -30.688 -42.25 -16.469 1 41.69 273 GLN B C 1
ATOM 6440 O O . GLN B 1 273 ? -29.844 -41.719 -15.734 1 41.69 273 GLN B O 1
ATOM 6445 N N . GLU B 1 274 ? -30.906 -43.531 -16.141 1 38.06 274 GLU B N 1
ATOM 6446 C CA . GLU B 1 274 ? -29.75 -44.406 -15.938 1 38.06 274 GLU B CA 1
ATOM 6447 C C . GLU B 1 274 ? -28.531 -43.875 -16.672 1 38.06 274 GLU B C 1
ATOM 6449 O O . GLU B 1 274 ? -28.656 -43.312 -17.766 1 38.06 274 GLU B O 1
ATOM 6454 N N . ASN B 1 275 ? -27.547 -43.531 -15.961 1 38.16 275 ASN B N 1
ATOM 6455 C CA . ASN B 1 275 ? -26.234 -43.25 -16.531 1 38.16 275 ASN B CA 1
ATOM 6456 C C . ASN B 1 275 ? -26.016 -44 -17.844 1 38.16 275 ASN B C 1
ATOM 6458 O O . ASN B 1 275 ? -25.875 -45.219 -17.859 1 38.16 275 ASN B O 1
ATOM 6462 N N . LYS B 1 276 ? -26.75 -43.719 -18.844 1 39.53 276 LYS B N 1
ATOM 6463 C CA . LYS B 1 276 ? -26.219 -44.281 -20.078 1 39.53 276 LYS B CA 1
ATOM 6464 C C . LYS B 1 276 ? -24.688 -44.188 -20.109 1 39.53 276 LYS B C 1
ATOM 6466 O O . LYS B 1 276 ? -24.141 -43.125 -20.328 1 39.53 276 LYS B O 1
ATOM 6471 N N . GLU B 1 277 ? -24.125 -44.781 -19.141 1 35.97 277 GLU B N 1
ATOM 6472 C CA . GLU B 1 277 ? -22.719 -45 -19.453 1 35.97 277 GLU B CA 1
ATOM 6473 C C . GLU B 1 277 ? -22.516 -45.219 -20.953 1 35.97 277 GLU B C 1
ATOM 6475 O O . GLU B 1 277 ? -22.984 -46.188 -21.516 1 35.97 277 GLU B O 1
ATOM 6480 N N . GLN B 1 278 ? -22.812 -44.375 -21.781 1 36.25 278 GLN B N 1
ATOM 6481 C CA . GLN B 1 278 ? -22.391 -44.531 -23.172 1 36.25 278 GLN B CA 1
ATOM 6482 C C . GLN B 1 278 ? -21.156 -45.406 -23.266 1 36.25 278 GLN B C 1
ATOM 6484 O O . GLN B 1 278 ? -20.078 -45.031 -22.797 1 36.25 278 GLN B O 1
ATOM 6489 N N . LYS B 1 279 ? -21.328 -46.719 -23.422 1 39.88 279 LYS B N 1
ATOM 6490 C CA . LYS B 1 279 ? -20.406 -47.812 -23.781 1 39.88 279 LYS B CA 1
ATOM 6491 C C . LYS B 1 279 ? -19.594 -47.469 -25.016 1 39.88 279 LYS B C 1
ATOM 6493 O O . LYS B 1 279 ? -20.016 -47.75 -26.141 1 39.88 279 LYS B O 1
ATOM 6498 N N . VAL B 1 280 ? -19.047 -46.469 -25.203 1 39.5 280 VAL B N 1
ATOM 6499 C CA . VAL B 1 280 ? -18.188 -46.5 -26.391 1 39.5 280 VAL B CA 1
ATOM 6500 C C . VAL B 1 280 ? -17.281 -47.719 -26.328 1 39.5 280 VAL B C 1
ATOM 6502 O O . VAL B 1 280 ? -16.484 -47.875 -25.391 1 39.5 280 VAL B O 1
ATOM 6505 N N . PRO B 1 281 ? -17.578 -48.688 -27.062 1 39.81 281 PRO B N 1
ATOM 6506 C CA . PRO B 1 281 ? -16.828 -49.969 -27.109 1 39.81 281 PRO B CA 1
ATOM 6507 C C . PRO B 1 281 ? -15.328 -49.75 -27 1 39.81 281 PRO B C 1
ATOM 6509 O O . PRO B 1 281 ? -14.641 -50.531 -26.328 1 39.81 281 PRO B O 1
ATOM 6512 N N . ILE B 1 282 ? -14.758 -48.875 -27.828 1 43.41 282 ILE B N 1
ATOM 6513 C CA . ILE B 1 282 ? -13.312 -48.688 -27.938 1 43.41 282 ILE B CA 1
ATOM 6514 C C . ILE B 1 282 ? -12.734 -48.281 -26.594 1 43.41 282 ILE B C 1
ATOM 6516 O O . ILE B 1 282 ? -11.664 -48.781 -26.203 1 43.41 282 ILE B O 1
ATOM 6520 N N . VAL B 1 283 ? -13.484 -47.281 -25.797 1 53.47 283 VAL B N 1
ATOM 6521 C CA . VAL B 1 283 ? -13.141 -46.75 -24.469 1 53.47 283 VAL B CA 1
ATOM 6522 C C . VAL B 1 283 ? -13.156 -47.906 -23.438 1 53.47 283 VAL B C 1
ATOM 6524 O O . VAL B 1 283 ? -12.297 -47.938 -22.562 1 53.47 283 VAL B O 1
ATOM 6527 N N . ASN B 1 284 ? -13.734 -48.969 -23.906 1 71.75 284 ASN B N 1
ATOM 6528 C CA . ASN B 1 284 ? -13.898 -50.062 -22.953 1 71.75 284 ASN B CA 1
ATOM 6529 C C . ASN B 1 284 ? -12.711 -51.031 -23 1 71.75 284 ASN B C 1
ATOM 6531 O O . ASN B 1 284 ? -12.219 -51.469 -21.953 1 71.75 284 ASN B O 1
ATOM 6535 N N . THR B 1 285 ? -12.125 -51.125 -24.391 1 79.19 285 THR B N 1
ATOM 6536 C CA . THR B 1 285 ? -10.984 -52.031 -24.484 1 79.19 285 THR B CA 1
ATOM 6537 C C . THR B 1 285 ? -9.75 -51.406 -23.828 1 79.19 285 THR B C 1
ATOM 6539 O O . THR B 1 285 ? -8.992 -52.062 -23.141 1 79.19 285 THR B O 1
ATOM 6542 N N . PHE B 1 286 ? -9.656 -50.156 -24.062 1 85.56 286 PHE B N 1
ATOM 6543 C CA . PHE B 1 286 ? -8.531 -49.438 -23.484 1 85.56 286 PHE B CA 1
ATOM 6544 C C . PHE B 1 286 ? -8.602 -49.469 -21.953 1 85.56 286 PHE B C 1
ATOM 6546 O O . PHE B 1 286 ? -7.621 -49.812 -21.297 1 85.56 286 PHE B O 1
ATOM 6553 N N . LYS B 1 287 ? -9.727 -49.156 -21.531 1 86.06 287 LYS B N 1
ATOM 6554 C CA . LYS B 1 287 ? -9.922 -49.125 -20.078 1 86.06 287 LYS B CA 1
ATOM 6555 C C . LYS B 1 287 ? -9.75 -50.531 -19.469 1 86.06 287 LYS B C 1
ATOM 6557 O O . LYS B 1 287 ? -9.062 -50.688 -18.469 1 86.06 287 LYS B O 1
ATOM 6562 N N . THR B 1 288 ? -10.219 -51.406 -20.141 1 85.88 288 THR B N 1
ATOM 6563 C CA . THR B 1 288 ? -10.148 -52.781 -19.609 1 85.88 288 THR B CA 1
ATOM 6564 C C . THR B 1 288 ? -8.719 -53.312 -19.656 1 85.88 288 THR B C 1
ATOM 6566 O O . THR B 1 288 ? -8.289 -54.031 -18.766 1 85.88 288 THR B O 1
ATOM 6569 N N . SER B 1 289 ? -8.07 -52.906 -20.719 1 87.25 289 SER B N 1
ATOM 6570 C CA . SER B 1 289 ? -6.691 -53.344 -20.859 1 87.25 289 SER B CA 1
ATOM 6571 C C . SER B 1 289 ? -5.797 -52.719 -19.797 1 87.25 289 SER B C 1
ATOM 6573 O O . SER B 1 289 ? -4.895 -53.375 -19.281 1 87.25 289 SER B O 1
ATOM 6575 N N . CYS B 1 290 ? -6.082 -51.562 -19.438 1 88.5 290 CYS B N 1
ATOM 6576 C CA . CYS B 1 290 ? -5.234 -50.844 -18.5 1 88.5 290 CYS B CA 1
ATOM 6577 C C . CYS B 1 290 ? -5.566 -51.219 -17.062 1 88.5 290 CYS B C 1
ATOM 6579 O O . CYS B 1 290 ? -4.703 -51.156 -16.172 1 88.5 290 CYS B O 1
ATOM 6581 N N . ASN B 1 291 ? -6.746 -51.688 -16.75 1 81.38 291 ASN B N 1
ATOM 6582 C CA . ASN B 1 291 ? -7.168 -52.031 -15.398 1 81.38 291 ASN B CA 1
ATOM 6583 C C . ASN B 1 291 ? -6.828 -53.5 -15.07 1 81.38 291 ASN B C 1
ATOM 6585 O O . ASN B 1 291 ? -7.105 -53.969 -13.969 1 81.38 291 ASN B O 1
ATOM 6589 N N . GLY B 1 292 ? -6 -54.125 -15.844 1 66.81 292 GLY B N 1
ATOM 6590 C CA . GLY B 1 292 ? -5.477 -55.438 -15.578 1 66.81 292 GLY B CA 1
ATOM 6591 C C . GLY B 1 292 ? -6.551 -56.531 -15.562 1 66.81 292 GLY B C 1
ATOM 6592 O O . GLY B 1 292 ? -6.367 -57.594 -14.961 1 66.81 292 GLY B O 1
ATOM 6593 N N . LEU B 1 293 ? -7.742 -56.25 -15.891 1 53.56 293 LEU B N 1
ATOM 6594 C CA . LEU B 1 293 ? -8.812 -57.25 -15.789 1 53.56 293 LEU B CA 1
ATOM 6595 C C . LEU B 1 293 ? -8.617 -58.375 -16.812 1 53.56 293 LEU B C 1
ATOM 6597 O O . LEU B 1 293 ? -9.32 -59.375 -16.766 1 53.56 293 LEU B O 1
ATOM 6601 N N . LEU B 1 294 ? -7.605 -58.125 -17.641 1 51.88 294 LEU B N 1
ATOM 6602 C CA . LEU B 1 294 ? -7.445 -59.188 -18.625 1 51.88 294 LEU B CA 1
ATOM 6603 C C . LEU B 1 294 ? -6.477 -60.25 -18.109 1 51.88 294 LEU B C 1
ATOM 6605 O O . LEU B 1 294 ? -5.508 -59.938 -17.422 1 51.88 294 LEU B O 1
ATOM 6609 N N . GLU B 1 295 ? -6.875 -61.5 -18.031 1 51.12 295 GLU B N 1
ATOM 6610 C CA . GLU B 1 295 ? -6.18 -62.719 -17.594 1 51.12 295 GLU B CA 1
ATOM 6611 C C . GLU B 1 295 ? -4.789 -62.812 -18.219 1 51.12 295 GLU B C 1
ATOM 6613 O O . GLU B 1 295 ? -4.617 -62.531 -19.406 1 51.12 295 GLU B O 1
ATOM 6618 N N . LYS B 1 296 ? -3.643 -62.688 -17.344 1 56.16 296 LYS B N 1
ATOM 6619 C CA . LYS B 1 296 ? -2.242 -62.844 -17.719 1 56.16 296 LYS B CA 1
ATOM 6620 C C . LYS B 1 296 ? -2.021 -64.188 -18.438 1 56.16 296 LYS B C 1
ATOM 6622 O O . LYS B 1 296 ? -2.488 -65.25 -17.984 1 56.16 296 LYS B O 1
ATOM 6627 N N . PRO B 1 297 ? -1.673 -64.188 -19.672 1 50.5 297 PRO B N 1
ATOM 6628 C CA . PRO B 1 297 ? -1.359 -65.5 -20.219 1 50.5 297 PRO B CA 1
ATOM 6629 C C . PRO B 1 297 ? -0.377 -66.25 -19.344 1 50.5 297 PRO B C 1
ATOM 6631 O O . PRO B 1 297 ? 0.46 -65.688 -18.672 1 50.5 297 PRO B O 1
ATOM 6634 N N . THR B 1 298 ? -0.7 -67.375 -18.875 1 49.28 298 THR B N 1
ATOM 6635 C CA . THR B 1 298 ? -0.048 -68.312 -17.938 1 49.28 298 THR B CA 1
ATOM 6636 C C . THR B 1 298 ? 1.45 -68.375 -18.203 1 49.28 298 THR B C 1
ATOM 6638 O O . THR B 1 298 ? 2.258 -68.438 -17.281 1 49.28 298 THR B O 1
ATOM 6641 N N . ARG B 1 299 ? 2.012 -69.188 -19.219 1 52.44 299 ARG B N 1
ATOM 6642 C CA . ARG B 1 299 ? 3.338 -69.75 -19.234 1 52.44 299 ARG B CA 1
ATOM 6643 C C . ARG B 1 299 ? 4.371 -68.812 -19.828 1 52.44 299 ARG B C 1
ATOM 6645 O O . ARG B 1 299 ? 4.43 -68.625 -21.047 1 52.44 299 ARG B O 1
ATOM 6652 N N . LEU B 1 300 ? 4.945 -67.875 -18.984 1 60.31 300 LEU B N 1
ATOM 6653 C CA . LEU B 1 300 ? 6.074 -67.062 -19.391 1 60.31 300 LEU B CA 1
ATOM 6654 C C . LEU B 1 300 ? 7.344 -67.875 -19.531 1 60.31 300 LEU B C 1
ATOM 6656 O O . LEU B 1 300 ? 7.68 -68.688 -18.625 1 60.31 300 LEU B O 1
ATOM 6660 N N . HIS B 1 301 ? 7.785 -68.25 -20.797 1 70.75 301 HIS B N 1
ATOM 6661 C CA . HIS B 1 301 ? 9.031 -68.938 -21.047 1 70.75 301 HIS B CA 1
ATOM 6662 C C . HIS B 1 301 ? 10.203 -67.938 -21.188 1 70.75 301 HIS B C 1
ATOM 6664 O O . HIS B 1 301 ? 10.102 -66.938 -21.891 1 70.75 301 HIS B O 1
ATOM 6670 N N . CYS B 1 302 ? 11.078 -67.938 -20.141 1 70.94 302 CYS B N 1
ATOM 6671 C CA . CYS B 1 302 ? 12.32 -67.125 -20.219 1 70.94 302 CYS B CA 1
ATOM 6672 C C . CYS B 1 302 ? 13.422 -67.938 -20.891 1 70.94 302 CYS B C 1
ATOM 6674 O O . CYS B 1 302 ? 13.523 -69.188 -20.672 1 70.94 302 CYS B O 1
ATOM 6676 N N . PHE B 1 303 ? 14.016 -67.375 -21.922 1 72.38 303 PHE B N 1
ATOM 6677 C CA . PHE B 1 303 ? 15.148 -68.062 -22.562 1 72.38 303 PHE B CA 1
ATOM 6678 C C . PHE B 1 303 ? 16.219 -67 -22.938 1 72.38 303 PHE B C 1
ATOM 6680 O O . PHE B 1 303 ? 15.961 -65.812 -22.953 1 72.38 303 PHE B O 1
ATOM 6687 N N . TYR B 1 304 ? 17.422 -67.5 -22.984 1 71.44 304 TYR B N 1
ATOM 6688 C CA . TYR B 1 304 ? 18.484 -66.625 -23.516 1 71.44 304 TYR B CA 1
ATOM 6689 C C . TYR B 1 304 ? 18.531 -66.75 -25.047 1 71.44 304 TYR B C 1
ATOM 6691 O O . TYR B 1 304 ? 18.516 -67.812 -25.609 1 71.44 304 TYR B O 1
ATOM 6699 N N . ASN B 1 305 ? 18.406 -65.688 -25.703 1 68.75 305 ASN B N 1
ATOM 6700 C CA . ASN B 1 305 ? 18.531 -65.688 -27.156 1 68.75 305 ASN B CA 1
ATOM 6701 C C . ASN B 1 305 ? 20 -65.688 -27.594 1 68.75 305 ASN B C 1
ATOM 6703 O O . ASN B 1 305 ? 20.719 -64.688 -27.391 1 68.75 305 ASN B O 1
ATOM 6707 N N . PHE B 1 306 ? 20.344 -66.75 -28.234 1 63.47 306 PHE B N 1
ATOM 6708 C CA . PHE B 1 306 ? 21.734 -66.938 -28.672 1 63.47 306 PHE B CA 1
ATOM 6709 C C . PHE B 1 306 ? 21.844 -66.812 -30.188 1 63.47 306 PHE B C 1
ATOM 6711 O O . PHE B 1 306 ? 22.953 -66.812 -30.734 1 63.47 306 PHE B O 1
ATOM 6718 N N . THR B 1 307 ? 20.703 -66.625 -30.844 1 61.81 307 THR B N 1
ATOM 6719 C CA . THR B 1 307 ? 20.75 -67.062 -32.219 1 61.81 307 THR B CA 1
ATOM 6720 C C . THR B 1 307 ? 20.469 -65.875 -33.188 1 61.81 307 THR B C 1
ATOM 6722 O O . THR B 1 307 ? 20.766 -66 -34.375 1 61.81 307 THR B O 1
ATOM 6725 N N . THR B 1 308 ? 20 -64.875 -32.688 1 68.5 308 THR B N 1
ATOM 6726 C CA . THR B 1 308 ? 19.578 -63.844 -33.625 1 68.5 308 THR B CA 1
ATOM 6727 C C . THR B 1 308 ? 20.781 -63.312 -34.406 1 68.5 308 THR B C 1
ATOM 6729 O O . THR B 1 308 ? 20.688 -63.156 -35.625 1 68.5 308 THR B O 1
ATOM 6732 N N . THR B 1 309 ? 21.828 -63.062 -33.688 1 65.88 309 THR B N 1
ATOM 6733 C CA . THR B 1 309 ? 23.094 -62.688 -34.312 1 65.88 309 THR B CA 1
ATOM 6734 C C . THR B 1 309 ? 24.25 -63.5 -33.75 1 65.88 309 THR B C 1
ATOM 6736 O O . THR B 1 309 ? 24.141 -64.062 -32.625 1 65.88 309 THR B O 1
ATOM 6739 N N . PRO B 1 310 ? 25.266 -63.562 -34.531 1 65.12 310 PRO B N 1
ATOM 6740 C CA . PRO B 1 310 ? 26.406 -64.312 -34 1 65.12 310 PRO B CA 1
ATOM 6741 C C . PRO B 1 310 ? 26.938 -63.75 -32.688 1 65.12 310 PRO B C 1
ATOM 6743 O O . PRO B 1 310 ? 27.438 -64.5 -31.844 1 65.12 310 PRO B O 1
ATOM 6746 N N . PHE B 1 311 ? 26.75 -62.625 -32.5 1 66.19 311 PHE B N 1
ATOM 6747 C CA . PHE B 1 311 ? 27.266 -61.969 -31.312 1 66.19 311 PHE B CA 1
ATOM 6748 C C . PHE B 1 311 ? 26.547 -62.469 -30.062 1 66.19 311 PHE B C 1
ATOM 6750 O O . PHE B 1 311 ? 27.141 -62.5 -28.984 1 66.19 311 PHE B O 1
ATOM 6757 N N . LEU B 1 312 ? 25.391 -62.906 -30.172 1 73 312 LEU B N 1
ATOM 6758 C CA . LEU B 1 312 ? 24.562 -63.281 -29.031 1 73 312 LEU B CA 1
ATOM 6759 C C . LEU B 1 312 ? 25.062 -64.625 -28.438 1 73 312 LEU B C 1
ATOM 6761 O O . LEU B 1 312 ? 24.688 -64.938 -27.312 1 73 312 LEU B O 1
ATOM 6765 N N . ARG B 1 313 ? 25.875 -65.125 -29.172 1 66.31 313 ARG B N 1
ATOM 6766 C CA . ARG B 1 313 ? 26.5 -66.312 -28.625 1 66.31 313 ARG B CA 1
ATOM 6767 C C . ARG B 1 313 ? 27.453 -65.938 -27.484 1 66.31 313 ARG B C 1
ATOM 6769 O O . ARG B 1 313 ? 27.625 -66.75 -26.562 1 66.31 313 ARG B O 1
ATOM 6776 N N . LEU B 1 314 ? 27.984 -64.875 -27.609 1 56.53 314 LEU B N 1
ATOM 6777 C CA . LEU B 1 314 ? 28.922 -64.375 -26.594 1 56.53 314 LEU B CA 1
ATOM 6778 C C . LEU B 1 314 ? 28.203 -63.656 -25.469 1 56.53 314 LEU B C 1
ATOM 6780 O O . LEU B 1 314 ? 28.594 -63.781 -24.312 1 56.53 314 LEU B O 1
ATOM 6784 N N . ALA B 1 315 ? 27.188 -63 -25.828 1 66.94 315 ALA B N 1
ATOM 6785 C CA . ALA B 1 315 ? 26.438 -62.188 -24.859 1 66.94 315 ALA B CA 1
ATOM 6786 C C . ALA B 1 315 ? 24.938 -62.344 -25.078 1 66.94 315 ALA B C 1
ATOM 6788 O O . ALA B 1 315 ? 24.297 -61.438 -25.656 1 66.94 315 ALA B O 1
ATOM 6789 N N . PRO B 1 316 ? 24.453 -63.344 -24.5 1 74.12 316 PRO B N 1
ATOM 6790 C CA . PRO B 1 316 ? 23.031 -63.594 -24.75 1 74.12 316 PRO B CA 1
ATOM 6791 C C . PRO B 1 316 ? 22.125 -62.594 -24.016 1 74.12 316 PRO B C 1
ATOM 6793 O O . PRO B 1 316 ? 22.5 -62.094 -22.953 1 74.12 316 PRO B O 1
ATOM 6796 N N . LEU B 1 317 ? 21.109 -62.344 -24.641 1 83.56 317 LEU B N 1
ATOM 6797 C CA . LEU B 1 317 ? 20.125 -61.406 -24.062 1 83.56 317 LEU B CA 1
ATOM 6798 C C . LEU B 1 317 ? 19.062 -62.188 -23.297 1 83.56 317 LEU B C 1
ATOM 6800 O O . LEU B 1 317 ? 18.5 -63.156 -23.797 1 83.56 317 LEU B O 1
ATOM 6804 N N . LYS B 1 318 ? 18.922 -61.844 -22.031 1 86.06 318 LYS B N 1
ATOM 6805 C CA . LYS B 1 318 ? 17.812 -62.406 -21.266 1 86.06 318 LYS B CA 1
ATOM 6806 C C . LYS B 1 318 ? 16.469 -62 -21.844 1 86.06 318 LYS B C 1
ATOM 6808 O O . LYS B 1 318 ? 16.141 -60.812 -21.906 1 86.06 318 LYS B O 1
ATOM 6813 N N . THR B 1 319 ? 15.711 -63 -22.328 1 88.44 319 THR B N 1
ATOM 6814 C CA . THR B 1 319 ? 14.492 -62.719 -23.078 1 88.44 319 THR B CA 1
ATOM 6815 C C . THR B 1 319 ? 13.305 -63.438 -22.453 1 88.44 319 THR B C 1
ATOM 6817 O O . THR B 1 319 ? 13.43 -64.562 -22 1 88.44 319 THR B O 1
ATOM 6820 N N . GLU B 1 320 ? 12.297 -62.719 -22.312 1 89.62 320 GLU B N 1
ATOM 6821 C CA . GLU B 1 320 ? 11.023 -63.281 -21.859 1 89.62 320 GLU B CA 1
ATOM 6822 C C . GLU B 1 320 ? 9.961 -63.188 -22.953 1 89.62 320 GLU B C 1
ATOM 6824 O O . GLU B 1 320 ? 9.766 -62.125 -23.547 1 89.62 320 GLU B O 1
ATOM 6829 N N . GLN B 1 321 ? 9.312 -64.312 -23.234 1 89.81 321 GLN B N 1
ATOM 6830 C CA . GLN B 1 321 ? 8.234 -64.312 -24.219 1 89.81 321 GLN B CA 1
ATOM 6831 C C . GLN B 1 321 ? 6.914 -63.875 -23.594 1 89.81 321 GLN B C 1
ATOM 6833 O O . GLN B 1 321 ? 6.402 -64.5 -22.688 1 89.81 321 GLN B O 1
ATOM 6838 N N . ILE B 1 322 ? 6.418 -62.812 -24 1 90.88 322 ILE B N 1
ATOM 6839 C CA . ILE B 1 322 ? 5.148 -62.281 -23.516 1 90.88 322 ILE B CA 1
ATOM 6840 C C . ILE B 1 322 ? 3.994 -63 -24.219 1 90.88 322 ILE B C 1
ATOM 6842 O O . ILE B 1 322 ? 3.006 -63.375 -23.594 1 90.88 322 ILE B O 1
ATOM 6846 N N . GLY B 1 323 ? 4.191 -63.125 -25.562 1 88.38 323 GLY B N 1
ATOM 6847 C CA . GLY B 1 323 ? 3.205 -63.844 -26.359 1 88.38 323 GLY B CA 1
ATOM 6848 C C . GLY B 1 323 ? 3.707 -64.188 -27.75 1 88.38 323 GLY B C 1
ATOM 6849 O O . GLY B 1 323 ? 4.656 -63.594 -28.25 1 88.38 323 GLY B O 1
ATOM 6850 N N . LEU B 1 324 ? 3.023 -65.125 -28.422 1 87.06 324 LEU B N 1
ATOM 6851 C CA . LEU B 1 324 ? 3.479 -65.625 -29.719 1 87.06 324 LEU B CA 1
ATOM 6852 C C . LEU B 1 324 ? 2.658 -65 -30.844 1 87.06 324 LEU B C 1
ATOM 6854 O O . LEU B 1 324 ? 3.152 -64.875 -31.969 1 87.06 324 LEU B O 1
ATOM 6858 N N . LYS B 1 325 ? 1.451 -64.688 -30.516 1 88.5 325 LYS B N 1
ATOM 6859 C CA . LYS B 1 325 ? 0.58 -64.062 -31.531 1 88.5 325 LYS B CA 1
ATOM 6860 C C . LYS B 1 325 ? -0.139 -62.844 -30.984 1 88.5 325 LYS B C 1
ATOM 6862 O O . LYS B 1 325 ? -1.213 -62.969 -30.391 1 88.5 325 LYS B O 1
ATOM 6867 N N . PRO B 1 326 ? 0.308 -61.781 -31.219 1 90.94 326 PRO B N 1
ATOM 6868 C CA . PRO B 1 326 ? 1.541 -61.438 -31.938 1 90.94 326 PRO B CA 1
ATOM 6869 C C . PRO B 1 326 ? 2.797 -61.781 -31.141 1 90.94 326 PRO B C 1
ATOM 6871 O O . PRO B 1 326 ? 2.727 -61.969 -29.922 1 90.94 326 PRO B O 1
ATOM 6874 N N . TYR B 1 327 ? 3.83 -61.938 -31.922 1 89.88 327 TYR B N 1
ATOM 6875 C CA . TYR B 1 327 ? 5.105 -62.219 -31.266 1 89.88 327 TYR B CA 1
ATOM 6876 C C . TYR B 1 327 ? 5.59 -61 -30.5 1 89.88 327 TYR B C 1
ATOM 6878 O O . TYR B 1 327 ? 5.891 -59.938 -31.109 1 89.88 327 TYR B O 1
ATOM 6886 N N . VAL B 1 328 ? 5.609 -61.062 -29.156 1 92.56 328 VAL B N 1
ATOM 6887 C CA . VAL B 1 328 ? 6.105 -60 -28.281 1 92.56 328 VAL B CA 1
ATOM 6888 C C . VAL B 1 328 ? 7.07 -60.594 -27.25 1 92.56 328 VAL B C 1
ATOM 6890 O O . VAL B 1 328 ? 6.734 -61.531 -26.547 1 92.56 328 VAL B O 1
ATOM 6893 N N . VAL B 1 329 ? 8.25 -60.031 -27.203 1 92.81 329 VAL B N 1
ATOM 6894 C CA . VAL B 1 329 ? 9.234 -60.5 -26.234 1 92.81 329 VAL B CA 1
ATOM 6895 C C . VAL B 1 329 ? 9.742 -59.312 -25.406 1 92.81 329 VAL B C 1
ATOM 6897 O O . VAL B 1 329 ? 9.727 -58.188 -25.859 1 92.81 329 VAL B O 1
ATOM 6900 N N . LEU B 1 330 ? 10.125 -59.625 -24.188 1 94.12 330 LEU B N 1
ATOM 6901 C CA . LEU B 1 330 ? 10.711 -58.688 -23.25 1 94.12 330 LEU B CA 1
ATOM 6902 C C . LEU B 1 330 ? 12.188 -59 -23.016 1 94.12 330 LEU B C 1
ATOM 6904 O O . LEU B 1 330 ? 12.531 -60.094 -22.578 1 94.12 330 LEU B O 1
ATOM 6908 N N . TYR B 1 331 ? 13.062 -58.062 -23.422 1 94.19 331 TYR B N 1
ATOM 6909 C CA . TYR B 1 331 ? 14.484 -58.188 -23.156 1 94.19 331 TYR B CA 1
ATOM 6910 C C . TYR B 1 331 ? 14.844 -57.531 -21.828 1 94.19 331 TYR B C 1
ATOM 6912 O O . TYR B 1 331 ? 14.414 -56.406 -21.547 1 94.19 331 TYR B O 1
ATOM 6920 N N . HIS B 1 332 ? 15.633 -58.219 -21.062 1 93.31 332 HIS B N 1
ATOM 6921 C CA . HIS B 1 332 ? 16.047 -57.688 -19.766 1 93.31 332 HIS B CA 1
ATOM 6922 C C . HIS B 1 332 ? 17.484 -57.188 -19.812 1 93.31 332 HIS B C 1
ATOM 6924 O O . HIS B 1 332 ? 18.312 -57.719 -20.531 1 93.31 332 HIS B O 1
ATOM 6930 N N . GLU B 1 333 ? 17.828 -56.094 -19.109 1 93.69 333 GLU B N 1
ATOM 6931 C CA . GLU B 1 333 ? 19.172 -55.562 -18.891 1 93.69 333 GLU B CA 1
ATOM 6932 C C . GLU B 1 333 ? 19.828 -55.156 -20.203 1 93.69 333 GLU B C 1
ATOM 6934 O O . GLU B 1 333 ? 20.984 -55.5 -20.438 1 93.69 333 GLU B O 1
ATOM 6939 N N . VAL B 1 334 ? 19.078 -54.469 -20.953 1 95.44 334 VAL B N 1
ATOM 6940 C CA . VAL B 1 334 ? 19.594 -54.156 -22.266 1 95.44 334 VAL B CA 1
ATOM 6941 C C . VAL B 1 334 ? 20.094 -52.719 -22.281 1 95.44 334 VAL B C 1
ATOM 6943 O O . VAL B 1 334 ? 20.75 -52.281 -23.234 1 95.44 334 VAL B O 1
ATOM 6946 N N . LEU B 1 335 ? 19.812 -51.938 -21.25 1 96.44 335 LEU B N 1
ATOM 6947 C CA . LEU B 1 335 ? 20.391 -50.594 -21.062 1 96.44 335 LEU B CA 1
ATOM 6948 C C . LEU B 1 335 ? 21.031 -50.5 -19.688 1 96.44 335 LEU B C 1
ATOM 6950 O O . LEU B 1 335 ? 20.469 -50.938 -18.688 1 96.44 335 LEU B O 1
ATOM 6954 N N . SER B 1 336 ? 22.188 -49.875 -19.594 1 95.81 336 SER B N 1
ATOM 6955 C CA . SER B 1 336 ? 22.828 -49.594 -18.328 1 95.81 336 SER B CA 1
ATOM 6956 C C . SER B 1 336 ? 22.297 -48.312 -17.688 1 95.81 336 SER B C 1
ATOM 6958 O O . SER B 1 336 ? 21.688 -47.5 -18.359 1 95.81 336 SER B O 1
ATOM 6960 N N . ALA B 1 337 ? 22.578 -48.219 -16.375 1 96.31 337 ALA B N 1
ATOM 6961 C CA . ALA B 1 337 ? 22.156 -47.031 -15.648 1 96.31 337 ALA B CA 1
ATOM 6962 C C . ALA B 1 337 ? 22.797 -45.781 -16.234 1 96.31 337 ALA B C 1
ATOM 6964 O O . ALA B 1 337 ? 22.156 -44.719 -16.297 1 96.31 337 ALA B O 1
ATOM 6965 N N . ARG B 1 338 ? 24 -45.906 -16.656 1 96.31 338 ARG B N 1
ATOM 6966 C CA . ARG B 1 338 ? 24.719 -44.781 -17.234 1 96.31 338 ARG B CA 1
ATOM 6967 C C . ARG B 1 338 ? 24.078 -44.344 -18.562 1 96.31 338 ARG B C 1
ATOM 6969 O O . ARG B 1 338 ? 23.906 -43.156 -18.828 1 96.31 338 ARG B O 1
ATOM 6976 N N . GLU B 1 339 ? 23.766 -45.312 -19.406 1 96.56 339 GLU B N 1
ATOM 6977 C CA . GLU B 1 339 ? 23.125 -45.031 -20.688 1 96.56 339 GLU B CA 1
ATOM 6978 C C . GLU B 1 339 ? 21.766 -44.344 -20.469 1 96.56 339 GLU B C 1
ATOM 6980 O O . GLU B 1 339 ? 21.438 -43.375 -21.156 1 96.56 339 GLU B O 1
ATOM 6985 N N . ILE B 1 340 ? 21.062 -44.844 -19.5 1 97.94 340 ILE B N 1
ATOM 6986 C CA . ILE B 1 340 ? 19.75 -44.312 -19.203 1 97.94 340 ILE B CA 1
ATOM 6987 C C . ILE B 1 340 ? 19.859 -42.844 -18.766 1 97.94 340 ILE B C 1
ATOM 6989 O O . ILE B 1 340 ? 19.141 -41.969 -19.266 1 97.94 340 ILE B O 1
ATOM 6993 N N . SER B 1 341 ? 20.797 -42.594 -17.875 1 96.81 341 SER B N 1
ATOM 6994 C CA . SER B 1 341 ? 21 -41.25 -17.359 1 96.81 341 SER B CA 1
ATOM 6995 C C . SER B 1 341 ? 21.359 -40.281 -18.484 1 96.81 341 SER B C 1
ATOM 6997 O O . SER B 1 341 ? 20.875 -39.156 -18.531 1 96.81 341 SER B O 1
ATOM 6999 N N . MET B 1 342 ? 22.141 -40.719 -19.359 1 95.81 342 MET B N 1
ATOM 7000 C CA . MET B 1 342 ? 22.578 -39.875 -20.453 1 95.81 342 MET B CA 1
ATOM 7001 C C . MET B 1 342 ? 21.422 -39.594 -21.422 1 95.81 342 MET B C 1
ATOM 7003 O O . MET B 1 342 ? 21.266 -38.438 -21.891 1 95.81 342 MET B O 1
ATOM 7007 N N . LEU B 1 343 ? 20.656 -40.594 -21.734 1 96.31 343 LEU B N 1
ATOM 7008 C CA . LEU B 1 343 ? 19.5 -40.438 -22.609 1 96.31 343 LEU B CA 1
ATOM 7009 C C . LEU B 1 343 ? 18.5 -39.438 -22.031 1 96.31 343 LEU B C 1
ATOM 7011 O O . LEU B 1 343 ? 18.078 -38.5 -22.703 1 96.31 343 LEU B O 1
ATOM 7015 N N . MET B 1 344 ? 18.172 -39.625 -20.766 1 96.88 344 MET B N 1
ATOM 7016 C CA . MET B 1 344 ? 17.203 -38.75 -20.094 1 96.88 344 MET B CA 1
ATOM 7017 C C . MET B 1 344 ? 17.703 -37.344 -20 1 96.88 344 MET B C 1
ATOM 7019 O O . MET B 1 344 ? 16.953 -36.375 -20.219 1 96.88 344 MET B O 1
ATOM 7023 N N . GLY B 1 345 ? 18.984 -37.188 -19.625 1 95.38 345 GLY B N 1
ATOM 7024 C CA . GLY B 1 345 ? 19.562 -35.875 -19.516 1 95.38 345 GLY B CA 1
ATOM 7025 C C . GLY B 1 345 ? 19.5 -35.062 -20.797 1 95.38 345 GLY B C 1
ATOM 7026 O O . GLY B 1 345 ? 19.125 -33.906 -20.797 1 95.38 345 GLY B O 1
ATOM 7027 N N . LYS B 1 346 ? 19.828 -35.75 -21.891 1 93.75 346 LYS B N 1
ATOM 7028 C CA . LYS B 1 346 ? 19.812 -35.094 -23.188 1 93.75 346 LYS B CA 1
ATOM 7029 C C . LYS B 1 346 ? 18.375 -34.719 -23.594 1 93.75 346 LYS B C 1
ATOM 7031 O O . LYS B 1 346 ? 18.141 -33.625 -24.109 1 93.75 346 LYS B O 1
ATOM 7036 N N . ALA B 1 347 ? 17.5 -35.562 -23.375 1 94.94 347 ALA B N 1
ATOM 7037 C CA . ALA B 1 347 ? 16.109 -35.312 -23.766 1 94.94 347 ALA B CA 1
ATOM 7038 C C . ALA B 1 347 ? 15.477 -34.25 -22.891 1 94.94 347 ALA B C 1
ATOM 7040 O O . ALA B 1 347 ? 14.734 -33.406 -23.391 1 94.94 347 ALA B O 1
ATOM 7041 N N . ALA B 1 348 ? 15.773 -34.219 -21.609 1 94.56 348 ALA B N 1
ATOM 7042 C CA . ALA B 1 348 ? 15.172 -33.312 -20.641 1 94.56 348 ALA B CA 1
ATOM 7043 C C . ALA B 1 348 ? 15.414 -31.844 -21.031 1 94.56 348 ALA B C 1
ATOM 7045 O O . ALA B 1 348 ? 14.578 -30.984 -20.766 1 94.56 348 ALA B O 1
ATOM 7046 N N . GLN B 1 349 ? 16.406 -31.578 -21.703 1 91.25 349 GLN B N 1
ATOM 7047 C CA . GLN B 1 349 ? 16.797 -30.203 -22.047 1 91.25 349 GLN B CA 1
ATOM 7048 C C . GLN B 1 349 ? 16.078 -29.75 -23.328 1 91.25 349 GLN B C 1
ATOM 7050 O O . GLN B 1 349 ? 16.078 -28.547 -23.641 1 91.25 349 GLN B O 1
ATOM 7055 N N . ASN B 1 350 ? 15.398 -30.719 -23.984 1 89.5 350 ASN B N 1
ATOM 7056 C CA . ASN B 1 350 ? 14.891 -30.391 -25.312 1 89.5 350 ASN B CA 1
ATOM 7057 C C . ASN B 1 350 ? 13.469 -30.891 -25.516 1 89.5 350 ASN B C 1
ATOM 7059 O O . ASN B 1 350 ? 13.062 -31.203 -26.641 1 89.5 350 ASN B O 1
ATOM 7063 N N . MET B 1 351 ? 12.797 -30.969 -24.5 1 89.62 351 MET B N 1
ATOM 7064 C CA . MET B 1 351 ? 11.469 -31.578 -24.562 1 89.62 351 MET B CA 1
ATOM 7065 C C . MET B 1 351 ? 10.516 -30.719 -25.406 1 89.62 351 MET B C 1
ATOM 7067 O O . MET B 1 351 ? 10.492 -29.5 -25.266 1 89.62 351 MET B O 1
ATOM 7071 N N . LYS B 1 352 ? 9.742 -31.344 -26.297 1 86.62 352 LYS B N 1
ATOM 7072 C CA . LYS B 1 352 ? 8.688 -30.734 -27.094 1 86.62 352 LYS B CA 1
ATOM 7073 C C . LYS B 1 352 ? 7.414 -31.562 -27.062 1 86.62 352 LYS B C 1
ATOM 7075 O O . LYS B 1 352 ? 7.461 -32.781 -26.781 1 86.62 352 LYS B O 1
ATOM 7080 N N . ASN B 1 353 ? 6.273 -30.906 -27.281 1 80.31 353 ASN B N 1
ATOM 7081 C CA . ASN B 1 353 ? 5.02 -31.656 -27.328 1 80.31 353 ASN B CA 1
ATOM 7082 C C . ASN B 1 353 ? 5.047 -32.719 -28.406 1 80.31 353 ASN B C 1
ATOM 7084 O O . ASN B 1 353 ? 5.559 -32.5 -29.5 1 80.31 353 ASN B O 1
ATOM 7088 N N . THR B 1 354 ? 4.531 -33.875 -27.922 1 75.31 354 THR B N 1
ATOM 7089 C CA . THR B 1 354 ? 4.496 -34.969 -28.891 1 75.31 354 THR B CA 1
ATOM 7090 C C . THR B 1 354 ? 3.119 -35.031 -29.547 1 75.31 354 THR B C 1
ATOM 7092 O O . THR B 1 354 ? 2.096 -35.031 -28.859 1 75.31 354 THR B O 1
ATOM 7095 N N . ARG B 1 355 ? 2.994 -34.719 -30.828 1 66.94 355 ARG B N 1
ATOM 7096 C CA . ARG B 1 355 ? 1.734 -34.812 -31.547 1 66.94 355 ARG B CA 1
ATOM 7097 C C . ARG B 1 355 ? 1.689 -36.094 -32.406 1 66.94 355 ARG B C 1
ATOM 7099 O O . ARG B 1 355 ? 2.73 -36.594 -32.844 1 66.94 355 ARG B O 1
ATOM 7106 N N . VAL B 1 356 ? 0.45 -36.688 -32.312 1 59.75 356 VAL B N 1
ATOM 7107 C CA . VAL B 1 356 ? 0.228 -37.812 -33.188 1 59.75 356 VAL B CA 1
ATOM 7108 C C . VAL B 1 356 ? 0.011 -37.344 -34.625 1 59.75 356 VAL B C 1
ATOM 7110 O O . VAL B 1 356 ? -0.558 -36.25 -34.844 1 59.75 356 VAL B O 1
ATOM 7113 N N . GLN B 1 357 ? 0.662 -38 -35.562 1 48.25 357 GLN B N 1
ATOM 7114 C CA . GLN B 1 357 ? 0.591 -37.625 -36.969 1 48.25 357 GLN B CA 1
ATOM 7115 C C . GLN B 1 357 ? -0.847 -37.344 -37.406 1 48.25 357 GLN B C 1
ATOM 7117 O O . GLN B 1 357 ? -1.09 -36.469 -38.25 1 48.25 357 GLN B O 1
ATOM 7122 N N . SER B 1 358 ? -1.836 -38.062 -36.781 1 47.12 358 SER B N 1
ATOM 7123 C CA . SER B 1 358 ? -3.221 -37.906 -37.219 1 47.12 358 SER B CA 1
ATOM 7124 C C . SER B 1 358 ? -3.91 -36.75 -36.5 1 47.12 358 SER B C 1
ATOM 7126 O O . SER B 1 358 ? -5.016 -36.344 -36.875 1 47.12 358 SER B O 1
ATOM 7128 N N . GLU B 1 359 ? -3.365 -36.281 -35.5 1 51.06 359 GLU B N 1
ATOM 7129 C CA . GLU B 1 359 ? -4.047 -35.281 -34.688 1 51.06 359 GLU B CA 1
ATOM 7130 C C . GLU B 1 359 ? -4.039 -33.906 -35.312 1 51.06 359 GLU B C 1
ATOM 7132 O O . GLU B 1 359 ? -2.992 -33.438 -35.75 1 51.06 359 GLU B O 1
ATOM 7137 N N . LYS B 1 360 ? -5.207 -33.562 -35.719 1 50.22 360 LYS B N 1
ATOM 7138 C CA . LYS B 1 360 ? -5.391 -32.188 -36.125 1 50.22 360 LYS B CA 1
ATOM 7139 C C . LYS B 1 360 ? -5.16 -31.234 -34.938 1 50.22 360 LYS B C 1
ATOM 7141 O O . LYS B 1 360 ? -5.453 -31.578 -33.781 1 50.22 360 LYS B O 1
ATOM 7146 N N . ALA B 1 361 ? -4.461 -30.125 -35.281 1 45.16 361 ALA B N 1
ATOM 7147 C CA . ALA B 1 361 ? -3.936 -29.094 -34.406 1 45.16 361 ALA B CA 1
ATOM 7148 C C . ALA B 1 361 ? -4.875 -28.844 -33.25 1 45.16 361 ALA B C 1
ATOM 7150 O O . ALA B 1 361 ? -4.43 -28.578 -32.125 1 45.16 361 ALA B O 1
ATOM 7151 N N . VAL B 1 362 ? -6.137 -28.75 -33.375 1 43.84 362 VAL B N 1
ATOM 7152 C CA . VAL B 1 362 ? -7.047 -28 -32.531 1 43.84 362 VAL B CA 1
ATOM 7153 C C . VAL B 1 362 ? -7.809 -28.953 -31.625 1 43.84 362 VAL B C 1
ATOM 7155 O O . VAL B 1 362 ? -8.625 -28.516 -30.797 1 43.84 362 VAL B O 1
ATOM 7158 N N . ASN B 1 363 ? -7.723 -30.328 -31.719 1 46.78 363 ASN B N 1
ATOM 7159 C CA . ASN B 1 363 ? -8.742 -31.125 -31.062 1 46.78 363 ASN B CA 1
ATOM 7160 C C . ASN B 1 363 ? -8.383 -31.406 -29.594 1 46.78 363 ASN B C 1
ATOM 7162 O O . ASN B 1 363 ? -7.207 -31.516 -29.266 1 46.78 363 ASN B O 1
ATOM 7166 N N . THR B 1 364 ? -9.375 -31.297 -28.609 1 49.22 364 THR B N 1
ATOM 7167 C CA . THR B 1 364 ? -9.539 -31.344 -27.156 1 49.22 364 THR B CA 1
ATOM 7168 C C . THR B 1 364 ? -9.094 -32.688 -26.594 1 49.22 364 THR B C 1
ATOM 7170 O O . THR B 1 364 ? -8.672 -32.781 -25.453 1 49.22 364 THR B O 1
ATOM 7173 N N . ASN B 1 365 ? -9.375 -33.812 -27.25 1 53.97 365 ASN B N 1
ATOM 7174 C CA . ASN B 1 365 ? -9.031 -35.094 -26.672 1 53.97 365 ASN B CA 1
ATOM 7175 C C . ASN B 1 365 ? -7.762 -35.656 -27.281 1 53.97 365 ASN B C 1
ATOM 7177 O O . ASN B 1 365 ? -7.805 -36.281 -28.344 1 53.97 365 ASN B O 1
ATOM 7181 N N . ARG B 1 366 ? -6.703 -35.406 -26.688 1 67.94 366 ARG B N 1
ATOM 7182 C CA . ARG B 1 366 ? -5.402 -35.781 -27.219 1 67.94 366 ARG B CA 1
ATOM 7183 C C . ARG B 1 366 ? -5.191 -37.281 -27.109 1 67.94 366 ARG B C 1
ATOM 7185 O O . ARG B 1 366 ? -5.414 -37.875 -26.047 1 67.94 366 ARG B O 1
ATOM 7192 N N . GLU B 1 367 ? -4.965 -37.969 -28.203 1 76.19 367 GLU B N 1
ATOM 7193 C CA . GLU B 1 367 ? -4.656 -39.406 -28.234 1 76.19 367 GLU B CA 1
ATOM 7194 C C . GLU B 1 367 ? -3.367 -39.688 -27.484 1 76.19 367 GLU B C 1
ATOM 7196 O O . GLU B 1 367 ? -3.18 -40.812 -26.984 1 76.19 367 GLU B O 1
ATOM 7201 N N . ARG B 1 368 ? -2.58 -38.688 -27.391 1 78.12 368 ARG B N 1
ATOM 7202 C CA . ARG B 1 368 ? -1.34 -38.812 -26.641 1 78.12 368 ARG B CA 1
ATOM 7203 C C . ARG B 1 368 ? -1.049 -37.531 -25.844 1 78.12 368 ARG B C 1
ATOM 7205 O O . ARG B 1 368 ? -1.267 -36.438 -26.344 1 78.12 368 ARG B O 1
ATOM 7212 N N . THR B 1 369 ? -0.698 -37.688 -24.641 1 88.06 369 THR B N 1
ATOM 7213 C CA . THR B 1 369 ? -0.272 -36.562 -23.812 1 88.06 369 THR B CA 1
ATOM 7214 C C . THR B 1 369 ? 1.109 -36.812 -23.219 1 88.06 369 THR B C 1
ATOM 7216 O O . THR B 1 369 ? 1.235 -37.531 -22.203 1 88.06 369 THR B O 1
ATOM 7219 N N . ALA B 1 370 ? 2.109 -36.344 -23.812 1 92.56 370 ALA B N 1
ATOM 7220 C CA . ALA B 1 370 ? 3.51 -36.469 -23.422 1 92.56 370 ALA B CA 1
ATOM 7221 C C . ALA B 1 370 ? 4.391 -35.438 -24.109 1 92.56 370 ALA B C 1
ATOM 7223 O O . ALA B 1 370 ? 3.922 -34.719 -25 1 92.56 370 ALA B O 1
ATOM 7224 N N . LYS B 1 371 ? 5.559 -35.344 -23.609 1 93 371 LYS B N 1
ATOM 7225 C CA . LYS B 1 371 ? 6.582 -34.594 -24.312 1 93 371 LYS B CA 1
ATOM 7226 C C . LYS B 1 371 ? 7.766 -35.469 -24.688 1 93 371 LYS B C 1
ATOM 7228 O O . LYS B 1 371 ? 8.031 -36.469 -24.031 1 93 371 LYS B O 1
ATOM 7233 N N . GLY B 1 372 ? 8.414 -35.094 -25.781 1 94.25 372 GLY B N 1
ATOM 7234 C CA . GLY B 1 372 ? 9.492 -35.938 -26.25 1 94.25 372 GLY B CA 1
ATOM 7235 C C . GLY B 1 372 ? 10.57 -35.188 -27 1 94.25 372 GLY B C 1
ATOM 7236 O O . GLY B 1 372 ? 10.508 -33.969 -27.156 1 94.25 372 GLY B O 1
ATOM 7237 N N . TYR B 1 373 ? 11.594 -35.906 -27.266 1 93.44 373 TYR B N 1
ATOM 7238 C CA . TYR B 1 373 ? 12.773 -35.469 -28 1 93.44 373 TYR B CA 1
ATOM 7239 C C . TYR B 1 373 ? 13.281 -36.531 -28.953 1 93.44 373 TYR B C 1
ATOM 7241 O O . TYR B 1 373 ? 13.312 -37.719 -28.594 1 93.44 373 TYR B O 1
ATOM 7249 N N . TRP B 1 374 ? 13.539 -36.156 -30.203 1 93.69 374 TRP B N 1
ATOM 7250 C CA . TRP B 1 374 ? 14.109 -37.062 -31.188 1 93.69 374 TRP B CA 1
ATOM 7251 C C . TRP B 1 374 ? 15.633 -37.062 -31.109 1 93.69 374 TRP B C 1
ATOM 7253 O O . TRP B 1 374 ? 16.266 -36 -31.281 1 93.69 374 TRP B O 1
ATOM 7263 N N . LEU B 1 375 ? 16.188 -38.188 -30.828 1 92.75 375 LEU B N 1
ATOM 7264 C CA . LEU B 1 375 ? 17.641 -38.312 -30.703 1 92.75 375 LEU B CA 1
ATOM 7265 C C . LEU B 1 375 ? 18.219 -39.062 -31.891 1 92.75 375 LEU B C 1
ATOM 7267 O O . LEU B 1 375 ? 17.828 -40.219 -32.156 1 92.75 375 LEU B O 1
ATOM 7271 N N . LYS B 1 376 ? 19.172 -38.5 -32.531 1 90.94 376 LYS B N 1
ATOM 7272 C CA . LYS B 1 376 ? 19.797 -39.125 -33.719 1 90.94 376 LYS B CA 1
ATOM 7273 C C . LYS B 1 376 ? 20.656 -40.312 -33.312 1 90.94 376 LYS B C 1
ATOM 7275 O O . LYS B 1 376 ? 21.391 -40.25 -32.344 1 90.94 376 LYS B O 1
ATOM 7280 N N . LYS B 1 377 ? 20.562 -41.344 -34.125 1 88.5 377 LYS B N 1
ATOM 7281 C CA . LYS B 1 377 ? 21.25 -42.594 -33.844 1 88.5 377 LYS B CA 1
ATOM 7282 C C . LYS B 1 377 ? 22.766 -42.438 -33.938 1 88.5 377 LYS B C 1
ATOM 7284 O O . LYS B 1 377 ? 23.516 -43.062 -33.219 1 88.5 377 LYS B O 1
ATOM 7289 N N . GLU B 1 378 ? 23.188 -41.625 -34.844 1 83.62 378 GLU B N 1
ATOM 7290 C CA . GLU B 1 378 ? 24.609 -41.438 -35.094 1 83.62 378 GLU B CA 1
ATOM 7291 C C . GLU B 1 378 ? 25.156 -40.219 -34.312 1 83.62 378 GLU B C 1
ATOM 7293 O O . GLU B 1 378 ? 26.25 -39.75 -34.625 1 83.62 378 GLU B O 1
ATOM 7298 N N . SER B 1 379 ? 24.5 -39.875 -33.344 1 80.75 379 SER B N 1
ATOM 7299 C CA . SER B 1 379 ? 24.844 -38.656 -32.625 1 80.75 379 SER B CA 1
ATOM 7300 C C . SER B 1 379 ? 26.109 -38.812 -31.812 1 80.75 379 SER B C 1
ATOM 7302 O O . SER B 1 379 ? 26.938 -37.906 -31.719 1 80.75 379 SER B O 1
ATOM 7304 N N . ASN B 1 380 ? 26.25 -39.906 -31.156 1 87.5 380 ASN B N 1
ATOM 7305 C CA . ASN B 1 380 ? 27.422 -40.156 -30.344 1 87.5 380 ASN B CA 1
ATOM 7306 C C . ASN B 1 380 ? 27.688 -41.656 -30.188 1 87.5 380 ASN B C 1
ATOM 7308 O O . ASN B 1 380 ? 27.016 -42.5 -30.812 1 87.5 380 ASN B O 1
ATOM 7312 N N . GLU B 1 381 ? 28.672 -41.969 -29.344 1 91.62 381 GLU B N 1
ATOM 7313 C CA . GLU B 1 381 ? 29.094 -43.344 -29.172 1 91.62 381 GLU B CA 1
ATOM 7314 C C . GLU B 1 381 ? 28.031 -44.156 -28.469 1 91.62 381 GLU B C 1
ATOM 7316 O O . GLU B 1 381 ? 27.828 -45.344 -28.766 1 91.62 381 GLU B O 1
ATOM 7321 N N . MET B 1 382 ? 27.375 -43.594 -27.578 1 91.94 382 MET B N 1
ATOM 7322 C CA . MET B 1 382 ? 26.328 -44.281 -26.812 1 91.94 382 MET B CA 1
ATOM 7323 C C . MET B 1 382 ? 25.188 -44.719 -27.734 1 91.94 382 MET B C 1
ATOM 7325 O O . MET B 1 382 ? 24.766 -45.875 -27.719 1 91.94 382 MET B O 1
ATOM 7329 N N . THR B 1 383 ? 24.734 -43.844 -28.547 1 93.38 383 THR B N 1
ATOM 7330 C CA . THR B 1 383 ? 23.625 -44.156 -29.438 1 93.38 383 THR B CA 1
ATOM 7331 C C . THR B 1 383 ? 24.031 -45.219 -30.453 1 93.38 383 THR B C 1
ATOM 7333 O O . THR B 1 383 ? 23.219 -46.031 -30.859 1 93.38 383 THR B O 1
ATOM 7336 N N . ARG B 1 384 ? 25.25 -45.188 -30.859 1 92.69 384 ARG B N 1
ATOM 7337 C CA . ARG B 1 384 ? 25.75 -46.188 -31.781 1 92.69 384 ARG B CA 1
ATOM 7338 C C . ARG B 1 384 ? 25.766 -47.562 -31.141 1 92.69 384 ARG B C 1
ATOM 7340 O O . ARG B 1 384 ? 25.422 -48.562 -31.766 1 92.69 384 ARG B O 1
ATOM 7347 N N . ARG B 1 385 ? 26.188 -47.562 -29.953 1 93.69 385 ARG B N 1
ATOM 7348 C CA . ARG B 1 385 ? 26.203 -48.844 -29.219 1 93.69 385 ARG B CA 1
ATOM 7349 C C . ARG B 1 385 ? 24.797 -49.375 -29.047 1 93.69 385 ARG B C 1
ATOM 7351 O O . ARG B 1 385 ? 24.562 -50.594 -29.172 1 93.69 385 ARG B O 1
ATOM 7358 N N . ILE B 1 386 ? 23.875 -48.531 -28.703 1 94.75 386 ILE B N 1
ATOM 7359 C CA . ILE B 1 386 ? 22.484 -48.938 -28.531 1 94.75 386 ILE B CA 1
ATOM 7360 C C . ILE B 1 386 ? 21.938 -49.469 -29.859 1 94.75 386 ILE B C 1
ATOM 7362 O O . ILE B 1 386 ? 21.203 -50.438 -29.906 1 94.75 386 ILE B O 1
ATOM 7366 N N . THR B 1 387 ? 22.312 -48.812 -30.938 1 94 387 THR B N 1
ATOM 7367 C CA . THR B 1 387 ? 21.891 -49.25 -32.281 1 94 387 THR B CA 1
ATOM 7368 C C . THR B 1 387 ? 22.375 -50.656 -32.594 1 94 387 THR B C 1
ATOM 7370 O O . THR B 1 387 ? 21.625 -51.469 -33.094 1 94 387 THR B O 1
ATOM 7373 N N . ARG B 1 388 ? 23.578 -50.906 -32.281 1 91.75 388 ARG B N 1
ATOM 7374 C CA . ARG B 1 388 ? 24.125 -52.219 -32.5 1 91.75 388 ARG B CA 1
ATOM 7375 C C . ARG B 1 388 ? 23.375 -53.281 -31.656 1 91.75 388 ARG B C 1
ATOM 7377 O O . ARG B 1 388 ? 23.141 -54.375 -32.125 1 91.75 388 ARG B O 1
ATOM 7384 N N . ARG B 1 389 ? 23.094 -52.875 -30.484 1 93.06 389 ARG B N 1
ATOM 7385 C CA . ARG B 1 389 ? 22.359 -53.781 -29.594 1 93.06 389 ARG B CA 1
ATOM 7386 C C . ARG B 1 389 ? 20.984 -54.125 -30.172 1 93.06 389 ARG B C 1
ATOM 7388 O O . ARG B 1 389 ? 20.516 -55.25 -30.078 1 93.06 389 ARG B O 1
ATOM 7395 N N . ILE B 1 390 ? 20.344 -53.156 -30.734 1 94.12 390 ILE B N 1
ATOM 7396 C CA . ILE B 1 390 ? 19.031 -53.344 -31.359 1 94.12 390 ILE B CA 1
ATOM 7397 C C . ILE B 1 390 ? 19.188 -54.312 -32.531 1 94.12 390 ILE B C 1
ATOM 7399 O O . ILE B 1 390 ? 18.344 -55.219 -32.719 1 94.12 390 ILE B O 1
ATOM 7403 N N . VAL B 1 391 ? 20.25 -54.188 -33.281 1 90.5 391 VAL B N 1
ATOM 7404 C CA . VAL B 1 391 ? 20.531 -55.094 -34.375 1 90.5 391 VAL B CA 1
ATOM 7405 C C . VAL B 1 391 ? 20.688 -56.531 -33.844 1 90.5 391 VAL B C 1
ATOM 7407 O O . VAL B 1 391 ? 20.141 -57.469 -34.406 1 90.5 391 VAL B O 1
ATOM 7410 N N . ASP B 1 392 ? 21.359 -56.594 -32.781 1 88.38 392 ASP B N 1
ATOM 7411 C CA . ASP B 1 392 ? 21.578 -57.906 -32.188 1 88.38 392 ASP B CA 1
ATOM 7412 C C . ASP B 1 392 ? 20.266 -58.5 -31.656 1 88.38 392 ASP B C 1
ATOM 7414 O O . ASP B 1 392 ? 20.062 -59.688 -31.719 1 88.38 392 ASP B O 1
ATOM 7418 N N . MET B 1 393 ? 19.406 -57.656 -31.109 1 88.94 393 MET B N 1
ATOM 7419 C CA . MET B 1 393 ? 18.125 -58.094 -30.547 1 88.94 393 MET B CA 1
ATOM 7420 C C . MET B 1 393 ? 17.172 -58.531 -31.641 1 88.94 393 MET B C 1
ATOM 7422 O O . MET B 1 393 ? 16.438 -59.5 -31.484 1 88.94 393 MET B O 1
ATOM 7426 N N . THR B 1 394 ? 17.219 -57.844 -32.781 1 88.44 394 THR B N 1
ATOM 7427 C CA . THR B 1 394 ? 16.125 -57.969 -33.719 1 88.44 394 THR B CA 1
ATOM 7428 C C . THR B 1 394 ? 16.594 -58.719 -35 1 88.44 394 THR B C 1
ATOM 7430 O O . THR B 1 394 ? 15.781 -59.281 -35.719 1 88.44 394 THR B O 1
ATOM 7433 N N . GLY B 1 395 ? 17.891 -58.531 -35.281 1 86.25 395 GLY B N 1
ATOM 7434 C CA . GLY B 1 395 ? 18.438 -59.062 -36.531 1 86.25 395 GLY B CA 1
ATOM 7435 C C . GLY B 1 395 ? 18.203 -58.156 -37.719 1 86.25 395 GLY B C 1
ATOM 7436 O O . GLY B 1 395 ? 18.625 -58.5 -38.844 1 86.25 395 GLY B O 1
ATOM 7437 N N . PHE B 1 396 ? 17.625 -57.062 -37.562 1 87.88 396 PHE B N 1
ATOM 7438 C CA . PHE B 1 396 ? 17.297 -56.156 -38.656 1 87.88 396 PHE B CA 1
ATOM 7439 C C . PHE B 1 396 ? 18.422 -55.188 -38.906 1 87.88 396 PHE B C 1
ATOM 7441 O O . PHE B 1 396 ? 19.219 -54.906 -38 1 87.88 396 PHE B O 1
ATOM 7448 N N . ASP B 1 397 ? 18.406 -54.719 -40.062 1 87 397 ASP B N 1
ATOM 7449 C CA . ASP B 1 397 ? 19.266 -53.594 -40.438 1 87 397 ASP B CA 1
ATOM 7450 C C . ASP B 1 397 ? 18.594 -52.25 -40.062 1 87 397 ASP B C 1
ATOM 7452 O O . ASP B 1 397 ? 17.453 -52 -40.469 1 87 397 ASP B O 1
ATOM 7456 N N . LEU B 1 398 ? 19.375 -51.344 -39.438 1 87.88 398 LEU B N 1
ATOM 7457 C CA . LEU B 1 398 ? 18.766 -50.125 -38.906 1 87.88 398 LEU B CA 1
ATOM 7458 C C . LEU B 1 398 ? 19.188 -48.906 -39.75 1 87.88 398 LEU B C 1
ATOM 7460 O O . LEU B 1 398 ? 18.875 -47.75 -39.375 1 87.88 398 LEU B O 1
ATOM 7464 N N . ALA B 1 399 ? 19.844 -49.031 -40.812 1 80.5 399 ALA B N 1
ATOM 7465 C CA . ALA B 1 399 ? 20.359 -47.938 -41.594 1 80.5 399 ALA B CA 1
ATOM 7466 C C . ALA B 1 399 ? 19.234 -47 -42.062 1 80.5 399 ALA B C 1
ATOM 7468 O O . ALA B 1 399 ? 19.406 -45.781 -42.094 1 80.5 399 ALA B O 1
ATOM 7469 N N . ASP B 1 400 ? 18.031 -47.5 -42.375 1 79.75 400 ASP B N 1
ATOM 7470 C CA . ASP B 1 400 ? 16.938 -46.688 -42.844 1 79.75 400 ASP B CA 1
ATOM 7471 C C . ASP B 1 400 ? 15.805 -46.594 -41.844 1 79.75 400 ASP B C 1
ATOM 7473 O O . ASP B 1 400 ? 14.672 -46.281 -42.188 1 79.75 400 ASP B O 1
ATOM 7477 N N . SER B 1 401 ? 16.156 -46.844 -40.625 1 84.12 401 SER B N 1
ATOM 7478 C CA . SER B 1 401 ? 15.148 -46.75 -39.562 1 84.12 401 SER B CA 1
ATOM 7479 C C . SER B 1 401 ? 15.047 -45.344 -39 1 84.12 401 SER B C 1
ATOM 7481 O O . SER B 1 401 ? 15.875 -44.469 -39.312 1 84.12 401 SER B O 1
ATOM 7483 N N . GLU B 1 402 ? 14.016 -45.031 -38.25 1 88.56 402 GLU B N 1
ATOM 7484 C CA . GLU B 1 402 ? 13.789 -43.688 -37.688 1 88.56 402 GLU B CA 1
ATOM 7485 C C . GLU B 1 402 ? 14.727 -43.438 -36.5 1 88.56 402 GLU B C 1
ATOM 7487 O O . GLU B 1 402 ? 15.305 -44.375 -35.969 1 88.56 402 GLU B O 1
ATOM 7492 N N . ASP B 1 403 ? 14.883 -42.219 -36.188 1 92.06 403 ASP B N 1
ATOM 7493 C CA . ASP B 1 403 ? 15.656 -41.844 -35 1 92.06 403 ASP B CA 1
ATOM 7494 C C . ASP B 1 403 ? 14.953 -42.312 -33.719 1 92.06 403 ASP B C 1
ATOM 7496 O O . ASP B 1 403 ? 13.781 -42.656 -33.75 1 92.06 403 ASP B O 1
ATOM 7500 N N . PHE B 1 404 ? 15.711 -42.344 -32.594 1 94.62 404 PHE B N 1
ATOM 7501 C CA . PHE B 1 404 ? 15.133 -42.688 -31.312 1 94.62 404 PHE B CA 1
ATOM 7502 C C . PHE B 1 404 ? 14.172 -41.594 -30.844 1 94.62 404 PHE B C 1
ATOM 7504 O O . PHE B 1 404 ? 14.508 -40.406 -30.844 1 94.62 404 PHE B O 1
ATOM 7511 N N . GLN B 1 405 ? 13.047 -41.906 -30.531 1 95.38 405 GLN B N 1
ATOM 7512 C CA . GLN B 1 405 ? 12.141 -40.969 -29.859 1 95.38 405 GLN B CA 1
ATOM 7513 C C . GLN B 1 405 ? 12.117 -41.219 -28.359 1 95.38 405 GLN B C 1
ATOM 7515 O O . GLN B 1 405 ? 11.695 -42.281 -27.891 1 95.38 405 GLN B O 1
ATOM 7520 N N . VAL B 1 406 ? 12.602 -40.25 -27.578 1 96.69 406 VAL B N 1
ATOM 7521 C CA . VAL B 1 406 ? 12.586 -40.312 -26.125 1 96.69 406 VAL B CA 1
ATOM 7522 C C . VAL B 1 406 ? 11.414 -39.5 -25.578 1 96.69 406 VAL B C 1
ATOM 7524 O O . VAL B 1 406 ? 11.273 -38.312 -25.891 1 96.69 406 VAL B O 1
ATOM 7527 N N . ILE B 1 407 ? 10.609 -40.125 -24.781 1 97.12 407 ILE B N 1
ATOM 7528 C CA . ILE B 1 407 ? 9.367 -39.531 -24.328 1 97.12 407 ILE B CA 1
ATOM 7529 C C . ILE B 1 407 ? 9.305 -39.531 -22.797 1 97.12 407 ILE B C 1
ATOM 7531 O O . ILE B 1 407 ? 9.719 -40.531 -22.172 1 97.12 407 ILE B O 1
ATOM 7535 N N . ASN B 1 408 ? 8.891 -38.469 -22.203 1 97.5 408 ASN B N 1
ATOM 7536 C CA . ASN B 1 408 ? 8.531 -38.406 -20.797 1 97.5 408 ASN B CA 1
ATOM 7537 C C . ASN B 1 408 ? 7.059 -38.031 -20.609 1 97.5 408 ASN B C 1
ATOM 7539 O O . ASN B 1 408 ? 6.559 -37.125 -21.25 1 97.5 408 ASN B O 1
ATOM 7543 N N . TYR B 1 409 ? 6.359 -38.781 -19.844 1 96.81 409 TYR B N 1
ATOM 7544 C CA . TYR B 1 409 ? 4.938 -38.562 -19.594 1 96.81 409 TYR B CA 1
ATOM 7545 C C . TYR B 1 409 ? 4.723 -37.688 -18.359 1 96.81 409 TYR B C 1
ATOM 7547 O O . TYR B 1 409 ? 5.547 -37.688 -17.438 1 96.81 409 TYR B O 1
ATOM 7555 N N . GLY B 1 410 ? 3.648 -36.969 -18.391 1 95.69 410 GLY B N 1
ATOM 7556 C CA . GLY B 1 410 ? 3.273 -36.094 -17.266 1 95.69 410 GLY B CA 1
ATOM 7557 C C . GLY B 1 410 ? 2.059 -36.625 -16.516 1 95.69 410 GLY B C 1
ATOM 7558 O O . GLY B 1 410 ? 1.893 -37.812 -16.328 1 95.69 410 GLY B O 1
ATOM 7559 N N . ILE B 1 411 ? 1.253 -35.75 -15.992 1 96.44 411 ILE B N 1
ATOM 7560 C CA . ILE B 1 411 ? 0.079 -36.094 -15.195 1 96.44 411 ILE B CA 1
ATOM 7561 C C . ILE B 1 411 ? -0.911 -36.875 -16.047 1 96.44 411 ILE B C 1
ATOM 7563 O O . ILE B 1 411 ? -1.503 -36.344 -16.984 1 96.44 411 ILE B O 1
ATOM 7567 N N . GLY B 1 412 ? -1.053 -38.125 -15.656 1 96.69 412 GLY B N 1
ATOM 7568 C CA . GLY B 1 412 ? -1.968 -38.969 -16.406 1 96.69 412 GLY B CA 1
ATOM 7569 C C . GLY B 1 412 ? -1.531 -39.188 -17.828 1 96.69 412 GLY B C 1
ATOM 7570 O O . GLY B 1 412 ? -2.361 -39.469 -18.703 1 96.69 412 GLY B O 1
ATOM 7571 N N . GLY B 1 413 ? -0.323 -39 -18.172 1 95.94 413 GLY B N 1
ATOM 7572 C CA . GLY B 1 413 ? 0.179 -39.188 -19.516 1 95.94 413 GLY B CA 1
ATOM 7573 C C . GLY B 1 413 ? -0.119 -40.562 -20.094 1 95.94 413 GLY B C 1
ATOM 7574 O O . GLY B 1 413 ? -0.048 -41.562 -19.375 1 95.94 413 GLY B O 1
ATOM 7575 N N . HIS B 1 414 ? -0.462 -40.562 -21.391 1 94.69 414 HIS B N 1
ATOM 7576 C CA . HIS B 1 414 ? -0.895 -41.812 -22 1 94.69 414 HIS B CA 1
ATOM 7577 C C . HIS B 1 414 ? -0.775 -41.75 -23.531 1 94.69 414 HIS B C 1
ATOM 7579 O O . HIS B 1 414 ? -0.457 -40.688 -24.078 1 94.69 414 HIS B O 1
ATOM 7585 N N . TYR B 1 415 ? -0.907 -42.781 -24.125 1 94.38 415 TYR B N 1
ATOM 7586 C CA . TYR B 1 415 ? -1.091 -42.906 -25.562 1 94.38 415 TYR B CA 1
ATOM 7587 C C . TYR B 1 415 ? -2.17 -43.938 -25.875 1 94.38 415 TYR B C 1
ATOM 7589 O O . TYR B 1 415 ? -2.01 -45.125 -25.578 1 94.38 415 TYR B O 1
ATOM 7597 N N . SER B 1 416 ? -3.291 -43.562 -26.422 1 92.19 416 SER B N 1
ATOM 7598 C CA . SER B 1 416 ? -4.441 -44.438 -26.672 1 92.19 416 SER B CA 1
ATOM 7599 C C . SER B 1 416 ? -4.098 -45.562 -27.641 1 92.19 416 SER B C 1
ATOM 7601 O O . SER B 1 416 ? -3.025 -45.562 -28.25 1 92.19 416 SER B O 1
ATOM 7603 N N . LEU B 1 417 ? -4.996 -46.469 -27.734 1 93 417 LEU B N 1
ATOM 7604 C CA . LEU B 1 417 ? -4.789 -47.625 -28.625 1 93 417 LEU B CA 1
ATOM 7605 C C . LEU B 1 417 ? -4.43 -47.156 -30.031 1 93 417 LEU B C 1
ATOM 7607 O O . LEU B 1 417 ? -5.09 -46.281 -30.594 1 93 417 LEU B O 1
ATOM 7611 N N . HIS B 1 418 ? -3.369 -47.781 -30.594 1 92 418 HIS B N 1
ATOM 7612 C CA . HIS B 1 418 ? -2.887 -47.375 -31.922 1 92 418 HIS B CA 1
ATOM 7613 C C . HIS B 1 418 ? -2.031 -48.5 -32.531 1 92 418 HIS B C 1
ATOM 7615 O O . HIS B 1 418 ? -1.712 -49.469 -31.875 1 92 418 HIS B O 1
ATOM 7621 N N . PHE B 1 419 ? -1.806 -48.281 -33.75 1 93.19 419 PHE B N 1
ATOM 7622 C CA . PHE B 1 419 ? -0.856 -49.125 -34.5 1 93.19 419 PHE B CA 1
ATOM 7623 C C . PHE B 1 419 ? 0.429 -48.344 -34.781 1 93.19 419 PHE B C 1
ATOM 7625 O O . PHE B 1 419 ? 0.406 -47.125 -34.938 1 93.19 419 PHE B O 1
ATOM 7632 N N . ASP B 1 420 ? 1.475 -49.062 -34.844 1 93.62 420 ASP B N 1
ATOM 7633 C CA . ASP B 1 420 ? 2.732 -48.438 -35.219 1 93.62 420 ASP B CA 1
ATOM 7634 C C . ASP B 1 420 ? 2.951 -48.438 -36.719 1 93.62 420 ASP B C 1
ATOM 7636 O O . ASP B 1 420 ? 3.83 -47.75 -37.25 1 93.62 420 ASP B O 1
ATOM 7640 N N . TYR B 1 421 ? 2.162 -49.219 -37.375 1 91.62 421 TYR B N 1
ATOM 7641 C CA . TYR B 1 421 ? 2.295 -49.281 -38.844 1 91.62 421 TYR B CA 1
ATOM 7642 C C . TYR B 1 421 ? 1.285 -48.344 -39.5 1 91.62 421 TYR B C 1
ATOM 7644 O O . TYR B 1 421 ? 0.319 -47.906 -38.875 1 91.62 421 TYR B O 1
ATOM 7652 N N . PHE B 1 422 ? 1.417 -48.156 -40.875 1 86.69 422 PHE B N 1
ATOM 7653 C CA . PHE B 1 422 ? 0.549 -47.25 -41.625 1 86.69 422 PHE B CA 1
ATOM 7654 C C . PHE B 1 422 ? -0.413 -48.062 -42.5 1 86.69 422 PHE B C 1
ATOM 7656 O O . PHE B 1 422 ? -1.448 -47.531 -42.938 1 86.69 422 PHE B O 1
ATOM 7663 N N . GLY B 1 423 ? -0.077 -49.281 -42.812 1 82.69 423 GLY B N 1
ATOM 7664 C CA . GLY B 1 423 ? -0.938 -50.125 -43.594 1 82.69 423 GLY B CA 1
ATOM 7665 C C . GLY B 1 423 ? -0.84 -49.875 -45.094 1 82.69 423 GLY B C 1
ATOM 7666 O O . GLY B 1 423 ? -1.845 -49.938 -45.812 1 82.69 423 GLY B O 1
ATOM 7667 N N . PHE B 1 424 ? 0.316 -49.625 -45.594 1 75.38 424 PHE B N 1
ATOM 7668 C CA . PHE B 1 424 ? 0.515 -49.25 -47 1 75.38 424 PHE B CA 1
ATOM 7669 C C . PHE B 1 424 ? 0.15 -50.375 -47.938 1 75.38 424 PHE B C 1
ATOM 7671 O O . PHE B 1 424 ? -0.254 -50.156 -49.062 1 75.38 424 PHE B O 1
ATOM 7678 N N . ALA B 1 425 ? 0.288 -51.594 -47.375 1 71.94 425 ALA B N 1
ATOM 7679 C CA . ALA B 1 425 ? 0.059 -52.75 -48.219 1 71.94 425 ALA B CA 1
ATOM 7680 C C . ALA B 1 425 ? -1.432 -53.062 -48.344 1 71.94 425 ALA B C 1
ATOM 7682 O O . ALA B 1 425 ? -1.841 -53.844 -49.219 1 71.94 425 ALA B O 1
ATOM 7683 N N . SER B 1 426 ? -2.119 -52.375 -47.562 1 71.44 426 SER B N 1
ATOM 7684 C CA . SER B 1 426 ? -3.557 -52.625 -47.594 1 71.44 426 SER B CA 1
ATOM 7685 C C . SER B 1 426 ? -4.18 -52.062 -48.875 1 71.44 426 SER B C 1
ATOM 7687 O O . SER B 1 426 ? -3.818 -50.938 -49.312 1 71.44 426 SER B O 1
ATOM 7689 N N . SER B 1 427 ? -4.926 -52.844 -49.375 1 67.06 427 SER B N 1
ATOM 7690 C CA . SER B 1 427 ? -5.629 -52.406 -50.594 1 67.06 427 SER B CA 1
ATOM 7691 C C . SER B 1 427 ? -6.5 -51.188 -50.281 1 67.06 427 SER B C 1
ATOM 7693 O O . SER B 1 427 ? -6.848 -50.438 -51.219 1 67.06 427 SER B O 1
ATOM 7695 N N . ASN B 1 428 ? -6.695 -51.031 -49.094 1 62.16 428 ASN B N 1
ATOM 7696 C CA . ASN B 1 428 ? -7.605 -49.969 -48.688 1 62.16 428 ASN B CA 1
ATOM 7697 C C . ASN B 1 428 ? -6.852 -48.719 -48.312 1 62.16 428 ASN B C 1
ATOM 7699 O O . ASN B 1 428 ? -7.457 -47.719 -47.844 1 62.16 428 ASN B O 1
ATOM 7703 N N . TYR B 1 429 ? -5.605 -48.844 -48.531 1 69.56 429 TYR B N 1
ATOM 7704 C CA . TYR B 1 429 ? -4.84 -47.656 -48.156 1 69.56 429 TYR B CA 1
ATOM 7705 C C . TYR B 1 429 ? -5.047 -46.531 -49.156 1 69.56 429 TYR B C 1
ATOM 7707 O O . TYR B 1 429 ? -4.762 -46.688 -50.344 1 69.56 429 TYR B O 1
ATOM 7715 N N . THR B 1 430 ? -5.613 -45.469 -48.75 1 63.75 430 THR B N 1
ATOM 7716 C CA . THR B 1 430 ? -5.93 -44.406 -49.656 1 63.75 430 THR B CA 1
ATOM 7717 C C . THR B 1 430 ? -5.086 -43.156 -49.344 1 63.75 430 THR B C 1
ATOM 7719 O O . THR B 1 430 ? -5.191 -42.125 -50.031 1 63.75 430 THR B O 1
ATOM 7722 N N . GLY B 1 431 ? -4.273 -43.281 -48.406 1 64.5 431 GLY B N 1
ATOM 7723 C CA . GLY B 1 431 ? -3.572 -42.062 -48.031 1 64.5 431 GLY B CA 1
ATOM 7724 C C . GLY B 1 431 ? -2.395 -41.719 -48.938 1 64.5 431 GLY B C 1
ATOM 7725 O O . GLY B 1 431 ? -1.928 -42.594 -49.688 1 64.5 431 GLY B O 1
ATOM 7726 N N . GLU B 1 432 ? -2.031 -40.438 -49.062 1 70.94 432 GLU B N 1
ATOM 7727 C CA . GLU B 1 432 ? -0.838 -40.031 -49.781 1 70.94 432 GLU B CA 1
ATOM 7728 C C . GLU B 1 432 ? 0.432 -40.5 -49.094 1 70.94 432 GLU B C 1
ATOM 7730 O O . GLU B 1 432 ? 0.516 -40.438 -47.844 1 70.94 432 GLU B O 1
ATOM 7735 N N . ARG B 1 433 ? 1.157 -41.188 -49.812 1 76.69 433 ARG B N 1
ATOM 7736 C CA . ARG B 1 433 ? 2.43 -41.625 -49.25 1 76.69 433 ARG B CA 1
ATOM 7737 C C . ARG B 1 433 ? 3.531 -40.594 -49.531 1 76.69 433 ARG B C 1
ATOM 7739 O O . ARG B 1 433 ? 3.639 -40.094 -50.656 1 76.69 433 ARG B O 1
ATOM 7746 N N . SER B 1 434 ? 4.156 -40.219 -48.5 1 71.06 434 SER B N 1
ATOM 7747 C CA . SER B 1 434 ? 5.328 -39.344 -48.688 1 71.06 434 SER B CA 1
ATOM 7748 C C . SER B 1 434 ? 6.449 -40.094 -49.406 1 71.06 434 SER B C 1
ATOM 7750 O O . SER B 1 434 ? 6.43 -41.344 -49.5 1 71.06 434 SER B O 1
ATOM 7752 N N . HIS B 1 435 ? 7.316 -39.281 -50.062 1 69.62 435 HIS B N 1
ATOM 7753 C CA . HIS B 1 435 ? 8.477 -39.875 -50.719 1 69.62 435 HIS B CA 1
ATOM 7754 C C . HIS B 1 435 ? 9.25 -40.781 -49.75 1 69.62 435 HIS B C 1
ATOM 7756 O O . HIS B 1 435 ? 9.703 -41.875 -50.156 1 69.62 435 HIS B O 1
ATOM 7762 N N . HIS B 1 436 ? 9.336 -40.344 -48.594 1 74.62 436 HIS B N 1
ATOM 7763 C CA . HIS B 1 436 ? 10.062 -41.125 -47.594 1 74.62 436 HIS B CA 1
ATOM 7764 C C . HIS B 1 436 ? 9.375 -42.438 -47.312 1 74.62 436 HIS B C 1
ATOM 7766 O O . HIS B 1 436 ? 10.039 -43.469 -47.188 1 74.62 436 HIS B O 1
ATOM 7772 N N . SER B 1 437 ? 8.094 -42.375 -47.25 1 76.25 437 SER B N 1
ATOM 7773 C CA . SER B 1 437 ? 7.332 -43.594 -46.969 1 76.25 437 SER B CA 1
ATOM 7774 C C . SER B 1 437 ? 7.434 -44.562 -48.125 1 76.25 437 SER B C 1
ATOM 7776 O O . SER B 1 437 ? 7.387 -45.781 -47.906 1 76.25 437 SER B O 1
ATOM 7778 N N . ILE B 1 438 ? 7.586 -44 -49.25 1 74.44 438 ILE B N 1
ATOM 7779 C CA . ILE B 1 438 ? 7.688 -44.844 -50.438 1 74.44 438 ILE B CA 1
ATOM 7780 C C . ILE B 1 438 ? 9.047 -45.531 -50.469 1 74.44 438 ILE B C 1
ATOM 7782 O O . ILE B 1 438 ? 9.141 -46.719 -50.812 1 74.44 438 ILE B O 1
ATOM 7786 N N . VAL B 1 439 ? 10 -44.812 -50.094 1 76.12 439 VAL B N 1
ATOM 7787 C CA . VAL B 1 439 ? 11.359 -45.312 -50.188 1 76.12 439 VAL B CA 1
ATOM 7788 C C . VAL B 1 439 ? 11.641 -46.281 -49 1 76.12 439 VAL B C 1
ATOM 7790 O O . VAL B 1 439 ? 12.227 -47.344 -49.188 1 76.12 439 VAL B O 1
ATOM 7793 N N . LEU B 1 440 ? 11.195 -46 -47.875 1 83.25 440 LEU B N 1
ATOM 7794 C CA . LEU B 1 440 ? 11.57 -46.719 -46.656 1 83.25 440 LEU B CA 1
ATOM 7795 C C . LEU B 1 440 ? 10.562 -47.812 -46.375 1 83.25 440 LEU B C 1
ATOM 7797 O O . LEU B 1 440 ? 10.867 -48.75 -45.625 1 83.25 440 LEU B O 1
ATOM 7801 N N . GLY B 1 441 ? 9.352 -47.719 -46.938 1 86.06 441 GLY B N 1
ATOM 7802 C CA . GLY B 1 441 ? 8.297 -48.688 -46.656 1 86.06 441 GLY B CA 1
ATOM 7803 C C . GLY B 1 441 ? 7.648 -48.5 -45.312 1 86.06 441 GLY B C 1
ATOM 7804 O O . GLY B 1 441 ? 7.863 -47.469 -44.656 1 86.06 441 GLY B O 1
ATOM 7805 N N . ASP B 1 442 ? 6.859 -49.438 -44.938 1 90.56 442 ASP B N 1
ATOM 7806 C CA . ASP B 1 442 ? 6.133 -49.406 -43.656 1 90.56 442 ASP B CA 1
ATOM 7807 C C . ASP B 1 442 ? 7.016 -49.844 -42.5 1 90.56 442 ASP B C 1
ATOM 7809 O O . ASP B 1 442 ? 8.141 -50.312 -42.719 1 90.56 442 ASP B O 1
ATOM 7813 N N . ARG B 1 443 ? 6.605 -49.594 -41.312 1 92.81 443 ARG B N 1
ATOM 7814 C CA . ARG B 1 443 ? 7.32 -50.031 -40.094 1 92.81 443 ARG B CA 1
ATOM 7815 C C . ARG B 1 443 ? 7.129 -51.531 -39.875 1 92.81 443 ARG B C 1
ATOM 7817 O O . ARG B 1 443 ? 6.039 -51.969 -39.5 1 92.81 443 ARG B O 1
ATOM 7824 N N . ILE B 1 444 ? 8.148 -52.25 -40.031 1 91.62 444 ILE B N 1
ATOM 7825 C CA . ILE B 1 444 ? 8.062 -53.719 -39.938 1 91.62 444 ILE B CA 1
ATOM 7826 C C . ILE B 1 444 ? 8.055 -54.125 -38.469 1 91.62 444 ILE B C 1
ATOM 7828 O O . ILE B 1 444 ? 7.43 -55.125 -38.125 1 91.62 444 ILE B O 1
ATOM 7832 N N . ALA B 1 445 ? 8.75 -53.406 -37.625 1 94.25 445 ALA B N 1
ATOM 7833 C CA . ALA B 1 445 ? 8.875 -53.781 -36.25 1 94.25 445 ALA B CA 1
ATOM 7834 C C . ALA B 1 445 ? 9.125 -52.562 -35.344 1 94.25 445 ALA B C 1
ATOM 7836 O O . ALA B 1 445 ? 9.469 -51.5 -35.844 1 94.25 445 ALA B O 1
ATOM 7837 N N . THR B 1 446 ? 8.891 -52.75 -34.062 1 96.38 446 THR B N 1
ATOM 7838 C CA . THR B 1 446 ? 9.094 -51.719 -33.062 1 96.38 446 THR B CA 1
ATOM 7839 C C . THR B 1 446 ? 9.883 -52.281 -31.891 1 96.38 446 THR B C 1
ATOM 7841 O O . THR B 1 446 ? 9.633 -53.375 -31.438 1 96.38 446 THR B O 1
ATOM 7844 N N . VAL B 1 447 ? 10.859 -51.531 -31.422 1 97 447 VAL B N 1
ATOM 7845 C CA . VAL B 1 447 ? 11.516 -51.781 -30.141 1 97 447 VAL B CA 1
ATOM 7846 C C . VAL B 1 447 ? 11.211 -50.625 -29.188 1 97 447 VAL B C 1
ATOM 7848 O O . VAL B 1 447 ? 11.461 -49.438 -29.516 1 97 447 VAL B O 1
ATOM 7851 N N . LEU B 1 448 ? 10.672 -50.938 -28.047 1 98.19 448 LEU B N 1
ATOM 7852 C CA . LEU B 1 448 ? 10.328 -49.938 -27.031 1 98.19 448 LEU B CA 1
ATOM 7853 C C . LEU B 1 448 ? 11.117 -50.188 -25.75 1 98.19 448 LEU B C 1
ATOM 7855 O O . LEU B 1 448 ? 10.953 -51.219 -25.109 1 98.19 448 LEU B O 1
ATOM 7859 N N . PHE B 1 449 ? 11.953 -49.219 -25.391 1 98.25 449 PHE B N 1
ATOM 7860 C CA . PHE B 1 449 ? 12.758 -49.281 -24.172 1 98.25 449 PHE B CA 1
ATOM 7861 C C . PHE B 1 449 ? 12.07 -48.562 -23.031 1 98.25 449 PHE B C 1
ATOM 7863 O O . PHE B 1 449 ? 11.523 -47.469 -23.203 1 98.25 449 PHE B O 1
ATOM 7870 N N . TYR B 1 450 ? 12.125 -49.156 -21.875 1 98.44 450 TYR B N 1
ATOM 7871 C CA . TYR B 1 450 ? 11.742 -48.469 -20.641 1 98.44 450 TYR B CA 1
ATOM 7872 C C . TYR B 1 450 ? 12.961 -47.938 -19.922 1 98.44 450 TYR B C 1
ATOM 7874 O O . TYR B 1 450 ? 13.859 -48.688 -19.547 1 98.44 450 TYR B O 1
ATOM 7882 N N . LEU B 1 451 ? 12.977 -46.656 -19.688 1 98.5 451 LEU B N 1
ATOM 7883 C CA . LEU B 1 451 ? 14.148 -46 -19.094 1 98.5 451 LEU B CA 1
ATOM 7884 C C . LEU B 1 451 ? 13.977 -45.844 -17.594 1 98.5 451 LEU B C 1
ATOM 7886 O O . LEU B 1 451 ? 14.961 -45.656 -16.859 1 98.5 451 LEU B O 1
ATOM 7890 N N . THR B 1 452 ? 12.75 -45.906 -17.094 1 98.25 452 THR B N 1
ATOM 7891 C CA . THR B 1 452 ? 12.492 -45.781 -15.672 1 98.25 452 THR B CA 1
ATOM 7892 C C . THR B 1 452 ? 11.484 -46.812 -15.203 1 98.25 452 THR B C 1
ATOM 7894 O O . THR B 1 452 ? 10.695 -47.344 -16 1 98.25 452 THR B O 1
ATOM 7897 N N . ASP B 1 453 ? 11.586 -47.125 -13.906 1 97.06 453 ASP B N 1
ATOM 7898 C CA . ASP B 1 453 ? 10.484 -47.812 -13.242 1 97.06 453 ASP B CA 1
ATOM 7899 C C . ASP B 1 453 ? 9.312 -46.844 -13.016 1 97.06 453 ASP B C 1
ATOM 7901 O O . ASP B 1 453 ? 9.484 -45.625 -12.969 1 97.06 453 ASP B O 1
ATOM 7905 N N . VAL B 1 454 ? 8.156 -47.406 -12.969 1 97.19 454 VAL B N 1
ATOM 7906 C CA . VAL B 1 454 ? 6.949 -46.625 -12.664 1 97.19 454 VAL B CA 1
ATOM 7907 C C . VAL B 1 454 ? 6.195 -47.281 -11.508 1 97.19 454 VAL B C 1
ATOM 7909 O O . VAL B 1 454 ? 5.895 -48.5 -11.562 1 97.19 454 VAL B O 1
ATOM 7912 N N . GLU B 1 455 ? 5.93 -46.562 -10.539 1 96 455 GLU B N 1
ATOM 7913 C CA . GLU B 1 455 ? 5.344 -47.125 -9.32 1 96 455 GLU B CA 1
ATOM 7914 C C . GLU B 1 455 ? 3.924 -47.625 -9.57 1 96 455 GLU B C 1
ATOM 7916 O O . GLU B 1 455 ? 3.564 -48.719 -9.141 1 96 455 GLU B O 1
ATOM 7921 N N . GLN B 1 456 ? 3.084 -46.812 -10.195 1 96 456 GLN B N 1
ATOM 7922 C CA . GLN B 1 456 ? 1.717 -47.219 -10.508 1 96 456 GLN B CA 1
ATOM 7923 C C . GLN B 1 456 ? 1.325 -46.781 -11.922 1 96 456 GLN B C 1
ATOM 7925 O O . GLN B 1 456 ? 1.612 -45.656 -12.328 1 96 456 GLN B O 1
ATOM 7930 N N . GLY B 1 457 ? 0.707 -47.719 -12.602 1 94.94 457 GLY B N 1
ATOM 7931 C CA . GLY B 1 457 ? 0.262 -47.438 -13.961 1 94.94 457 GLY B CA 1
ATOM 7932 C C . GLY B 1 457 ? 1.383 -47.5 -14.977 1 94.94 457 GLY B C 1
ATOM 7933 O O . GLY B 1 457 ? 2.438 -48.094 -14.719 1 94.94 457 GLY B O 1
ATOM 7934 N N . GLY B 1 458 ? 1.093 -47.031 -16.219 1 96.19 458 GLY B N 1
ATOM 7935 C CA . GLY B 1 458 ? 2.092 -46.844 -17.266 1 96.19 458 GLY B CA 1
ATOM 7936 C C . GLY B 1 458 ? 2.355 -48.062 -18.094 1 96.19 458 GLY B C 1
ATOM 7937 O O . GLY B 1 458 ? 3.266 -48.094 -18.922 1 96.19 458 GLY B O 1
ATOM 7938 N N . ALA B 1 459 ? 1.593 -49.031 -17.969 1 95.94 459 ALA B N 1
ATOM 7939 C CA . ALA B 1 459 ? 1.826 -50.281 -18.688 1 95.94 459 ALA B CA 1
ATOM 7940 C C . ALA B 1 459 ? 1.621 -50.094 -20.188 1 95.94 459 ALA B C 1
ATOM 7942 O O . ALA B 1 459 ? 0.836 -49.219 -20.609 1 95.94 459 ALA B O 1
ATOM 7943 N N . THR B 1 460 ? 2.338 -50.781 -20.984 1 96.62 460 THR B N 1
ATOM 7944 C CA . THR B 1 460 ? 2.023 -51 -22.391 1 96.62 460 THR B CA 1
ATOM 7945 C C . THR B 1 460 ? 1.109 -52.188 -22.578 1 96.62 460 THR B C 1
ATOM 7947 O O . THR B 1 460 ? 1.459 -53.312 -22.172 1 96.62 460 THR B O 1
ATOM 7950 N N . VAL B 1 461 ? -0.025 -51.969 -23.156 1 94.88 461 VAL B N 1
ATOM 7951 C CA . VAL B 1 461 ? -1.003 -53.062 -23.266 1 94.88 461 VAL B CA 1
ATOM 7952 C C . VAL B 1 461 ? -1.349 -53.281 -24.734 1 94.88 461 VAL B C 1
ATOM 7954 O O . VAL B 1 461 ? -1.417 -52.344 -25.531 1 94.88 461 VAL B O 1
ATOM 7957 N N . PHE B 1 462 ? -1.472 -54.531 -25.062 1 93.69 462 PHE B N 1
ATOM 7958 C CA . PHE B 1 462 ? -1.966 -54.938 -26.375 1 93.69 462 PHE B CA 1
ATOM 7959 C C . PHE B 1 462 ? -3.438 -55.312 -26.297 1 93.69 462 PHE B C 1
ATOM 7961 O O . PHE B 1 462 ? -3.77 -56.438 -25.891 1 93.69 462 PHE B O 1
ATOM 7968 N N . GLY B 1 463 ? -4.285 -54.438 -26.656 1 87.69 463 GLY B N 1
ATOM 7969 C CA . GLY B 1 463 ? -5.715 -54.438 -26.375 1 87.69 463 GLY B CA 1
ATOM 7970 C C . GLY B 1 463 ? -6.422 -55.688 -26.891 1 87.69 463 GLY B C 1
ATOM 7971 O O . GLY B 1 463 ? -7.363 -56.188 -26.266 1 87.69 463 GLY B O 1
ATOM 7972 N N . ASN B 1 464 ? -6 -56.188 -27.984 1 86.88 464 ASN B N 1
ATOM 7973 C CA . ASN B 1 464 ? -6.746 -57.25 -28.625 1 86.88 464 ASN B CA 1
ATOM 7974 C C . ASN B 1 464 ? -6.34 -58.625 -28.094 1 86.88 464 ASN B C 1
ATOM 7976 O O . ASN B 1 464 ? -7.059 -59.594 -28.281 1 86.88 464 ASN B O 1
ATOM 7980 N N . VAL B 1 465 ? -5.168 -58.719 -27.422 1 88.94 465 VAL B N 1
ATOM 7981 C CA . VAL B 1 465 ? -4.68 -60.031 -27.031 1 88.94 465 VAL B CA 1
ATOM 7982 C C . VAL B 1 465 ? -4.453 -60.094 -25.531 1 88.94 465 VAL B C 1
ATOM 7984 O O . VAL B 1 465 ? -4.082 -61.125 -24.984 1 88.94 465 VAL B O 1
ATOM 7987 N N . GLY B 1 466 ? -4.512 -58.969 -24.859 1 86.88 466 GLY B N 1
ATOM 7988 C CA . GLY B 1 466 ? -4.48 -58.938 -23.406 1 86.88 466 GLY B CA 1
ATOM 7989 C C . GLY B 1 466 ? -3.072 -58.938 -22.844 1 86.88 466 GLY B C 1
ATOM 7990 O O . GLY B 1 466 ? -2.867 -59.25 -21.672 1 86.88 466 GLY B O 1
ATOM 7991 N N . TYR B 1 467 ? -1.983 -58.656 -23.641 1 90.62 467 TYR B N 1
ATOM 7992 C CA . TYR B 1 467 ? -0.622 -58.531 -23.141 1 90.62 467 TYR B CA 1
ATOM 7993 C C . TYR B 1 467 ? -0.455 -57.219 -22.375 1 90.62 467 TYR B C 1
ATOM 7995 O O . TYR B 1 467 ? -1.011 -56.188 -22.766 1 90.62 467 TYR B O 1
ATOM 8003 N N . SER B 1 468 ? 0.184 -57.312 -21.234 1 92.62 468 SER B N 1
ATOM 8004 C CA . SER B 1 468 ? 0.542 -56.125 -20.469 1 92.62 468 SER B CA 1
ATOM 8005 C C . SER B 1 468 ? 1.992 -56.188 -20 1 92.62 468 SER B C 1
ATOM 8007 O O . SER B 1 468 ? 2.438 -57.188 -19.469 1 92.62 468 SER B O 1
ATOM 8009 N N . VAL B 1 469 ? 2.707 -55.156 -20.266 1 94.06 469 VAL B N 1
ATOM 8010 C CA . VAL B 1 469 ? 4.086 -55.031 -19.797 1 94.06 469 VAL B CA 1
ATOM 8011 C C . VAL B 1 469 ? 4.25 -53.75 -18.969 1 94.06 469 VAL B C 1
ATOM 8013 O O . VAL B 1 469 ? 4.008 -52.656 -19.469 1 94.06 469 VAL B O 1
ATOM 8016 N N . TYR B 1 470 ? 4.695 -53.969 -17.734 1 94.25 470 TYR B N 1
ATOM 8017 C CA . TYR B 1 470 ? 4.922 -52.812 -16.859 1 94.25 470 TYR B CA 1
ATOM 8018 C C . TYR B 1 470 ? 6.355 -52.312 -16.984 1 94.25 470 TYR B C 1
ATOM 8020 O O . TYR B 1 470 ? 7.293 -53.094 -17.109 1 94.25 470 TYR B O 1
ATOM 8028 N N . PRO B 1 471 ? 6.492 -51 -16.891 1 96.44 471 PRO B N 1
ATOM 8029 C CA . PRO B 1 471 ? 7.82 -50.406 -17.094 1 96.44 471 PRO B CA 1
ATOM 8030 C C . PRO B 1 471 ? 8.828 -50.844 -16.031 1 96.44 471 PRO B C 1
ATOM 8032 O O . PRO B 1 471 ? 8.578 -50.656 -14.836 1 96.44 471 PRO B O 1
ATOM 8035 N N . GLN B 1 472 ? 9.906 -51.344 -16.469 1 96.38 472 GLN B N 1
ATOM 8036 C CA . GLN B 1 472 ? 11.094 -51.625 -15.672 1 96.38 472 GLN B CA 1
ATOM 8037 C C . GLN B 1 472 ? 12.344 -51.062 -16.344 1 96.38 472 GLN B C 1
ATOM 8039 O O . GLN B 1 472 ? 12.625 -51.375 -17.5 1 96.38 472 GLN B O 1
ATOM 8044 N N . ALA B 1 473 ? 13.047 -50.281 -15.516 1 97.75 473 ALA B N 1
ATOM 8045 C CA . ALA B 1 473 ? 14.203 -49.594 -16.078 1 97.75 473 ALA B CA 1
ATOM 8046 C C . ALA B 1 473 ? 15.195 -50.594 -16.688 1 97.75 473 ALA B C 1
ATOM 8048 O O . ALA B 1 473 ? 15.531 -51.594 -16.062 1 97.75 473 ALA B O 1
ATOM 8049 N N . GLY B 1 474 ? 15.57 -50.281 -17.922 1 97.56 474 GLY B N 1
ATOM 8050 C CA . GLY B 1 474 ? 16.609 -51.062 -18.562 1 97.56 474 GLY B CA 1
ATOM 8051 C C . GLY B 1 474 ? 16.062 -52.219 -19.391 1 97.56 474 GLY B C 1
ATOM 8052 O O . GLY B 1 474 ? 16.828 -53 -19.984 1 97.56 474 GLY B O 1
ATOM 8053 N N . THR B 1 475 ? 14.789 -52.375 -19.516 1 96.62 475 THR B N 1
ATOM 8054 C CA . THR B 1 475 ? 14.172 -53.438 -20.312 1 96.62 475 THR B CA 1
ATOM 8055 C C . THR B 1 475 ? 13.672 -52.875 -21.641 1 96.62 475 THR B C 1
ATOM 8057 O O . THR B 1 475 ? 13.656 -51.656 -21.844 1 96.62 475 THR B O 1
ATOM 8060 N N . ALA B 1 476 ? 13.32 -53.781 -22.578 1 97.62 476 ALA B N 1
ATOM 8061 C CA . ALA B 1 476 ? 12.766 -53.406 -23.859 1 97.62 476 ALA B CA 1
ATOM 8062 C C . ALA B 1 476 ? 11.812 -54.469 -24.391 1 97.62 476 ALA B C 1
ATOM 8064 O O . ALA B 1 476 ? 12.062 -55.688 -24.219 1 97.62 476 ALA B O 1
ATOM 8065 N N . ILE B 1 477 ? 10.789 -54.062 -25.016 1 96.94 477 ILE B N 1
ATOM 8066 C CA . ILE B 1 477 ? 9.914 -55 -25.688 1 96.94 477 ILE B CA 1
ATOM 8067 C C . ILE B 1 477 ? 10.07 -54.875 -27.203 1 96.94 477 ILE B C 1
ATOM 8069 O O . ILE B 1 477 ? 10.398 -53.781 -27.703 1 96.94 477 ILE B O 1
ATOM 8073 N N . PHE B 1 478 ? 9.898 -55.969 -27.891 1 95.94 478 PHE B N 1
ATOM 8074 C CA . PHE B 1 478 ? 10 -56.062 -29.344 1 95.94 478 PHE B CA 1
ATOM 8075 C C . PHE B 1 478 ? 8.805 -56.781 -29.922 1 95.94 478 PHE B C 1
ATOM 8077 O O . PHE B 1 478 ? 8.344 -57.781 -29.359 1 95.94 478 PHE B O 1
ATOM 8084 N N . TRP B 1 479 ? 8.258 -56.25 -31.047 1 94.88 479 TRP B N 1
ATOM 8085 C CA . TRP B 1 479 ? 7.215 -56.969 -31.766 1 94.88 479 TRP B CA 1
ATOM 8086 C C . TRP B 1 479 ? 7.266 -56.656 -33.25 1 94.88 479 TRP B C 1
ATOM 8088 O O . TRP B 1 479 ? 7.809 -55.625 -33.656 1 94.88 479 TRP B O 1
ATOM 8098 N N . TYR B 1 480 ? 6.695 -57.562 -34.031 1 93.88 480 TYR B N 1
ATOM 8099 C CA . TYR B 1 480 ? 6.527 -57.344 -35.469 1 93.88 480 TYR B CA 1
ATOM 8100 C C . TYR B 1 480 ? 5.215 -56.625 -35.75 1 93.88 480 TYR B C 1
ATOM 8102 O O . TYR B 1 480 ? 4.148 -57.062 -35.312 1 93.88 480 TYR B O 1
ATOM 8110 N N . ASN B 1 481 ? 5.309 -55.562 -36.5 1 94.69 481 ASN B N 1
ATOM 8111 C CA . ASN B 1 481 ? 4.105 -54.844 -36.906 1 94.69 481 ASN B CA 1
ATOM 8112 C C . ASN B 1 481 ? 3.451 -55.5 -38.125 1 94.69 481 ASN B C 1
ATOM 8114 O O . ASN B 1 481 ? 2.232 -55.406 -38.281 1 94.69 481 ASN B O 1
ATOM 8118 N N . LEU B 1 482 ? 4.324 -56 -38.969 1 90.94 482 LEU B N 1
ATOM 8119 C CA . LEU B 1 482 ? 3.861 -56.531 -40.219 1 90.94 482 LEU B CA 1
ATOM 8120 C C . LEU B 1 482 ? 4.027 -58.062 -40.281 1 90.94 482 LEU B C 1
ATOM 8122 O O . LEU B 1 482 ? 4.965 -58.594 -39.688 1 90.94 482 LEU B O 1
ATOM 8126 N N . ASP B 1 483 ? 3.115 -58.625 -40.969 1 84.88 483 ASP B N 1
ATOM 8127 C CA . ASP B 1 483 ? 3.309 -60.062 -41.25 1 84.88 483 ASP B CA 1
ATOM 8128 C C . ASP B 1 483 ? 4.289 -60.281 -42.375 1 84.88 483 ASP B C 1
ATOM 8130 O O . ASP B 1 483 ? 4.922 -59.344 -42.875 1 84.88 483 ASP B O 1
ATOM 8134 N N . THR B 1 484 ? 4.422 -61.531 -42.75 1 80.44 484 THR B N 1
ATOM 8135 C CA . THR B 1 484 ? 5.441 -61.875 -43.75 1 80.44 484 THR B CA 1
ATOM 8136 C C . THR B 1 484 ? 5.066 -61.344 -45.125 1 80.44 484 THR B C 1
ATOM 8138 O O . THR B 1 484 ? 5.922 -61.25 -46 1 80.44 484 THR B O 1
ATOM 8141 N N . ASP B 1 485 ? 3.734 -61.031 -45.281 1 79.81 485 ASP B N 1
ATOM 8142 C CA . ASP B 1 485 ? 3.27 -60.531 -46.594 1 79.81 485 ASP B CA 1
ATOM 8143 C C . ASP B 1 485 ? 3.273 -59 -46.625 1 79.81 485 ASP B C 1
ATOM 8145 O O . ASP B 1 485 ? 2.854 -58.406 -47.625 1 79.81 485 ASP B O 1
ATOM 8149 N N . GLY B 1 486 ? 3.73 -58.469 -45.562 1 83.44 486 GLY B N 1
ATOM 8150 C CA . GLY B 1 486 ? 3.83 -57 -45.531 1 83.44 486 GLY B CA 1
ATOM 8151 C C . GLY B 1 486 ? 2.566 -56.344 -45.031 1 83.44 486 GLY B C 1
ATOM 8152 O O . GLY B 1 486 ? 2.492 -55.094 -45 1 83.44 486 GLY B O 1
ATOM 8153 N N . ASN B 1 487 ? 1.604 -57.094 -44.656 1 87.75 487 ASN B N 1
ATOM 8154 C CA . ASN B 1 487 ? 0.367 -56.5 -44.125 1 87.75 487 ASN B CA 1
ATOM 8155 C C . ASN B 1 487 ? 0.481 -56.219 -42.625 1 87.75 487 ASN B C 1
ATOM 8157 O O . ASN B 1 487 ? 1.115 -56.969 -41.875 1 87.75 487 ASN B O 1
ATOM 8161 N N . GLY B 1 488 ? -0.122 -55.156 -42.219 1 92.38 488 GLY B N 1
ATOM 8162 C CA . GLY B 1 488 ? -0.162 -54.812 -40.812 1 92.38 488 GLY B CA 1
ATOM 8163 C C . GLY B 1 488 ? -0.876 -55.875 -39.969 1 92.38 488 GLY B C 1
ATOM 8164 O O . GLY B 1 488 ? -1.925 -56.375 -40.375 1 92.38 488 GLY B O 1
ATOM 8165 N N . ASP B 1 489 ? -0.323 -56.25 -38.844 1 93 489 ASP B N 1
ATOM 8166 C CA . ASP B 1 489 ? -0.941 -57.188 -37.906 1 93 489 ASP B CA 1
ATOM 8167 C C . ASP B 1 489 ? -1.905 -56.469 -36.969 1 93 489 ASP B C 1
ATOM 8169 O O . ASP B 1 489 ? -1.478 -55.75 -36.094 1 93 489 ASP B O 1
ATOM 8173 N N . PRO B 1 490 ? -3.182 -56.719 -37.094 1 92.94 490 PRO B N 1
ATOM 8174 C CA . PRO B 1 490 ? -4.152 -56 -36.25 1 92.94 490 PRO B CA 1
ATOM 8175 C C . PRO B 1 490 ? -4.012 -56.344 -34.75 1 92.94 490 PRO B C 1
ATOM 8177 O O . PRO B 1 490 ? -4.496 -55.625 -33.906 1 92.94 490 PRO B O 1
ATOM 8180 N N . LEU B 1 491 ? -3.332 -57.438 -34.469 1 93.56 491 LEU B N 1
ATOM 8181 C CA . LEU B 1 491 ? -3.189 -57.875 -33.094 1 93.56 491 LEU B CA 1
ATOM 8182 C C . LEU B 1 491 ? -2.133 -57.031 -32.375 1 93.56 491 LEU B C 1
ATOM 8184 O O . LEU B 1 491 ? -2.012 -57.125 -31.141 1 93.56 491 LEU B O 1
ATOM 8188 N N . THR B 1 492 ? -1.428 -56.219 -33.062 1 95.06 492 THR B N 1
ATOM 8189 C CA . THR B 1 492 ? -0.365 -55.406 -32.469 1 95.06 492 THR B CA 1
ATOM 8190 C C . THR B 1 492 ? -0.896 -54.062 -32 1 95.06 492 THR B C 1
ATOM 8192 O O . THR B 1 492 ? -0.121 -53.188 -31.625 1 95.06 492 THR B O 1
ATOM 8195 N N . ARG B 1 493 ? -2.217 -53.875 -32.062 1 94.5 493 ARG B N 1
ATOM 8196 C CA . ARG B 1 493 ? -2.789 -52.656 -31.5 1 94.5 493 ARG B CA 1
ATOM 8197 C C . ARG B 1 493 ? -2.477 -52.531 -30.016 1 94.5 493 ARG B C 1
ATOM 8199 O O . ARG B 1 493 ? -2.812 -53.406 -29.234 1 94.5 493 ARG B O 1
ATOM 8206 N N . HIS B 1 494 ? -1.822 -51.438 -29.656 1 94.5 494 HIS B N 1
ATOM 8207 C CA . HIS B 1 494 ? -1.362 -51.312 -28.281 1 94.5 494 HIS B CA 1
ATOM 8208 C C . HIS B 1 494 ? -1.54 -49.906 -27.766 1 94.5 494 HIS B C 1
ATOM 8210 O O . HIS B 1 494 ? -1.924 -49 -28.516 1 94.5 494 HIS B O 1
ATOM 8216 N N . ALA B 1 495 ? -1.373 -49.719 -26.484 1 94.94 495 ALA B N 1
ATOM 8217 C CA . ALA B 1 495 ? -1.534 -48.438 -25.812 1 94.94 495 ALA B CA 1
ATOM 8218 C C . ALA B 1 495 ? -0.539 -48.281 -24.672 1 94.94 495 ALA B C 1
ATOM 8220 O O . ALA B 1 495 ? 0.057 -49.25 -24.219 1 94.94 495 ALA B O 1
ATOM 8221 N N . SER B 1 496 ? -0.226 -47.094 -24.406 1 95.88 496 SER B N 1
ATOM 8222 C CA . SER B 1 496 ? 0.42 -46.75 -23.141 1 95.88 496 SER B CA 1
ATOM 8223 C C . SER B 1 496 ? -0.6 -46.281 -22.094 1 95.88 496 SER B C 1
ATOM 8225 O O . SER B 1 496 ? -1.189 -45.219 -22.234 1 95.88 496 SER B O 1
ATOM 8227 N N . CYS B 1 497 ? -0.772 -47.062 -21.078 1 95.88 497 CYS B N 1
ATOM 8228 C CA . CYS B 1 497 ? -1.742 -46.719 -20.047 1 95.88 497 CYS B CA 1
ATOM 8229 C C . CYS B 1 497 ? -1.314 -45.469 -19.297 1 95.88 497 CYS B C 1
ATOM 8231 O O . CYS B 1 497 ? -0.12 -45.188 -19.156 1 95.88 497 CYS B O 1
ATOM 8233 N N . PRO B 1 498 ? -2.311 -44.719 -18.766 1 96.19 498 PRO B N 1
ATOM 8234 C CA . PRO B 1 498 ? -1.968 -43.5 -18 1 96.19 498 PRO B CA 1
ATOM 8235 C C . PRO B 1 498 ? -1.056 -43.812 -16.812 1 96.19 498 PRO B C 1
ATOM 8237 O O . PRO B 1 498 ? -1.28 -44.75 -16.078 1 96.19 498 PRO B O 1
ATOM 8240 N N . VAL B 1 499 ? -0.022 -42.969 -16.734 1 97.19 499 VAL B N 1
ATOM 8241 C CA . VAL B 1 499 ? 0.841 -43.031 -15.555 1 97.19 499 VAL B CA 1
ATOM 8242 C C . VAL B 1 499 ? 0.084 -42.531 -14.328 1 97.19 499 VAL B C 1
ATOM 8244 O O . VAL B 1 499 ? -0.507 -41.438 -14.352 1 97.19 499 VAL B O 1
ATOM 8247 N N . VAL B 1 500 ? 0.037 -43.312 -13.266 1 96.69 500 VAL B N 1
ATOM 8248 C CA . VAL B 1 500 ? -0.655 -42.906 -12.047 1 96.69 500 VAL B CA 1
ATOM 8249 C C . VAL B 1 500 ? 0.333 -42.219 -11.094 1 96.69 500 VAL B C 1
ATOM 8251 O O . VAL B 1 500 ? 0.279 -41.031 -10.875 1 96.69 500 VAL B O 1
ATOM 8254 N N . VAL B 1 501 ? 1.32 -43 -10.609 1 97.62 501 VAL B N 1
ATOM 8255 C CA . VAL B 1 501 ? 2.395 -42.469 -9.773 1 97.62 501 VAL B CA 1
ATOM 8256 C C . VAL B 1 501 ? 3.748 -42.875 -10.359 1 97.62 501 VAL B C 1
ATOM 8258 O O . VAL B 1 501 ? 4.055 -44.062 -10.477 1 97.62 501 VAL B O 1
ATOM 8261 N N . GLY B 1 502 ? 4.508 -41.844 -10.781 1 97.5 502 GLY B N 1
ATOM 8262 C CA . GLY B 1 502 ? 5.816 -42.094 -11.367 1 97.5 502 GLY B CA 1
ATOM 8263 C C . GLY B 1 502 ? 6.156 -41.156 -12.516 1 97.5 502 GLY B C 1
ATOM 8264 O O . GLY B 1 502 ? 5.305 -40.406 -12.977 1 97.5 502 GLY B O 1
ATOM 8265 N N . SER B 1 503 ? 7.391 -41.188 -12.891 1 97.69 503 SER B N 1
ATOM 8266 C CA . SER B 1 503 ? 7.887 -40.5 -14.086 1 97.69 503 SER B CA 1
ATOM 8267 C C . SER B 1 503 ? 8.305 -41.5 -15.156 1 97.69 503 SER B C 1
ATOM 8269 O O . SER B 1 503 ? 9.445 -41.969 -15.156 1 97.69 503 SER B O 1
ATOM 8271 N N . LYS B 1 504 ? 7.441 -41.688 -16.078 1 98.25 504 LYS B N 1
ATOM 8272 C CA . LYS B 1 504 ? 7.691 -42.719 -17.109 1 98.25 504 LYS B CA 1
ATOM 8273 C C . LYS B 1 504 ? 8.508 -42.125 -18.25 1 98.25 504 LYS B C 1
ATOM 8275 O O . LYS B 1 504 ? 8.109 -41.125 -18.875 1 98.25 504 LYS B O 1
ATOM 8280 N N . TRP B 1 505 ? 9.656 -42.656 -18.438 1 98.5 505 TRP B N 1
ATOM 8281 C CA . TRP B 1 505 ? 10.516 -42.375 -19.578 1 98.5 505 TRP B CA 1
ATOM 8282 C C . TRP B 1 505 ? 10.625 -43.594 -20.484 1 98.5 505 TRP B C 1
ATOM 8284 O O . TRP B 1 505 ? 10.852 -44.719 -20.016 1 98.5 505 TRP B O 1
ATOM 8294 N N . VAL B 1 506 ? 10.445 -43.406 -21.812 1 98.38 506 VAL B N 1
ATOM 8295 C CA . VAL B 1 506 ? 10.602 -44.469 -22.766 1 98.38 506 VAL B CA 1
ATOM 8296 C C . VAL B 1 506 ? 11.414 -44 -23.969 1 98.38 506 VAL B C 1
ATOM 8298 O O . VAL B 1 506 ? 11.539 -42.781 -24.203 1 98.38 506 VAL B O 1
ATOM 8301 N N . MET B 1 507 ? 11.961 -44.844 -24.641 1 97.94 507 MET B N 1
ATOM 8302 C CA . MET B 1 507 ? 12.617 -44.594 -25.922 1 97.94 507 MET B CA 1
ATOM 8303 C C . MET B 1 507 ? 12.148 -45.594 -26.969 1 97.94 507 MET B C 1
ATOM 8305 O O . MET B 1 507 ? 12.195 -46.812 -26.734 1 97.94 507 MET B O 1
ATOM 8309 N N . THR B 1 508 ? 11.703 -45.156 -28.125 1 97.12 508 THR B N 1
ATOM 8310 C CA . THR B 1 508 ? 11.156 -46.031 -29.156 1 97.12 508 THR B CA 1
ATOM 8311 C C . THR B 1 508 ? 12.039 -46 -30.406 1 97.12 508 THR B C 1
ATOM 8313 O O . THR B 1 508 ? 12.531 -44.938 -30.812 1 97.12 508 THR B O 1
ATOM 8316 N N . GLU B 1 509 ? 12.266 -47.125 -31 1 96.12 509 GLU B N 1
ATOM 8317 C CA . GLU B 1 509 ? 12.867 -47.312 -32.312 1 96.12 509 GLU B CA 1
ATOM 8318 C C . GLU B 1 509 ? 11.898 -48 -33.281 1 96.12 509 GLU B C 1
ATOM 8320 O O . GLU B 1 509 ? 11.453 -49.125 -33.031 1 96.12 509 GLU B O 1
ATOM 8325 N N . TRP B 1 510 ? 11.562 -47.312 -34.344 1 94.75 510 TRP B N 1
ATOM 8326 C CA . TRP B 1 510 ? 10.75 -47.906 -35.406 1 94.75 510 TRP B CA 1
ATOM 8327 C C . TRP B 1 510 ? 11.625 -48.344 -36.562 1 94.75 510 TRP B C 1
ATOM 8329 O O . TRP B 1 510 ? 12.359 -47.531 -37.156 1 94.75 510 TRP B O 1
ATOM 8339 N N . ILE B 1 511 ? 11.484 -49.594 -36.938 1 92.44 511 ILE B N 1
ATOM 8340 C CA . ILE B 1 511 ? 12.297 -50.188 -37.969 1 92.44 511 ILE B CA 1
ATOM 8341 C C . ILE B 1 511 ? 11.469 -50.312 -39.25 1 92.44 511 ILE B C 1
ATOM 8343 O O . ILE B 1 511 ? 10.359 -50.875 -39.219 1 92.44 511 ILE B O 1
ATOM 8347 N N . HIS B 1 512 ? 11.992 -49.938 -40.406 1 91 512 HIS B N 1
ATOM 8348 C CA . HIS B 1 512 ? 11.258 -49.938 -41.688 1 91 512 HIS B CA 1
ATOM 8349 C C . HIS B 1 512 ? 11.547 -51.219 -42.469 1 91 512 HIS B C 1
ATOM 8351 O O . HIS B 1 512 ? 12.57 -51.875 -42.25 1 91 512 HIS B O 1
ATOM 8357 N N . GLU B 1 513 ? 10.719 -51.5 -43.438 1 85.5 513 GLU B N 1
ATOM 8358 C CA . GLU B 1 513 ? 10.742 -52.812 -44.125 1 85.5 513 GLU B CA 1
ATOM 8359 C C . GLU B 1 513 ? 11.703 -52.781 -45.312 1 85.5 513 GLU B C 1
ATOM 8361 O O . GLU B 1 513 ? 12.211 -53.844 -45.688 1 85.5 513 GLU B O 1
ATOM 8366 N N . ALA B 1 514 ? 11.992 -51.75 -45.969 1 77.62 514 ALA B N 1
ATOM 8367 C CA . ALA B 1 514 ? 12.664 -51.719 -47.281 1 77.62 514 ALA B CA 1
ATOM 8368 C C . ALA B 1 514 ? 13.984 -52.469 -47.25 1 77.62 514 ALA B C 1
ATOM 8370 O O . ALA B 1 514 ? 14.289 -53.25 -48.156 1 77.62 514 ALA B O 1
ATOM 8371 N N . ARG B 1 515 ? 14.773 -52.312 -46.281 1 73.38 515 ARG B N 1
ATOM 8372 C CA . ARG B 1 515 ? 16.094 -52.938 -46.281 1 73.38 515 ARG B CA 1
ATOM 8373 C C . ARG B 1 515 ? 16.062 -54.312 -45.656 1 73.38 515 ARG B C 1
ATOM 8375 O O . ARG B 1 515 ? 17.094 -54.938 -45.469 1 73.38 515 ARG B O 1
ATOM 8382 N N . GLN B 1 516 ? 14.836 -54.812 -45.406 1 74.75 516 GLN B N 1
ATOM 8383 C CA . GLN B 1 516 ? 14.773 -56.062 -44.625 1 74.75 516 GLN B CA 1
ATOM 8384 C C . GLN B 1 516 ? 14.484 -57.25 -45.5 1 74.75 516 GLN B C 1
ATOM 8386 O O . GLN B 1 516 ? 14.352 -58.375 -45 1 74.75 516 GLN B O 1
ATOM 8391 N N . ILE B 1 517 ? 14.328 -57.125 -46.75 1 62.09 517 ILE B N 1
ATOM 8392 C CA . ILE B 1 517 ? 13.883 -58.125 -47.719 1 62.09 517 ILE B CA 1
ATOM 8393 C C . ILE B 1 517 ? 14.75 -59.375 -47.594 1 62.09 517 ILE B C 1
ATOM 8395 O O . ILE B 1 517 ? 14.25 -60.5 -47.656 1 62.09 517 ILE B O 1
ATOM 8399 N N . PHE B 1 518 ? 15.984 -59.125 -47.375 1 59.78 518 PHE B N 1
ATOM 8400 C CA . PHE B 1 518 ? 16.844 -60.312 -47.406 1 59.78 518 PHE B CA 1
ATOM 8401 C C . PHE B 1 518 ? 17.109 -60.812 -45.969 1 59.78 518 PHE B C 1
ATOM 8403 O O . PHE B 1 518 ? 17.859 -61.781 -45.781 1 59.78 518 PHE B O 1
ATOM 8410 N N . ILE B 1 519 ? 16.609 -60.219 -45 1 59.5 519 ILE B N 1
ATOM 8411 C CA . ILE B 1 519 ? 16.953 -60.531 -43.625 1 59.5 519 ILE B CA 1
ATOM 8412 C C . ILE B 1 519 ? 15.789 -61.312 -42.969 1 59.5 519 ILE B C 1
ATOM 8414 O O . ILE B 1 519 ? 16.016 -62.281 -42.25 1 59.5 519 ILE B O 1
ATOM 8418 N N . ARG B 1 520 ? 14.531 -60.969 -43.156 1 58.47 520 ARG B N 1
ATOM 8419 C CA . ARG B 1 520 ? 13.414 -61.594 -42.438 1 58.47 520 ARG B CA 1
ATOM 8420 C C . ARG B 1 520 ? 13.164 -63 -42.938 1 58.47 520 ARG B C 1
ATOM 8422 O O . ARG B 1 520 ? 12.961 -63.219 -44.125 1 58.47 520 ARG B O 1
ATOM 8429 N N . PRO B 1 521 ? 13.469 -64 -42.031 1 49.75 521 PRO B N 1
ATOM 8430 C CA . PRO B 1 521 ? 13.109 -65.312 -42.5 1 49.75 521 PRO B CA 1
ATOM 8431 C C . PRO B 1 521 ? 11.625 -65.438 -42.844 1 49.75 521 PRO B C 1
ATOM 8433 O O . PRO B 1 521 ? 10.789 -64.75 -42.281 1 49.75 521 PRO B O 1
ATOM 8436 N N . CYS B 1 522 ? 11.18 -66 -43.906 1 42.72 522 CYS B N 1
ATOM 8437 C CA . CYS B 1 522 ? 9.805 -66.312 -44.25 1 42.72 522 CYS B CA 1
ATOM 8438 C C . CYS B 1 522 ? 9.094 -67 -43.062 1 42.72 522 CYS B C 1
ATOM 8440 O O . CYS B 1 522 ? 9.562 -68 -42.562 1 42.72 522 CYS B O 1
ATOM 8442 N N . LEU B 1 523 ? 8.578 -66.312 -42.094 1 42.94 523 LEU B N 1
ATOM 8443 C CA . LEU B 1 523 ? 7.832 -66.938 -41.031 1 42.94 523 LEU B CA 1
ATOM 8444 C C . LEU B 1 523 ? 6.875 -68 -41.562 1 42.94 523 LEU B C 1
ATOM 8446 O O . LEU B 1 523 ? 6.277 -67.812 -42.625 1 42.94 523 LEU B O 1
ATOM 8450 N N . PRO B 1 524 ? 6.934 -69.312 -41.125 1 37.97 524 PRO B N 1
ATOM 8451 C CA . PRO B 1 524 ? 5.992 -70.312 -41.656 1 37.97 524 PRO B CA 1
ATOM 8452 C C . PRO B 1 524 ? 4.543 -69.812 -41.594 1 37.97 524 PRO B C 1
ATOM 8454 O O . PRO B 1 524 ? 4.18 -69 -40.75 1 37.97 524 PRO B O 1
ATOM 8457 N N . PRO B 1 525 ? 3.812 -69.875 -42.688 1 36.72 525 PRO B N 1
ATOM 8458 C CA . PRO B 1 525 ? 2.383 -69.562 -42.594 1 36.72 525 PRO B CA 1
ATOM 8459 C C . PRO B 1 525 ? 1.698 -70.188 -41.406 1 36.72 525 PRO B C 1
ATOM 8461 O O . PRO B 1 525 ? 2.125 -71.25 -40.906 1 36.72 525 PRO B O 1
ATOM 8464 N N . ALA B 1 526 ? 1.096 -69.438 -40.469 1 37.78 526 ALA B N 1
ATOM 8465 C CA . ALA B 1 526 ? 0.271 -70.062 -39.469 1 37.78 526 ALA B CA 1
ATOM 8466 C C . ALA B 1 526 ? -0.427 -71.312 -40.031 1 37.78 526 ALA B C 1
ATOM 8468 O O . ALA B 1 526 ? -1.1 -71.25 -41.062 1 37.78 526 ALA B O 1
ATOM 8469 N N . LYS B 1 527 ? -0.056 -72.562 -39.719 1 39.59 527 LYS B N 1
ATOM 8470 C CA . LYS B 1 527 ? -0.793 -73.75 -40.031 1 39.59 527 LYS B CA 1
ATOM 8471 C C . LYS B 1 527 ? -2.266 -73.625 -39.656 1 39.59 527 LYS B C 1
ATOM 8473 O O . LYS B 1 527 ? -2.59 -73.312 -38.531 1 39.59 527 LYS B O 1
ATOM 8478 N N . GLY B 1 528 ? -3.133 -73.312 -40.5 1 33.22 528 GLY B N 1
ATOM 8479 C CA . GLY B 1 528 ? -4.551 -73.5 -40.25 1 33.22 528 GLY B CA 1
ATOM 8480 C C . GLY B 1 528 ? -4.848 -74.812 -39.594 1 33.22 528 GLY B C 1
ATOM 8481 O O . GLY B 1 528 ? -4.172 -75.812 -39.875 1 33.22 528 GLY B O 1
ATOM 8482 N N . THR B 1 529 ? -5.293 -74.812 -38.281 1 32.5 529 THR B N 1
ATOM 8483 C CA . THR B 1 529 ? -5.824 -76 -37.625 1 32.5 529 THR B CA 1
ATOM 8484 C C . THR B 1 529 ? -6.691 -76.812 -38.562 1 32.5 529 THR B C 1
ATOM 8486 O O . THR B 1 529 ? -7.711 -76.312 -39.062 1 32.5 529 THR B O 1
ATOM 8489 N N . SER B 1 530 ? -6.215 -77.625 -39.375 1 27.86 530 SER B N 1
ATOM 8490 C CA . SER B 1 530 ? -7.082 -78.688 -39.938 1 27.86 530 SER B CA 1
ATOM 8491 C C . SER B 1 530 ? -7.77 -79.5 -38.844 1 27.86 530 SER B C 1
ATOM 8493 O O . SER B 1 530 ? -7.117 -79.938 -37.906 1 27.86 530 SER B O 1
ATOM 8495 N N . THR B 1 531 ? -9.055 -79.25 -38.562 1 24.27 531 THR B N 1
ATOM 8496 C CA . THR B 1 531 ? -10.031 -80 -37.812 1 24.27 531 THR B CA 1
ATOM 8497 C C . THR B 1 531 ? -10.016 -81.438 -38.25 1 24.27 531 THR B C 1
ATOM 8499 O O . THR B 1 531 ? -10.977 -82.188 -38.031 1 24.27 531 THR B O 1
ATOM 8502 N N . LYS B 1 532 ? -8.875 -82 -38.75 1 24.86 532 LYS B N 1
ATOM 8503 C CA . LYS B 1 532 ? -9.055 -83.438 -38.812 1 24.86 532 LYS B CA 1
ATOM 8504 C C . LYS B 1 532 ? -9.148 -84.062 -37.438 1 24.86 532 LYS B C 1
ATOM 8506 O O . LYS B 1 532 ? -9.211 -85.25 -37.281 1 24.86 532 LYS B O 1
ATOM 8511 N N . SER B 1 533 ? -9.148 -83.5 -36.188 1 21.23 533 SER B N 1
ATOM 8512 C CA . SER B 1 533 ? -9.766 -84.438 -35.281 1 21.23 533 SER B CA 1
ATOM 8513 C C . SER B 1 533 ? -11.289 -84.375 -35.375 1 21.23 533 SER B C 1
ATOM 8515 O O . SER B 1 533 ? -11.859 -83.312 -35.5 1 21.23 533 SER B O 1
#

Secondary structure (DSSP, 8-state):
---------------------------GGG-HHHHHHHHHHHHHHHHHHHHHHHHHHHHHHHHHHHHHHHHHHHHHHHHSHHHHHHSHHHHHHHHHIIIIIHHHHHHHHHSPS-HHHHHHHHHHGGGS--HHHHHHHHHHHHHHHHHTT--HHHHTTTEETTEE-S----HHHHHHHHHHHHHTT-HHHHHHHHTTHHHHHHHHTTTS-TTTSPPHHHHHHHHHHHHHHTT-HHHHHHHHHHHHHH-TT-HHHHHHHHHHHHHHHH-S------------HHHHHHHHHHTT-S---S--EEEEE-SSSGGGGTSPEEEEEEEETTEEEEEES-S-HHHHHHHHHHHHTT-EE---TT--TT-SS-SB-EEEEEE-TTSSHHHHHHHHHHHHHH----TTSPPEEEEEE-TT--EEEE-S---TTSTT--SPPPHHHHHH-SEEEEEEEE-S--SEE--EEETTTTEEE---TTEEEEEESB-TTS-B-GGG-EEEPPEEES--EEEEEEEESGGGTTTS-------------/---------------------------GGG-SGGGHHHHHHHHHHHHHHHHHHHHHHHHHHHHHHHHHHHHHHHHHHHHSHHHHHHSHHHHHHHHHIIIIIHHHHHHHHHSPS-HHHHHHHHHHGGGS--HHHHHHHHHHHHHHHHHTT--HHHHTTTEETTEE-S----HHHHHHHHHHHHHTT-HHHHHHHHTTHHHHHHHHTTTS-TTTSPPHHHHHHHHHHHHHHTT-HHHHHHHHHHHHHH-TT-HHHHHHHHHHHHHHHH-SS-----------HHHHHHHHHHTT-S---S---EEEE-SSSGGGGTS-EEEEEEEETTEEEEEES-S-HHHHHHHHHHHHTT-EE---TT--TT-SS-SB-EEEEEE-TTSSHHHHHHHHHHHHHH----TTSPPEEEEEE-TT--EEEE-SS--TTSTT--SPPPHHHHHH-SEEEEEEEE-S--SEE--EEETTTTEEE---TTEEEEEESB-TTS-B-GGG-EEEPPEEES--EEEEEEEESGGGTTTS-------------

Radius of gyration: 49.8 Å; Cα contacts (8 Å, |Δi|>4): 1737; chains: 2; bounding box: 95×169×103 Å

Organism: Drosophila erecta (NCBI:txid7220)

InterPro domains:
  IPR005123 Oxoglutarate/iron-dependent dioxygenase domain [PS51471] (400-513)
  IPR006620 Prolyl 4-hydroxylase, alpha subunit [SM00702] (326-512)
  IPR011990 Tetratricopeptide-like helical domain superfamily [G3DSA:1.25.40.10] (132-264)
  IPR011990 Tetratricopeptide-like helical domain superfamily [SSF48452] (217-265)
  IPR013547 Prolyl 4-hydroxylase, N-terminal [PF08336] (31-162)
  IPR019734 Tetratricopeptide repeat [PS50005] (217-250)
  IPR019734 Tetratricopeptide repeat [SM00028] (217-250)
  IPR044862 Prolyl 4-hydroxylase alpha subunit, Fe(2+) 2OG dioxygenase domain [PF13640] (404-512)
  IPR045054 Prolyl 4-hydroxylase [PTHR10869] (139-513)

Nearest PDB structures (foldseek):
  7zsc-assembly1_A  TM=9.010E-01  e=2.689E-21  Homo sapiens
  7zsc-assembly2_B  TM=8.904E-01  e=1.322E-20  Homo sapiens
  5hv0-assembly1_A  TM=8.240E-01  e=3.144E-13  Bacillus anthracis
  3itq-assembly1_A  TM=8.135E-01  e=7.350E-13  Bacillus anthracis str. Ames
  5iax-assembly1_A  TM=8.036E-01  e=4.710E-12  Bacillus anthracis

Solvent-accessible surface area (backbone atoms only — not comparable to full-atom values): 57471 Å² total; per-residue (Å²): 130,85,75,73,78,79,76,74,74,72,73,73,74,73,70,73,72,69,73,67,72,69,74,67,82,64,53,37,40,29,16,41,72,62,40,50,63,50,56,55,52,50,51,51,52,51,51,41,52,52,52,30,45,52,40,49,48,50,55,46,51,58,51,53,60,47,48,56,55,50,49,57,57,50,47,56,32,68,78,38,43,64,72,39,39,14,32,41,66,52,39,38,47,51,44,44,40,47,43,48,50,48,52,45,50,54,52,56,60,69,50,79,64,33,59,68,43,54,50,51,51,60,72,48,56,80,72,42,48,44,71,65,20,42,51,50,27,34,51,11,53,50,46,40,34,61,53,63,66,50,57,60,80,45,40,45,53,22,35,53,94,90,42,80,46,101,47,64,60,51,34,64,51,39,40,52,41,15,49,51,28,43,74,71,69,36,27,69,63,13,33,66,38,34,69,56,25,61,65,44,40,65,72,41,54,88,77,49,56,75,86,74,51,76,57,66,54,60,55,36,45,52,35,19,53,22,26,44,75,66,61,37,37,83,67,14,45,63,33,40,50,54,31,38,73,77,41,71,80,44,64,68,58,49,52,51,42,52,51,40,52,52,48,44,70,75,45,73,73,61,67,69,69,67,77,71,66,75,73,52,65,71,64,45,41,55,33,40,46,62,59,59,74,45,72,69,79,78,82,69,52,73,47,68,47,44,69,64,28,80,63,20,63,78,56,52,42,46,32,32,42,73,41,75,82,52,48,29,36,38,38,48,75,75,46,52,74,66,56,40,51,52,53,50,56,60,32,67,78,52,58,36,81,47,75,58,91,82,59,60,94,81,65,87,79,65,60,44,39,30,22,24,26,81,44,60,46,82,70,47,71,66,39,41,52,52,49,51,50,48,27,44,72,68,48,50,69,64,89,72,31,57,53,34,39,37,35,32,26,15,40,28,13,31,29,54,77,40,63,86,45,82,36,76,65,38,90,76,51,76,72,88,71,49,72,63,45,65,65,32,41,49,35,33,29,43,39,41,32,22,55,24,51,37,81,33,55,40,27,40,24,24,55,76,68,42,47,74,46,68,46,40,54,19,24,32,37,39,38,58,29,33,46,88,85,54,38,59,42,80,51,53,28,25,27,35,31,43,25,47,32,38,53,45,30,36,38,37,38,46,32,33,38,56,81,31,73,86,58,63,71,78,62,77,74,80,76,74,80,72,70,80,117,132,84,75,73,78,78,76,75,76,72,75,73,76,74,72,72,72,70,73,66,74,69,75,68,80,64,53,37,40,29,16,41,74,61,40,49,62,51,56,53,52,49,50,53,51,52,50,41,52,52,51,32,45,51,41,49,47,50,55,43,51,57,52,54,59,47,49,55,55,51,49,56,56,50,49,55,33,68,78,38,44,65,71,40,38,14,32,40,66,52,40,40,48,52,43,44,40,48,44,47,49,46,51,45,48,55,52,56,62,67,49,78,64,33,60,68,41,55,50,50,51,61,71,48,54,80,73,41,49,43,72,65,20,43,51,50,28,35,52,11,52,49,46,40,35,60,54,63,66,51,56,61,80,44,42,45,55,21,34,53,95,90,40,79,45,100,47,64,60,49,35,66,51,38,40,52,39,16,49,51,29,44,74,70,68,38,27,72,62,13,34,66,37,34,70,54,24,62,66,44,40,64,73,40,54,88,76,49,57,75,84,75,51,76,56,65,52,58,54,35,45,53,35,18,52,23,26,44,76,68,61,36,38,82,68,13,46,63,33,37,51,53,31,37,73,78,41,72,80,43,63,70,58,50,51,52,41,51,53,40,51,51,46,44,71,74,45,72,74,61,66,68,71,66,76,71,66,76,73,52,65,70,64,47,42,54,33,39,45,62,58,59,74,46,71,70,79,79,84,70,53,72,45,67,47,44,69,64,28,79,64,19,62,79,56,53,42,47,31,32,42,74,41,74,81,52,48,29,36,37,36,48,76,76,45,51,73,67,57,40,51,51,53,49,56,60,34,66,78,51,60,36,82,48,74,57,92,82,58,61,94,81,66,88,78,64,58,43,38,30,23,25,26,80,42,59,47,82,70,47,71,65,39,41,50,52,51,52,49,50,27,46,72,68,48,53,69,65,88,73,31,58,52,34,39,36,35,32,27,14,39,28,13,31,28,52,77,41,62,85,43,81,35,77,64,39,88,78,50,77,71,87,71,50,71,63,46,64,65,31,42,50,34,32,29,42,38,42,32,22,57,25,53,38,81,34,55,40,27,40,24,24,55,75,69,40,48,73,46,70,45,39,54,18,23,33,37,40,38,58,30,31,47,88,86,54,38,60,43,77,52,55,29,24,27,35,30,43,26,48,32,39,52,45,31,36,37,35,38,47,32,34,37,57,81,32,74,86,60,61,72,82,63,75,74,80,74,72,82,72,69,79,115

Foldseek 3Di:
DPPPPPPPPPPPPPPPPPPPPPPQPQQQQFFPLSCPVVVVVVVVLVVLVVVLVVQVVVLVVVVVVVCVVVVVLVVVCVVPVCVQCVPVVSVVVVVCCVVPVVVVVVVSVVDDTSPVSVVVVVVCVVVDHDPVNLLVLLVLLVQQCVLQVNQLVCVQQQQHPNDRDNDHHALVRLQSSLVSCVVVVVLVVNLSSLVNNVVRLVVCVVPDDPVPRDDPLVSLQSNLVSCVSLVVLVVNQVSLVVSCVVPVPDPVSVVSNVVSVVCCVVPVCPPSPPPCPVCPVLSVLQSCLQNLVFDQDPDWDWDWDCPLDVCCVVPTWTKIFRDVVFTKIKTAQLDDLVLLVVQCVVWSVPWHFDADPPDDPDDPDGLWRWIKDFDAQVPDDSSVVSQVSVCSVHVADCPLWGTKIKIKGRRQTKHGWDAQWQFPVDPPRDDDDDPSCVQQPIFFKKKKAWQDAADDAFWKGQSPPSGTDGGDHNMIMMGTQAALVRGGRNSRTIMTGTRHGGITMMIMITHTCNRCVVGDDNPPDPPPPPPPD/DPPPPPPPPPPPPPPPPPPPPPPFPQQQQFFPLSCVVVVVVVVVLVVLVVVLVVQVVVLVVVVVVVCVVVVVLVVVCVVPVCVQCVPVVSVVVVVCCVVPVVVVVVVSVVDDTSPVSVVVCVVCVVVDHDPVNLLVLLVLLVQQCVLQVNQPVCVQQQQHPNDRDNDHHALVRLQSSLVSCVVVVVLVVSLSSLVNNVVRLVVCVVPDDPVVRDDPLVSLQSNLVSCVSLVVLVVNQVSLVVSCVVPVPDPVSVVSNVVSVVCCVVPVCPPSPPPCPVPPVQSCLQSCLQNLVFDQDPDWDWDWDCPLDVCCVVPTWTKIFRDVVFTKIKTAQLDDLVLLVVVCVVWSVPWHFDADPPDDPDDPDGLWRWIKDFDAQVPDDSSVVSQVSVCSVPVADCPLWGTKIKIKGRRQTKHGWDAQWQFPVDPPRDDDDDPSCVQQPIFQKKKKAWQDAADDFFWKGQSPPSGTDGGDHNMIMMGTQAALVRGGRNSNTIMTGTRHGGITMMIMITHTCNRCVVGDDNDPPPPDPPPPD

Sequence (1066 aa):
MDLIPGCLLVMLLLSTLVLGHRPLERSHSLSVVTMVPLLELERKLIDNLENYTKALEQKLEIIRSQITVMRAENEKGGRNAIPYLSNPLNGFSLIRRLHVDWIKWGKYMEQPVGISQIKAFGSWKNELPTQLDLWDACAGIVRIQSLYNLKIADFIDGCIHGKQYNVSMSAADMFSVGHHLAMKNVSSGAVQWLQEVPQRLQKELPSIPRHLLIAEVDVLRLLAEAHFKEKNYSKALPLLHNCLKLQPHDARVLRLWKSTKDLIENEPNPTPQENKEQKVPIVNTFKTSCNGLLEKPTRLHCFYNFTTTPFLRLAPLKTEQIGLKPYVVLYHEVLSAREISMLMGKAAQNMKNTRVQSEKAVNTNRERTAKGYWLKKESNEMTRRITRRIVDMTGFDLADSEDFQVINYGIGGHYSLHFDYFGFASSNYTGERSHHSIVLGDRIATVLFYLTDVEQGGATVFGNVGYSVYPQAGTAIFWYNLDTDGNGDPLTRHASCPVVVGSKWVMTEWIHEARQIFIRPCLPPAKGTSTKSMDLIPGCLLVMLLLSTLVLGHRPLERSHSLSVVTMVPLLELERKLIDNLENYTKALEQKLEIIRSQITVMRAENEKGGRNAIPYLSNPLNGFSLIRRLHVDWIKWGKYMEQPVGISQIKAFGSWKNELPTQLDLWDACAGIVRIQSLYNLKIADFIDGCIHGKQYNVSMSAADMFSVGHHLAMKNVSSGAVQWLQEVPQRLQKELPSIPRHLLIAEVDVLRLLAEAHFKEKNYSKALPLLHNCLKLQPHDARVLRLWKSTKDLIENEPNPTPQENKEQKVPIVNTFKTSCNGLLEKPTRLHCFYNFTTTPFLRLAPLKTEQIGLKPYVVLYHEVLSAREISMLMGKAAQNMKNTRVQSEKAVNTNRERTAKGYWLKKESNEMTRRITRRIVDMTGFDLADSEDFQVINYGIGGHYSLHFDYFGFASSNYTGERSHHSIVLGDRIATVLFYLTDVEQGGATVFGNVGYSVYPQAGTAIFWYNLDTDGNGDPLTRHASCPVVVGSKWVMTEWIHEARQIFIRPCLPPAKGTSTKS